Protein AF-0000000077108238 (afdb_homodimer)

Secondary structure (DSSP, 8-state):
-HHHHHHHHHHHHHHHHHHHHHHHHHH-TTS-HHHHHHHHHHHHHHHHHSTT-B-TTSSB--HHHHHGGGG-HHHHHHHHHHHHHHHHHHHTTTHHHHHHHHHHHTT-HHHHHHHHHHHHHHHHTTS-HHHHHHHHHHHHHHHHHHHT--GGGTHHHHHHHHHHHHTSSTTS-HHHHHHHHHHHHHH--PPPTTTTHHHHHHHHHHHHHHHHHHHHHHS------S-------S-EEEEEEE--TT-TTTTPBPBTBB-TTSTTEEEEEEEETTEEEPSSB-SPBP-TT-EEEEEEEHHHHHHHHHH-HHHHHHHHHHH-TT--TTS-S---EEEEEEEEPTT-TTTT-BHHHHTHHHHHSEEEEEEE-SSS---S-GGGPBP-TTPEEEEEEEHHHHHHHTT-SSEEEEEEEEEEPP-GGGHHHHHHHHHHHHHHHHHTSS-HHHHHHHHHHHHHHTTSS-HHHHHHHS-HHHHHHHHHHHHHHHHHHHHTHHHHHHHHHHHHHGGG-HHHHHHHHHHHHHHHHTTS-HHHHHHHHHHHHHHHHHHTT--SHHHHHHHHHHHT---S-TTSSHHHHHHHHHHT--HHHHHHHHHHHHHHHHHHHHHHHHHHS--S--/-HHHHHHHHHHHHHHHHHHHHHHHHHH-TTS-HHHHHHHHHHHHHHHHHSTT-B-TTSSB--HHHHHGGGG-HHHHHHHHHHHHHHHHHHHTTTTHHHHHHHHHHTT-HHHHHHHHHHHHHHHHTTS-HHHHHHHHHHHHHHHHHHHT--GGGTHHHHHHHHHHHHTSSTTS-HHHHHHHHHHHHHH--PPPTTTTHHHHHHHHHHHHHHHHHHHHHHS------S-------S-EEEEEEE--TT-TTTTPBPBTBB-TTSTTEEEEEEEETTEEEPSSB-SPBP-TT-EEEEEEEHHHHHHHHHH-HHHHHHHHHHH-TT--TTS-S---EEEEEEEEPTT-TTTT-BHHHHTHHHHHSEEEEEEE-SSS---S-GGGPBP-TTPEEEEEEEHHHHHHHTT-SSEEEEEEEEEEPP-GGGHHHHHHHHHHHHHHHHHTSS-HHHHHHHHHHHHHHTTSS-HHHHHHHS-HHHHHHHHHHHHHHHHHHHHTHHHHHHHHHHHHHGGG-HHHHHHHHHHHHHHHHTTS-HHHHHHHHHHHHHHHHHHTT--SHHHHHHHHHHHT---S-TTSSHHHHHHHHHHT--HHHHHHHHHHHHHHHHHHHHHHHHHHS--S--

Structure (mmCIF, N/CA/C/O backbone):
data_AF-0000000077108238-model_v1
#
loop_
_entity.id
_entity.type
_entity.pdbx_description
1 polymer 'TrkA-C domain protein'
#
loop_
_atom_site.group_PDB
_atom_site.id
_atom_site.type_symbol
_atom_site.label_atom_id
_atom_site.label_alt_id
_atom_site.label_comp_id
_atom_site.label_asym_id
_atom_site.label_entity_id
_atom_site.label_seq_id
_atom_site.pdbx_PDB_ins_code
_atom_site.Cartn_x
_atom_site.Cartn_y
_atom_site.Cartn_z
_atom_site.occupancy
_atom_site.B_iso_or_equiv
_atom_site.auth_seq_id
_atom_site.auth_comp_id
_atom_site.auth_asym_id
_atom_site.auth_atom_id
_atom_site.pdbx_PDB_model_num
ATOM 1 N N . MET A 1 1 ? 9.797 -45.062 4.457 1 53.28 1 MET A N 1
ATOM 2 C CA . MET A 1 1 ? 8.367 -44.969 4.164 1 53.28 1 MET A CA 1
ATOM 3 C C . MET A 1 1 ? 7.574 -44.625 5.414 1 53.28 1 MET A C 1
ATOM 5 O O . MET A 1 1 ? 6.734 -43.719 5.383 1 53.28 1 MET A O 1
ATOM 9 N N . LEU A 1 2 ? 7.832 -45.344 6.523 1 57.94 2 LEU A N 1
ATOM 10 C CA . LEU A 1 2 ? 7.141 -45.094 7.777 1 57.94 2 LEU A CA 1
ATOM 11 C C . LEU A 1 2 ? 7.5 -43.688 8.32 1 57.94 2 LEU A C 1
ATOM 13 O O . LEU A 1 2 ? 6.629 -42.969 8.797 1 57.94 2 LEU A O 1
ATOM 17 N N . LEU A 1 3 ? 8.766 -43.375 8.258 1 60.62 3 LEU A N 1
ATOM 18 C CA . LEU A 1 3 ? 9.211 -42.062 8.742 1 60.62 3 LEU A CA 1
ATOM 19 C C . LEU A 1 3 ? 8.578 -40.938 7.934 1 60.62 3 LEU A C 1
ATOM 21 O O . LEU A 1 3 ? 8.188 -39.906 8.492 1 60.62 3 LEU A O 1
ATOM 25 N N . THR A 1 4 ? 8.398 -41.188 6.676 1 67.44 4 THR A N 1
ATOM 26 C CA . THR A 1 4 ? 7.785 -40.188 5.809 1 67.44 4 THR A CA 1
ATOM 27 C C . THR A 1 4 ? 6.305 -40.031 6.137 1 67.44 4 THR A C 1
ATOM 29 O O . THR A 1 4 ? 5.766 -38.938 6.074 1 67.44 4 THR A O 1
ATOM 32 N N . GLN A 1 5 ? 5.719 -41.156 6.535 1 69.19 5 GLN A N 1
ATOM 33 C CA . GLN A 1 5 ? 4.305 -41.125 6.891 1 69.19 5 GLN A CA 1
ATOM 34 C C . GLN A 1 5 ? 4.094 -40.344 8.195 1 69.19 5 GLN A C 1
ATOM 36 O O . GLN A 1 5 ? 3.15 -39.562 8.32 1 69.19 5 GLN A O 1
ATOM 41 N N . ILE A 1 6 ? 4.961 -40.562 9.125 1 69.81 6 ILE A N 1
ATOM 42 C CA . ILE A 1 6 ? 4.871 -39.906 10.406 1 69.81 6 ILE A CA 1
ATOM 43 C C . ILE A 1 6 ? 5.125 -38.406 10.219 1 69.81 6 ILE A C 1
ATOM 45 O O . ILE A 1 6 ? 4.418 -37.562 10.781 1 69.81 6 ILE A O 1
ATOM 49 N N . THR A 1 7 ? 6.035 -38.188 9.383 1 74.62 7 THR A N 1
ATOM 50 C CA . THR A 1 7 ? 6.395 -36.781 9.156 1 74.62 7 THR A CA 1
ATOM 51 C C . THR A 1 7 ? 5.289 -36.062 8.398 1 74.62 7 THR A C 1
ATOM 53 O O . THR A 1 7 ? 4.996 -34.906 8.688 1 74.62 7 THR A O 1
ATOM 56 N N . SER A 1 8 ? 4.746 -36.812 7.535 1 80.44 8 SER A N 1
ATOM 57 C CA . SER A 1 8 ? 3.65 -36.188 6.785 1 80.44 8 SER A CA 1
ATOM 58 C C . SER A 1 8 ? 2.438 -35.938 7.676 1 80.44 8 SER A C 1
ATOM 60 O O . SER A 1 8 ? 1.767 -34.938 7.547 1 80.44 8 SER A O 1
ATOM 62 N N . ALA A 1 9 ? 2.178 -36.875 8.562 1 85.19 9 ALA A N 1
ATOM 63 C CA . ALA A 1 9 ? 1.065 -36.688 9.492 1 85.19 9 ALA A CA 1
ATOM 64 C C . ALA A 1 9 ? 1.308 -35.5 10.43 1 85.19 9 ALA A C 1
ATOM 66 O O . ALA A 1 9 ? 0.383 -34.75 10.734 1 85.19 9 ALA A O 1
ATOM 67 N N . LEU A 1 10 ? 2.5 -35.438 10.836 1 87 10 LEU A N 1
ATOM 68 C CA . LEU A 1 10 ? 2.859 -34.312 11.703 1 87 10 LEU A CA 1
ATOM 69 C C . LEU A 1 10 ? 2.672 -33 10.984 1 87 10 LEU A C 1
ATOM 71 O O . LEU A 1 10 ? 2.182 -32.031 11.578 1 87 10 LEU A O 1
ATOM 75 N N . THR A 1 11 ? 3.084 -32.969 9.773 1 89.44 11 THR A N 1
ATOM 76 C CA . THR A 1 11 ? 2.957 -31.766 8.984 1 89.44 11 THR A CA 1
ATOM 77 C C . THR A 1 11 ? 1.489 -31.406 8.781 1 89.44 11 THR A C 1
ATOM 79 O O . THR A 1 11 ? 1.136 -30.219 8.75 1 89.44 11 THR A O 1
ATOM 82 N N . MET A 1 12 ? 0.723 -32.406 8.625 1 89.56 12 MET A N 1
ATOM 83 C CA . MET A 1 12 ? -0.715 -32.188 8.484 1 89.56 12 MET A CA 1
ATOM 84 C C . MET A 1 12 ? -1.291 -31.547 9.75 1 89.56 12 MET A C 1
ATOM 86 O O . MET A 1 12 ? -2.02 -30.562 9.664 1 89.56 12 MET A O 1
ATOM 90 N N . TRP A 1 13 ? -0.966 -32 10.898 1 90.56 13 TRP A N 1
ATOM 91 C CA . TRP A 1 13 ? -1.457 -31.5 12.164 1 90.56 13 TRP A CA 1
ATOM 92 C C . TRP A 1 13 ? -0.932 -30.078 12.422 1 90.56 13 TRP A C 1
ATOM 94 O O . TRP A 1 13 ? -1.631 -29.25 12.992 1 90.56 13 TRP A O 1
ATOM 104 N N . ILE A 1 14 ? 0.226 -29.891 11.977 1 89.94 14 ILE A N 1
ATOM 105 C CA . ILE A 1 14 ? 0.819 -28.562 12.117 1 89.94 14 ILE A CA 1
ATOM 106 C C . ILE A 1 14 ? 0.038 -27.562 11.281 1 89.94 14 ILE A C 1
ATOM 108 O O . ILE A 1 14 ? -0.258 -26.453 11.742 1 89.94 14 ILE A O 1
ATOM 112 N N . SER A 1 15 ? -0.218 -27.984 10.07 1 89.31 15 SER A N 1
ATOM 113 C CA . SER A 1 15 ? -0.979 -27.094 9.195 1 89.31 15 SER A CA 1
ATOM 114 C C . SER A 1 15 ? -2.346 -26.766 9.797 1 89.31 15 SER A C 1
ATOM 116 O O . SER A 1 15 ? -2.779 -25.609 9.781 1 89.31 15 SER A O 1
ATOM 118 N N . LEU A 1 16 ? -3.002 -27.75 10.367 1 89.38 16 LEU A N 1
ATOM 119 C CA . LEU A 1 16 ? -4.289 -27.531 11.016 1 89.38 16 LEU A CA 1
ATOM 120 C C . LEU A 1 16 ? -4.137 -26.656 12.258 1 89.38 16 LEU A C 1
ATOM 122 O O . LEU A 1 16 ? -4.98 -25.797 12.523 1 89.38 16 LEU A O 1
ATOM 126 N N . GLY A 1 17 ? -3.111 -26.922 12.969 1 90.62 17 GLY A N 1
ATOM 127 C CA . GLY A 1 17 ? -2.822 -26.125 14.148 1 90.62 17 GLY A CA 1
ATOM 128 C C . GLY A 1 17 ? -2.602 -24.656 13.828 1 90.62 17 GLY A C 1
ATOM 129 O O . GLY A 1 17 ? -3.072 -23.781 14.555 1 90.62 17 GLY A O 1
ATOM 130 N N . VAL A 1 18 ? -1.906 -24.391 12.727 1 89.94 18 VAL A N 1
ATOM 131 C CA . VAL A 1 18 ? -1.637 -23.031 12.32 1 89.94 18 VAL A CA 1
ATOM 132 C C . VAL A 1 18 ? -2.949 -22.328 11.977 1 89.94 18 VAL A C 1
ATOM 134 O O . VAL A 1 18 ? -3.135 -21.141 12.305 1 89.94 18 VAL A O 1
ATOM 137 N N . VAL A 1 19 ? -3.828 -23.047 11.297 1 86.88 19 VAL A N 1
ATOM 138 C CA . VAL A 1 19 ? -5.113 -22.453 10.914 1 86.88 19 VAL A CA 1
ATOM 139 C C . VAL A 1 19 ? -5.918 -22.125 12.172 1 86.88 19 VAL A C 1
ATOM 141 O O . VAL A 1 19 ? -6.496 -21.047 12.273 1 86.88 19 VAL A O 1
ATOM 144 N N . VAL A 1 20 ? -5.945 -23.016 13.141 1 86.5 20 VAL A N 1
ATOM 145 C CA . VAL A 1 20 ? -6.664 -22.797 14.391 1 86.5 20 VAL A CA 1
ATOM 146 C C . VAL A 1 20 ? -6.059 -21.609 15.141 1 86.5 20 VAL A C 1
ATOM 148 O O . VAL A 1 20 ? -6.785 -20.766 15.664 1 86.5 20 VAL A O 1
ATOM 151 N N . LEU A 1 21 ? -4.785 -21.578 15.141 1 87.44 21 LEU A N 1
ATOM 152 C CA . LEU A 1 21 ? -4.098 -20.469 15.789 1 87.44 21 LEU A CA 1
ATOM 153 C C . LEU A 1 21 ? -4.402 -19.156 15.086 1 87.44 21 LEU A C 1
ATOM 155 O O . LEU A 1 21 ? -4.562 -18.109 15.734 1 87.44 21 LEU A O 1
ATOM 159 N N . ALA A 1 22 ? -4.375 -19.266 13.766 1 85.88 22 ALA A N 1
ATOM 160 C CA . ALA A 1 22 ? -4.699 -18.078 12.992 1 85.88 22 ALA A CA 1
ATOM 161 C C . ALA A 1 22 ? -6.086 -17.547 13.352 1 85.88 22 ALA A C 1
ATOM 163 O O . ALA A 1 22 ? -6.266 -16.344 13.547 1 85.88 22 ALA A O 1
ATOM 164 N N . ILE A 1 23 ? -7.059 -18.422 13.484 1 80 23 ILE A N 1
ATOM 165 C CA . ILE A 1 23 ? -8.414 -18.047 13.859 1 80 23 ILE A CA 1
ATOM 166 C C . ILE A 1 23 ? -8.414 -17.406 15.25 1 80 23 ILE A C 1
ATOM 168 O O . ILE A 1 23 ? -9.047 -16.375 15.461 1 80 23 ILE A O 1
ATOM 172 N N . GLY A 1 24 ? -7.699 -17.938 16.141 1 81.94 24 GLY A N 1
ATOM 173 C CA . GLY A 1 24 ? -7.582 -17.391 17.469 1 81.94 24 GLY A CA 1
ATOM 174 C C . GLY A 1 24 ? -6.988 -16 17.5 1 81.94 24 GLY A C 1
ATOM 175 O O . GLY A 1 24 ? -7.5 -15.109 18.188 1 81.94 24 GLY A O 1
ATOM 176 N N . PHE A 1 25 ? -5.961 -15.797 16.734 1 84.56 25 PHE A N 1
ATOM 177 C CA . PHE A 1 25 ? -5.289 -14.5 16.703 1 84.56 25 PHE A CA 1
ATOM 178 C C .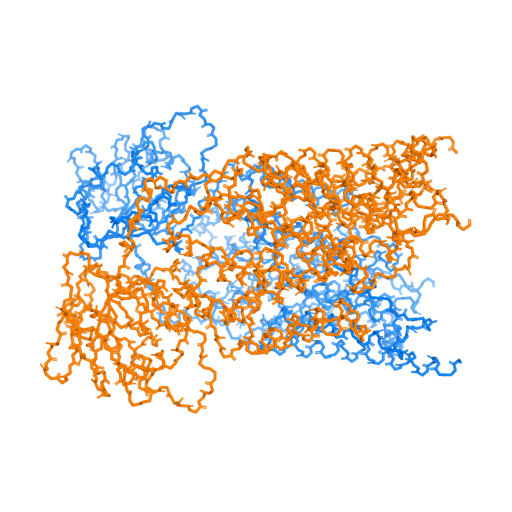 PHE A 1 25 ? -6.164 -13.445 16.031 1 84.56 25 PHE A C 1
ATOM 180 O O . PHE A 1 25 ? -6.18 -12.289 16.453 1 84.56 25 PHE A O 1
ATOM 187 N N . TYR A 1 26 ? -6.816 -13.852 14.961 1 76.25 26 TYR A N 1
ATOM 188 C CA . TYR A 1 26 ? -7.703 -12.906 14.297 1 76.25 26 TYR A CA 1
ATOM 189 C C . TYR A 1 26 ? -8.844 -12.477 15.219 1 76.25 26 TYR A C 1
ATOM 191 O O . TYR A 1 26 ? -9.32 -11.344 15.133 1 76.25 26 TYR A O 1
ATOM 199 N N . MET A 1 27 ? -9.195 -13.375 16.125 1 71.88 27 MET A N 1
ATOM 200 C CA . MET A 1 27 ? -10.266 -13.086 17.078 1 71.88 27 MET A CA 1
ATOM 201 C C . MET A 1 27 ? -9.773 -12.195 18.203 1 71.88 27 MET A C 1
ATOM 203 O O . MET A 1 27 ? -10.555 -11.461 18.812 1 71.88 27 MET A O 1
ATOM 207 N N . TYR A 1 28 ? -8.484 -12.367 18.359 1 72.44 28 TYR A N 1
ATOM 208 C CA . TYR A 1 28 ? -7.883 -11.57 19.422 1 72.44 28 TYR A CA 1
ATOM 209 C C . TYR A 1 28 ? -7.723 -10.117 18.984 1 72.44 28 TYR A C 1
ATOM 211 O O . TYR A 1 28 ? -6.953 -9.82 18.062 1 72.44 28 TYR A O 1
ATOM 219 N N . GLU A 1 29 ? -8.539 -9.188 19.297 1 63.56 29 GLU A N 1
ATOM 220 C CA . GLU A 1 29 ? -8.703 -7.809 18.828 1 63.56 29 GLU A CA 1
ATOM 221 C C . GLU A 1 29 ? -7.484 -6.957 19.172 1 63.56 29 GLU A C 1
ATOM 223 O O . GLU A 1 29 ? -7.266 -5.906 18.578 1 63.56 29 GLU A O 1
ATOM 228 N N . ARG A 1 30 ? -6.621 -7.438 19.953 1 72.06 30 ARG A N 1
ATOM 229 C CA . ARG A 1 30 ? -5.531 -6.574 20.391 1 72.06 30 ARG A CA 1
ATOM 230 C C . ARG A 1 30 ? -4.406 -6.539 19.359 1 72.06 30 ARG A C 1
ATOM 232 O O . ARG A 1 30 ? -3.584 -5.621 19.359 1 72.06 30 ARG A O 1
ATOM 239 N N . ILE A 1 31 ? -4.445 -7.516 18.484 1 82.06 31 ILE A N 1
ATOM 240 C CA . ILE A 1 31 ? -3.395 -7.566 17.469 1 82.06 31 ILE A CA 1
ATOM 241 C C . ILE A 1 31 ? -3.969 -7.184 16.109 1 82.06 31 ILE A C 1
ATOM 243 O O . ILE A 1 31 ? -5.051 -7.645 15.742 1 82.06 31 ILE A O 1
ATOM 247 N N . SER A 1 32 ? -3.258 -6.359 15.492 1 83.38 32 SER A N 1
ATOM 248 C CA . SER A 1 32 ? -3.727 -5.918 14.18 1 83.38 32 SER A CA 1
ATOM 249 C C . SER A 1 32 ? -3.797 -7.082 13.203 1 83.38 32 SER A C 1
ATOM 251 O O . SER A 1 32 ? -3.016 -8.031 13.297 1 83.38 32 SER A O 1
ATOM 253 N N . MET A 1 33 ? -4.75 -7.035 12.266 1 82.25 33 MET A N 1
ATOM 254 C CA . MET A 1 33 ? -4.945 -8.078 11.258 1 82.25 33 MET A CA 1
ATOM 255 C C . MET A 1 33 ? -3.73 -8.18 10.344 1 82.25 33 MET A C 1
ATOM 257 O O . MET A 1 33 ? -3.383 -9.266 9.883 1 82.25 33 MET A O 1
ATOM 261 N N . GLU A 1 34 ? -3.107 -7.043 10.094 1 88.31 34 GLU A N 1
ATOM 262 C CA . GLU A 1 34 ? -1.921 -7.023 9.242 1 88.31 34 GLU A CA 1
ATOM 263 C C . GLU A 1 34 ? -0.788 -7.84 9.859 1 88.31 34 GLU A C 1
ATOM 265 O O . GLU A 1 34 ? -0.173 -8.664 9.18 1 88.31 34 GLU A O 1
ATOM 270 N N . LEU A 1 35 ? -0.586 -7.629 11.125 1 90.31 35 LEU A N 1
ATOM 271 C CA . LEU A 1 35 ? 0.488 -8.336 11.812 1 90.31 35 LEU A CA 1
ATOM 272 C C . LEU A 1 35 ? 0.189 -9.828 11.906 1 90.31 35 LEU A C 1
ATOM 274 O O . LEU A 1 35 ? 1.086 -10.656 11.734 1 90.31 35 LEU A O 1
ATOM 278 N N . VAL A 1 36 ? -1.03 -10.148 12.211 1 88.81 36 VAL A N 1
ATOM 279 C CA . VAL A 1 36 ? -1.419 -11.547 12.281 1 88.81 36 VAL A CA 1
ATOM 280 C C . VAL A 1 36 ? -1.193 -12.211 10.922 1 88.81 36 VAL A C 1
ATOM 282 O O . VAL A 1 36 ? -0.626 -13.305 10.844 1 88.81 36 VAL A O 1
ATOM 285 N N . SER A 1 37 ? -1.585 -11.562 9.867 1 90.81 37 SER A N 1
ATOM 286 C CA . SER A 1 37 ? -1.474 -12.125 8.523 1 90.81 37 SER A CA 1
ATOM 287 C C . SER A 1 37 ? -0.016 -12.359 8.141 1 90.81 37 SER A C 1
ATOM 289 O O . SER A 1 37 ? 0.344 -13.445 7.676 1 90.81 37 SER A O 1
ATOM 291 N N . VAL A 1 38 ? 0.813 -11.359 8.312 1 93.81 38 VAL A N 1
ATOM 292 C CA . VAL A 1 38 ? 2.23 -11.508 7.996 1 93.81 38 VAL A CA 1
ATOM 293 C C . VAL A 1 38 ? 2.855 -12.562 8.914 1 93.81 38 VAL A C 1
ATOM 295 O O . VAL A 1 38 ? 3.719 -13.328 8.484 1 93.81 38 VAL A O 1
ATOM 298 N N . GLY A 1 39 ? 2.428 -12.57 10.148 1 93.94 39 GLY A N 1
ATOM 299 C CA . GLY A 1 39 ? 2.912 -13.57 11.086 1 93.94 39 GLY A CA 1
ATOM 300 C C . GLY A 1 39 ? 2.59 -14.992 10.664 1 93.94 39 GLY A C 1
ATOM 301 O O . GLY A 1 39 ? 3.422 -15.891 10.805 1 93.94 39 GLY A O 1
ATOM 302 N N . ILE A 1 40 ? 1.413 -15.195 10.18 1 91.38 40 ILE A N 1
ATOM 303 C CA . ILE A 1 40 ? 0.979 -16.516 9.734 1 91.38 40 ILE A CA 1
ATOM 304 C C . ILE A 1 40 ? 1.817 -16.969 8.539 1 91.38 40 ILE A C 1
ATOM 306 O O . ILE A 1 40 ? 2.309 -18.094 8.508 1 91.38 40 ILE A O 1
ATOM 310 N N . VAL A 1 41 ? 1.987 -16.094 7.547 1 94.06 41 VAL A N 1
ATOM 311 C CA . VAL A 1 41 ? 2.773 -16.438 6.363 1 94.06 41 VAL A CA 1
ATOM 312 C C . VAL A 1 41 ? 4.211 -16.75 6.773 1 94.06 41 VAL A C 1
ATOM 314 O O . VAL A 1 41 ? 4.785 -17.75 6.332 1 94.06 41 VAL A O 1
ATOM 317 N N . THR A 1 42 ? 4.754 -15.898 7.652 1 94.81 42 THR A N 1
ATOM 318 C CA . THR A 1 42 ? 6.113 -16.094 8.133 1 94.81 42 THR A CA 1
ATOM 319 C C . THR A 1 42 ? 6.227 -17.406 8.922 1 94.81 42 THR A C 1
ATOM 321 O O . THR A 1 42 ? 7.18 -18.156 8.742 1 94.81 42 THR A O 1
ATOM 324 N N . GLY A 1 43 ? 5.25 -17.641 9.766 1 93.75 43 GLY A N 1
ATOM 325 C CA . GLY A 1 43 ? 5.234 -18.875 10.531 1 93.75 43 GLY A CA 1
ATOM 326 C C . GLY A 1 43 ? 5.172 -20.125 9.664 1 93.75 43 GLY A C 1
ATOM 327 O O . GLY A 1 43 ? 5.898 -21.094 9.906 1 93.75 43 GLY A O 1
ATOM 328 N N . LEU A 1 44 ? 4.336 -20.094 8.656 1 93 44 LEU A N 1
ATOM 329 C CA . LEU A 1 44 ? 4.219 -21.219 7.742 1 93 44 LEU A CA 1
ATOM 330 C C . LEU A 1 44 ? 5.523 -21.438 6.988 1 93 44 LEU A C 1
ATOM 332 O O . LEU A 1 44 ? 5.98 -22.578 6.848 1 93 44 LEU A O 1
ATOM 336 N N . LEU A 1 45 ? 6.102 -20.344 6.473 1 93.5 45 LEU A N 1
ATOM 337 C CA . LEU A 1 45 ? 7.355 -20.438 5.734 1 93.5 45 LEU A CA 1
ATOM 338 C C . LEU A 1 45 ? 8.453 -21.047 6.602 1 93.5 45 LEU A C 1
ATOM 340 O O . LEU A 1 45 ? 9.219 -21.891 6.141 1 93.5 45 LEU A O 1
ATOM 344 N N . PHE A 1 46 ? 8.477 -20.609 7.82 1 91.31 46 PHE A N 1
ATOM 345 C CA . PHE A 1 46 ? 9.5 -21.109 8.734 1 91.31 46 PHE A CA 1
ATOM 346 C C . PHE A 1 46 ? 9.258 -22.578 9.078 1 91.31 46 PHE A C 1
ATOM 348 O O . PHE A 1 46 ? 10.195 -23.375 9.109 1 91.31 46 PHE A O 1
ATOM 355 N N . LEU A 1 47 ? 8.047 -22.922 9.344 1 90.25 47 LEU A N 1
ATOM 356 C CA . LEU A 1 47 ? 7.699 -24.297 9.719 1 90.25 47 LEU A CA 1
ATOM 357 C C . LEU A 1 47 ? 7.984 -25.266 8.578 1 90.25 47 LEU A C 1
ATOM 359 O O . LEU A 1 47 ? 8.492 -26.359 8.797 1 90.25 47 LEU A O 1
ATOM 363 N N . PHE A 1 48 ? 7.719 -24.859 7.355 1 90.38 48 PHE A N 1
ATOM 364 C CA . PHE A 1 48 ? 7.867 -25.766 6.215 1 90.38 48 PHE A CA 1
ATOM 365 C C . PHE A 1 48 ? 9.305 -25.766 5.719 1 90.38 48 PHE A C 1
ATOM 367 O O . PHE A 1 48 ? 9.672 -26.578 4.871 1 90.38 48 PHE A O 1
ATOM 374 N N . ALA A 1 49 ? 10.086 -24.828 6.242 1 87.62 49 ALA A N 1
ATOM 375 C CA . ALA A 1 49 ? 11.516 -24.828 5.922 1 87.62 49 ALA A CA 1
ATOM 376 C C . ALA A 1 49 ? 12.258 -25.859 6.773 1 87.62 49 ALA A C 1
ATOM 378 O O . ALA A 1 49 ? 13.391 -26.234 6.453 1 87.62 49 ALA A O 1
ATOM 379 N N . MET A 1 50 ? 11.633 -26.359 7.719 1 86.94 50 MET A N 1
ATOM 380 C CA . MET A 1 50 ? 12.258 -27.359 8.578 1 86.94 50 MET A CA 1
ATOM 381 C C . MET A 1 50 ? 12.336 -28.703 7.879 1 86.94 50 MET A C 1
ATOM 383 O O . MET A 1 50 ? 11.461 -29.062 7.086 1 86.94 50 MET A O 1
ATOM 387 N N . PRO A 1 51 ? 13.328 -29.438 8.109 1 80.94 51 PRO A N 1
ATOM 388 C CA . PRO A 1 51 ? 13.578 -30.688 7.402 1 80.94 51 PRO A CA 1
ATOM 389 C C . PRO A 1 51 ? 12.477 -31.719 7.621 1 80.94 51 PRO A C 1
ATOM 391 O O . PRO A 1 51 ? 12.242 -32.594 6.77 1 80.94 51 PRO A O 1
ATOM 394 N N . PHE A 1 52 ? 11.742 -31.594 8.633 1 81.31 52 PHE A N 1
ATOM 395 C CA . PHE A 1 52 ? 10.734 -32.594 8.922 1 81.31 52 PHE A CA 1
ATOM 396 C C . PHE A 1 52 ? 9.414 -32.281 8.227 1 81.31 52 PHE A C 1
ATOM 398 O O . PHE A 1 52 ? 8.531 -33.125 8.133 1 81.31 52 PHE A O 1
ATOM 405 N N . ALA A 1 53 ? 9.328 -31.078 7.73 1 85.12 53 ALA A N 1
ATOM 406 C CA . ALA A 1 53 ? 8.055 -30.641 7.168 1 85.12 53 ALA A CA 1
ATOM 407 C C . ALA A 1 53 ? 7.938 -31.047 5.703 1 85.12 53 ALA A C 1
ATOM 409 O O . ALA A 1 53 ? 8.547 -30.422 4.832 1 85.12 53 ALA A O 1
ATOM 410 N N . VAL A 1 54 ? 7.234 -32.219 5.461 1 86.25 54 VAL A N 1
ATOM 411 C CA . VAL A 1 54 ? 7.051 -32.688 4.098 1 86.25 54 VAL A CA 1
ATOM 412 C C . VAL A 1 54 ? 5.562 -32.75 3.768 1 86.25 54 VAL A C 1
ATOM 414 O O . VAL A 1 54 ? 4.723 -32.875 4.664 1 86.25 54 VAL A O 1
ATOM 417 N N . GLY A 1 55 ? 5.289 -32.562 2.512 1 88.94 55 GLY A N 1
ATOM 418 C CA . GLY A 1 55 ? 3.908 -32.625 2.061 1 88.94 55 GLY A CA 1
ATOM 419 C C . GLY A 1 55 ? 3.334 -34.031 2.066 1 88.94 55 GLY A C 1
ATOM 420 O O . GLY A 1 55 ? 3.998 -34.969 2.488 1 88.94 55 GLY A O 1
ATOM 421 N N . ALA A 1 56 ? 2.084 -34.156 1.645 1 85.56 56 ALA A N 1
ATOM 422 C CA . ALA A 1 56 ? 1.406 -35.438 1.578 1 85.56 56 ALA A CA 1
ATOM 423 C C . ALA A 1 56 ? 2.123 -36.375 0.62 1 85.56 56 ALA A C 1
ATOM 425 O O . ALA A 1 56 ? 2.09 -37.594 0.802 1 85.56 56 ALA A O 1
ATOM 426 N N . ASP A 1 57 ? 2.846 -35.812 -0.366 1 83 57 ASP A N 1
ATOM 427 C CA . ASP A 1 57 ? 3.559 -36.625 -1.366 1 83 57 ASP A CA 1
ATOM 428 C C . ASP A 1 57 ? 4.977 -36.938 -0.905 1 83 57 ASP A C 1
ATOM 430 O O . ASP A 1 57 ? 5.734 -37.594 -1.62 1 83 57 ASP A O 1
ATOM 434 N N . GLY A 1 58 ? 5.379 -36.438 0.265 1 84.25 58 GLY A N 1
ATOM 435 C CA . GLY A 1 58 ? 6.691 -36.75 0.818 1 84.25 58 GLY A CA 1
ATOM 436 C C . GLY A 1 58 ? 7.754 -35.75 0.384 1 84.25 58 GLY A C 1
ATOM 437 O O . GLY A 1 58 ? 8.914 -35.875 0.781 1 84.25 58 GLY A O 1
ATOM 438 N N . LYS A 1 59 ? 7.41 -34.844 -0.399 1 87.38 59 LYS A N 1
ATOM 439 C CA . LYS A 1 59 ? 8.359 -33.844 -0.884 1 87.38 59 LYS A CA 1
ATOM 440 C C . LYS A 1 59 ? 8.273 -32.562 -0.066 1 87.38 59 LYS A C 1
ATOM 442 O O . LYS A 1 59 ? 7.234 -32.281 0.535 1 87.38 59 LYS A O 1
ATOM 447 N N . PRO A 1 60 ? 9.453 -31.922 0.005 1 88.12 60 PRO A N 1
ATOM 448 C CA . PRO A 1 60 ? 9.422 -30.656 0.72 1 88.12 60 PRO A CA 1
ATOM 449 C C . PRO A 1 60 ? 8.492 -29.625 0.061 1 88.12 60 PRO A C 1
ATOM 451 O O . PRO A 1 60 ? 8.344 -29.625 -1.164 1 88.12 60 PRO A O 1
ATOM 454 N N . ILE A 1 61 ? 7.852 -28.859 0.835 1 89.56 61 ILE A N 1
ATOM 455 C CA . ILE A 1 61 ? 6.949 -27.812 0.349 1 89.56 61 ILE A CA 1
ATOM 456 C C . ILE A 1 61 ? 7.742 -26.562 0.028 1 89.56 61 ILE A C 1
ATOM 458 O O . ILE A 1 61 ? 8.273 -25.906 0.931 1 89.56 61 ILE A O 1
ATOM 462 N N . PRO A 1 62 ? 7.824 -26.203 -1.22 1 88.38 62 PRO A N 1
ATOM 463 C CA . PRO A 1 62 ? 8.586 -25.016 -1.603 1 88.38 62 PRO A CA 1
ATOM 464 C C . PRO A 1 62 ? 7.93 -23.719 -1.123 1 88.38 62 PRO A C 1
ATOM 466 O O . PRO A 1 62 ? 6.703 -23.641 -1.037 1 88.38 62 PRO A O 1
ATOM 469 N N . PRO A 1 63 ? 8.727 -22.703 -0.788 1 89.88 63 PRO A N 1
ATOM 470 C CA . PRO A 1 63 ? 8.18 -21.422 -0.33 1 89.88 63 PRO A CA 1
ATOM 471 C C . PRO A 1 63 ? 7.277 -20.766 -1.367 1 89.88 63 PRO A C 1
ATOM 473 O O . PRO A 1 63 ? 6.355 -20.016 -1.007 1 89.88 63 PRO A O 1
ATOM 476 N N . GLU A 1 64 ? 7.523 -21.031 -2.619 1 88.5 64 GLU A N 1
ATOM 477 C CA . GLU A 1 64 ? 6.746 -20.438 -3.697 1 88.5 64 GLU A CA 1
ATOM 478 C C . GLU A 1 64 ? 5.277 -20.828 -3.607 1 88.5 64 GLU A C 1
ATOM 480 O O . GLU A 1 64 ? 4.395 -20.047 -3.959 1 88.5 64 GLU A O 1
ATOM 485 N N . LEU A 1 65 ? 5.094 -22.047 -3.117 1 89.56 65 LEU A N 1
ATOM 486 C CA . LEU A 1 65 ? 3.723 -22.516 -2.992 1 89.56 65 LEU A CA 1
ATOM 487 C C . LEU A 1 65 ? 2.93 -21.656 -2.02 1 89.56 65 LEU A C 1
ATOM 489 O O . LEU A 1 65 ? 1.741 -21.406 -2.232 1 89.56 65 LEU A O 1
ATOM 493 N N . LEU A 1 66 ? 3.609 -21.219 -0.986 1 92.12 66 LEU A N 1
ATOM 494 C CA . LEU A 1 66 ? 2.961 -20.406 0.045 1 92.12 66 LEU A CA 1
ATOM 495 C C . LEU A 1 66 ? 2.863 -18.953 -0.385 1 92.12 66 LEU A C 1
ATOM 497 O O . LEU A 1 66 ? 1.923 -18.25 -0.005 1 92.12 66 LEU A O 1
ATOM 501 N N . LEU A 1 67 ? 3.75 -18.5 -1.22 1 93.31 67 LEU A N 1
ATOM 502 C CA . LEU A 1 67 ? 3.826 -17.094 -1.588 1 93.31 67 LEU A CA 1
ATOM 503 C C . LEU A 1 67 ? 3.033 -16.828 -2.861 1 93.31 67 LEU A C 1
ATOM 505 O O . LEU A 1 67 ? 2.709 -15.672 -3.16 1 93.31 67 LEU A O 1
ATOM 509 N N . ASN A 1 68 ? 2.666 -17.797 -3.594 1 89.69 68 ASN A N 1
ATOM 510 C CA . ASN A 1 68 ? 1.96 -17.656 -4.863 1 89.69 68 ASN A CA 1
ATOM 511 C C . ASN A 1 68 ? 0.601 -16.984 -4.676 1 89.69 68 ASN A C 1
ATOM 513 O O . ASN A 1 68 ? 0.047 -16.422 -5.625 1 89.69 68 ASN A O 1
ATOM 517 N N . GLY A 1 69 ? 0.112 -17.078 -3.475 1 87.81 69 GLY A N 1
ATOM 518 C CA . GLY A 1 69 ? -1.158 -16.438 -3.172 1 87.81 69 GLY A CA 1
ATOM 519 C C . GLY A 1 69 ? -1.143 -14.945 -3.41 1 87.81 69 GLY A C 1
ATOM 520 O O . GLY A 1 69 ? -2.172 -14.352 -3.744 1 87.81 69 GLY A O 1
ATOM 521 N N . PHE A 1 70 ? 0.016 -14.344 -3.365 1 92.5 70 PHE A N 1
ATOM 522 C CA . PHE A 1 70 ? 0.127 -12.906 -3.527 1 92.5 70 PHE A CA 1
ATOM 523 C C . PHE A 1 70 ? 0.052 -12.516 -5 1 92.5 70 PHE A C 1
ATOM 525 O O . PHE A 1 70 ? -0.161 -11.344 -5.328 1 92.5 70 PHE A O 1
ATOM 532 N N . GLY A 1 71 ? 0.207 -13.438 -5.844 1 91.31 71 GLY A N 1
ATOM 533 C CA . GLY A 1 71 ? 0.04 -13.227 -7.273 1 91.31 71 GLY A 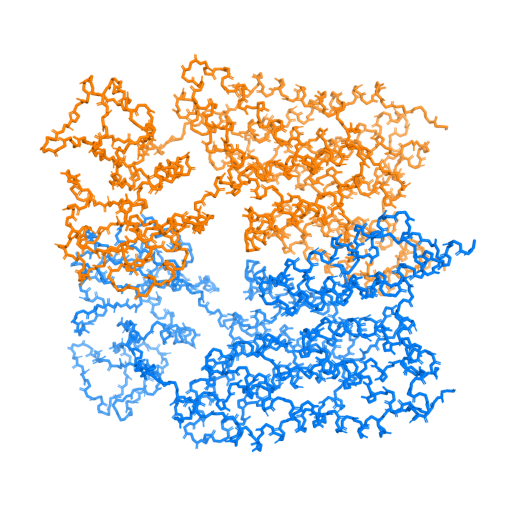CA 1
ATOM 534 C C . GLY A 1 71 ? -1.198 -13.898 -7.836 1 91.31 71 GLY A C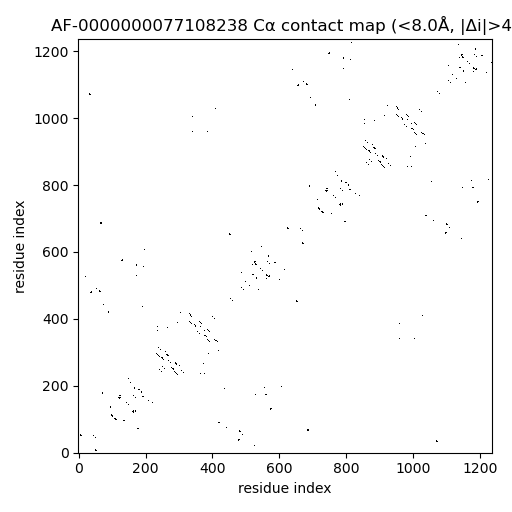 1
ATOM 535 O O . GLY A 1 71 ? -1.282 -14.141 -9.039 1 91.31 71 GLY A O 1
ATOM 536 N N . ASN A 1 72 ? -2.084 -14.195 -6.926 1 90.81 72 ASN A N 1
ATOM 537 C CA . ASN A 1 72 ? -3.318 -14.875 -7.309 1 90.81 72 ASN A CA 1
ATOM 538 C C . ASN A 1 72 ? -4.23 -13.961 -8.117 1 90.81 72 ASN A C 1
ATOM 540 O O . ASN A 1 72 ? -4.355 -12.773 -7.82 1 90.81 72 ASN A O 1
ATOM 544 N N . ALA A 1 73 ? -4.887 -14.555 -9.133 1 90.31 73 ALA A N 1
ATOM 545 C CA . ALA A 1 73 ? -5.738 -13.789 -10.039 1 90.31 73 ALA A CA 1
ATOM 546 C C . ALA A 1 73 ? -6.895 -13.141 -9.289 1 90.31 73 ALA A C 1
ATOM 548 O O . ALA A 1 73 ? -7.277 -12 -9.586 1 90.31 73 ALA A O 1
ATOM 549 N N . ALA A 1 74 ? -7.449 -13.859 -8.352 1 88.38 74 ALA A N 1
ATOM 550 C CA . ALA A 1 74 ? -8.57 -13.328 -7.582 1 88.38 74 ALA A CA 1
ATOM 551 C C . ALA A 1 74 ? -8.141 -12.117 -6.75 1 88.38 74 ALA A C 1
ATOM 553 O O . ALA A 1 74 ? -8.875 -11.125 -6.66 1 88.38 74 ALA A O 1
ATOM 554 N N . LEU A 1 75 ? -7.008 -12.25 -6.105 1 90.38 75 LEU A N 1
ATOM 555 C CA . LEU A 1 75 ? -6.504 -11.148 -5.297 1 90.38 75 LEU A CA 1
ATOM 556 C C . LEU A 1 75 ? -6.262 -9.914 -6.16 1 90.38 75 LEU A C 1
ATOM 558 O O . LEU A 1 75 ? -6.645 -8.805 -5.781 1 90.38 75 LEU A O 1
ATOM 562 N N . VAL A 1 76 ? -5.645 -10.07 -7.312 1 93.06 76 VAL A N 1
ATOM 563 C CA . VAL A 1 76 ? -5.379 -8.969 -8.227 1 93.06 76 VAL A CA 1
ATOM 564 C C . VAL A 1 76 ? -6.695 -8.352 -8.695 1 93.06 76 VAL A C 1
ATOM 566 O O . VAL A 1 76 ? -6.82 -7.129 -8.789 1 93.06 76 VAL A O 1
ATOM 569 N N . THR A 1 77 ? -7.633 -9.211 -8.977 1 90.75 77 THR A N 1
ATOM 570 C CA . THR A 1 77 ? -8.953 -8.75 -9.391 1 90.75 77 THR A CA 1
ATOM 571 C C . THR A 1 77 ? -9.594 -7.887 -8.305 1 90.75 77 THR A C 1
ATOM 573 O O . THR A 1 77 ? -10.125 -6.816 -8.594 1 90.75 77 THR A O 1
ATOM 576 N N . ILE A 1 78 ? -9.555 -8.398 -7.117 1 88.31 78 ILE A N 1
ATOM 577 C CA . ILE A 1 78 ? -10.141 -7.68 -5.992 1 88.31 78 ILE A CA 1
ATOM 578 C C . ILE A 1 78 ? -9.477 -6.316 -5.848 1 88.31 78 ILE A C 1
ATOM 580 O O . ILE A 1 78 ? -10.156 -5.301 -5.684 1 88.31 78 ILE A O 1
ATOM 584 N N . MET A 1 79 ? -8.148 -6.27 -5.938 1 91.5 79 MET A N 1
ATOM 585 C CA . MET A 1 79 ? -7.414 -5.008 -5.844 1 91.5 79 MET A CA 1
ATOM 586 C C . MET A 1 79 ? -7.836 -4.047 -6.949 1 91.5 79 MET A C 1
ATOM 588 O O . MET A 1 79 ? -8.023 -2.855 -6.707 1 91.5 79 MET A O 1
ATOM 592 N N . ALA A 1 80 ? -7.984 -4.562 -8.148 1 93.06 80 ALA A N 1
ATOM 593 C CA . ALA A 1 80 ? -8.398 -3.744 -9.281 1 93.06 80 ALA A CA 1
ATOM 594 C C . ALA A 1 80 ? -9.805 -3.191 -9.078 1 93.06 80 ALA A C 1
ATOM 596 O O . ALA A 1 80 ? -10.07 -2.029 -9.391 1 93.06 80 ALA A O 1
ATOM 597 N N . LEU A 1 81 ? -10.633 -4.02 -8.57 1 89.12 81 LEU A N 1
ATOM 598 C CA . LEU A 1 81 ? -12.016 -3.605 -8.367 1 89.12 81 LEU A CA 1
ATOM 599 C C . LEU A 1 81 ? -12.117 -2.551 -7.27 1 89.12 81 LEU A C 1
ATOM 601 O O . LEU A 1 81 ? -12.977 -1.671 -7.324 1 89.12 81 LEU A O 1
ATOM 605 N N . LEU A 1 82 ? -11.273 -2.658 -6.27 1 87.38 82 LEU A N 1
ATOM 606 C CA . LEU A 1 82 ? -11.234 -1.621 -5.242 1 87.38 82 LEU A CA 1
ATOM 607 C C . LEU A 1 82 ? -10.875 -0.269 -5.852 1 87.38 82 LEU A C 1
ATOM 609 O O . LEU A 1 82 ? -11.422 0.761 -5.449 1 87.38 82 LEU A O 1
ATOM 613 N N . VAL A 1 83 ? -9.977 -0.298 -6.801 1 91.38 83 VAL A N 1
ATOM 614 C CA . VAL A 1 83 ? -9.586 0.928 -7.484 1 91.38 83 VAL A CA 1
ATOM 615 C C . VAL A 1 83 ? -10.766 1.476 -8.289 1 91.38 83 VAL A C 1
ATOM 617 O O . VAL A 1 83 ? -11.039 2.676 -8.25 1 91.38 83 VAL A O 1
ATOM 620 N N . VAL A 1 84 ? -11.445 0.596 -8.977 1 90.94 84 VAL A N 1
ATOM 621 C CA . VAL A 1 84 ? -12.617 1 -9.758 1 90.94 84 VAL A CA 1
ATOM 622 C C . VAL A 1 84 ? -13.68 1.584 -8.828 1 90.94 84 VAL A C 1
ATOM 624 O O . VAL A 1 84 ? -14.25 2.637 -9.117 1 90.94 84 VAL A O 1
ATOM 627 N N . GLY A 1 85 ? -13.961 0.92 -7.754 1 85.62 85 GLY A N 1
ATOM 628 C CA . GLY A 1 85 ? -14.914 1.417 -6.777 1 85.62 85 GLY A CA 1
ATOM 629 C C . GLY A 1 85 ? -14.547 2.783 -6.23 1 85.62 85 GLY A C 1
ATOM 630 O O . GLY A 1 85 ? -15.414 3.643 -6.062 1 85.62 85 GLY A O 1
ATOM 631 N N . GLN A 1 86 ? -13.25 2.945 -5.965 1 84.12 86 GLN A N 1
ATOM 632 C CA . GLN A 1 86 ? -12.773 4.234 -5.473 1 84.12 86 GLN A CA 1
ATOM 633 C C . GLN A 1 86 ? -12.984 5.332 -6.508 1 84.12 86 GLN A C 1
ATOM 635 O O . GLN A 1 86 ? -13.266 6.48 -6.152 1 84.12 86 GLN A O 1
ATOM 640 N N . GLY A 1 87 ? -12.727 4.98 -7.742 1 86.69 87 GLY A N 1
ATOM 641 C CA . GLY A 1 87 ? -13 5.941 -8.805 1 86.69 87 GLY A CA 1
ATOM 642 C C . GLY A 1 87 ? -14.445 6.406 -8.828 1 86.69 87 GLY A C 1
ATOM 643 O O . GLY A 1 87 ? -14.711 7.598 -9 1 86.69 87 GLY A O 1
ATOM 644 N N . MET A 1 88 ? -15.289 5.492 -8.625 1 84.06 88 MET A N 1
ATOM 645 C CA . MET A 1 88 ? -16.703 5.824 -8.578 1 84.06 88 MET A CA 1
ATOM 646 C C . MET A 1 88 ? -17.016 6.719 -7.383 1 84.06 88 MET A C 1
ATOM 648 O O . MET A 1 88 ? -17.812 7.66 -7.496 1 84.06 88 MET A O 1
ATOM 652 N N . PHE A 1 89 ? -16.359 6.5 -6.336 1 75.81 89 PHE A N 1
ATOM 653 C CA . PHE A 1 89 ? -16.562 7.258 -5.109 1 75.81 89 PHE A CA 1
ATOM 654 C C . PHE A 1 89 ? -16 8.664 -5.246 1 75.81 89 PHE A C 1
ATOM 656 O O . PHE A 1 89 ? -16.672 9.641 -4.902 1 75.81 89 PHE A O 1
ATOM 663 N N . GLN A 1 90 ? -14.859 8.742 -5.766 1 73.69 90 GLN A N 1
ATOM 664 C CA . GLN A 1 90 ? -14.148 10.016 -5.824 1 73.69 90 GLN A CA 1
ATOM 665 C C . GLN A 1 90 ? -14.797 10.961 -6.828 1 73.69 90 GLN A C 1
ATOM 667 O O . GLN A 1 90 ? -14.773 12.18 -6.645 1 73.69 90 GLN A O 1
ATOM 672 N N . THR A 1 91 ? -15.367 10.461 -7.848 1 78.62 91 THR A N 1
ATOM 673 C CA . THR A 1 91 ? -15.945 11.289 -8.898 1 78.62 91 THR A CA 1
ATOM 674 C C . THR A 1 91 ? -17.391 11.648 -8.562 1 78.62 91 THR A C 1
ATOM 676 O O . THR A 1 91 ? -17.984 12.523 -9.195 1 78.62 91 THR A O 1
ATOM 679 N N . GLY A 1 92 ? -17.938 10.992 -7.535 1 72.81 92 GLY A N 1
ATOM 680 C CA . GLY A 1 92 ? -19.344 11.227 -7.207 1 72.81 92 GLY A CA 1
ATOM 681 C C . GLY A 1 92 ? -20.297 10.492 -8.133 1 72.81 92 GLY A C 1
ATOM 682 O O . GLY A 1 92 ? -21.484 10.828 -8.195 1 72.81 92 GLY A O 1
ATOM 683 N N . ALA A 1 93 ? -19.797 9.672 -8.852 1 75.06 93 ALA A N 1
ATOM 684 C CA . ALA A 1 93 ? -20.609 8.914 -9.789 1 75.06 93 ALA A CA 1
ATOM 685 C C . ALA A 1 93 ? -21.75 8.195 -9.07 1 75.06 93 ALA A C 1
ATOM 687 O O . ALA A 1 93 ? -22.781 7.895 -9.672 1 75.06 93 ALA A O 1
ATOM 688 N N . LEU A 1 94 ? -21.625 8.016 -7.809 1 68.38 94 LEU A N 1
ATOM 689 C CA . LEU A 1 94 ? -22.641 7.305 -7.043 1 68.38 94 LEU A CA 1
ATOM 690 C C . LEU A 1 94 ? -23.609 8.281 -6.379 1 68.38 94 LEU A C 1
ATOM 692 O O . LEU A 1 94 ? -24.609 7.867 -5.793 1 68.38 94 LEU A O 1
ATOM 696 N N . ASP A 1 95 ? -23.312 9.594 -6.414 1 61.75 95 ASP A N 1
ATOM 697 C CA . ASP A 1 95 ? -24.078 10.609 -5.699 1 61.75 95 ASP A CA 1
ATOM 698 C C . ASP A 1 95 ? -25.391 10.922 -6.426 1 61.75 95 ASP A C 1
ATOM 700 O O . ASP A 1 95 ? -26.359 11.344 -5.801 1 61.75 95 ASP A O 1
ATOM 704 N N . GLY A 1 96 ? -25.406 10.836 -7.719 1 57.22 96 GLY A N 1
ATOM 705 C CA . GLY A 1 96 ? -26.625 11.195 -8.445 1 57.22 96 GLY A CA 1
ATOM 706 C C . GLY A 1 96 ? -27.875 10.602 -7.844 1 57.22 96 GLY A C 1
ATOM 707 O O . GLY A 1 96 ? -28.781 11.328 -7.445 1 57.22 96 GLY A O 1
ATOM 708 N N . PRO A 1 97 ? -27.859 9.359 -7.598 1 57.41 97 PRO A N 1
ATOM 709 C CA . PRO A 1 97 ? -29.047 8.734 -7.023 1 57.41 97 PRO A CA 1
ATOM 710 C C . PRO A 1 97 ? -29.328 9.219 -5.602 1 57.41 97 PRO A C 1
ATOM 712 O O . PRO A 1 97 ? -30.5 9.281 -5.191 1 57.41 97 PRO A O 1
ATOM 715 N N . SER A 1 98 ? -28.297 9.711 -4.938 1 56.62 98 SER A N 1
ATOM 716 C CA . SER A 1 98 ? -28.453 10.062 -3.531 1 56.62 98 SER A CA 1
ATOM 717 C C . SER A 1 98 ? -29.25 11.359 -3.375 1 56.62 98 SER A C 1
ATOM 719 O O . SER A 1 98 ? -30.125 11.461 -2.514 1 56.62 98 SER A O 1
ATOM 721 N N . GLN A 1 99 ? -29.062 12.273 -4.242 1 50.69 99 GLN A N 1
ATOM 722 C CA . GLN A 1 99 ? -29.75 13.555 -4.148 1 50.69 99 GLN A CA 1
ATOM 723 C C . GLN A 1 99 ? -31.219 13.414 -4.516 1 50.69 99 GLN A C 1
ATOM 725 O O . GLN A 1 99 ? -32.094 14.023 -3.883 1 50.69 99 GLN A O 1
ATOM 730 N N . ARG A 1 100 ? -31.453 12.594 -5.461 1 59.38 100 ARG A N 1
ATOM 731 C CA . ARG A 1 100 ? -32.844 12.375 -5.875 1 59.38 100 ARG A CA 1
ATOM 732 C C . ARG A 1 100 ? -33.625 11.68 -4.773 1 59.38 100 ARG A C 1
ATOM 734 O O . ARG A 1 100 ? -34.812 11.961 -4.59 1 59.38 100 ARG A O 1
ATOM 741 N N . LEU A 1 101 ? -32.875 10.961 -4.016 1 64.44 101 LEU A N 1
ATOM 742 C CA . LEU A 1 101 ? -33.531 10.219 -2.936 1 64.44 101 LEU A CA 1
ATOM 743 C C . LEU A 1 101 ? -33.906 11.148 -1.794 1 64.44 101 LEU A C 1
ATOM 745 O O . LEU A 1 101 ? -35 11.023 -1.236 1 64.44 101 LEU A O 1
ATOM 749 N N . LEU A 1 102 ? -33.125 12.117 -1.539 1 56.44 102 LEU A N 1
ATOM 750 C CA . LEU A 1 102 ? -33.406 13.039 -0.438 1 56.44 102 LEU A CA 1
ATOM 751 C C . LEU A 1 102 ? -34.531 13.977 -0.788 1 56.44 102 LEU A C 1
ATOM 753 O O . LEU A 1 102 ? -35.344 14.32 0.074 1 56.44 102 LEU A O 1
ATOM 757 N N . LYS A 1 103 ? -34.594 14.266 -2.045 1 55.16 103 LYS A N 1
ATOM 758 C CA . LYS A 1 103 ? -35.656 15.164 -2.49 1 55.16 103 LYS A CA 1
ATOM 759 C C . LYS A 1 103 ? -37.031 14.469 -2.43 1 55.16 103 LYS A C 1
ATOM 761 O O . LYS A 1 103 ? -38.031 15.094 -2.111 1 55.16 103 LYS A O 1
ATOM 766 N N . SER A 1 104 ? -37.031 13.234 -2.641 1 59.88 104 SER A N 1
ATOM 767 C CA . SER A 1 104 ? -38.281 12.484 -2.688 1 59.88 104 SER A CA 1
ATOM 768 C C . SER A 1 104 ? -38.781 12.148 -1.285 1 59.88 104 SER A C 1
ATOM 770 O O . SER A 1 104 ? -39.938 11.781 -1.104 1 59.88 104 SER A O 1
ATOM 772 N N . TYR A 1 105 ? -37.938 12.422 -0.292 1 61.59 105 TYR A N 1
ATOM 773 C CA . TYR A 1 105 ? -38.281 12.023 1.07 1 61.59 105 TYR A CA 1
ATOM 774 C C . TYR A 1 105 ? -39.406 12.891 1.622 1 61.59 105 TYR A C 1
ATOM 776 O O . TYR A 1 105 ? -40.25 12.406 2.381 1 61.59 105 TYR A O 1
ATOM 784 N N . ALA A 1 106 ? -39.438 14.141 1.305 1 57.69 106 ALA A N 1
ATOM 785 C CA . ALA A 1 106 ? -40.469 15.031 1.791 1 57.69 106 ALA A CA 1
ATOM 786 C C . ALA A 1 106 ? -41.844 14.555 1.327 1 57.69 106 ALA A C 1
ATOM 788 O O . ALA A 1 106 ? -42.844 14.75 2.027 1 57.69 106 ALA A O 1
ATOM 789 N N . VAL A 1 107 ? -41.906 13.883 0.294 1 60.09 107 VAL A N 1
ATOM 790 C CA . VAL A 1 107 ? -43.188 13.531 -0.305 1 60.09 107 VAL A CA 1
ATOM 791 C C . VAL A 1 107 ? -43.625 12.164 0.191 1 60.09 107 VAL A C 1
ATOM 793 O O . VAL A 1 107 ? -44.781 11.977 0.56 1 60.09 107 VAL A O 1
ATOM 796 N N . ALA A 1 108 ? -42.781 11.227 0.221 1 74.75 108 ALA A N 1
ATOM 797 C CA . ALA A 1 108 ? -43.125 9.867 0.626 1 74.75 108 ALA A CA 1
ATOM 798 C C . ALA A 1 108 ? -41.969 9.203 1.38 1 74.75 108 ALA A C 1
ATOM 800 O O . ALA A 1 108 ? -41.188 8.469 0.787 1 74.75 108 ALA A O 1
ATOM 801 N N . PRO A 1 109 ? -41.938 9.414 2.711 1 73.81 109 PRO A N 1
ATOM 802 C CA . PRO A 1 109 ? -40.812 8.93 3.508 1 73.81 109 PRO A CA 1
ATOM 803 C C . PRO A 1 109 ? -40.625 7.422 3.393 1 73.81 109 PRO A C 1
ATOM 805 O O . PRO A 1 109 ? -39.469 6.957 3.256 1 73.81 109 PRO A O 1
ATOM 808 N N . ARG A 1 110 ? -41.688 6.68 3.404 1 78.88 110 ARG A N 1
ATOM 809 C CA . ARG A 1 110 ? -41.562 5.227 3.326 1 78.88 110 ARG A CA 1
ATOM 810 C C . ARG A 1 110 ? -41.031 4.793 1.966 1 78.88 110 ARG A C 1
ATOM 812 O O . ARG A 1 110 ? -40.156 3.916 1.884 1 78.88 110 ARG A O 1
ATOM 819 N N . LEU A 1 111 ? -41.469 5.426 0.997 1 81.5 111 LEU A N 1
ATOM 820 C CA . LEU A 1 111 ? -41.031 5.086 -0.353 1 81.5 111 LEU A CA 1
ATOM 821 C C . LEU A 1 111 ? -39.562 5.48 -0.564 1 81.5 111 LEU A C 1
ATOM 823 O O . LEU A 1 111 ? -38.844 4.789 -1.268 1 81.5 111 LEU A O 1
ATOM 827 N N . THR A 1 112 ? -39.25 6.555 0.042 1 78.62 112 THR A N 1
ATOM 828 C CA . THR A 1 112 ? -37.844 7.004 -0.067 1 78.62 112 THR A CA 1
ATOM 829 C C . THR A 1 112 ? -36.906 6.027 0.631 1 78.62 112 THR A C 1
ATOM 831 O O . THR A 1 112 ? -35.812 5.758 0.138 1 78.62 112 THR A O 1
ATOM 834 N N . LEU A 1 113 ? -37.344 5.59 1.697 1 81.62 113 LEU A N 1
ATOM 835 C CA . LEU A 1 113 ? -36.531 4.625 2.434 1 81.62 113 LEU A CA 1
ATOM 836 C C . LEU A 1 113 ? -36.375 3.336 1.636 1 81.62 113 LEU A C 1
ATOM 838 O O . LEU A 1 113 ? -35.281 2.785 1.561 1 81.62 113 LEU A O 1
ATOM 842 N N . VAL A 1 114 ? -37.406 2.875 1.042 1 86.56 114 VAL A N 1
ATOM 843 C CA . VAL A 1 114 ? -37.344 1.67 0.221 1 86.56 114 VAL A CA 1
ATOM 844 C C . VAL A 1 114 ? -36.469 1.901 -0.993 1 86.56 114 VAL A C 1
ATOM 846 O O . VAL A 1 114 ? -35.656 1.028 -1.367 1 86.56 114 VAL A O 1
ATOM 849 N N . ALA A 1 115 ? -36.594 3.012 -1.521 1 85.31 115 ALA A N 1
ATOM 850 C CA . ALA A 1 115 ? -35.781 3.354 -2.684 1 85.31 115 ALA A CA 1
ATOM 851 C C . ALA A 1 115 ? -34.312 3.414 -2.314 1 85.31 115 ALA A C 1
ATOM 853 O O . ALA A 1 115 ? -33.438 3.004 -3.098 1 85.31 115 ALA A O 1
ATOM 854 N N . ALA A 1 116 ? -34.031 3.939 -1.146 1 83.81 116 ALA A N 1
ATOM 855 C CA . ALA A 1 116 ? -32.656 4.027 -0.682 1 83.81 116 ALA A CA 1
ATOM 856 C C . ALA A 1 116 ? -32.062 2.639 -0.483 1 83.81 116 ALA A C 1
ATOM 858 O O . ALA A 1 116 ? -30.938 2.367 -0.938 1 83.81 116 ALA A O 1
ATOM 859 N N . PHE A 1 117 ? -32.781 1.775 0.128 1 91.12 117 PHE A N 1
ATOM 860 C CA . PHE A 1 117 ? -32.281 0.425 0.367 1 91.12 117 PHE A CA 1
ATOM 861 C C . PHE A 1 117 ? -32.156 -0.349 -0.94 1 91.12 117 PHE A C 1
ATOM 863 O O . PHE A 1 117 ? -31.266 -1.183 -1.098 1 91.12 117 PHE A O 1
ATOM 870 N N . MET A 1 118 ? -33.031 -0.095 -1.875 1 90.69 118 MET A N 1
ATOM 871 C CA . MET A 1 118 ? -32.938 -0.717 -3.193 1 90.69 118 MET A CA 1
ATOM 872 C C . MET A 1 118 ? -31.688 -0.245 -3.928 1 90.69 118 MET A C 1
ATOM 874 O O . MET A 1 118 ? -31.031 -1.03 -4.617 1 90.69 118 MET A O 1
ATOM 878 N N . ALA A 1 119 ? -31.422 1.014 -3.754 1 87.31 119 ALA A N 1
ATOM 879 C CA . ALA A 1 119 ? -30.203 1.554 -4.355 1 87.31 119 ALA A CA 1
ATOM 880 C C . ALA A 1 119 ? -28.969 0.905 -3.754 1 87.31 119 ALA A C 1
ATOM 882 O O . ALA A 1 119 ? -28.016 0.589 -4.473 1 87.31 119 ALA A O 1
ATOM 883 N N . VAL A 1 120 ? -29 0.768 -2.451 1 90.19 120 VAL A N 1
ATOM 884 C CA . VAL A 1 120 ? -27.906 0.091 -1.766 1 90.19 120 VAL A CA 1
ATOM 885 C C . VAL A 1 120 ? -27.766 -1.334 -2.295 1 90.19 120 VAL A C 1
ATOM 887 O O . VAL A 1 120 ? -26.656 -1.785 -2.598 1 90.19 120 VAL A O 1
ATOM 890 N N . PHE A 1 121 ? -28.844 -1.981 -2.467 1 94.25 121 PHE A N 1
ATOM 891 C CA . PHE A 1 121 ? -28.859 -3.369 -2.916 1 94.25 121 PHE A CA 1
ATOM 892 C C . PHE A 1 121 ? -28.281 -3.484 -4.324 1 94.25 121 PHE A C 1
ATOM 894 O O . PHE A 1 121 ? -27.375 -4.281 -4.566 1 94.25 121 PHE A O 1
ATOM 901 N N . VAL A 1 122 ? -28.719 -2.725 -5.215 1 91.06 122 VAL A N 1
ATOM 902 C CA . VAL A 1 122 ? -28.312 -2.795 -6.613 1 91.06 122 VAL A CA 1
ATOM 903 C C . VAL A 1 122 ? -26.844 -2.412 -6.746 1 91.06 122 VAL A C 1
ATOM 905 O O . VAL A 1 122 ? -26.078 -3.066 -7.469 1 91.06 122 VAL A O 1
ATOM 908 N N . THR A 1 123 ? -26.453 -1.395 -6.039 1 87.5 123 THR A N 1
ATOM 909 C CA . THR A 1 123 ? -25.062 -0.941 -6.125 1 87.5 123 THR A CA 1
ATOM 910 C C . THR A 1 123 ? -24.125 -1.972 -5.516 1 87.5 123 THR A C 1
ATOM 912 O O . THR A 1 123 ? -23.078 -2.277 -6.086 1 87.5 123 THR A O 1
ATOM 915 N N . SER A 1 124 ? -24.5 -2.572 -4.402 1 92.38 124 SER A N 1
ATOM 916 C CA . SER A 1 124 ? -23.641 -3.494 -3.684 1 92.38 124 SER A CA 1
ATOM 917 C C . SER A 1 124 ? -23.578 -4.855 -4.375 1 92.38 124 SER A C 1
ATOM 919 O O . SER A 1 124 ? -22.719 -5.684 -4.055 1 92.38 124 SER A O 1
ATOM 921 N N . ALA A 1 125 ? -24.5 -5.047 -5.273 1 93 125 ALA A N 1
ATOM 922 C CA . ALA A 1 125 ? -24.453 -6.273 -6.066 1 93 125 ALA A CA 1
ATOM 923 C C . ALA A 1 125 ? -23.281 -6.258 -7.031 1 93 125 ALA A C 1
ATOM 925 O O . ALA A 1 125 ? -22.781 -7.312 -7.438 1 93 125 ALA A O 1
ATOM 926 N N . PHE A 1 126 ? -22.766 -5.027 -7.27 1 88.81 126 PHE A N 1
ATOM 927 C CA . PHE A 1 126 ? -21.75 -4.941 -8.312 1 88.81 126 PHE A CA 1
ATOM 928 C C . PHE A 1 126 ? -20.516 -4.223 -7.789 1 88.81 126 PHE A C 1
ATOM 930 O O . PHE A 1 126 ? -19.484 -4.188 -8.469 1 88.81 126 PHE A O 1
ATOM 937 N N . VAL A 1 127 ? -20.656 -3.611 -6.715 1 82.69 127 VAL A N 1
ATOM 938 C CA . VAL A 1 127 ? -19.547 -2.912 -6.062 1 82.69 127 VAL A CA 1
ATOM 939 C C . VAL A 1 127 ? -19.312 -3.508 -4.68 1 82.69 127 VAL A C 1
ATOM 941 O O . VAL A 1 127 ? -20.234 -4.043 -4.055 1 82.69 127 VAL A O 1
ATOM 944 N N . ASN A 1 128 ? -18.109 -3.445 -4.316 1 83.81 128 ASN A N 1
ATOM 945 C CA . ASN A 1 128 ? -17.797 -3.965 -2.992 1 83.81 128 ASN A CA 1
ATOM 946 C C . ASN A 1 128 ? -18.656 -3.326 -1.915 1 83.81 128 ASN A C 1
ATOM 948 O O . ASN A 1 128 ? -19.016 -2.152 -2.02 1 83.81 128 ASN A O 1
ATOM 952 N N . ASN A 1 129 ? -18.891 -4.031 -0.834 1 87.38 129 ASN A N 1
ATOM 953 C CA . ASN A 1 129 ? -19.844 -3.629 0.199 1 87.38 129 ASN A CA 1
ATOM 954 C C . ASN A 1 129 ? -19.344 -2.406 0.968 1 87.38 129 ASN A C 1
ATOM 956 O O . ASN A 1 129 ? -20.125 -1.489 1.246 1 87.38 129 ASN A O 1
ATOM 960 N N . THR A 1 130 ? -18.156 -2.312 1.201 1 79.31 130 THR A N 1
ATOM 961 C CA . THR A 1 130 ? -17.609 -1.31 2.111 1 79.31 130 THR A CA 1
ATOM 962 C C . THR A 1 130 ? -17.766 0.091 1.522 1 79.31 130 THR A C 1
ATOM 964 O O . THR A 1 130 ? -18.312 0.983 2.166 1 79.31 130 THR A O 1
ATOM 967 N N . PRO A 1 131 ? -17.344 0.313 0.31 1 75.25 131 PRO A N 1
ATOM 968 C CA . PRO A 1 131 ? -17.531 1.653 -0.248 1 75.25 131 PRO A CA 1
ATOM 969 C C . PRO A 1 131 ? -19.016 2.045 -0.345 1 75.25 131 PRO A C 1
ATOM 971 O O . PRO A 1 131 ? -19.344 3.221 -0.183 1 75.25 131 PRO A O 1
ATOM 974 N N . VAL A 1 132 ? -19.859 1.122 -0.568 1 83.94 132 VAL A N 1
ATOM 975 C CA . VAL A 1 132 ? -21.297 1.403 -0.695 1 83.94 132 VAL A CA 1
ATOM 976 C C . VAL A 1 132 ? -21.844 1.854 0.652 1 83.94 132 VAL A C 1
ATOM 978 O O . VAL A 1 132 ? -22.578 2.85 0.728 1 83.94 132 VAL A O 1
ATOM 981 N N . VAL A 1 133 ? -21.469 1.186 1.702 1 86.38 133 VAL A N 1
ATOM 982 C CA . VAL A 1 133 ? -21.953 1.53 3.031 1 86.38 133 VAL A CA 1
ATOM 983 C C . VAL A 1 133 ? -21.406 2.891 3.451 1 86.38 133 VAL A C 1
ATOM 985 O O . VAL A 1 133 ? -22.125 3.707 4.031 1 86.38 133 VAL A O 1
ATOM 988 N N . VAL A 1 134 ? -20.203 3.184 3.162 1 74.38 134 VAL A N 1
ATOM 989 C CA . VAL A 1 134 ? -19.594 4.469 3.502 1 74.38 134 VAL A CA 1
ATOM 990 C C . VAL A 1 134 ? -20.328 5.594 2.779 1 74.38 134 VAL A C 1
ATOM 992 O O . VAL A 1 134 ? -20.547 6.664 3.35 1 74.38 134 VAL A O 1
ATOM 995 N N . MET A 1 135 ? -20.75 5.262 1.639 1 71.94 135 MET A N 1
ATOM 996 C CA . MET A 1 135 ? -21.438 6.254 0.814 1 71.94 135 MET A CA 1
ATOM 997 C C . MET A 1 135 ? -22.844 6.527 1.344 1 71.94 135 MET A C 1
ATOM 999 O O . MET A 1 135 ? -23.297 7.672 1.354 1 71.94 135 MET A O 1
ATOM 1003 N N . PHE A 1 136 ? -23.484 5.559 1.801 1 80.94 136 PHE A N 1
ATOM 1004 C CA . PHE A 1 136 ? -24.891 5.703 2.15 1 80.94 136 PHE A CA 1
ATOM 1005 C C . PHE A 1 136 ? -25.047 5.984 3.639 1 80.94 136 PHE A C 1
ATOM 1007 O O . PHE A 1 136 ? -26.141 6.359 4.09 1 80.94 136 PHE A O 1
ATOM 1014 N N . LEU A 1 137 ? -24 5.816 4.363 1 79.19 137 LEU A N 1
ATOM 1015 C CA . LEU A 1 137 ? -24.031 6.027 5.809 1 79.19 137 LEU A CA 1
ATOM 1016 C C . LEU A 1 137 ? -24.484 7.449 6.133 1 79.19 137 LEU A C 1
ATOM 1018 O O . LEU A 1 137 ? -25.438 7.641 6.895 1 79.19 137 LEU A O 1
ATOM 1022 N N . PRO A 1 138 ? -23.906 8.477 5.543 1 65.31 138 PRO A N 1
ATOM 1023 C CA . PRO A 1 138 ? -24.375 9.836 5.828 1 65.31 138 PRO A CA 1
ATOM 1024 C C . PRO A 1 138 ? -25.797 10.094 5.34 1 65.31 138 PRO A C 1
ATOM 1026 O O . PRO A 1 138 ? -26.531 10.852 5.961 1 65.31 138 PRO A O 1
ATOM 1029 N N . ILE A 1 139 ? -26.125 9.469 4.246 1 70.62 139 ILE A N 1
ATOM 1030 C CA . ILE A 1 139 ? -27.469 9.633 3.672 1 70.62 139 ILE A CA 1
ATOM 1031 C C . ILE A 1 139 ? -28.5 9.031 4.617 1 70.62 139 ILE A C 1
ATOM 1033 O O . ILE A 1 139 ? -29.516 9.672 4.922 1 70.62 139 ILE A O 1
ATOM 1037 N N . MET A 1 140 ? -28.234 7.855 5.09 1 81.12 140 MET A N 1
ATOM 1038 C CA . MET A 1 140 ? -29.156 7.191 6.016 1 81.12 140 MET A CA 1
ATOM 1039 C C . MET A 1 140 ? -29.25 7.953 7.332 1 81.12 140 MET A C 1
ATOM 1041 O O . MET A 1 140 ? -30.312 8.031 7.938 1 81.12 140 MET A O 1
ATOM 1045 N N . SER A 1 141 ? -28.172 8.508 7.766 1 73.5 141 SER A N 1
ATOM 1046 C CA . SER A 1 141 ? -28.156 9.312 8.984 1 73.5 141 SER A CA 1
ATOM 1047 C C . SER A 1 141 ? -28.969 10.586 8.812 1 73.5 141 SER A C 1
ATOM 1049 O O . SER A 1 141 ? -29.672 11.008 9.734 1 73.5 141 SER A O 1
ATOM 1051 N N . ALA A 1 142 ? -28.844 11.117 7.645 1 65.06 142 ALA A N 1
ATOM 1052 C CA . ALA A 1 142 ? -29.625 12.312 7.348 1 65.06 142 ALA A CA 1
ATOM 1053 C C . ALA A 1 142 ? -31.109 12 7.309 1 65.06 142 ALA A C 1
ATOM 1055 O O . ALA A 1 142 ? -31.922 12.789 7.797 1 65.06 142 ALA A O 1
ATOM 1056 N N . ILE A 1 143 ? -31.422 10.977 6.715 1 72.38 143 ILE A N 1
ATOM 1057 C CA . ILE A 1 143 ? -32.812 10.555 6.652 1 72.38 143 ILE A CA 1
ATOM 1058 C C . ILE A 1 143 ? -33.344 10.312 8.062 1 72.38 143 ILE A C 1
ATOM 1060 O O . ILE A 1 143 ? -34.469 10.711 8.391 1 72.38 143 ILE A O 1
ATOM 1064 N N . ALA A 1 144 ? -32.562 9.711 8.883 1 76.31 144 ALA A N 1
ATOM 1065 C CA . ALA A 1 144 ? -32.969 9.469 10.266 1 76.31 144 ALA A CA 1
ATOM 1066 C C . ALA A 1 144 ? -33.219 10.789 11 1 76.31 144 ALA A C 1
ATOM 1068 O O . ALA A 1 144 ? -34.156 10.906 11.766 1 76.31 144 ALA A O 1
ATOM 1069 N N . GLY A 1 145 ? -32.375 11.68 10.797 1 66.19 145 GLY A N 1
ATOM 1070 C CA . GLY A 1 145 ? -32.531 12.992 11.422 1 66.19 145 GLY A CA 1
ATOM 1071 C C . GLY A 1 145 ? -33.781 13.719 10.977 1 66.19 145 GLY A C 1
ATOM 1072 O O . GLY A 1 145 ? -34.469 14.312 11.797 1 66.19 145 GLY A O 1
ATOM 1073 N N . ARG A 1 146 ? -34.031 13.57 9.781 1 60.12 146 ARG A N 1
ATOM 1074 C CA . ARG A 1 146 ? -35.188 14.281 9.219 1 60.12 146 ARG A CA 1
ATOM 1075 C C . ARG A 1 146 ? -36.5 13.617 9.633 1 60.12 146 ARG A C 1
ATOM 1077 O O . ARG A 1 146 ? -37.5 14.297 9.82 1 60.12 146 ARG A O 1
ATOM 1084 N N . THR A 1 147 ? -36.438 12.367 9.75 1 67.06 147 THR A N 1
ATOM 1085 C CA . THR A 1 147 ? -37.656 11.625 10.07 1 67.06 147 THR A CA 1
ATOM 1086 C C . THR A 1 147 ? -37.812 11.477 11.578 1 67.06 147 THR A C 1
ATOM 1088 O O . THR A 1 147 ? -38.844 11.016 12.047 1 67.06 147 THR A O 1
ATOM 1091 N N . GLY A 1 148 ? -36.781 11.93 12.219 1 67.25 148 GLY A N 1
ATOM 1092 C CA . GLY A 1 148 ? -36.812 11.75 13.664 1 67.25 148 GLY A CA 1
ATOM 1093 C C . GLY A 1 148 ? -36.625 10.305 14.086 1 67.25 148 GLY A C 1
ATOM 1094 O O . GLY A 1 148 ? -36.938 9.945 15.219 1 67.25 148 GLY A O 1
ATOM 1095 N N . ALA A 1 149 ? -36.344 9.555 13.141 1 76.56 149 ALA A N 1
ATOM 1096 C CA . ALA A 1 149 ? -36.062 8.156 13.461 1 76.56 149 ALA A CA 1
ATOM 1097 C C . ALA A 1 149 ? -34.656 7.988 14.055 1 76.56 149 ALA A C 1
ATOM 1099 O O . ALA A 1 149 ? -33.781 8.812 13.812 1 76.56 149 ALA A O 1
ATOM 1100 N N . ALA A 1 150 ? -34.5 7.074 14.906 1 83.25 150 ALA A N 1
ATOM 1101 C CA . ALA A 1 150 ? -33.188 6.77 15.461 1 83.25 150 ALA A CA 1
ATOM 1102 C C . ALA A 1 150 ? -32.281 6.16 14.398 1 83.25 150 ALA A C 1
ATOM 1104 O O . ALA A 1 150 ? -32.688 5.258 13.664 1 83.25 150 ALA A O 1
ATOM 1105 N N . PRO A 1 151 ? -31.109 6.621 14.273 1 83.44 151 PRO A N 1
ATOM 1106 C CA . PRO A 1 151 ? -30.156 6.043 13.32 1 83.44 151 PRO A CA 1
ATOM 1107 C C . PRO A 1 151 ? -29.938 4.551 13.539 1 83.44 151 PRO A C 1
ATOM 1109 O O . PRO A 1 151 ? -29.641 3.818 12.594 1 83.44 151 PRO A O 1
ATOM 1112 N N . SER A 1 152 ? -30.109 4.156 14.75 1 88.31 152 SER A N 1
ATOM 1113 C CA . SER A 1 152 ? -29.891 2.756 15.102 1 88.31 152 SER A CA 1
ATOM 1114 C C . SER A 1 152 ? -30.891 1.844 14.398 1 88.31 152 SER A C 1
ATOM 1116 O O . SER A 1 152 ? -30.656 0.639 14.281 1 88.31 152 SER A O 1
ATOM 1118 N N . LYS A 1 153 ? -31.891 2.389 13.906 1 89.94 153 LYS A N 1
ATOM 1119 C CA . LYS A 1 153 ? -32.906 1.572 13.25 1 89.94 153 LYS A CA 1
ATOM 1120 C C . LYS A 1 153 ? -32.594 1.398 11.766 1 89.94 153 LYS A C 1
ATOM 1122 O O . LYS A 1 153 ? -33.125 0.495 11.117 1 89.94 153 LYS A O 1
ATOM 1127 N N . LEU A 1 154 ? -31.625 2.143 11.266 1 89.56 154 LEU A N 1
ATOM 1128 C CA . LEU A 1 154 ? -31.406 2.152 9.82 1 89.56 154 LEU A CA 1
ATOM 1129 C C . LEU A 1 154 ? -30 1.662 9.477 1 89.56 154 LEU A C 1
ATOM 1131 O O . LEU A 1 154 ? -29.766 1.162 8.367 1 89.56 154 LEU A O 1
ATOM 1135 N N . LEU A 1 155 ? -29.109 1.703 10.375 1 91.25 155 LEU A N 1
ATOM 1136 C CA . LEU A 1 155 ? -27.719 1.552 9.992 1 91.25 155 LEU A CA 1
ATOM 1137 C C . LEU A 1 155 ? -27.312 0.081 9.961 1 91.25 155 LEU A C 1
ATOM 1139 O O . LEU A 1 155 ? -26.562 -0.344 9.086 1 91.25 155 LEU A O 1
ATOM 1143 N N . ILE A 1 156 ? -27.766 -0.738 10.875 1 93.88 156 ILE A N 1
ATOM 1144 C CA . ILE A 1 156 ? -27.531 -2.176 10.766 1 93.88 156 ILE A CA 1
ATOM 1145 C C . ILE A 1 156 ? -28.203 -2.709 9.5 1 93.88 156 ILE A C 1
ATOM 1147 O O . ILE A 1 156 ? -27.594 -3.453 8.734 1 93.88 156 ILE A O 1
ATOM 1151 N N . PRO A 1 157 ? -29.406 -2.332 9.219 1 94.88 157 PRO A N 1
ATOM 1152 C CA . PRO A 1 157 ? -30.047 -2.736 7.961 1 94.88 157 PRO A CA 1
ATOM 1153 C C . PRO A 1 157 ? -29.234 -2.316 6.734 1 94.88 157 PRO A C 1
ATOM 1155 O O . PRO A 1 157 ? -29.172 -3.061 5.754 1 94.88 157 PRO A O 1
ATOM 1158 N N . LEU A 1 158 ? -28.672 -1.158 6.832 1 93.19 158 LEU A N 1
ATOM 1159 C CA . LEU A 1 158 ? -27.828 -0.694 5.738 1 93.19 158 LEU A CA 1
ATOM 1160 C C . LEU A 1 158 ? -26.688 -1.674 5.48 1 93.19 158 LEU A C 1
ATOM 1162 O O . LEU A 1 158 ? -26.453 -2.076 4.34 1 93.19 158 LEU A O 1
ATOM 1166 N N . SER A 1 159 ? -26.016 -2.07 6.469 1 94.44 159 SER A N 1
ATOM 1167 C CA . SER A 1 159 ? -24.922 -3.023 6.355 1 94.44 159 SER A CA 1
ATOM 1168 C C . SER A 1 159 ? -25.406 -4.379 5.863 1 94.44 159 SER A C 1
ATOM 1170 O O . SER A 1 159 ? -24.828 -4.961 4.941 1 94.44 159 SER A O 1
ATOM 1172 N N . PHE A 1 160 ? -26.5 -4.84 6.457 1 97.12 160 PHE A N 1
ATOM 1173 C CA . PHE A 1 160 ? -27.016 -6.176 6.16 1 97.12 160 PHE A CA 1
ATOM 1174 C C . PHE A 1 160 ? -27.531 -6.258 4.727 1 97.12 160 PHE A C 1
ATOM 1176 O O . PHE A 1 160 ? -27.297 -7.25 4.035 1 97.12 160 PHE A O 1
ATOM 1183 N N . VAL A 1 161 ? -28.172 -5.219 4.262 1 96.19 161 VAL A N 1
ATOM 1184 C CA . VAL A 1 161 ? -28.672 -5.184 2.895 1 96.19 161 VAL A CA 1
ATOM 1185 C C . VAL A 1 161 ? -27.516 -5.207 1.911 1 96.19 161 VAL A C 1
ATOM 1187 O O . VAL A 1 161 ? -27.562 -5.891 0.886 1 96.19 161 VAL A O 1
ATOM 1190 N N . SER A 1 162 ? -26.516 -4.492 2.213 1 94.69 162 SER A N 1
ATOM 1191 C CA . SER A 1 162 ? -25.328 -4.473 1.361 1 94.69 162 SER A CA 1
ATOM 1192 C C . SER A 1 162 ? -24.688 -5.855 1.273 1 94.69 162 SER A C 1
ATOM 1194 O O . SER A 1 162 ? -24.281 -6.285 0.196 1 94.69 162 SER A O 1
ATOM 1196 N N . VAL A 1 163 ? -24.609 -6.562 2.34 1 95.44 163 VAL A N 1
ATOM 1197 C CA . VAL A 1 163 ? -23.984 -7.883 2.389 1 95.44 163 VAL A CA 1
ATOM 1198 C C . VAL A 1 163 ? -24.844 -8.891 1.633 1 95.44 163 VAL A C 1
ATOM 1200 O O . VAL A 1 163 ? -24.328 -9.719 0.884 1 95.44 163 VAL A O 1
ATOM 1203 N N . LEU A 1 164 ? -26.141 -8.797 1.869 1 96.69 164 LEU A N 1
ATOM 1204 C CA . LEU A 1 164 ? -27.062 -9.672 1.161 1 96.69 164 LEU A CA 1
ATOM 1205 C C . LEU A 1 164 ? -26.969 -9.461 -0.346 1 96.69 164 LEU A C 1
ATOM 1207 O O . LEU A 1 164 ? -26.984 -10.422 -1.114 1 96.69 164 LEU A O 1
ATOM 1211 N N . ALA A 1 165 ? -26.875 -8.219 -0.745 1 95.44 165 ALA A N 1
ATOM 1212 C CA . ALA A 1 165 ? -26.719 -7.895 -2.16 1 95.44 165 ALA A CA 1
ATOM 1213 C C . ALA A 1 165 ? -25.406 -8.445 -2.713 1 95.44 165 ALA A C 1
ATOM 1215 O O . ALA A 1 165 ? -25.344 -8.898 -3.859 1 95.44 165 ALA A O 1
ATOM 1216 N N . GLY A 1 166 ? -24.406 -8.438 -1.947 1 93.44 166 GLY A N 1
ATOM 1217 C CA . GLY A 1 166 ? -23.062 -8.836 -2.354 1 93.44 166 GLY A CA 1
ATOM 1218 C C . GLY A 1 166 ? -22.953 -10.305 -2.701 1 93.44 166 GLY A C 1
ATOM 1219 O O . GLY A 1 166 ? -22.047 -10.711 -3.436 1 93.44 166 GLY A O 1
ATOM 1220 N N . MET A 1 167 ? -23.812 -11.102 -2.211 1 93.62 167 MET A N 1
ATOM 1221 C CA . MET A 1 167 ? -23.688 -12.531 -2.475 1 93.62 167 MET A CA 1
ATOM 1222 C C . MET A 1 167 ? -24.5 -12.922 -3.707 1 93.62 167 MET A C 1
ATOM 1224 O O . MET A 1 167 ? -24.672 -14.109 -3.988 1 93.62 167 MET A O 1
ATOM 1228 N N . THR A 1 168 ? -24.969 -11.922 -4.508 1 95.56 168 THR A N 1
ATOM 1229 C CA . THR A 1 168 ? -25.859 -12.219 -5.621 1 95.56 168 THR A CA 1
ATOM 1230 C C . THR A 1 168 ? -25.094 -12.258 -6.938 1 95.56 168 THR A C 1
ATOM 1232 O O . THR A 1 168 ? -25.578 -12.797 -7.934 1 95.56 168 THR A O 1
ATOM 1235 N N . THR A 1 169 ? -23.953 -11.641 -6.992 1 94.25 169 THR A N 1
ATOM 1236 C CA . THR A 1 169 ? -23.109 -11.711 -8.18 1 94.25 169 THR A CA 1
ATOM 1237 C C . THR A 1 169 ? -21.672 -12.086 -7.797 1 94.25 169 THR A C 1
ATOM 1239 O O . THR A 1 169 ? -21.312 -12.023 -6.621 1 94.25 169 THR A O 1
ATOM 1242 N N . LEU A 1 170 ? -20.938 -12.453 -8.781 1 92.56 170 LEU A N 1
ATOM 1243 C CA . LEU A 1 170 ? -19.562 -12.906 -8.547 1 92.56 170 LEU A CA 1
ATOM 1244 C C . LEU A 1 170 ? -18.703 -11.766 -8.023 1 92.56 170 LEU A C 1
ATOM 1246 O O . LEU A 1 170 ? -17.828 -11.977 -7.18 1 92.56 170 LEU A O 1
ATOM 1250 N N . ILE A 1 171 ? -18.938 -10.5 -8.406 1 90.5 171 ILE A N 1
ATOM 1251 C CA . ILE A 1 171 ? -18.047 -9.383 -8.102 1 90.5 171 ILE A CA 1
ATOM 1252 C C . ILE A 1 171 ? -18.562 -8.625 -6.887 1 90.5 171 ILE A C 1
ATOM 1254 O O . ILE A 1 171 ? -17.906 -7.703 -6.398 1 90.5 171 ILE A O 1
ATOM 1258 N N . GLY A 1 172 ? -19.703 -9.023 -6.406 1 89.94 172 GLY A N 1
ATOM 1259 C CA . GLY A 1 172 ? -20.328 -8.281 -5.32 1 89.94 172 GLY A CA 1
ATOM 1260 C C . GLY A 1 172 ? -19.516 -8.305 -4.039 1 89.94 172 GLY A C 1
ATOM 1261 O O . GLY A 1 172 ? -19.609 -7.379 -3.23 1 89.94 172 GLY A O 1
ATOM 1262 N N . SER A 1 173 ? -18.844 -9.391 -3.842 1 90.19 173 SER A N 1
ATOM 1263 C CA . SER A 1 173 ? -17.984 -9.539 -2.674 1 90.19 173 SER A CA 1
ATOM 1264 C C . SER A 1 173 ? -16.672 -10.219 -3.039 1 90.19 173 SER A C 1
ATOM 1266 O O . SER A 1 173 ? -16.625 -11.047 -3.945 1 90.19 173 SER A O 1
ATOM 1268 N N . SER A 1 174 ? -15.672 -9.766 -2.355 1 88.19 174 SER A N 1
ATOM 1269 C CA . SER A 1 174 ? -14.367 -10.391 -2.553 1 88.19 174 SER A CA 1
ATOM 1270 C C . SER A 1 174 ? -14.398 -11.875 -2.201 1 88.19 174 SER A C 1
ATOM 1272 O O . SER A 1 174 ? -13.703 -12.68 -2.82 1 88.19 174 SER A O 1
ATOM 1274 N N . THR A 1 175 ? -15.25 -12.219 -1.329 1 91 175 THR A N 1
ATOM 1275 C CA . THR A 1 175 ? -15.414 -13.594 -0.866 1 91 175 THR A CA 1
ATOM 1276 C C . THR A 1 175 ? -15.828 -14.508 -2.018 1 91 175 THR A C 1
ATOM 1278 O O . THR A 1 175 ? -15.32 -15.625 -2.145 1 91 175 THR A O 1
ATOM 1281 N N . ASN A 1 176 ? -16.703 -14.023 -2.855 1 95.12 176 ASN A N 1
ATOM 1282 C CA . ASN A 1 176 ? -17.203 -14.797 -3.99 1 95.12 176 ASN A CA 1
ATOM 1283 C C . ASN A 1 176 ? -16.078 -15.109 -4.984 1 95.12 176 ASN A C 1
ATOM 1285 O O . ASN A 1 176 ? -15.953 -16.25 -5.445 1 95.12 176 ASN A O 1
ATOM 1289 N N . LEU A 1 177 ? -15.297 -14.156 -5.207 1 91.12 177 LEU A N 1
ATOM 1290 C CA . LEU A 1 177 ? -14.211 -14.289 -6.168 1 91.12 177 LEU A CA 1
ATOM 1291 C C . LEU A 1 177 ? -13.156 -15.273 -5.672 1 91.12 177 LEU A C 1
ATOM 1293 O O . LEU A 1 177 ? -12.609 -16.047 -6.457 1 91.12 177 LEU A O 1
ATOM 1297 N N . LEU A 1 178 ? -12.945 -15.289 -4.449 1 91.06 178 LEU A N 1
ATOM 1298 C CA . LEU A 1 178 ? -11.93 -16.156 -3.865 1 91.06 178 LEU A CA 1
ATOM 1299 C C . LEU A 1 178 ? -12.359 -17.625 -3.932 1 91.06 178 LEU A C 1
ATOM 1301 O O . LEU A 1 178 ? -11.562 -18.5 -4.285 1 91.06 178 LEU A O 1
ATOM 1305 N N . ALA A 1 179 ? -13.578 -17.844 -3.568 1 93.44 179 ALA A N 1
ATOM 1306 C CA . ALA A 1 179 ? -14.102 -19.203 -3.666 1 93.44 179 ALA A CA 1
ATOM 1307 C C . ALA A 1 179 ? -14.125 -19.672 -5.117 1 93.44 179 ALA A C 1
ATOM 1309 O O . ALA A 1 179 ? -13.773 -20.828 -5.406 1 93.44 179 ALA A O 1
ATOM 1310 N N . ALA A 1 180 ? -14.523 -18.75 -5.98 1 93 180 ALA A N 1
ATOM 1311 C CA . ALA A 1 180 ? -14.562 -19.078 -7.406 1 93 180 ALA A CA 1
ATOM 1312 C C . ALA A 1 180 ? -13.172 -19.406 -7.938 1 93 180 ALA A C 1
ATOM 1314 O O . ALA A 1 180 ? -13.008 -20.328 -8.734 1 93 180 ALA A O 1
ATOM 1315 N N . GLU A 1 181 ? -12.266 -18.641 -7.535 1 89.06 181 GLU A N 1
ATOM 1316 C CA . GLU A 1 181 ? -10.891 -18.859 -7.973 1 89.06 181 GLU A CA 1
ATOM 1317 C C . GLU A 1 181 ? -10.367 -20.203 -7.469 1 89.06 181 GLU A C 1
ATOM 1319 O O . GLU A 1 181 ? -9.617 -20.891 -8.172 1 89.06 181 GLU A O 1
ATOM 1324 N N . SER A 1 182 ? -10.672 -20.594 -6.293 1 89.25 182 SER A N 1
ATOM 1325 C CA . SER A 1 182 ? -10.273 -21.891 -5.746 1 89.25 182 SER A CA 1
ATOM 1326 C C . SER A 1 182 ? -10.883 -23.047 -6.547 1 89.25 182 SER A C 1
ATOM 1328 O O . SER A 1 182 ? -10.219 -24.047 -6.781 1 89.25 182 SER A O 1
ATOM 1330 N N . LEU A 1 183 ? -12.117 -22.844 -6.941 1 92.56 183 LEU A N 1
ATOM 1331 C CA . LEU A 1 183 ? -12.773 -23.844 -7.77 1 92.56 183 LEU A CA 1
ATOM 1332 C C . LEU A 1 183 ? -12.055 -24 -9.109 1 92.56 183 LEU A C 1
ATOM 1334 O O . LEU A 1 183 ? -11.852 -25.125 -9.578 1 92.56 183 LEU A O 1
ATOM 1338 N N . LEU A 1 184 ? -11.703 -22.953 -9.648 1 89.44 184 LEU A N 1
ATOM 1339 C CA . LEU A 1 184 ? -10.992 -22.953 -10.922 1 89.44 184 LEU A CA 1
ATOM 1340 C C . LEU A 1 184 ? -9.625 -23.625 -10.781 1 89.44 184 LEU A C 1
ATOM 1342 O O . LEU A 1 184 ? -9.242 -24.453 -11.594 1 89.44 184 LEU A O 1
ATOM 1346 N N . ARG A 1 185 ? -8.945 -23.312 -9.812 1 85.12 185 ARG A N 1
ATOM 1347 C CA . ARG A 1 185 ? -7.586 -23.781 -9.586 1 85.12 185 ARG A CA 1
ATOM 1348 C C . ARG A 1 185 ? -7.578 -25.281 -9.281 1 85.12 185 ARG A C 1
ATOM 1350 O O . ARG A 1 185 ? -6.734 -26.016 -9.789 1 85.12 185 ARG A O 1
ATOM 1357 N N . LEU A 1 186 ? -8.516 -25.75 -8.523 1 86.31 186 LEU A N 1
ATOM 1358 C CA . LEU A 1 186 ? -8.492 -27.109 -8.016 1 86.31 186 LEU A CA 1
ATOM 1359 C C . LEU A 1 186 ? -9.234 -28.062 -8.953 1 86.31 186 LEU A C 1
ATOM 1361 O O . LEU A 1 186 ? -8.859 -29.219 -9.102 1 86.31 186 LEU A O 1
ATOM 1365 N N . GLU A 1 187 ? -10.266 -27.484 -9.594 1 91.56 187 GLU A N 1
ATOM 1366 C CA . GLU A 1 187 ? -11.117 -28.375 -10.391 1 91.56 187 GLU A CA 1
ATOM 1367 C C . GLU A 1 187 ? -11.117 -27.953 -11.859 1 91.56 187 GLU A C 1
ATOM 1369 O O . GLU A 1 187 ? -11.664 -28.672 -12.711 1 91.56 187 GLU A O 1
ATOM 1374 N N . GLY A 1 188 ? -10.531 -26.828 -12.156 1 88.56 188 GLY A N 1
ATOM 1375 C CA . GLY A 1 188 ? -10.508 -26.344 -13.531 1 88.56 188 GLY A CA 1
ATOM 1376 C C . GLY A 1 188 ? -11.859 -25.875 -14.023 1 88.56 188 GLY A C 1
ATOM 1377 O O . GLY A 1 188 ? -12.125 -25.859 -15.227 1 88.56 188 GLY A O 1
ATOM 1378 N N . ARG A 1 189 ? -12.766 -25.594 -13.055 1 91 189 ARG A N 1
ATOM 1379 C CA . ARG A 1 189 ? -14.109 -25.156 -13.406 1 91 189 ARG A CA 1
ATOM 1380 C C . ARG A 1 189 ? -14.312 -23.688 -13.078 1 91 189 ARG A C 1
ATOM 1382 O O . ARG A 1 189 ? -14.008 -23.234 -11.969 1 91 189 ARG A O 1
ATOM 1389 N N . GLU A 1 190 ? -14.828 -22.984 -14.031 1 89.56 190 GLU A N 1
ATOM 1390 C CA . GLU A 1 190 ? -15.086 -21.562 -13.836 1 89.56 190 GLU A CA 1
ATOM 1391 C C . GLU A 1 190 ? -16.531 -21.312 -13.43 1 89.56 190 GLU A C 1
ATOM 1393 O O . GLU A 1 190 ? -17.453 -21.922 -13.977 1 89.56 190 GLU A O 1
ATOM 1398 N N . LEU A 1 191 ? -16.703 -20.531 -12.43 1 91.5 191 LEU A N 1
ATOM 1399 C CA . LEU A 1 191 ? -18.047 -20.125 -12.016 1 91.5 191 LEU A CA 1
ATOM 1400 C C . LEU A 1 191 ? -18.547 -18.953 -12.859 1 91.5 191 LEU A C 1
ATOM 1402 O O . LEU A 1 191 ? -17.844 -17.938 -12.992 1 91.5 191 LEU A O 1
ATOM 1406 N N . GLY A 1 192 ? -19.688 -19.125 -13.414 1 90.06 192 GLY A N 1
ATOM 1407 C CA . GLY A 1 192 ? -20.266 -18.047 -14.18 1 90.06 192 GLY A CA 1
ATOM 1408 C C . GLY A 1 192 ? -20.562 -16.812 -13.352 1 90.06 192 GLY A C 1
ATOM 1409 O O . GLY A 1 192 ? -20.766 -16.906 -12.141 1 90.06 192 GLY A O 1
ATOM 1410 N N . PHE A 1 193 ? -20.625 -15.711 -14.023 1 90.69 193 PHE A N 1
ATOM 1411 C CA . PHE A 1 193 ? -20.828 -14.422 -13.367 1 90.69 193 PHE A CA 1
ATOM 1412 C C . PHE A 1 193 ? -22.125 -14.414 -12.57 1 90.69 193 PHE A C 1
ATOM 1414 O O . PHE A 1 193 ? -22.172 -13.891 -11.453 1 90.69 193 PHE A O 1
ATOM 1421 N N . PHE A 1 194 ? -23.25 -15.047 -13.117 1 93.12 194 PHE A N 1
ATOM 1422 C CA . PHE A 1 194 ? -24.578 -15.008 -12.5 1 93.12 194 PHE A CA 1
ATOM 1423 C C . PHE A 1 194 ? -24.953 -16.375 -11.961 1 93.12 194 PHE A C 1
ATOM 1425 O O . PHE A 1 194 ? -26.141 -16.641 -11.695 1 93.12 194 PHE A O 1
ATOM 1432 N N . GLU A 1 195 ? -24.016 -17.219 -11.844 1 92.25 195 GLU A N 1
ATOM 1433 C CA . GLU A 1 195 ? -24.297 -18.578 -11.375 1 92.25 195 GLU A CA 1
ATOM 1434 C C . GLU A 1 195 ? -24.828 -18.562 -9.945 1 92.25 195 GLU A C 1
ATOM 1436 O O . GLU A 1 195 ? -25.641 -19.406 -9.57 1 92.25 195 GLU A O 1
ATOM 1441 N N . LEU A 1 196 ? -24.438 -17.641 -9.18 1 94.12 196 LEU A N 1
ATOM 1442 C CA . LEU A 1 196 ? -24.859 -17.578 -7.789 1 94.12 196 LEU A CA 1
ATOM 1443 C C . LEU A 1 196 ? -26.109 -16.719 -7.637 1 94.12 196 LEU A C 1
ATOM 1445 O O . LEU A 1 196 ? -26.719 -16.672 -6.562 1 94.12 196 LEU A O 1
ATOM 1449 N N . THR A 1 197 ? -26.578 -16.109 -8.703 1 95.25 197 THR A N 1
ATOM 1450 C CA . THR A 1 197 ? -27.609 -15.078 -8.633 1 95.25 197 THR A CA 1
ATOM 1451 C C . THR A 1 197 ? -28.953 -15.68 -8.227 1 95.25 197 THR A C 1
ATOM 1453 O O . THR A 1 197 ? -29.625 -15.156 -7.332 1 95.25 197 THR A O 1
ATOM 1456 N N . PRO A 1 198 ? -29.375 -16.797 -8.82 1 94.94 198 PRO A N 1
ATOM 1457 C CA . PRO A 1 198 ? -30.719 -17.281 -8.492 1 94.94 198 PRO A CA 1
ATOM 1458 C C . PRO A 1 198 ? -30.891 -17.609 -7.016 1 94.94 198 PRO A C 1
ATOM 1460 O O . PRO A 1 198 ? -31.797 -17.094 -6.359 1 94.94 198 PRO A O 1
ATOM 1463 N N . VAL A 1 199 ? -30.016 -18.438 -6.465 1 95.75 199 VAL A N 1
ATOM 1464 C CA . VAL A 1 199 ? -30.094 -18.797 -5.055 1 95.75 199 VAL A CA 1
ATOM 1465 C C . VAL A 1 199 ? -29.781 -17.578 -4.191 1 95.75 199 VAL A C 1
ATOM 1467 O O . VAL A 1 199 ? -30.406 -17.359 -3.15 1 95.75 199 VAL A O 1
ATOM 1470 N N . GLY A 1 200 ? -28.797 -16.766 -4.629 1 96.31 200 GLY A N 1
ATOM 1471 C CA . GLY A 1 200 ? -28.453 -15.555 -3.91 1 96.31 200 GLY A CA 1
ATOM 1472 C C . GLY A 1 200 ? -29.609 -14.594 -3.75 1 96.31 200 GLY A C 1
ATOM 1473 O O . GLY A 1 200 ? -29.812 -14.031 -2.672 1 96.31 200 GLY A O 1
ATOM 1474 N N . LEU A 1 201 ? -30.375 -14.43 -4.812 1 96.56 201 LEU A N 1
ATOM 1475 C CA . LEU A 1 201 ? -31.531 -13.531 -4.777 1 96.56 201 LEU A CA 1
ATOM 1476 C C . LEU A 1 201 ? -32.625 -14.078 -3.857 1 96.56 201 LEU A C 1
ATOM 1478 O O . LEU A 1 201 ? -33.312 -13.305 -3.191 1 96.56 201 LEU A O 1
ATOM 1482 N N . MET A 1 202 ? -32.812 -15.375 -3.871 1 96.81 202 MET A N 1
ATOM 1483 C CA . MET A 1 202 ? -33.812 -15.977 -2.984 1 96.81 202 MET A CA 1
ATOM 1484 C C . MET A 1 202 ? -33.438 -15.758 -1.522 1 96.81 202 MET A C 1
ATOM 1486 O O . MET A 1 202 ? -34.281 -15.391 -0.708 1 96.81 202 MET A O 1
ATOM 1490 N N . LEU A 1 203 ? -32.188 -16 -1.224 1 97.12 203 LEU A N 1
ATOM 1491 C CA . LEU A 1 203 ? -31.734 -15.797 0.142 1 97.12 203 LEU A CA 1
ATOM 1492 C C . LEU A 1 203 ? -31.797 -14.32 0.531 1 97.12 203 LEU A C 1
ATOM 1494 O O . LEU A 1 203 ? -32.156 -13.992 1.661 1 97.12 203 LEU A O 1
ATOM 1498 N N . ALA A 1 204 ? -31.375 -13.508 -0.435 1 97.12 204 ALA A N 1
ATOM 1499 C CA . ALA A 1 204 ? -31.438 -12.07 -0.179 1 97.12 204 ALA A CA 1
ATOM 1500 C C . ALA A 1 204 ? -32.875 -11.617 0.072 1 97.12 204 ALA A C 1
ATOM 1502 O O . ALA A 1 204 ? -33.125 -10.766 0.924 1 97.12 204 ALA A O 1
ATOM 1503 N N . ALA A 1 205 ? -33.812 -12.18 -0.688 1 96.38 205 ALA A N 1
ATOM 1504 C CA . ALA A 1 205 ? -35.219 -11.844 -0.503 1 96.38 205 ALA A CA 1
ATOM 1505 C C . ALA A 1 205 ? -35.688 -12.203 0.903 1 96.38 205 ALA A C 1
ATOM 1507 O O . ALA A 1 205 ? -36.406 -11.43 1.539 1 96.38 205 ALA A O 1
ATOM 1508 N N . VAL A 1 206 ? -35.281 -13.32 1.338 1 96.62 206 VAL A N 1
ATOM 1509 C CA . VAL A 1 206 ? -35.625 -13.758 2.688 1 96.62 206 VAL A CA 1
ATOM 1510 C C . VAL A 1 206 ? -35 -12.82 3.713 1 96.62 206 VAL A C 1
ATOM 1512 O O . VAL A 1 206 ? -35.656 -12.422 4.684 1 96.62 206 VAL A O 1
ATOM 1515 N N . GLY A 1 207 ? -33.75 -12.531 3.547 1 96.19 207 GLY A N 1
ATOM 1516 C CA . GLY A 1 207 ? -33.062 -11.617 4.445 1 96.19 207 GLY A CA 1
ATOM 1517 C C . GLY A 1 207 ? -33.688 -10.234 4.484 1 96.19 207 GLY A C 1
ATOM 1518 O O . GLY A 1 207 ? -33.844 -9.648 5.559 1 96.19 207 GLY A O 1
ATOM 1519 N N . LEU A 1 208 ? -34 -9.758 3.285 1 95.69 208 LEU A N 1
ATOM 1520 C CA . LEU A 1 208 ? -34.625 -8.445 3.197 1 95.69 208 LEU A CA 1
ATOM 1521 C C . LEU A 1 208 ? -36 -8.445 3.904 1 95.69 208 LEU A C 1
ATOM 1523 O O . LEU A 1 208 ? -36.344 -7.473 4.578 1 95.69 208 LEU A O 1
ATOM 1527 N N . THR A 1 209 ? -36.781 -9.5 3.73 1 95.5 209 THR A N 1
ATOM 1528 C CA . THR A 1 209 ? -38.062 -9.617 4.402 1 95.5 209 THR A CA 1
ATOM 1529 C C . THR A 1 209 ? -37.906 -9.633 5.918 1 95.5 209 THR A C 1
ATOM 1531 O O . THR A 1 209 ? -38.656 -8.977 6.641 1 95.5 209 THR A O 1
ATOM 1534 N N . TYR A 1 210 ? -36.938 -10.352 6.383 1 95.94 210 TYR A N 1
ATOM 1535 C CA . TYR A 1 210 ? -36.625 -10.383 7.805 1 95.94 210 TYR A CA 1
ATOM 1536 C C . TYR A 1 210 ? -36.281 -8.992 8.32 1 95.94 210 TYR A C 1
ATOM 1538 O O . TYR A 1 210 ? -36.75 -8.586 9.383 1 95.94 210 TYR A O 1
ATOM 1546 N N . ILE A 1 211 ? -35.438 -8.258 7.555 1 94.81 211 ILE A N 1
ATOM 1547 C CA . ILE A 1 211 ? -34.969 -6.93 7.965 1 94.81 211 ILE A CA 1
ATOM 1548 C C . ILE A 1 211 ? -36.188 -5.98 8.023 1 94.81 211 ILE A C 1
ATOM 1550 O O . ILE A 1 211 ? -36.344 -5.223 8.977 1 94.81 211 ILE A O 1
ATOM 1554 N N . ILE A 1 212 ? -37.125 -6.07 7.055 1 92.12 212 ILE A N 1
ATOM 1555 C CA . ILE A 1 212 ? -38.281 -5.188 6.969 1 92.12 212 ILE A CA 1
ATOM 1556 C C . ILE A 1 212 ? -39.219 -5.441 8.156 1 92.12 212 ILE A C 1
ATOM 1558 O O . ILE A 1 212 ? -39.719 -4.496 8.766 1 92.12 212 ILE A O 1
ATOM 1562 N N . ILE A 1 213 ? -39.375 -6.648 8.57 1 92.69 213 ILE A N 1
ATOM 1563 C CA . ILE A 1 213 ? -40.344 -7.023 9.586 1 92.69 213 ILE A CA 1
ATOM 1564 C C . ILE A 1 213 ? -39.719 -6.832 10.977 1 92.69 213 ILE A C 1
ATOM 1566 O O . ILE A 1 213 ? -40.375 -6.289 11.875 1 92.69 213 ILE A O 1
ATOM 1570 N N . PHE A 1 214 ? -38.469 -7.152 11.148 1 94 214 PHE A N 1
ATOM 1571 C CA . PHE A 1 214 ? -37.969 -7.293 12.5 1 94 214 PHE A CA 1
ATOM 1572 C C . PHE A 1 214 ? -37.062 -6.125 12.859 1 94 214 PHE A C 1
ATOM 1574 O O . PHE A 1 214 ? -36.75 -5.906 14.031 1 94 214 PHE A O 1
ATOM 1581 N N . ALA A 1 215 ? -36.562 -5.375 11.922 1 91.75 215 ALA A N 1
ATOM 1582 C CA . ALA A 1 215 ? -35.656 -4.262 12.234 1 91.75 215 ALA A CA 1
ATOM 1583 C C . ALA A 1 215 ? -36.344 -3.258 13.164 1 91.75 215 ALA A C 1
ATOM 1585 O O . ALA A 1 215 ? -35.781 -2.871 14.188 1 91.75 215 ALA A O 1
ATOM 1586 N N . PRO A 1 216 ? -37.656 -2.875 12.883 1 86.88 216 PRO A N 1
ATOM 1587 C CA . PRO A 1 216 ? -38.312 -1.906 13.758 1 86.88 216 PRO A CA 1
ATOM 1588 C C . PRO A 1 216 ? -38.625 -2.482 15.133 1 86.88 216 PRO A C 1
ATOM 1590 O O . PRO A 1 216 ? -38.812 -1.731 16.094 1 86.88 216 PRO A O 1
ATOM 1593 N N . ILE A 1 217 ? -38.594 -3.758 15.219 1 90.06 217 ILE A N 1
ATOM 1594 C CA . ILE A 1 217 ? -39.031 -4.398 16.453 1 90.06 217 ILE A CA 1
ATOM 1595 C C . ILE A 1 217 ? -37.844 -4.746 17.312 1 90.06 217 ILE A C 1
ATOM 1597 O O . ILE A 1 217 ? -37.844 -4.492 18.516 1 90.06 217 ILE A O 1
ATOM 1601 N N . LEU A 1 218 ? -36.812 -5.266 16.781 1 91.06 218 LEU A N 1
ATOM 1602 C CA . LEU A 1 218 ? -35.719 -5.852 17.547 1 91.06 218 LEU A CA 1
ATOM 1603 C C . LEU A 1 218 ? -34.594 -4.855 17.719 1 91.06 218 LEU A C 1
ATOM 1605 O O . LEU A 1 218 ? -33.781 -4.973 18.656 1 91.06 218 LEU A O 1
ATOM 1609 N N . LEU A 1 219 ? -34.438 -3.896 16.828 1 91.44 219 LEU A N 1
ATOM 1610 C CA . LEU A 1 219 ? -33.312 -2.959 16.922 1 91.44 219 LEU A CA 1
ATOM 1611 C C . LEU A 1 219 ? -33.625 -1.862 17.938 1 91.44 219 LEU A C 1
ATOM 1613 O O . LEU A 1 219 ? -34.75 -1.423 18.078 1 91.44 219 LEU A O 1
ATOM 1617 N N . PRO A 1 220 ? -32.656 -1.506 18.703 1 85.88 220 PRO A N 1
ATOM 1618 C CA . PRO A 1 220 ? -32.875 -0.498 19.734 1 85.88 220 PRO A CA 1
ATOM 1619 C C . PRO A 1 220 ? -33.094 0.901 19.172 1 85.88 220 PRO A C 1
ATOM 1621 O O . PRO A 1 220 ? -32.75 1.173 18.016 1 85.88 220 PRO A O 1
ATOM 1624 N N . SER A 1 221 ? -33.844 1.604 19.938 1 81.69 221 SER A N 1
ATOM 1625 C CA . SER A 1 221 ? -34 3.018 19.609 1 81.69 221 SER A CA 1
ATOM 1626 C C . SER A 1 221 ? -33.062 3.885 20.469 1 81.69 221 SER A C 1
ATOM 1628 O O . SER A 1 221 ? -33.406 4.23 21.594 1 81.69 221 SER A O 1
ATOM 1630 N N . ARG A 1 222 ? -31.969 3.924 20.188 1 72.62 222 ARG A N 1
ATOM 1631 C CA . ARG A 1 222 ? -31.016 4.746 20.922 1 72.62 222 ARG A CA 1
ATOM 1632 C C . ARG A 1 222 ? -30.859 6.109 20.266 1 72.62 222 ARG A C 1
ATOM 1634 O O . ARG A 1 222 ? -30.656 6.203 19.047 1 72.62 222 ARG A O 1
ATOM 1641 N N . GLU A 1 223 ? -31.656 6.902 20.953 1 56.81 223 GLU A N 1
ATOM 1642 C CA . GLU A 1 223 ? -31.531 8.273 20.484 1 56.81 223 GLU A CA 1
ATOM 1643 C C . GLU A 1 223 ? -30.078 8.75 20.562 1 56.81 223 GLU A C 1
ATOM 1645 O O . GLU A 1 223 ? -29.297 8.242 21.375 1 56.81 223 GLU A O 1
ATOM 1650 N N . ALA A 1 224 ? -29.531 9.219 19.641 1 47.09 224 ALA A N 1
ATOM 1651 C CA . ALA A 1 224 ? -28.234 9.883 19.828 1 47.09 224 ALA A CA 1
ATOM 1652 C C . ALA A 1 224 ? -28.156 10.523 21.203 1 47.09 224 ALA A C 1
ATOM 1654 O O . ALA A 1 224 ? -28.984 11.359 21.562 1 47.09 224 ALA A O 1
ATOM 1655 N N . GLU A 1 225 ? -28.25 9.852 22.453 1 41.22 225 GLU A N 1
ATOM 1656 C CA . GLU A 1 225 ? -28.203 10.719 23.625 1 41.22 225 GLU A CA 1
ATOM 1657 C C . GLU A 1 225 ? -27.953 12.172 23.219 1 41.22 225 GLU A C 1
ATOM 1659 O O . GLU A 1 225 ? -27.719 12.469 22.047 1 41.22 225 GLU A O 1
ATOM 1664 N N . GLY A 1 226 ? -27.062 12.898 24.328 1 33.84 226 GLY A N 1
ATOM 1665 C CA . GLY A 1 226 ? -26.641 14.289 24.312 1 33.84 226 GLY A CA 1
ATOM 1666 C C . GLY A 1 226 ? -26.156 14.758 22.953 1 33.84 226 GLY A C 1
ATOM 1667 O O . GLY A 1 226 ? -25.516 15.805 22.844 1 33.84 226 GLY A O 1
ATOM 1668 N N . GLU A 1 227 ? -25.719 13.836 22.25 1 33.25 227 GLU A N 1
ATOM 1669 C CA . GLU A 1 227 ? -25.328 14.719 21.141 1 33.25 227 GLU A CA 1
ATOM 1670 C C . GLU A 1 227 ? -26.531 15.484 20.609 1 33.25 227 GLU A C 1
ATOM 1672 O O . GLU A 1 227 ? -27.406 14.914 19.953 1 33.25 227 GLU A O 1
ATOM 1677 N N . SER A 1 228 ? -27.406 16.078 21.594 1 30.19 228 SER A N 1
ATOM 1678 C CA . SER A 1 228 ? -28.094 17.266 21.078 1 30.19 228 SER A CA 1
ATOM 1679 C C . SER A 1 228 ? -27.766 17.5 19.609 1 30.19 228 SER A C 1
ATOM 1681 O O . SER A 1 228 ? -26.688 17.125 19.141 1 30.19 228 SER A O 1
ATOM 1683 N N . SER A 1 229 ? -28.812 17.406 18.797 1 31.42 229 SER A N 1
ATOM 1684 C CA . SER A 1 229 ? -28.656 18.172 17.562 1 31.42 229 SER A CA 1
ATOM 1685 C C . SER A 1 229 ? -27.5 19.156 17.656 1 31.42 229 SER A C 1
ATOM 1687 O O . SER A 1 229 ? -27.672 20.281 18.156 1 31.42 229 SER A O 1
ATOM 1689 N N . ASN A 1 230 ? -26.672 18.828 18.594 1 32.25 230 ASN A N 1
ATOM 1690 C CA . ASN A 1 230 ? -25.609 19.797 18.328 1 32.25 230 ASN A CA 1
ATOM 1691 C C . ASN A 1 230 ? -25.688 20.344 16.906 1 32.25 230 ASN A C 1
ATOM 1693 O O . ASN A 1 230 ? -25.359 19.641 15.945 1 32.25 230 ASN A O 1
ATOM 1697 N N . LYS A 1 231 ? -26.859 20.797 16.641 1 35.72 231 LYS A N 1
ATOM 1698 C CA . LYS A 1 231 ? -26.953 21.891 15.672 1 35.72 231 LYS A CA 1
ATOM 1699 C C . LYS A 1 231 ? -25.578 22.297 15.156 1 35.72 231 LYS A C 1
ATOM 1701 O O . LYS A 1 231 ? -24.641 22.422 15.93 1 35.72 231 LYS A O 1
ATOM 1706 N N . GLY A 1 232 ? -25.297 21.625 14.172 1 33.72 232 GLY A N 1
ATOM 1707 C CA . GLY A 1 232 ? -24.219 22.078 13.312 1 33.72 232 GLY A CA 1
ATOM 1708 C C . GLY A 1 232 ? -23.703 23.453 13.68 1 33.72 232 GLY A C 1
ATOM 1709 O O . GLY A 1 232 ? -24.094 24.453 13.062 1 33.72 232 GLY A O 1
ATOM 1710 N N . THR A 1 233 ? -23.875 23.766 14.867 1 36.47 233 THR A N 1
ATOM 1711 C CA . THR A 1 233 ? -23.062 24.938 15.125 1 36.47 233 THR A CA 1
ATOM 1712 C C . THR A 1 233 ? -21.672 24.781 14.492 1 36.47 233 THR A C 1
ATOM 1714 O O . THR A 1 233 ? -20.703 24.453 15.188 1 36.47 233 THR A O 1
ATOM 1717 N N . GLY A 1 234 ? -21.578 23.703 13.828 1 41.47 234 GLY A N 1
ATOM 1718 C CA . GLY A 1 234 ? -20.359 23.75 13.055 1 41.47 234 GLY A CA 1
ATOM 1719 C C . GLY A 1 234 ? -20 25.141 12.586 1 41.47 234 GLY A C 1
ATOM 1720 O O . GLY A 1 234 ? -20.828 26.047 12.617 1 41.47 234 GLY A O 1
ATOM 1721 N N . LYS A 1 235 ? -18.766 25.359 12.586 1 53.97 235 LYS A N 1
ATOM 1722 C CA . LYS A 1 235 ? -18.219 26.578 12 1 53.97 235 LYS A CA 1
ATOM 1723 C C . LYS A 1 235 ? -18.969 26.953 10.727 1 53.97 235 LYS A C 1
ATOM 1725 O O . LYS A 1 235 ? -19.016 26.188 9.766 1 53.97 235 LYS A O 1
ATOM 1730 N N . GLN A 1 236 ? -20.031 27.766 10.875 1 60.56 236 GLN A N 1
ATOM 1731 C CA . GLN A 1 236 ? -20.703 28.281 9.688 1 60.56 236 GLN A CA 1
ATOM 1732 C C . GLN A 1 236 ? -19.859 29.344 8.992 1 60.56 236 GLN A C 1
ATOM 1734 O O . GLN A 1 236 ? -19.297 30.219 9.648 1 60.56 236 GLN A O 1
ATOM 1739 N N . PHE A 1 237 ? -19.641 29.078 7.852 1 70.62 237 PHE A N 1
ATOM 1740 C CA . PHE A 1 237 ? -18.953 30.062 7.012 1 70.62 237 PHE A CA 1
ATOM 1741 C C . PHE A 1 237 ? -19.969 30.953 6.305 1 70.62 237 PHE A C 1
ATOM 1743 O O . PHE A 1 237 ? -21.016 30.484 5.871 1 70.62 237 PHE A O 1
ATOM 1750 N N . ILE A 1 238 ? -19.688 32.156 6.371 1 71.06 238 ILE A N 1
ATOM 1751 C CA . ILE A 1 238 ? -20.453 33.094 5.535 1 71.06 238 ILE A CA 1
ATOM 1752 C C . ILE A 1 238 ? -19.922 33.062 4.105 1 71.06 238 ILE A C 1
ATOM 1754 O O . ILE A 1 238 ? -18.719 33.188 3.885 1 71.06 238 ILE A O 1
ATOM 1758 N N . ALA A 1 239 ? -20.734 32.656 3.229 1 75.12 239 ALA A N 1
ATOM 1759 C CA . ALA A 1 239 ? -20.375 32.594 1.814 1 75.12 239 ALA A CA 1
ATOM 1760 C C . ALA A 1 239 ? -21.297 33.469 0.967 1 75.12 239 ALA A C 1
ATOM 1762 O O . ALA A 1 239 ? -22.359 33.875 1.43 1 75.12 239 ALA A O 1
ATOM 1763 N N . GLN A 1 240 ? -20.781 33.938 -0.133 1 72.69 240 GLN A N 1
ATOM 1764 C CA . GLN A 1 240 ? -21.547 34.781 -1.049 1 72.69 240 GLN A CA 1
ATOM 1765 C C . GLN A 1 240 ? -21.781 34.062 -2.381 1 72.69 240 GLN A C 1
ATOM 1767 O O . GLN A 1 240 ? -20.875 33.406 -2.914 1 72.69 240 GLN A O 1
ATOM 1772 N N . ILE A 1 241 ? -23.016 34 -2.785 1 73.62 241 ILE A N 1
ATOM 1773 C CA . ILE A 1 241 ? -23.375 33.469 -4.082 1 73.62 241 ILE A CA 1
ATOM 1774 C C . ILE A 1 241 ? -23.938 34.562 -4.98 1 73.62 241 ILE A C 1
ATOM 1776 O O . ILE A 1 241 ? -24.906 35.219 -4.629 1 73.62 241 ILE A O 1
ATOM 1780 N N . GLU A 1 242 ? -23.234 34.781 -6.023 1 72.62 242 GLU A N 1
ATOM 1781 C CA . GLU A 1 242 ? -23.719 35.781 -6.977 1 72.62 242 GLU A CA 1
ATOM 1782 C C . GLU A 1 242 ? -24.625 35.125 -8.031 1 72.62 242 GLU A C 1
ATOM 1784 O O . GLU A 1 242 ? -24.219 34.188 -8.695 1 72.62 242 GLU A O 1
ATOM 1789 N N . VAL A 1 243 ? -25.75 35.656 -8.094 1 77 243 VAL A N 1
ATOM 1790 C CA . VAL A 1 243 ? -26.688 35.156 -9.102 1 77 243 VAL A CA 1
ATOM 1791 C C . VAL A 1 243 ? -26.391 35.812 -10.445 1 77 243 VAL A C 1
ATOM 1793 O O . VAL A 1 243 ? -26.672 37 -10.625 1 77 243 VAL A O 1
ATOM 1796 N N . THR A 1 244 ? -25.703 35.156 -11.312 1 71 244 THR A N 1
ATOM 1797 C CA . THR A 1 244 ? -25.422 35.688 -12.648 1 71 244 THR A CA 1
ATOM 1798 C C . THR A 1 244 ? -26.469 35.219 -13.648 1 71 244 THR A C 1
ATOM 1800 O O . THR A 1 244 ? -27.391 34.469 -13.289 1 71 244 THR A O 1
ATOM 1803 N N . HIS A 1 245 ? -26.219 35.812 -14.906 1 71.19 245 HIS A N 1
ATOM 1804 C CA . HIS A 1 245 ? -27.109 35.375 -15.977 1 71.19 245 HIS A CA 1
ATOM 1805 C C . HIS A 1 245 ? -26.906 33.906 -16.297 1 71.19 245 HIS A C 1
ATOM 1807 O O . HIS A 1 245 ? -25.781 33.406 -16.391 1 71.19 245 HIS A O 1
ATOM 1813 N N . ASP A 1 246 ? -27.922 33.031 -16.203 1 63.97 246 ASP A N 1
ATOM 1814 C CA . ASP A 1 246 ? -27.922 31.609 -16.484 1 63.97 246 ASP A CA 1
ATOM 1815 C C . ASP A 1 246 ? -27.531 30.797 -15.242 1 63.97 246 ASP A C 1
ATOM 1817 O O . ASP A 1 246 ? -27.125 29.641 -15.352 1 63.97 246 ASP A O 1
ATOM 1821 N N . HIS A 1 247 ? -27.594 31.5 -14.141 1 65.94 247 HIS A N 1
ATOM 1822 C CA . HIS A 1 247 ? -27.328 30.828 -12.875 1 65.94 247 HIS A CA 1
ATOM 1823 C C . HIS A 1 247 ? -28.531 29.984 -12.453 1 65.94 247 HIS A C 1
ATOM 1825 O O . HIS A 1 247 ? -29.672 30.359 -12.711 1 65.94 247 HIS A O 1
ATOM 1831 N N . PRO A 1 248 ? -28.297 28.922 -11.891 1 67.06 248 PRO A N 1
ATOM 1832 C CA . PRO A 1 248 ? -29.406 28.062 -11.477 1 67.06 248 PRO A CA 1
ATOM 1833 C C . PRO A 1 248 ? -30.344 28.75 -10.477 1 67.06 248 PRO A C 1
ATOM 1835 O O . PRO A 1 248 ? -31.516 28.391 -10.383 1 67.06 248 PRO A O 1
ATOM 1838 N N . MET A 1 249 ? -29.875 29.734 -9.875 1 73.25 249 MET A N 1
ATOM 1839 C CA . MET A 1 249 ? -30.703 30.391 -8.867 1 73.25 249 MET A CA 1
ATOM 1840 C C . MET A 1 249 ? -31.5 31.547 -9.484 1 73.25 249 MET A C 1
ATOM 1842 O O . MET A 1 249 ? -32.344 32.156 -8.82 1 73.25 249 MET A O 1
ATOM 1846 N N . GLU A 1 250 ? -31.234 31.719 -10.742 1 77.94 250 GLU A N 1
ATOM 1847 C CA . GLU A 1 250 ? -31.969 32.781 -11.398 1 77.94 250 GLU A CA 1
ATOM 1848 C C . GLU A 1 250 ? -33.469 32.469 -11.484 1 77.94 250 GLU A C 1
ATOM 1850 O O . GLU A 1 250 ? -33.844 31.391 -11.945 1 77.94 250 GLU A O 1
ATOM 1855 N N . GLY A 1 251 ? -34.281 33.281 -11.031 1 77 251 GLY A N 1
ATOM 1856 C CA . GLY A 1 251 ? -35.719 33.125 -11.133 1 77 251 GLY A CA 1
ATOM 1857 C C . GLY A 1 251 ? -36.344 32.312 -10 1 77 251 GLY A C 1
ATOM 1858 O O . GLY A 1 251 ? -37.562 32.156 -9.93 1 77 251 GLY A O 1
ATOM 1859 N N . LYS A 1 252 ? -35.469 31.922 -9.086 1 79.25 252 LYS A N 1
ATOM 1860 C CA . LYS A 1 252 ? -36 31.125 -7.992 1 79.25 252 LYS A CA 1
ATOM 1861 C C . LYS A 1 252 ? -36.625 32 -6.922 1 79.25 252 LYS A C 1
ATOM 1863 O O . LYS A 1 252 ? -36.125 33.094 -6.609 1 79.25 252 LYS A O 1
ATOM 1868 N N . GLN A 1 253 ? -37.812 31.609 -6.527 1 79.19 253 GLN A N 1
ATOM 1869 C CA . GLN A 1 253 ? -38.594 32.375 -5.547 1 79.19 253 GLN A CA 1
ATOM 1870 C C . GLN A 1 253 ? -38.469 31.766 -4.152 1 79.19 253 GLN A C 1
ATOM 1872 O O . GLN A 1 253 ? -38.312 30.562 -4.016 1 79.19 253 GLN A O 1
ATOM 1877 N N . SER A 1 254 ? -38.344 32.688 -3.139 1 75.31 254 SER A N 1
ATOM 1878 C CA . SER A 1 254 ? -38.281 32.25 -1.751 1 75.31 254 SER A CA 1
ATOM 1879 C C . SER A 1 254 ? -39.625 31.594 -1.345 1 75.31 254 SER A C 1
ATOM 1881 O O . SER A 1 254 ? -40.688 32.031 -1.758 1 75.31 254 SER A O 1
ATOM 1883 N N . VAL A 1 255 ? -39.469 30.422 -0.775 1 67.12 255 VAL A N 1
ATOM 1884 C CA . VAL A 1 255 ? -40.625 29.734 -0.24 1 67.12 255 VAL A CA 1
ATOM 1885 C C . VAL A 1 255 ? -40.562 29.703 1.284 1 67.12 255 VAL A C 1
ATOM 1887 O O . VAL A 1 255 ? -39.625 29.156 1.855 1 67.12 255 VAL A O 1
ATOM 1890 N N . ALA A 1 256 ? -41.594 30.219 1.962 1 56.34 256 ALA A N 1
ATOM 1891 C CA . ALA A 1 256 ? -41.656 30.281 3.42 1 56.34 256 ALA A CA 1
ATOM 1892 C C . ALA A 1 256 ? -40.406 30.906 4.016 1 56.34 256 ALA A C 1
ATOM 1894 O O . ALA A 1 256 ? -39.906 30.453 5.043 1 56.34 256 ALA A O 1
ATOM 1895 N N . GLY A 1 257 ? -39.812 31.859 3.252 1 57.84 257 GLY A N 1
ATOM 1896 C CA . GLY A 1 257 ? -38.688 32.625 3.748 1 57.84 257 GLY A CA 1
ATOM 1897 C C . GLY A 1 257 ? -37.344 31.953 3.486 1 57.84 257 GLY A C 1
ATOM 1898 O O . GLY A 1 257 ? -36.312 32.5 3.84 1 57.84 257 GLY A O 1
ATOM 1899 N N . MET A 1 258 ? -37.406 30.797 2.883 1 65 258 MET A N 1
ATOM 1900 C CA . MET A 1 258 ? -36.188 30.047 2.631 1 65 258 MET A CA 1
ATOM 1901 C C . MET A 1 258 ? -36.031 29.719 1.148 1 65 258 MET A C 1
ATOM 1903 O O . MET A 1 258 ? -37 29.844 0.387 1 65 258 MET A O 1
ATOM 1907 N N . PHE A 1 259 ? -34.875 29.578 0.688 1 71.62 259 PHE A N 1
ATOM 1908 C CA . PHE A 1 259 ? -34.625 29.125 -0.673 1 71.62 259 PHE A CA 1
ATOM 1909 C C . PHE A 1 259 ? -34.375 27.625 -0.704 1 71.62 259 PHE A C 1
ATOM 1911 O O . PHE A 1 259 ? -33.344 27.141 -0.266 1 71.62 259 PHE A O 1
ATOM 1918 N N . PRO A 1 260 ? -35.344 26.906 -1.117 1 64.31 260 PRO A N 1
ATOM 1919 C CA . PRO A 1 260 ? -35.25 25.438 -1.109 1 64.31 260 PRO A CA 1
ATOM 1920 C C . PRO A 1 260 ? -34.031 24.922 -1.883 1 64.31 260 PRO A C 1
ATOM 1922 O O . PRO A 1 260 ? -33.562 23.812 -1.61 1 64.31 260 PRO A O 1
ATOM 1925 N N . ASP A 1 261 ? -33.531 25.688 -2.844 1 64.06 261 ASP A N 1
ATOM 1926 C CA . ASP A 1 261 ? -32.406 25.25 -3.676 1 64.06 261 ASP A CA 1
ATOM 1927 C C . ASP A 1 261 ? -31.094 25.359 -2.922 1 64.06 261 ASP A C 1
ATOM 1929 O O . ASP A 1 261 ? -30.047 24.938 -3.424 1 64.06 261 ASP A O 1
ATOM 1933 N N . LEU A 1 262 ? -31.172 25.984 -1.903 1 66.25 262 LEU A N 1
ATOM 1934 C CA . LEU A 1 262 ? -30 26.078 -1.044 1 66.25 262 LEU A CA 1
ATOM 1935 C C . LEU A 1 262 ? -30.219 25.328 0.266 1 66.25 262 LEU A C 1
ATOM 1937 O O . LEU A 1 262 ? -30.344 25.953 1.326 1 66.25 262 LEU A O 1
ATOM 1941 N N . PRO A 1 263 ? -30.172 24.031 0.119 1 60.91 263 PRO A N 1
ATOM 1942 C CA . PRO A 1 263 ? -30.438 23.266 1.343 1 60.91 263 PRO A CA 1
ATOM 1943 C C . PRO A 1 263 ? -29.297 23.359 2.355 1 60.91 263 PRO A C 1
ATOM 1945 O O . PRO A 1 263 ? -28.125 23.438 1.97 1 60.91 263 PRO A O 1
ATOM 1948 N N . ASN A 1 264 ? -29.594 23.406 3.68 1 60.81 264 ASN A N 1
ATOM 1949 C CA . ASN A 1 264 ? -28.672 23.422 4.812 1 60.81 264 ASN A CA 1
ATOM 1950 C C . ASN A 1 264 ? -27.844 24.703 4.852 1 60.81 264 ASN A C 1
ATOM 1952 O O . ASN A 1 264 ? -26.703 24.703 5.32 1 60.81 264 ASN A O 1
ATOM 1956 N N . MET A 1 265 ? -28.312 25.609 4 1 70.12 265 MET A N 1
ATOM 1957 C CA . MET A 1 265 ? -27.719 26.938 4.074 1 70.12 265 MET A CA 1
ATOM 1958 C C . MET A 1 265 ? -28.719 27.969 4.555 1 70.12 265 MET A C 1
ATOM 1960 O O . MET A 1 265 ? -29.906 27.891 4.223 1 70.12 265 MET A O 1
ATOM 1964 N N . THR A 1 266 ? -28.312 28.75 5.445 1 71.5 266 THR A N 1
ATOM 1965 C CA . THR A 1 266 ? -29.156 29.844 5.922 1 71.5 266 THR A CA 1
ATOM 1966 C C . THR A 1 266 ? -28.844 31.125 5.172 1 71.5 266 THR A C 1
ATOM 1968 O O . THR A 1 266 ? -27.734 31.656 5.258 1 71.5 266 THR A O 1
ATOM 1971 N N . VAL A 1 267 ? -29.875 31.531 4.375 1 77.88 267 VAL A N 1
ATOM 1972 C CA . VAL A 1 267 ? -29.703 32.812 3.695 1 77.88 267 VAL A CA 1
ATOM 1973 C C . VAL A 1 267 ? -29.828 33.938 4.699 1 77.88 267 VAL A C 1
ATOM 1975 O O . VAL A 1 267 ? -30.859 34.125 5.34 1 77.88 267 VAL A O 1
ATOM 1978 N N . ARG A 1 268 ? -28.781 34.594 4.848 1 74.75 268 ARG A N 1
ATOM 1979 C CA . ARG A 1 268 ? -28.75 35.656 5.844 1 74.75 268 ARG A CA 1
ATOM 1980 C C . ARG A 1 268 ? -29.25 36.969 5.25 1 74.75 268 ARG A C 1
ATOM 1982 O O . ARG A 1 268 ? -29.875 37.781 5.949 1 74.75 268 ARG A O 1
ATOM 1989 N N . MET A 1 269 ? -28.938 37.25 4.043 1 79.38 269 MET A N 1
ATOM 1990 C CA . MET A 1 269 ? -29.375 38.469 3.389 1 79.38 269 MET A CA 1
ATOM 1991 C C . MET A 1 269 ? -29.234 38.375 1.876 1 79.38 269 MET A C 1
ATOM 1993 O O . MET A 1 269 ? -28.438 37.562 1.381 1 79.38 269 MET A O 1
ATOM 1997 N N . VAL A 1 270 ? -29.984 39.062 1.178 1 82.62 270 VAL A N 1
ATOM 1998 C CA . VAL A 1 270 ? -29.891 39.188 -0.27 1 82.62 270 VAL A CA 1
ATOM 1999 C C . VAL A 1 270 ? -29.656 40.656 -0.623 1 82.62 270 VAL A C 1
ATOM 2001 O O . VAL A 1 270 ? -30.391 41.562 -0.162 1 82.62 270 VAL A O 1
ATOM 2004 N N . GLN A 1 271 ? -28.578 40.812 -1.295 1 80.81 271 GLN A N 1
ATOM 2005 C CA . GLN A 1 271 ? -28.25 42.188 -1.7 1 80.81 271 GLN A CA 1
ATOM 2006 C C . GLN A 1 271 ? -28.625 42.438 -3.162 1 80.81 271 GLN A C 1
ATOM 2008 O O . GLN A 1 271 ? -28.109 41.75 -4.055 1 80.81 271 GLN A O 1
ATOM 2013 N N . ARG A 1 272 ? -29.562 43.281 -3.416 1 82.31 272 ARG A N 1
ATOM 2014 C CA . ARG A 1 272 ? -29.953 43.688 -4.758 1 82.31 272 ARG A CA 1
ATOM 2015 C C . ARG A 1 272 ? -29.547 45.156 -5.016 1 82.31 272 ARG A C 1
ATOM 2017 O O . ARG A 1 272 ? -30.203 46.062 -4.551 1 82.31 272 ARG A O 1
ATOM 2024 N N . GLY A 1 273 ? -28.469 45.312 -5.75 1 72.75 273 GLY A N 1
ATOM 2025 C CA . GLY A 1 273 ? -27.953 46.688 -5.914 1 72.75 273 GLY A CA 1
ATOM 2026 C C . GLY A 1 273 ? -27.531 47.312 -4.609 1 72.75 273 GLY A C 1
ATOM 2027 O O . GLY A 1 273 ? -26.625 46.812 -3.938 1 72.75 273 GLY A O 1
ATOM 2028 N N . GLN A 1 274 ? -28.172 48.312 -4.23 1 69.75 274 GLN A N 1
ATOM 2029 C CA . GLN A 1 274 ? -27.844 49 -2.99 1 69.75 274 GLN A CA 1
ATOM 2030 C C . GLN A 1 274 ? -28.797 48.625 -1.868 1 69.75 274 GLN A C 1
ATOM 2032 O O . GLN A 1 274 ? -28.562 48.938 -0.704 1 69.75 274 GLN A O 1
ATOM 2037 N N . ASP A 1 275 ? -29.734 47.781 -2.164 1 79.12 275 ASP A N 1
ATOM 2038 C CA . ASP A 1 275 ? -30.734 47.406 -1.175 1 79.12 275 ASP A CA 1
ATOM 2039 C C . ASP A 1 275 ? -30.375 46.062 -0.525 1 79.12 275 ASP A C 1
ATOM 2041 O O . ASP A 1 275 ? -29.906 45.156 -1.199 1 79.12 275 ASP A O 1
ATOM 2045 N N . THR A 1 276 ? -30.438 46.031 0.802 1 80.25 276 THR A N 1
ATOM 2046 C CA . THR A 1 276 ? -30.219 44.812 1.563 1 80.25 276 THR A CA 1
ATOM 2047 C C . THR A 1 276 ? -31.547 44.219 2.018 1 80.25 276 THR A C 1
ATOM 2049 O O . THR A 1 276 ? -32.344 44.875 2.709 1 80.25 276 THR A O 1
ATOM 2052 N N . ILE A 1 277 ? -31.828 43.094 1.557 1 81.94 277 ILE A N 1
ATOM 2053 C CA . ILE A 1 277 ? -33.062 42.375 1.938 1 81.94 277 ILE A CA 1
ATOM 2054 C C . ILE A 1 277 ? -32.75 41.344 3.033 1 81.94 277 ILE A C 1
ATOM 2056 O O . ILE A 1 277 ? -31.922 40.469 2.84 1 81.94 277 ILE A O 1
ATOM 2060 N N . LEU A 1 278 ? -33.188 41.562 4.148 1 75.81 278 LEU A N 1
ATOM 2061 C CA . LEU A 1 278 ? -32.969 40.688 5.301 1 75.81 278 LEU A CA 1
ATOM 2062 C C . LEU A 1 278 ? -34.125 39.688 5.461 1 75.81 278 LEU A C 1
ATOM 2064 O O . LEU A 1 278 ? -35.219 39.938 4.98 1 75.81 278 LEU A O 1
ATOM 2068 N N . PRO A 1 279 ? -33.875 38.625 6.199 1 73.62 279 PRO A N 1
ATOM 2069 C CA . PRO A 1 279 ? -34.938 37.656 6.461 1 73.62 279 PRO A CA 1
ATOM 2070 C C . PRO A 1 279 ? -36 38.219 7.414 1 73.62 279 PRO A C 1
ATOM 2072 O O . PRO A 1 279 ? -35.719 39.094 8.227 1 73.62 279 PRO A O 1
ATOM 2075 N N . PRO A 1 280 ? -37.219 37.594 7.117 1 70.88 280 PRO A N 1
ATOM 2076 C CA . PRO A 1 280 ? -37.719 36.531 6.238 1 70.88 280 PRO A CA 1
ATOM 2077 C C . PRO A 1 280 ? -37.969 37 4.809 1 70.88 280 PRO A C 1
ATOM 2079 O O . PRO A 1 280 ? -38.438 38.125 4.609 1 70.88 280 PRO A O 1
ATOM 2082 N N . PHE A 1 281 ? -37.438 36.312 3.891 1 75.31 281 PHE A N 1
ATOM 2083 C CA . PHE A 1 281 ? -37.594 36.656 2.482 1 75.31 281 PHE A CA 1
ATOM 2084 C C . PHE A 1 281 ? -39.031 36.344 2.01 1 75.31 281 PHE A C 1
ATOM 2086 O O . PHE A 1 281 ? -39.375 35.188 1.819 1 75.31 281 PHE A O 1
ATOM 2093 N N . GLU A 1 282 ? -39.906 37.25 2.088 1 70.75 282 GLU A N 1
ATOM 2094 C CA . GLU A 1 282 ? -41.281 37.094 1.614 1 70.75 282 GLU A CA 1
ATOM 2095 C C . GLU A 1 282 ? -41.406 37.438 0.128 1 70.75 282 GLU A C 1
ATOM 2097 O O . GLU A 1 282 ? -41.125 38.562 -0.289 1 70.75 282 GLU A O 1
ATOM 2102 N N . ASP A 1 283 ? -41.812 36.438 -0.732 1 72.44 283 ASP A N 1
ATOM 2103 C CA . ASP A 1 283 ? -42.125 36.594 -2.152 1 72.44 283 ASP A CA 1
ATOM 2104 C C . ASP A 1 283 ? -40.969 37.219 -2.914 1 72.44 283 ASP A C 1
ATOM 2106 O O . ASP A 1 283 ? -41.156 38.094 -3.738 1 72.44 283 ASP A O 1
ATOM 2110 N N . LEU A 1 284 ? -39.688 36.812 -2.514 1 81.38 284 LEU A N 1
ATOM 2111 C CA . LEU A 1 284 ? -38.531 37.344 -3.186 1 81.38 284 LEU A CA 1
ATOM 2112 C C . LEU A 1 284 ? -38.094 36.438 -4.332 1 81.38 284 LEU A C 1
ATOM 2114 O O . LEU A 1 284 ? -37.969 35.219 -4.152 1 81.38 284 LEU A O 1
ATOM 2118 N N . THR A 1 285 ? -38.125 36.938 -5.551 1 84.62 285 THR A N 1
ATOM 2119 C CA . THR A 1 285 ? -37.562 36.25 -6.715 1 84.62 285 THR A CA 1
ATOM 2120 C C . THR A 1 285 ? -36.156 36.719 -7.016 1 84.62 285 THR A C 1
ATOM 2122 O O . THR A 1 285 ? -35.906 37.906 -7.129 1 84.62 285 THR A O 1
ATOM 2125 N N . LEU A 1 286 ? -35.281 35.844 -7.156 1 84.56 286 LEU A N 1
ATOM 2126 C CA . LEU A 1 286 ? -33.875 36.188 -7.383 1 84.56 286 LEU A CA 1
ATOM 2127 C C . LEU A 1 286 ? -33.656 36.625 -8.82 1 84.56 286 LEU A C 1
ATOM 2129 O O . LEU A 1 286 ? -34.25 36.062 -9.75 1 84.56 286 LEU A O 1
ATOM 2133 N N . LYS A 1 287 ? -33.031 37.75 -9.023 1 83.19 287 LYS A N 1
ATOM 2134 C CA . LYS A 1 287 ? -32.688 38.312 -10.32 1 83.19 287 LYS A CA 1
ATOM 2135 C C . LYS A 1 287 ? -31.188 38.344 -10.531 1 83.19 287 LYS A C 1
ATOM 2137 O O . LYS A 1 287 ? -30.422 38.281 -9.57 1 83.19 287 LYS A O 1
ATOM 2142 N N . PRO A 1 288 ? -30.844 38.281 -11.844 1 82.38 288 PRO A N 1
ATOM 2143 C CA . PRO A 1 288 ? -29.406 38.438 -12.109 1 82.38 288 PRO A CA 1
ATOM 2144 C C . PRO A 1 288 ? -28.812 39.688 -11.477 1 82.38 288 PRO A C 1
ATOM 2146 O O . PRO A 1 288 ? -29.422 40.781 -11.562 1 82.38 288 PRO A O 1
ATOM 2149 N N . GLY A 1 289 ? -27.703 39.531 -10.789 1 76.75 289 GLY A N 1
ATOM 2150 C CA . GLY A 1 289 ? -27.062 40.625 -10.07 1 76.75 289 GLY A CA 1
ATOM 2151 C C . GLY A 1 289 ? -27.219 40.531 -8.562 1 76.75 289 GLY A C 1
ATOM 2152 O O . GLY A 1 289 ? -26.531 41.219 -7.812 1 76.75 289 GLY A O 1
ATOM 2153 N N . ASP A 1 290 ? -28.156 39.719 -8.125 1 81.06 290 ASP A N 1
ATOM 2154 C CA . ASP A 1 290 ? -28.359 39.531 -6.695 1 81.06 290 ASP A CA 1
ATOM 2155 C C . ASP A 1 290 ? -27.188 38.781 -6.062 1 81.06 290 ASP A C 1
ATOM 2157 O O . ASP A 1 290 ? -26.625 37.875 -6.668 1 81.06 290 ASP A O 1
ATOM 2161 N N . LEU A 1 291 ? -26.828 39.312 -4.906 1 79.75 291 LEU A N 1
ATOM 2162 C CA . LEU A 1 291 ? -25.828 38.625 -4.094 1 79.75 291 LEU A CA 1
ATOM 2163 C C . LEU A 1 291 ? -26.469 37.969 -2.879 1 79.75 291 LEU A C 1
ATOM 2165 O O . LEU A 1 291 ? -27.062 38.656 -2.041 1 79.75 291 LEU A O 1
ATOM 2169 N N . ILE A 1 292 ? -26.359 36.688 -2.887 1 79.88 292 ILE A N 1
ATOM 2170 C CA . ILE A 1 292 ? -26.938 35.938 -1.776 1 79.88 292 ILE A CA 1
ATOM 2171 C C . ILE A 1 292 ? -25.844 35.625 -0.751 1 79.88 292 ILE A C 1
ATOM 2173 O O . ILE A 1 292 ? -24.844 35 -1.079 1 79.88 292 ILE A O 1
ATOM 2177 N N . ILE A 1 293 ? -26 36.094 0.373 1 77.81 293 ILE A N 1
ATOM 2178 C CA . ILE A 1 293 ? -25.094 35.781 1.466 1 77.81 293 ILE A CA 1
ATOM 2179 C C . ILE A 1 293 ? -25.656 34.656 2.312 1 77.81 293 ILE A C 1
ATOM 2181 O O . ILE A 1 293 ? -26.766 34.781 2.842 1 77.81 293 ILE A O 1
ATOM 2185 N N . VAL A 1 294 ? -24.922 33.688 2.35 1 77.31 294 VAL A N 1
ATOM 2186 C CA . VAL A 1 294 ? -25.422 32.5 3.033 1 77.31 294 VAL A CA 1
ATOM 2187 C C . VAL A 1 294 ? -24.469 32.094 4.156 1 77.31 294 VAL A C 1
ATOM 2189 O O . VAL A 1 294 ? -23.281 32.375 4.086 1 77.31 294 VAL A O 1
ATOM 2192 N N . ALA A 1 295 ? -25 31.578 5.234 1 74.06 295 ALA A N 1
ATOM 2193 C CA . ALA A 1 295 ? -24.25 30.875 6.273 1 74.06 295 ALA A CA 1
ATOM 2194 C C . ALA A 1 295 ? -24.359 29.375 6.105 1 74.06 295 ALA A C 1
ATOM 2196 O O . ALA A 1 295 ? -25.469 28.828 6.07 1 74.06 295 ALA A O 1
ATOM 2197 N N . ALA A 1 296 ? -23.266 28.812 5.797 1 71.19 296 ALA A N 1
ATOM 2198 C CA . ALA A 1 296 ? -23.281 27.375 5.527 1 71.19 296 ALA A CA 1
ATOM 2199 C C . ALA A 1 296 ? -22.062 26.688 6.16 1 71.19 296 ALA A C 1
ATOM 2201 O O . ALA A 1 296 ? -21.047 27.328 6.426 1 71.19 296 ALA A O 1
ATOM 2202 N N . THR A 1 297 ? -22.281 25.531 6.539 1 68.19 297 THR A N 1
ATOM 2203 C CA . THR A 1 297 ? -21.172 24.734 7.027 1 68.19 297 THR A CA 1
ATOM 2204 C C . THR A 1 297 ? -20.25 24.328 5.879 1 68.19 297 THR A C 1
ATOM 2206 O O . THR A 1 297 ? -20.609 24.453 4.711 1 68.19 297 THR A O 1
ATOM 2209 N N . ARG A 1 298 ? -19.031 24 6.242 1 69.38 298 ARG A N 1
ATOM 2210 C CA . ARG A 1 298 ? -18.062 23.531 5.254 1 69.38 298 ARG A CA 1
ATOM 2211 C C . ARG A 1 298 ? -18.656 22.406 4.402 1 69.38 298 ARG A C 1
ATOM 2213 O O . ARG A 1 298 ? -18.484 22.391 3.184 1 69.38 298 ARG A O 1
ATOM 2220 N N . LYS A 1 299 ? -19.266 21.609 5.043 1 65.19 299 LYS A N 1
ATOM 2221 C CA . LYS A 1 299 ? -19.859 20.469 4.359 1 65.19 299 LYS A CA 1
ATOM 2222 C C . LYS A 1 299 ? -20.906 20.906 3.355 1 65.19 299 LYS A C 1
ATOM 2224 O O . LYS A 1 299 ? -20.922 20.453 2.209 1 65.19 299 LYS A O 1
ATOM 2229 N N . SER A 1 300 ? -21.781 21.828 3.773 1 64.38 300 SER A N 1
ATOM 2230 C CA . SER A 1 300 ? -22.844 22.312 2.906 1 64.38 300 SER A CA 1
ATOM 2231 C C . SER A 1 300 ? -22.281 23.047 1.698 1 64.38 300 SER A C 1
ATOM 2233 O O . SER A 1 300 ? -22.781 22.922 0.585 1 64.38 300 SER A O 1
ATOM 2235 N N . LEU A 1 301 ? -21.266 23.734 1.976 1 68.25 301 LEU A N 1
ATOM 2236 C CA . LEU A 1 301 ? -20.641 24.484 0.89 1 68.25 301 LEU A CA 1
ATOM 2237 C C . LEU A 1 301 ? -19.984 23.547 -0.106 1 68.25 301 LEU A C 1
ATOM 2239 O O . LEU A 1 301 ? -20.078 23.734 -1.318 1 68.25 301 LEU A O 1
ATOM 2243 N N . THR A 1 302 ? -19.281 22.594 0.444 1 64.88 302 THR A N 1
ATOM 2244 C CA . THR A 1 302 ? -18.641 21.594 -0.408 1 64.88 302 THR A CA 1
ATOM 2245 C C . THR A 1 302 ? -19.656 20.875 -1.273 1 64.88 302 THR A C 1
ATOM 2247 O O . THR A 1 302 ? -19.422 20.625 -2.455 1 64.88 302 THR A O 1
ATOM 2250 N N . GLU A 1 303 ? -20.75 20.625 -0.707 1 60.62 303 GLU A N 1
ATOM 2251 C CA . GLU A 1 303 ? -21.812 19.922 -1.406 1 60.62 303 GLU A CA 1
ATOM 2252 C C . GLU A 1 303 ? -22.375 20.766 -2.549 1 60.62 303 GLU A C 1
ATOM 2254 O O . GLU A 1 303 ? -22.625 20.25 -3.641 1 60.62 303 GLU A O 1
ATOM 2259 N N . VAL A 1 304 ? -22.625 22.016 -2.211 1 61 304 VAL A N 1
ATOM 2260 C CA . VAL A 1 304 ? -23.188 22.906 -3.219 1 61 304 VAL A CA 1
ATOM 2261 C C . VAL A 1 304 ? -22.172 23.125 -4.344 1 61 304 VAL A C 1
ATOM 2263 O O . VAL A 1 304 ? -22.547 23.156 -5.52 1 61 304 VAL A O 1
ATOM 2266 N N . LEU A 1 305 ? -20.938 23.172 -3.924 1 61.25 305 LEU A N 1
ATOM 2267 C CA . LEU A 1 305 ? -19.891 23.406 -4.902 1 61.25 305 LEU A CA 1
ATOM 2268 C C . LEU A 1 305 ? -19.688 22.188 -5.789 1 61.25 305 LEU A C 1
ATOM 2270 O O . LEU A 1 305 ? -19.375 22.312 -6.98 1 61.25 305 LEU A O 1
ATOM 2274 N N . SER A 1 306 ? -19.812 21.094 -5.176 1 58.09 306 SER A N 1
ATOM 2275 C CA . SER A 1 306 ? -19.656 19.859 -5.926 1 58.09 306 SER A CA 1
ATOM 2276 C C . SER A 1 306 ? -20.844 19.594 -6.836 1 58.09 306 SER A C 1
ATOM 2278 O O . SER A 1 306 ? -20.703 19.016 -7.914 1 58.09 306 SER A O 1
ATOM 2280 N N . ARG A 1 307 ? -22.031 20.094 -6.402 1 53.06 307 ARG A N 1
ATOM 2281 C CA . ARG A 1 307 ? -23.281 19.812 -7.109 1 53.06 307 ARG A CA 1
ATOM 2282 C C . ARG A 1 307 ? -23.469 20.766 -8.289 1 53.06 307 ARG A C 1
ATOM 2284 O O . ARG A 1 307 ? -24.109 20.422 -9.281 1 53.06 307 ARG A O 1
ATOM 2291 N N . ARG A 1 308 ? -22.969 21.906 -8.117 1 49.66 308 ARG A N 1
ATOM 2292 C CA . ARG A 1 308 ? -23.219 22.906 -9.156 1 49.66 308 ARG A CA 1
ATOM 2293 C C . ARG A 1 308 ? -21.906 23.562 -9.609 1 49.66 308 ARG A C 1
ATOM 2295 O O . ARG A 1 308 ? -21.562 24.641 -9.141 1 49.66 308 ARG A O 1
ATOM 2302 N N . PRO A 1 309 ? -21.312 22.781 -10.516 1 51.66 309 PRO A N 1
ATOM 2303 C CA . PRO A 1 309 ? -20.031 23.328 -10.961 1 51.66 309 PRO A CA 1
ATOM 2304 C C . PRO A 1 309 ? -20.141 24.766 -11.484 1 51.66 309 PRO A C 1
ATOM 2306 O O . PRO A 1 309 ? -19.172 25.531 -11.414 1 51.66 309 PRO A O 1
ATOM 2309 N N . LYS A 1 310 ? -21.281 25.062 -11.977 1 54.31 310 LYS A N 1
ATOM 2310 C CA . LYS A 1 310 ? -21.469 26.422 -12.5 1 54.31 310 LYS A CA 1
ATOM 2311 C C . LYS A 1 310 ? -21.391 27.453 -11.383 1 54.31 310 LYS A C 1
ATOM 2313 O O . LYS A 1 310 ? -20.969 28.594 -11.609 1 54.31 310 LYS A O 1
ATOM 2318 N N . LEU A 1 311 ? -21.859 27.031 -10.32 1 55.22 311 LEU A N 1
ATOM 2319 C CA . LEU A 1 311 ? -21.75 27.906 -9.164 1 55.22 311 LEU A CA 1
ATOM 2320 C C . LEU A 1 311 ? -20.297 28.156 -8.805 1 55.22 311 LEU A C 1
ATOM 2322 O O . LEU A 1 311 ? -19.922 29.266 -8.43 1 55.22 311 LEU A O 1
ATOM 2326 N N . LEU A 1 312 ? -19.547 27.125 -8.906 1 52.78 312 LEU A N 1
ATOM 2327 C CA . LEU A 1 312 ? -18.109 27.219 -8.656 1 52.78 312 LEU A CA 1
ATOM 2328 C C . LEU A 1 312 ? -17.438 28.109 -9.695 1 52.78 312 LEU A C 1
ATOM 2330 O O . LEU A 1 312 ? -16.531 28.875 -9.359 1 52.78 312 LEU A O 1
ATOM 2334 N N . ARG A 1 313 ? -17.875 27.891 -10.844 1 51.56 313 ARG A N 1
ATOM 2335 C CA . ARG A 1 313 ? -17.312 28.719 -11.914 1 51.56 313 ARG A CA 1
ATOM 2336 C C . ARG A 1 313 ? -17.609 30.188 -11.672 1 51.56 313 ARG A C 1
ATOM 2338 O O . ARG A 1 313 ? -16.766 31.047 -11.953 1 51.56 313 ARG A O 1
ATOM 2345 N N . SER A 1 314 ? -18.766 30.391 -11.203 1 50.84 314 SER A N 1
ATOM 2346 C CA . SER A 1 314 ? -19.109 31.781 -10.938 1 50.84 314 SER A CA 1
ATOM 2347 C C . SER A 1 314 ? -18.281 32.344 -9.781 1 50.84 314 SER A C 1
ATOM 2349 O O . SER A 1 314 ? -17.859 33.5 -9.82 1 50.84 314 SER A O 1
ATOM 2351 N N . ILE A 1 315 ? -18.172 31.5 -8.875 1 51.44 315 ILE A N 1
ATOM 2352 C CA . ILE A 1 315 ? -17.359 31.922 -7.738 1 51.44 315 ILE A CA 1
ATOM 2353 C C . ILE A 1 315 ? -15.898 32.094 -8.188 1 51.44 315 ILE A C 1
ATOM 2355 O O . ILE A 1 315 ? -15.227 33.031 -7.762 1 51.44 315 ILE A O 1
ATOM 2359 N N . TRP A 1 316 ? -15.531 31.156 -9.016 1 49.72 316 TRP A N 1
ATOM 2360 C CA . TRP A 1 316 ? -14.188 31.188 -9.57 1 49.72 316 TRP A CA 1
ATOM 2361 C C . TRP A 1 316 ? -14.016 32.375 -10.523 1 49.72 316 TRP A C 1
ATOM 2363 O O . TRP A 1 316 ? -12.977 33.031 -10.516 1 49.72 316 TRP A O 1
ATOM 2373 N N . ARG A 1 317 ? -14.898 32.562 -11.383 1 49.09 317 ARG A N 1
ATOM 2374 C CA . ARG A 1 317 ? -14.859 33.688 -12.312 1 49.09 317 ARG A CA 1
ATOM 2375 C C . ARG A 1 317 ? -14.789 35.031 -11.562 1 49.09 317 ARG A C 1
ATOM 2377 O O . ARG A 1 317 ? -14.133 35.969 -12.016 1 49.09 317 ARG A O 1
ATOM 2384 N N . SER A 1 318 ? -15.57 35.062 -10.641 1 46.44 318 SER A N 1
ATOM 2385 C CA . SER A 1 318 ? -15.531 36.344 -9.922 1 46.44 318 SER A CA 1
ATOM 2386 C C . SER A 1 318 ? -14.18 36.562 -9.25 1 46.44 318 SER A C 1
ATOM 2388 O O . SER A 1 318 ? -13.727 37.688 -9.117 1 46.44 318 SER A O 1
ATOM 2390 N N . GLY A 1 319 ? -13.586 35.531 -8.867 1 45.34 319 GLY A N 1
ATOM 2391 C CA . GLY A 1 319 ? -12.297 35.688 -8.195 1 45.34 319 GLY A CA 1
ATOM 2392 C C . GLY A 1 319 ? -11.117 35.5 -9.133 1 45.34 319 GLY A C 1
ATOM 2393 O O . GLY A 1 319 ? -10.023 36 -8.852 1 45.34 319 GLY A O 1
ATOM 2394 N N . PHE A 1 320 ? -11.156 34.594 -10.203 1 43.22 320 PHE A N 1
ATOM 2395 C CA . PHE A 1 320 ? -10.062 34.312 -11.117 1 43.22 320 PHE A CA 1
ATOM 2396 C C . PHE A 1 320 ? -10.281 35 -12.461 1 43.22 320 PHE A C 1
ATOM 2398 O O . PHE A 1 320 ? -11.141 34.594 -13.242 1 43.22 320 PHE A O 1
ATOM 2405 N N . GLU A 1 321 ? -10.094 36.219 -12.57 1 44.25 321 GLU A N 1
ATOM 2406 C CA . GLU A 1 321 ? -10.211 36.906 -13.859 1 44.25 321 GLU A CA 1
ATOM 2407 C C . GLU A 1 321 ? -9.602 36.062 -14.977 1 44.25 321 GLU A C 1
ATOM 2409 O O . GLU A 1 321 ? -10.055 36.125 -16.109 1 44.25 321 GLU A O 1
ATOM 2414 N N . LYS A 1 322 ? -8.344 35.625 -14.836 1 42.97 322 LYS A N 1
ATOM 2415 C CA . LYS A 1 322 ? -7.504 35.188 -15.945 1 42.97 322 LYS A CA 1
ATOM 2416 C C . LYS A 1 322 ? -7.762 33.719 -16.312 1 42.97 322 LYS A C 1
ATOM 2418 O O . LYS A 1 322 ? -6.934 33.094 -16.953 1 42.97 322 LYS A O 1
ATOM 2423 N N . TYR A 1 323 ? -8.68 33.094 -15.758 1 40.03 323 TYR A N 1
ATOM 2424 C CA . TYR A 1 323 ? -8.766 31.75 -16.297 1 40.03 323 TYR A CA 1
ATOM 2425 C C . TYR A 1 323 ? -9.344 31.766 -17.703 1 40.03 323 TYR A C 1
ATOM 2427 O O . TYR A 1 323 ? -10.469 32.219 -17.922 1 40.03 323 TYR A O 1
ATOM 2435 N N . ASP A 1 324 ? -8.469 31.828 -18.688 1 39.91 324 ASP A N 1
ATOM 2436 C CA . ASP A 1 324 ? -8.844 31.656 -20.078 1 39.91 324 ASP A CA 1
ATOM 2437 C C . ASP A 1 324 ? -9.812 30.484 -20.25 1 39.91 324 ASP A C 1
ATOM 2439 O O . ASP A 1 324 ? -9.578 29.391 -19.719 1 39.91 324 ASP A O 1
ATOM 2443 N N . GLU A 1 325 ? -11.094 30.703 -20.531 1 43 325 GLU A N 1
ATOM 2444 C CA . GLU A 1 325 ? -12.125 29.766 -20.938 1 43 325 GLU A CA 1
ATOM 2445 C C . GLU A 1 325 ? -11.523 28.562 -21.672 1 43 325 GLU A C 1
ATOM 2447 O O . GLU A 1 325 ? -12.219 27.594 -21.953 1 43 325 GLU A O 1
ATOM 2452 N N . ALA A 1 326 ? -10.625 28.906 -22.562 1 37 326 ALA A N 1
ATOM 2453 C CA . ALA A 1 326 ? -10.195 27.938 -23.578 1 37 326 ALA A CA 1
ATOM 2454 C C . ALA A 1 326 ? -9.656 26.672 -22.922 1 37 326 ALA A C 1
ATOM 2456 O O . ALA A 1 326 ? -9.367 25.688 -23.609 1 37 326 ALA A O 1
ATOM 2457 N N . SER A 1 327 ? -8.852 26.734 -21.844 1 40.19 327 SER A N 1
ATOM 2458 C CA . SER A 1 327 ? -8.242 25.484 -21.438 1 40.19 327 SER A CA 1
ATOM 2459 C C . SER A 1 327 ? -9.227 24.625 -20.625 1 40.19 327 SER A C 1
ATOM 2461 O O . SER A 1 327 ? -9.914 25.141 -19.734 1 40.19 327 SER A O 1
ATOM 2463 N N . GLY A 1 328 ? -9.891 23.594 -21.094 1 40.72 328 GLY A N 1
ATOM 2464 C CA . GLY A 1 328 ? -10.867 22.562 -20.766 1 40.72 328 GLY A CA 1
ATOM 2465 C C . GLY A 1 328 ? -11.047 22.375 -19.266 1 40.72 328 GLY A C 1
ATOM 2466 O O . GLY A 1 328 ? -11.781 23.125 -18.625 1 40.72 328 GLY A O 1
ATOM 2467 N N . ASN A 1 329 ? -10.484 21.156 -18.75 1 43.75 329 ASN A N 1
ATOM 2468 C CA . ASN A 1 329 ? -10.828 20.516 -17.484 1 43.75 329 ASN A CA 1
ATOM 2469 C C . ASN A 1 329 ? -10.305 21.328 -16.297 1 43.75 329 ASN A C 1
ATOM 2471 O O . ASN A 1 329 ? -9.117 21.656 -16.234 1 43.75 329 ASN A O 1
ATOM 2475 N N . PRO A 1 330 ? -11.062 22.125 -15.625 1 47.31 330 PRO A N 1
ATOM 2476 C CA . PRO A 1 330 ? -10.594 22.828 -14.43 1 47.31 330 PRO A CA 1
ATOM 2477 C C . PRO A 1 330 ? -9.664 21.969 -13.57 1 47.31 330 PRO A C 1
ATOM 2479 O O . PRO A 1 330 ? -9.797 20.734 -13.547 1 47.31 330 PRO A O 1
ATOM 2482 N N . PRO A 1 331 ? -8.516 22.391 -13.211 1 54.03 331 PRO A N 1
ATOM 2483 C CA . PRO A 1 331 ? -7.625 21.625 -12.336 1 54.03 331 PRO A CA 1
ATOM 2484 C C . PRO A 1 331 ? -8.32 21.156 -11.055 1 54.03 331 PRO A C 1
ATOM 2486 O O . PRO A 1 331 ? -9.336 21.719 -10.656 1 54.03 331 PRO A O 1
ATOM 2489 N N . PRO A 1 332 ? -8.062 20.062 -10.539 1 59.53 332 PRO A N 1
ATOM 2490 C CA . PRO A 1 332 ? -8.641 19.578 -9.281 1 59.53 332 PRO A CA 1
ATOM 2491 C C . PRO A 1 332 ? -8.586 20.625 -8.172 1 59.53 332 PRO A C 1
ATOM 2493 O O . PRO A 1 332 ? -7.527 21.203 -7.91 1 59.53 332 PRO A O 1
ATOM 2496 N N . LEU A 1 333 ? -9.75 21.125 -7.805 1 63.66 333 LEU A N 1
ATOM 2497 C CA . LEU A 1 333 ? -9.859 22.125 -6.746 1 63.66 333 LEU A CA 1
ATOM 2498 C C . LEU A 1 333 ? -9.977 21.469 -5.379 1 63.66 333 LEU A C 1
ATOM 2500 O O . LEU A 1 333 ? -10.492 20.359 -5.27 1 63.66 333 LEU A O 1
ATOM 2504 N N . SER A 1 334 ? -9.32 21.969 -4.461 1 70.69 334 SER A N 1
ATOM 2505 C CA . SER A 1 334 ? -9.391 21.531 -3.07 1 70.69 334 SER A CA 1
ATOM 2506 C C . SER A 1 334 ? -9.891 22.672 -2.17 1 70.69 334 SER A C 1
ATOM 2508 O O . SER A 1 334 ? -9.742 23.844 -2.502 1 70.69 334 SER A O 1
ATOM 2510 N N . LEU A 1 335 ? -10.617 22.328 -1.165 1 73.25 335 LEU A N 1
ATOM 2511 C CA . LEU A 1 335 ? -11.055 23.266 -0.134 1 73.25 335 LEU A CA 1
ATOM 2512 C C . LEU A 1 335 ? -10.211 23.125 1.125 1 73.25 335 LEU A C 1
ATOM 2514 O O . LEU A 1 335 ? -9.852 22 1.516 1 73.25 335 LEU A O 1
ATOM 2518 N N . SER A 1 336 ? -9.734 24.141 1.57 1 74.56 336 SER A N 1
ATOM 2519 C CA . SER A 1 336 ? -8.977 24.125 2.818 1 74.56 336 SER A CA 1
ATOM 2520 C C . SER A 1 336 ? -9.328 25.328 3.689 1 74.56 336 SER A C 1
ATOM 2522 O O . SER A 1 336 ? -9.68 26.391 3.174 1 74.56 336 SER A O 1
ATOM 2524 N N . GLU A 1 337 ? -9.359 25.094 4.98 1 74.25 337 GLU A N 1
ATOM 2525 C CA . GLU A 1 337 ? -9.555 26.188 5.922 1 74.25 337 GLU A CA 1
ATOM 2526 C C . GLU A 1 337 ? -8.227 26.844 6.277 1 74.25 337 GLU A C 1
ATOM 2528 O O . GLU A 1 337 ? -7.191 26.188 6.348 1 74.25 337 GLU A O 1
ATOM 2533 N N . ALA A 1 338 ? -8.219 28.109 6.289 1 76.62 338 ALA A N 1
ATOM 2534 C CA . ALA A 1 338 ? -7.062 28.891 6.723 1 76.62 338 ALA A CA 1
ATOM 2535 C C . ALA A 1 338 ? -7.461 29.922 7.773 1 76.62 338 ALA A C 1
ATOM 2537 O O . ALA A 1 338 ? -8.531 30.531 7.68 1 76.62 338 ALA A O 1
ATOM 2538 N N . VAL A 1 339 ? -6.641 30.078 8.758 1 75.5 339 VAL A N 1
ATOM 2539 C CA . VAL A 1 339 ? -6.906 31.031 9.828 1 75.5 339 VAL A CA 1
ATOM 2540 C C . VAL A 1 339 ? -6.016 32.25 9.648 1 75.5 339 VAL A C 1
ATOM 2542 O O . VAL A 1 339 ? -4.832 32.125 9.328 1 75.5 339 VAL A O 1
ATOM 2545 N N . VAL A 1 340 ? -6.617 33.438 9.734 1 77.06 340 VAL A N 1
ATOM 2546 C CA . VAL A 1 340 ? -5.859 34.688 9.68 1 77.06 340 VAL A CA 1
ATOM 2547 C C . VAL A 1 340 ? -4.984 34.812 10.922 1 77.06 340 VAL A C 1
ATOM 2549 O O . VAL A 1 340 ? -5.496 34.875 12.047 1 77.06 340 VAL A O 1
ATOM 2552 N N . SER A 1 341 ? -3.709 34.812 10.641 1 68.19 341 SER A N 1
ATOM 2553 C CA . SER A 1 341 ? -2.752 34.875 11.742 1 68.19 341 SER A CA 1
ATOM 2554 C C . SER A 1 341 ? -2.826 36.219 12.469 1 68.19 341 SER A C 1
ATOM 2556 O O . SER A 1 341 ? -3.236 37.219 11.891 1 68.19 341 SER A O 1
ATOM 2558 N N . PRO A 1 342 ? -2.439 36.062 13.781 1 62.38 342 PRO A N 1
ATOM 2559 C CA . PRO A 1 342 ? -2.316 37.344 14.477 1 62.38 342 PRO A CA 1
ATOM 2560 C C . PRO A 1 342 ? -1.187 38.219 13.922 1 62.38 342 PRO A C 1
ATOM 2562 O O . PRO A 1 342 ? -0.102 37.719 13.625 1 62.38 342 PRO A O 1
ATOM 2565 N N . GLY A 1 343 ? -1.45 39.469 13.578 1 61.28 343 GLY A N 1
ATOM 2566 C CA . GLY A 1 343 ? -0.462 40.344 13.008 1 61.28 343 GLY A CA 1
ATOM 2567 C C . GLY A 1 343 ? -0.401 40.281 11.492 1 61.28 343 GLY A C 1
ATOM 2568 O O . GLY A 1 343 ? 0.548 40.781 10.883 1 61.28 343 GLY A O 1
ATOM 2569 N N . SER A 1 344 ? -1.266 39.531 10.938 1 73.44 344 SER A N 1
ATOM 2570 C CA . SER A 1 344 ? -1.322 39.375 9.492 1 73.44 344 SER A CA 1
ATOM 2571 C C . SER A 1 344 ? -1.534 40.719 8.812 1 73.44 344 SER A C 1
ATOM 2573 O O . SER A 1 344 ? -2.189 41.625 9.367 1 73.44 344 SER A O 1
ATOM 2575 N N . ARG A 1 345 ? -0.822 40.844 7.707 1 75.25 345 ARG A N 1
ATOM 2576 C CA . ARG A 1 345 ? -1.022 42.062 6.91 1 75.25 345 ARG A CA 1
ATOM 2577 C C . ARG A 1 345 ? -2.439 42.125 6.352 1 75.25 345 ARG A C 1
ATOM 2579 O O . ARG A 1 345 ? -2.857 43.156 5.809 1 75.25 345 ARG A O 1
ATOM 2586 N N . LEU A 1 346 ? -3.117 41.031 6.645 1 76.06 346 LEU A N 1
ATOM 2587 C CA . LEU A 1 346 ? -4.461 40.969 6.082 1 76.06 346 LEU A CA 1
ATOM 2588 C C . LEU A 1 346 ? -5.488 41.531 7.059 1 76.06 346 LEU A C 1
ATOM 2590 O O . LEU A 1 346 ? -6.637 41.781 6.684 1 76.06 346 LEU A O 1
ATOM 2594 N N . ILE A 1 347 ? -4.988 41.812 8.18 1 77.5 347 ILE A N 1
ATOM 2595 C CA . ILE A 1 347 ? -5.918 42.312 9.188 1 77.5 347 ILE A CA 1
ATOM 2596 C C . ILE A 1 347 ? -6.418 43.719 8.789 1 77.5 347 ILE A C 1
ATOM 2598 O O . ILE A 1 347 ? -5.629 44.562 8.383 1 77.5 347 ILE A O 1
ATOM 2602 N N . SER A 1 348 ? -7.688 43.906 8.875 1 77.5 348 SER A N 1
ATOM 2603 C CA . SER A 1 348 ? -8.406 45.156 8.594 1 77.5 348 SER A CA 1
ATOM 2604 C C . SER A 1 348 ? -8.523 45.406 7.094 1 77.5 348 SER A C 1
ATOM 2606 O O . SER A 1 348 ? -8.992 46.438 6.668 1 77.5 348 SER A O 1
ATOM 2608 N N . ARG A 1 349 ? -8.117 44.438 6.359 1 77.69 349 ARG A N 1
ATOM 2609 C CA . ARG A 1 349 ? -8.359 44.5 4.922 1 77.69 349 ARG A CA 1
ATOM 2610 C C . ARG A 1 349 ? -9.586 43.656 4.539 1 77.69 349 ARG A C 1
ATOM 2612 O O . ARG A 1 349 ? -9.93 42.688 5.211 1 77.69 349 ARG A O 1
ATOM 2619 N N . THR A 1 350 ? -10.18 44.281 3.566 1 79.44 350 THR A N 1
ATOM 2620 C CA . THR A 1 350 ? -11.328 43.531 3.07 1 79.44 350 THR A CA 1
ATOM 2621 C C . THR A 1 350 ? -10.883 42.375 2.176 1 79.44 350 THR A C 1
ATOM 2623 O O . THR A 1 350 ? -9.766 42.375 1.659 1 79.44 350 THR A O 1
ATOM 2626 N N . ILE A 1 351 ? -11.688 41.344 2.096 1 76.5 351 ILE A N 1
ATOM 2627 C CA . ILE A 1 351 ? -11.398 40.188 1.279 1 76.5 351 ILE A CA 1
ATOM 2628 C C . ILE A 1 351 ? -11.109 40.625 -0.158 1 76.5 351 ILE A C 1
ATOM 2630 O O . ILE A 1 351 ? -10.234 40.062 -0.818 1 76.5 351 ILE A O 1
ATOM 2634 N N . ASP A 1 352 ? -11.828 41.656 -0.579 1 67.12 352 ASP A N 1
ATOM 2635 C CA . ASP A 1 352 ? -11.617 42.156 -1.93 1 67.12 352 ASP A CA 1
ATOM 2636 C C . ASP A 1 352 ? -10.234 42.781 -2.062 1 67.12 352 ASP A C 1
ATOM 2638 O O . ASP A 1 352 ? -9.594 42.688 -3.109 1 67.12 352 ASP A O 1
ATOM 2642 N N . GLN A 1 353 ? -9.844 43.375 -1.043 1 65.94 353 GLN A N 1
ATOM 2643 C CA . GLN A 1 353 ? -8.547 44.062 -1.044 1 65.94 353 GLN A CA 1
ATOM 2644 C C . GLN A 1 353 ? -7.402 43.062 -0.962 1 65.94 353 GLN A C 1
ATOM 2646 O O . GLN A 1 353 ? -6.281 43.344 -1.371 1 65.94 353 GLN A O 1
ATOM 2651 N N . MET A 1 354 ? -7.684 41.938 -0.384 1 65.19 354 MET A N 1
ATOM 2652 C CA . MET A 1 354 ? -6.656 40.906 -0.232 1 65.19 354 MET A CA 1
ATOM 2653 C C . MET A 1 354 ? -6.18 40.406 -1.592 1 65.19 354 MET A C 1
ATOM 2655 O O . MET A 1 354 ? -5.016 40.031 -1.744 1 65.19 354 MET A O 1
ATOM 2659 N N . GLY A 1 355 ? -6.891 40.594 -2.572 1 56.38 355 GLY A N 1
ATOM 2660 C CA . GLY A 1 355 ? -6.559 40.156 -3.918 1 56.38 355 GLY A CA 1
ATOM 2661 C C . GLY A 1 355 ? -6.074 38.719 -3.977 1 56.38 355 GLY A C 1
ATOM 2662 O O . GLY A 1 355 ? -5.172 38.406 -4.754 1 56.38 355 GLY A O 1
ATOM 2663 N N . TYR A 1 356 ? -6.449 37.844 -3.051 1 54.41 356 TYR A N 1
ATOM 2664 C CA . TYR A 1 356 ? -5.898 36.5 -2.955 1 54.41 356 TYR A CA 1
ATOM 2665 C C . TYR A 1 356 ? -6.172 35.719 -4.227 1 54.41 356 TYR A C 1
ATOM 2667 O O . TYR A 1 356 ? -5.375 34.875 -4.617 1 54.41 356 TYR A O 1
ATOM 2675 N N . ALA A 1 357 ? -7.281 36 -4.871 1 55.81 357 ALA A N 1
ATOM 2676 C CA . ALA A 1 357 ? -7.547 35.281 -6.125 1 55.81 357 ALA A CA 1
ATOM 2677 C C . ALA A 1 357 ? -6.43 35.531 -7.137 1 55.81 357 ALA A C 1
ATOM 2679 O O . ALA A 1 357 ? -6.039 34.625 -7.871 1 55.81 357 ALA A O 1
ATOM 2680 N N . ASN A 1 358 ? -5.891 36.688 -7.176 1 51.88 358 ASN A N 1
ATOM 2681 C CA . ASN A 1 358 ? -4.891 37.031 -8.18 1 51.88 358 ASN A CA 1
ATOM 2682 C C . ASN A 1 358 ? -3.506 36.5 -7.797 1 51.88 358 ASN A C 1
ATOM 2684 O O . ASN A 1 358 ? -2.709 36.156 -8.664 1 51.88 358 ASN A O 1
ATOM 2688 N N . ARG A 1 359 ? -3.301 36.312 -6.512 1 53.81 359 ARG A N 1
ATOM 2689 C CA . ARG A 1 359 ? -1.931 36.031 -6.109 1 53.81 359 ARG A CA 1
ATOM 2690 C C . ARG A 1 359 ? -1.733 34.531 -5.891 1 53.81 359 ARG A C 1
ATOM 2692 O O . ARG A 1 359 ? -0.668 33.969 -6.191 1 53.81 359 ARG A O 1
ATOM 2699 N N . SER A 1 360 ? -2.654 33.844 -5.355 1 58.5 360 SER A N 1
ATOM 2700 C CA . SER A 1 360 ? -2.355 32.469 -4.91 1 58.5 360 SER A CA 1
ATOM 2701 C C . SER A 1 360 ? -3.299 31.469 -5.551 1 58.5 360 SER A C 1
ATOM 2703 O O . SER A 1 360 ? -3.205 30.266 -5.285 1 58.5 360 SER A O 1
ATOM 2705 N N . ASP A 1 361 ? -3.924 31.828 -6.648 1 63.78 361 ASP A N 1
ATOM 2706 C CA . ASP A 1 361 ? -4.875 30.953 -7.32 1 63.78 361 ASP A CA 1
ATOM 2707 C C . ASP A 1 361 ? -5.84 30.312 -6.324 1 63.78 361 ASP A C 1
ATOM 2709 O O . ASP A 1 361 ? -6.137 29.125 -6.41 1 63.78 361 ASP A O 1
ATOM 2713 N N . ALA A 1 362 ? -6.047 30.891 -5.211 1 73.31 362 ALA A N 1
ATOM 2714 C CA . ALA A 1 362 ? -7.051 30.453 -4.242 1 73.31 362 ALA A CA 1
ATOM 2715 C C . ALA A 1 362 ? -8.07 31.547 -3.977 1 73.31 362 ALA A C 1
ATOM 2717 O O . ALA A 1 362 ? -7.738 32.75 -4.004 1 73.31 362 ALA A O 1
ATOM 2718 N N . VAL A 1 363 ? -9.312 31.172 -3.875 1 74.25 363 VAL A N 1
ATOM 2719 C CA . VAL A 1 363 ? -10.398 32.125 -3.633 1 74.25 363 VAL A CA 1
ATOM 2720 C C . VAL A 1 363 ? -11.023 31.859 -2.264 1 74.25 363 VAL A C 1
ATOM 2722 O O . VAL A 1 363 ? -11.117 30.719 -1.83 1 74.25 363 VAL A O 1
ATOM 2725 N N . VAL A 1 364 ? -11.344 32.906 -1.601 1 77.81 364 VAL A N 1
ATOM 2726 C CA . VAL A 1 364 ? -12.023 32.812 -0.318 1 77.81 364 VAL A CA 1
ATOM 2727 C C . VAL A 1 364 ? -13.508 32.5 -0.547 1 77.81 364 VAL A C 1
ATOM 2729 O O . VAL A 1 364 ? -14.211 33.281 -1.19 1 77.81 364 VAL A O 1
ATOM 2732 N N . MET A 1 365 ? -13.914 31.406 -0.018 1 73.69 365 MET A N 1
ATOM 2733 C CA . MET A 1 365 ? -15.305 31 -0.2 1 73.69 365 MET A CA 1
ATOM 2734 C C . MET A 1 365 ? -16.156 31.438 0.983 1 73.69 365 MET A C 1
ATOM 2736 O O . MET A 1 365 ? -17.375 31.578 0.852 1 73.69 365 MET A O 1
ATOM 2740 N N . GLY A 1 366 ? -15.578 31.484 2.033 1 76.94 366 GLY A N 1
ATOM 2741 C CA . GLY A 1 366 ? -16.344 31.844 3.219 1 76.94 366 GLY A CA 1
ATOM 2742 C C . GLY A 1 366 ? -15.477 32.281 4.383 1 76.94 366 GLY A C 1
ATOM 2743 O O . GLY A 1 366 ? -14.266 32.031 4.391 1 76.94 366 GLY A O 1
ATOM 2744 N N . VAL A 1 367 ? -16.109 33.062 5.285 1 79.56 367 VAL A N 1
ATOM 2745 C CA . VAL A 1 367 ? -15.422 33.562 6.473 1 79.56 367 VAL A CA 1
ATOM 2746 C C . VAL A 1 367 ? -16.219 33.188 7.723 1 79.56 367 VAL A C 1
ATOM 2748 O O . VAL A 1 367 ? -17.438 33.25 7.734 1 79.56 367 VAL A O 1
ATOM 2751 N N . GLN A 1 368 ? -15.516 32.625 8.609 1 78.62 368 GLN A N 1
ATOM 2752 C CA . GLN A 1 368 ? -16.125 32.312 9.898 1 78.62 368 GLN A CA 1
ATOM 2753 C C . GLN A 1 368 ? -15.508 33.125 11.016 1 78.62 368 GLN A C 1
ATOM 2755 O O . GLN A 1 368 ? -14.289 33.156 11.18 1 78.62 368 GLN A O 1
ATOM 2760 N N . ARG A 1 369 ? -16.359 34 11.586 1 69.38 369 ARG A N 1
ATOM 2761 C CA . ARG A 1 369 ? -15.953 34.781 12.766 1 69.38 369 ARG A CA 1
ATOM 2762 C C . ARG A 1 369 ? -16.75 34.344 13.992 1 69.38 369 ARG A C 1
ATOM 2764 O O . ARG A 1 369 ? -17.969 34.156 13.906 1 69.38 369 ARG A O 1
ATOM 2771 N N . ARG A 1 370 ? -16.188 33.969 15.039 1 56.5 370 ARG A N 1
ATOM 2772 C CA . ARG A 1 370 ? -16.828 33.406 16.219 1 56.5 370 ARG A CA 1
ATOM 2773 C C . ARG A 1 370 ? -17.703 34.469 16.922 1 56.5 370 ARG A C 1
ATOM 2775 O O . ARG A 1 370 ? -18.734 34.125 17.5 1 56.5 370 ARG A O 1
ATOM 2782 N N . SER A 1 371 ? -17.266 35.656 17.094 1 52.69 371 SER A N 1
ATOM 2783 C CA . SER A 1 371 ? -17.891 36.562 18.062 1 52.69 371 SER A CA 1
ATOM 2784 C C . SER A 1 371 ? -19.109 37.25 17.453 1 52.69 371 SER A C 1
ATOM 2786 O O . SER A 1 371 ? -20.062 37.594 18.172 1 52.69 371 SER A O 1
ATOM 2788 N N . ARG A 1 372 ? -19.062 37.75 16.188 1 55.66 372 ARG A N 1
ATOM 2789 C CA . ARG A 1 372 ? -20.141 38.594 15.711 1 55.66 372 ARG A CA 1
ATOM 2790 C C . ARG A 1 372 ? -20.703 38.094 14.383 1 55.66 372 ARG A C 1
ATOM 2792 O O . ARG A 1 372 ? -19.969 37.5 13.586 1 55.66 372 ARG A O 1
ATOM 2799 N N . MET A 1 373 ? -22.031 38.031 14.445 1 55.94 373 MET A N 1
ATOM 2800 C CA . MET A 1 373 ? -22.719 37.75 13.18 1 55.94 373 MET A CA 1
ATOM 2801 C C . MET A 1 373 ? -22.328 38.781 12.125 1 55.94 373 MET A C 1
ATOM 2803 O O . MET A 1 373 ? -22.453 40 12.344 1 55.94 373 MET A O 1
ATOM 2807 N N . ILE A 1 374 ? -21.609 38.344 11.156 1 61.47 374 ILE A N 1
ATOM 2808 C CA . ILE A 1 374 ? -21.172 39.25 10.086 1 61.47 374 ILE A CA 1
ATOM 2809 C C . ILE A 1 374 ? -22.312 39.469 9.094 1 61.47 374 ILE A C 1
ATOM 2811 O O . ILE A 1 374 ? -22.859 38.5 8.547 1 61.47 374 ILE A O 1
ATOM 2815 N N . ARG A 1 375 ? -22.859 40.625 9.156 1 58.69 375 ARG A N 1
ATOM 2816 C CA . ARG A 1 375 ? -23.859 41 8.18 1 58.69 375 ARG A CA 1
ATOM 2817 C C . ARG A 1 375 ? -23.25 41.875 7.086 1 58.69 375 ARG A C 1
ATOM 2819 O O . ARG A 1 375 ? -23.516 43.094 7.043 1 58.69 375 ARG A O 1
ATOM 2826 N N . ALA A 1 376 ? -22.25 41.469 6.473 1 63.78 376 ALA A N 1
ATOM 2827 C CA . ALA A 1 376 ? -21.609 42.188 5.383 1 63.78 376 ALA A CA 1
ATOM 2828 C C . ALA A 1 376 ? -21.328 41.281 4.191 1 63.78 376 ALA A C 1
ATOM 2830 O O . ALA A 1 376 ? -21.391 40.062 4.316 1 63.78 376 ALA A O 1
ATOM 2831 N N . ARG A 1 377 ? -21.25 41.969 3.07 1 67.31 377 ARG A N 1
ATOM 2832 C CA . ARG A 1 377 ? -20.75 41.25 1.892 1 67.31 377 ARG A CA 1
ATOM 2833 C C . ARG A 1 377 ? -19.391 40.625 2.156 1 67.31 377 ARG A C 1
ATOM 2835 O O . ARG A 1 377 ? -18.562 41.219 2.855 1 67.31 377 ARG A O 1
ATOM 2842 N N . LEU A 1 378 ? -19.281 39.375 1.626 1 73.81 378 LEU A N 1
ATOM 2843 C CA . LEU A 1 378 ? -18.031 38.656 1.835 1 73.81 378 LEU A CA 1
ATOM 2844 C C . LEU A 1 378 ? -16.844 39.531 1.44 1 73.81 378 LEU A C 1
ATOM 2846 O O . LEU A 1 378 ? -15.836 39.594 2.158 1 73.81 378 LEU A O 1
ATOM 2850 N N . GLY A 1 379 ? -16.984 40.188 0.318 1 72.19 379 GLY A N 1
ATOM 2851 C CA . GLY A 1 379 ? -15.875 41 -0.182 1 72.19 379 GLY A CA 1
ATOM 2852 C C . GLY A 1 379 ? -15.562 42.188 0.708 1 72.19 379 GLY A C 1
ATOM 2853 O O . GLY A 1 379 ? -14.43 42.688 0.714 1 72.19 379 GLY A O 1
ATOM 2854 N N . GLU A 1 380 ? -16.547 42.656 1.509 1 74.5 380 GLU A N 1
ATOM 2855 C CA . GLU A 1 380 ? -16.375 43.875 2.309 1 74.5 380 GLU A CA 1
ATOM 2856 C C . GLU A 1 380 ? -16.047 43.531 3.76 1 74.5 380 GLU A C 1
ATOM 2858 O O . GLU A 1 380 ? -15.844 44.438 4.578 1 74.5 380 GLU A O 1
ATOM 2863 N N . ILE A 1 381 ? -16 42.344 3.977 1 78.5 381 ILE A N 1
ATOM 2864 C CA . ILE A 1 381 ? -15.688 41.938 5.348 1 78.5 381 ILE A CA 1
ATOM 2865 C C . ILE A 1 381 ? -14.227 42.25 5.648 1 78.5 381 ILE A C 1
ATOM 2867 O O . ILE A 1 381 ? -13.336 41.812 4.91 1 78.5 381 ILE A O 1
ATOM 2871 N N . ARG A 1 382 ? -14.055 43.062 6.613 1 80.81 382 ARG A N 1
ATOM 2872 C CA . ARG A 1 382 ? -12.703 43.312 7.105 1 80.81 382 ARG A CA 1
ATOM 2873 C C . ARG A 1 382 ? -12.219 42.188 7.992 1 80.81 382 ARG A C 1
ATOM 2875 O O . ARG A 1 382 ? -12.875 41.812 8.969 1 80.81 382 ARG A O 1
ATOM 2882 N N . LEU A 1 383 ? -11.141 41.688 7.582 1 82.94 383 LEU A N 1
ATOM 2883 C CA . LEU A 1 383 ? -10.617 40.531 8.258 1 82.94 383 LEU A CA 1
ATOM 2884 C C . LEU A 1 383 ? -10.055 40.875 9.625 1 82.94 383 LEU A C 1
ATOM 2886 O O . LEU A 1 383 ? -9.508 41.969 9.812 1 82.94 383 LEU A O 1
ATOM 2890 N N . GLU A 1 384 ? -10.344 40.094 10.531 1 79.56 384 GLU A N 1
ATOM 2891 C CA . GLU A 1 384 ? -9.805 40.219 11.883 1 79.56 384 GLU A CA 1
ATOM 2892 C C . GLU A 1 384 ? -8.945 39 12.227 1 79.56 384 GLU A C 1
ATOM 2894 O O . GLU A 1 384 ? -9.047 37.938 11.578 1 79.56 384 GLU A O 1
ATOM 2899 N N . SER A 1 385 ? -8.164 39.312 13.188 1 73.81 385 SER A N 1
ATOM 2900 C CA . SER A 1 385 ? -7.352 38.219 13.672 1 73.81 385 SER A CA 1
ATOM 2901 C C . SER A 1 385 ? -8.227 37.062 14.172 1 73.81 385 SER A C 1
ATOM 2903 O O . SER A 1 385 ? -9.195 37.281 14.906 1 73.81 385 SER A O 1
ATOM 2905 N N . GLY A 1 386 ? -7.938 35.844 13.641 1 67.06 386 GLY A N 1
ATOM 2906 C CA . GLY A 1 386 ? -8.672 34.656 14.109 1 67.06 386 GLY A CA 1
ATOM 2907 C C . GLY A 1 386 ? -9.789 34.25 13.172 1 67.06 386 GLY A C 1
ATOM 2908 O O . GLY A 1 386 ? -10.406 33.188 13.359 1 67.06 386 GLY A O 1
ATOM 2909 N N . ASP A 1 387 ? -10.055 35.062 12.234 1 75.69 387 ASP A N 1
ATOM 2910 C CA . ASP A 1 387 ? -11.055 34.688 11.242 1 75.69 387 ASP A CA 1
ATOM 2911 C C . ASP A 1 387 ? -10.617 33.438 10.492 1 75.69 387 ASP A C 1
ATOM 2913 O O . ASP A 1 387 ? -9.438 33.25 10.18 1 75.69 387 ASP A O 1
ATOM 2917 N N . THR A 1 388 ? -11.523 32.469 10.383 1 79.12 388 THR A N 1
ATOM 2918 C CA . THR A 1 388 ? -11.258 31.281 9.57 1 79.12 388 THR A CA 1
ATOM 2919 C C . THR A 1 388 ? -11.82 31.469 8.164 1 79.12 388 THR A C 1
ATOM 2921 O O . THR A 1 388 ? -12.992 31.797 7.992 1 79.12 388 THR A O 1
ATOM 2924 N N . LEU A 1 389 ? -10.891 31.328 7.277 1 80.31 389 LEU A N 1
ATOM 2925 C CA . LEU A 1 389 ? -11.289 31.453 5.879 1 80.31 389 LEU A CA 1
ATOM 2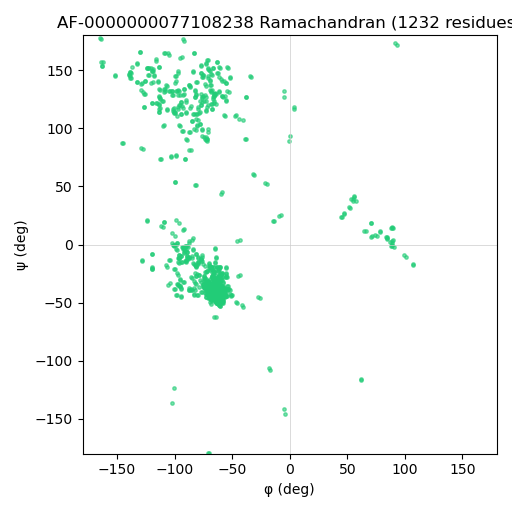926 C C . LEU A 1 389 ? -11.414 30.078 5.23 1 80.31 389 LEU A C 1
ATOM 2928 O O . LEU A 1 389 ? -10.617 29.172 5.508 1 80.31 389 LEU A O 1
ATOM 2932 N N . LEU A 1 390 ? -12.477 29.938 4.594 1 80.75 390 LEU A N 1
ATOM 2933 C CA . LEU A 1 390 ? -12.602 28.766 3.723 1 80.75 390 LEU A CA 1
ATOM 2934 C C . LEU A 1 390 ? -12.102 29.078 2.316 1 80.75 390 LEU A C 1
ATOM 2936 O O . LEU A 1 390 ? -12.68 29.922 1.624 1 80.75 390 LEU A O 1
ATOM 2940 N N . LEU A 1 391 ? -11.016 28.406 1.998 1 78.44 391 LEU A N 1
ATOM 2941 C CA . LEU A 1 391 ? -10.367 28.688 0.723 1 78.44 391 LEU A CA 1
ATOM 2942 C C . LEU A 1 391 ? -10.609 27.562 -0.277 1 78.44 391 LEU A C 1
ATOM 2944 O O . LEU A 1 391 ? -10.695 26.406 0.107 1 78.44 391 LEU A O 1
ATOM 2948 N N . CYS A 1 392 ? -10.891 27.938 -1.437 1 75.12 392 CYS A N 1
ATOM 2949 C CA . CYS A 1 392 ? -10.969 27.016 -2.561 1 75.12 392 CYS A CA 1
ATOM 2950 C C . CYS A 1 392 ? -9.867 27.297 -3.572 1 75.12 392 CYS A C 1
ATOM 2952 O O . CYS A 1 392 ? -9.688 28.422 -4.008 1 75.12 392 CYS A O 1
ATOM 2954 N N . GLY A 1 393 ? -8.992 26.344 -3.855 1 70.38 393 GLY A N 1
ATOM 2955 C CA . GLY A 1 393 ? -7.895 26.516 -4.789 1 70.38 393 GLY A CA 1
ATOM 2956 C C . GLY A 1 393 ? -7.266 25.203 -5.23 1 70.38 393 GLY A C 1
ATOM 2957 O O . GLY A 1 393 ? -7.789 24.141 -4.938 1 70.38 393 GLY A O 1
ATOM 2958 N N . THR A 1 394 ? -6.332 25.438 -6.117 1 66.94 394 THR A N 1
ATOM 2959 C CA . THR A 1 394 ? -5.594 24.281 -6.602 1 66.94 394 THR A CA 1
ATOM 2960 C C . THR A 1 394 ? -4.641 23.766 -5.531 1 66.94 394 THR A C 1
ATOM 2962 O O . THR A 1 394 ? -4.324 24.469 -4.574 1 66.94 394 THR A O 1
ATOM 2965 N N . ARG A 1 395 ? -4.359 22.516 -5.695 1 67 395 ARG A N 1
ATOM 2966 C CA . ARG A 1 395 ? -3.414 21.922 -4.754 1 67 395 ARG A CA 1
ATOM 2967 C C . ARG A 1 395 ? -2.113 22.719 -4.715 1 67 395 ARG A C 1
ATOM 2969 O O . ARG A 1 395 ? -1.523 22.906 -3.65 1 67 395 ARG A O 1
ATOM 2976 N N . GLN A 1 396 ? -1.712 23.125 -5.801 1 66.06 396 GLN A N 1
ATOM 2977 C CA . GLN A 1 396 ? -0.483 23.906 -5.883 1 66.06 396 GLN A CA 1
ATOM 2978 C C . GLN A 1 396 ? -0.611 25.219 -5.109 1 66.06 396 GLN A C 1
ATOM 2980 O O . GLN A 1 396 ? 0.333 25.641 -4.441 1 66.06 396 GLN A O 1
ATOM 2985 N N . ALA A 1 397 ? -1.721 25.766 -5.25 1 69.12 397 ALA A N 1
ATOM 2986 C CA . ALA A 1 397 ? -1.958 27.016 -4.535 1 69.12 397 ALA A CA 1
ATOM 2987 C C . ALA A 1 397 ? -1.831 26.812 -3.027 1 69.12 397 ALA A C 1
ATOM 2989 O O . ALA A 1 397 ? -1.229 27.641 -2.336 1 69.12 397 ALA A O 1
ATOM 2990 N N . PHE A 1 398 ? -2.355 25.719 -2.604 1 71.88 398 PHE A N 1
ATOM 2991 C CA . PHE A 1 398 ? -2.328 25.484 -1.167 1 71.88 398 PHE A CA 1
ATOM 2992 C C . PHE A 1 398 ? -0.921 25.125 -0.704 1 71.88 398 PHE A C 1
ATOM 2994 O O . PHE A 1 398 ? -0.523 25.469 0.412 1 71.88 398 PHE A O 1
ATOM 3001 N N . ASP A 1 399 ? -0.208 24.469 -1.573 1 67.62 399 ASP A N 1
ATOM 3002 C CA . ASP A 1 399 ? 1.18 24.156 -1.239 1 67.62 399 ASP A CA 1
ATOM 3003 C C . ASP A 1 399 ? 2.004 25.438 -1.109 1 67.62 399 ASP A C 1
ATOM 3005 O O . ASP A 1 399 ? 2.865 25.547 -0.234 1 67.62 399 ASP A O 1
ATOM 3009 N N . GLU A 1 400 ? 1.688 26.359 -1.889 1 64.94 400 GLU A N 1
ATOM 3010 C CA . GLU A 1 400 ? 2.373 27.656 -1.838 1 64.94 400 GLU A CA 1
ATOM 3011 C C . GLU A 1 400 ? 1.949 28.453 -0.611 1 64.94 400 GLU A C 1
ATOM 3013 O O . GLU A 1 400 ? 2.75 29.203 -0.045 1 64.94 400 GLU A O 1
ATOM 3018 N N . MET A 1 401 ? 0.778 28.219 -0.194 1 68.69 401 MET A N 1
ATOM 3019 C CA . MET A 1 401 ? 0.212 28.984 0.915 1 68.69 401 MET A CA 1
ATOM 3020 C C . MET A 1 401 ? 0.723 28.469 2.254 1 68.69 401 MET A C 1
ATOM 3022 O O . MET A 1 401 ? 0.594 29.141 3.277 1 68.69 401 MET A O 1
ATOM 3026 N N . ARG A 1 402 ? 1.234 27.344 2.148 1 63.22 402 ARG A N 1
ATOM 3027 C CA . ARG A 1 402 ? 1.735 26.75 3.381 1 63.22 402 ARG A CA 1
ATOM 3028 C C . ARG A 1 402 ? 2.816 27.625 4.012 1 63.22 402 ARG A C 1
ATOM 3030 O O . ARG A 1 402 ? 2.965 27.641 5.238 1 63.22 402 ARG A O 1
ATOM 3037 N N . THR A 1 403 ? 3.455 28.375 3.145 1 56.44 403 THR A N 1
ATOM 3038 C CA . THR A 1 403 ? 4.555 29.188 3.641 1 56.44 403 THR A CA 1
ATOM 3039 C C . THR A 1 403 ? 4.086 30.625 3.902 1 56.44 403 THR A C 1
ATOM 3041 O O . THR A 1 403 ? 4.875 31.469 4.32 1 56.44 403 THR A O 1
ATOM 3044 N N . ASP A 1 404 ? 2.836 30.828 3.67 1 61.84 404 ASP A N 1
ATOM 3045 C CA . ASP A 1 404 ? 2.303 32.156 3.879 1 61.84 404 ASP A CA 1
ATOM 3046 C C . ASP A 1 40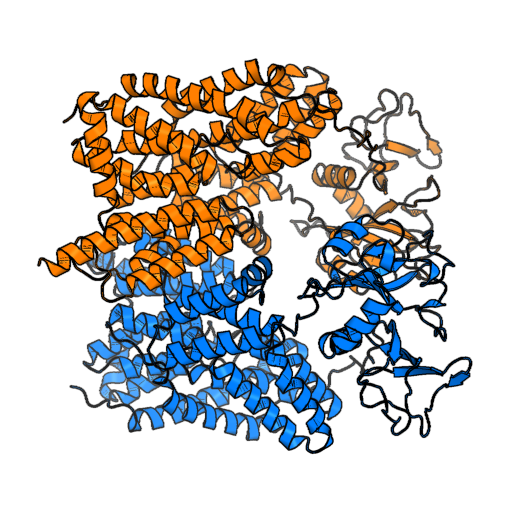4 ? 2.174 32.5 5.367 1 61.84 404 ASP A C 1
ATOM 3048 O O . ASP A 1 404 ? 1.695 31.656 6.145 1 61.84 404 ASP A O 1
ATOM 3052 N N . ARG A 1 405 ? 2.707 33.562 5.766 1 57.75 405 ARG A N 1
ATOM 3053 C CA . ARG A 1 405 ? 2.695 33.969 7.168 1 57.75 405 ARG A CA 1
ATOM 3054 C C . ARG A 1 405 ? 1.368 34.625 7.543 1 57.75 405 ARG A C 1
ATOM 3056 O O . ARG A 1 405 ? 1.01 34.656 8.719 1 57.75 405 ARG A O 1
ATOM 3063 N N . ASP A 1 406 ? 0.688 35.031 6.621 1 67.12 406 ASP A N 1
ATOM 3064 C CA . ASP A 1 406 ? -0.532 35.781 6.898 1 67.12 406 ASP A CA 1
ATOM 3065 C C . ASP A 1 406 ? -1.718 34.844 7.109 1 67.12 406 ASP A C 1
ATOM 3067 O O . ASP A 1 406 ? -2.65 35.188 7.848 1 67.12 406 ASP A O 1
ATOM 3071 N N . LEU A 1 407 ? -1.612 33.625 6.426 1 73.62 407 LEU A N 1
ATOM 3072 C CA . LEU A 1 407 ? -2.693 32.656 6.523 1 73.62 407 LEU A CA 1
ATOM 3073 C C . LEU A 1 407 ? -2.16 31.297 6.965 1 73.62 407 LEU A C 1
ATOM 3075 O O . LEU A 1 407 ? -1.255 30.75 6.332 1 73.62 407 LEU A O 1
ATOM 3079 N N . LEU A 1 408 ? -2.666 30.969 8.031 1 66.31 408 LEU A N 1
ATOM 3080 C CA . LEU A 1 408 ? -2.309 29.641 8.531 1 66.31 408 LEU A CA 1
ATOM 3081 C C . LEU A 1 408 ? -3.207 28.578 7.918 1 66.31 408 LEU A C 1
ATOM 3083 O O . LEU A 1 408 ? -4.379 28.453 8.281 1 66.31 408 LEU A O 1
ATOM 3087 N N . LEU A 1 409 ? -2.678 27.828 7.031 1 64.81 409 LEU A N 1
ATOM 3088 C CA . LEU A 1 409 ? -3.439 26.781 6.348 1 64.81 409 LEU A CA 1
ATOM 3089 C C . LEU A 1 409 ? -3.633 25.562 7.25 1 64.81 409 LEU A C 1
ATOM 3091 O O . LEU A 1 409 ? -2.682 25.094 7.879 1 64.81 409 LEU A O 1
ATOM 3095 N N . LEU A 1 410 ? -4.91 25.203 7.355 1 55.41 410 LEU A N 1
ATOM 3096 C CA . LEU A 1 410 ? -5.23 23.984 8.086 1 55.41 410 LEU A CA 1
ATOM 3097 C C . LEU A 1 410 ? -5.242 22.781 7.148 1 55.41 410 LEU A C 1
ATOM 3099 O O . LEU A 1 410 ? -6.27 22.469 6.543 1 55.41 410 LEU A O 1
ATOM 3103 N N . ASP A 1 411 ? -4.219 22.078 6.93 1 51.06 411 ASP A N 1
ATOM 3104 C CA . ASP A 1 411 ? -4.016 21.016 5.938 1 51.06 411 ASP A CA 1
ATOM 3105 C C . ASP A 1 411 ? -5.035 19.906 6.109 1 51.06 411 ASP A C 1
ATOM 3107 O O . ASP A 1 411 ? -5.453 19.281 5.133 1 51.06 411 ASP A O 1
ATOM 3111 N N . TRP A 1 412 ? -5.395 19.734 7.445 1 40.38 412 TRP A N 1
ATOM 3112 C CA . TRP A 1 412 ? -6.328 18.625 7.668 1 40.38 412 TRP A CA 1
ATOM 3113 C C . TRP A 1 412 ? -7.68 18.922 7.023 1 40.38 412 TRP A C 1
ATOM 3115 O O . TRP A 1 412 ? -8.453 18 6.73 1 40.38 412 TRP A O 1
ATOM 3125 N N . SER A 1 413 ? -7.883 20.109 6.785 1 50.5 413 SER A N 1
ATOM 3126 C CA . SER A 1 413 ? -9.188 20.516 6.273 1 50.5 413 SER A CA 1
ATOM 3127 C C . SER A 1 413 ? -9.242 20.422 4.75 1 50.5 413 SER A C 1
ATOM 3129 O O . SER A 1 413 ? -10.297 20.609 4.148 1 50.5 413 SER A O 1
ATOM 3131 N N . ARG A 1 414 ? -8.141 19.953 4.281 1 52 414 ARG A N 1
ATOM 3132 C CA . ARG A 1 414 ? -8.133 19.938 2.822 1 52 414 ARG A CA 1
ATOM 3133 C C . ARG A 1 414 ? -8.93 18.766 2.275 1 52 414 ARG A C 1
ATOM 3135 O O . ARG A 1 414 ? -8.75 17.625 2.711 1 52 414 ARG A O 1
ATOM 3142 N N . THR A 1 415 ? -9.984 19.031 1.641 1 54.19 415 THR A N 1
ATOM 3143 C CA . THR A 1 415 ? -10.812 18.031 0.956 1 54.19 415 THR A CA 1
ATOM 3144 C C . THR A 1 415 ? -10.812 18.281 -0.55 1 54.19 415 THR A C 1
ATOM 3146 O O . THR A 1 415 ? -11.023 19.406 -1 1 54.19 415 THR A O 1
ATOM 3149 N N . ASP A 1 416 ? -10.391 17.312 -1.256 1 53.62 416 ASP A N 1
ATOM 3150 C CA . ASP A 1 416 ? -10.469 17.422 -2.709 1 53.62 416 ASP A CA 1
ATOM 3151 C C . ASP A 1 416 ? -11.914 17.422 -3.184 1 53.62 416 ASP A C 1
ATOM 3153 O O . ASP A 1 416 ? -12.734 16.641 -2.682 1 53.62 416 ASP A O 1
ATOM 3157 N N . LEU A 1 417 ? -12.328 18.469 -3.867 1 57 417 LEU A N 1
ATOM 3158 C CA . LEU A 1 417 ? -13.664 18.5 -4.445 1 57 417 LEU A CA 1
ATOM 3159 C C . LEU A 1 417 ? -13.805 17.453 -5.551 1 57 417 LEU A C 1
ATOM 3161 O O . LEU A 1 417 ? -12.891 17.266 -6.355 1 57 417 LEU A O 1
ATOM 3165 N N . PRO A 1 418 ? -14.891 16.547 -5.457 1 55.22 418 PRO A N 1
ATOM 3166 C CA . PRO A 1 418 ? -15.125 15.586 -6.527 1 55.22 418 PRO A CA 1
ATOM 3167 C C . PRO A 1 418 ? -15.273 16.234 -7.898 1 55.22 418 PRO A C 1
ATOM 3169 O O . PRO A 1 418 ? -15.836 17.328 -8.008 1 55.22 418 PRO A O 1
ATOM 3172 N N . ASP A 1 419 ? -14.453 15.828 -8.844 1 57.56 419 ASP A N 1
ATOM 3173 C CA . ASP A 1 419 ? -14.586 16.312 -10.219 1 57.56 419 ASP A CA 1
ATOM 3174 C C . ASP A 1 419 ? -15.789 15.664 -10.914 1 57.56 419 ASP A C 1
ATOM 3176 O O . ASP A 1 419 ? -15.703 14.539 -11.398 1 57.56 419 ASP A O 1
ATOM 3180 N N . LEU A 1 420 ? -16.984 16.234 -10.906 1 59.97 420 LEU A N 1
ATOM 3181 C CA . LEU A 1 420 ? -18.234 15.727 -11.453 1 59.97 420 LEU A CA 1
ATOM 3182 C C . LEU A 1 420 ? -18.141 15.516 -12.953 1 59.97 420 LEU A C 1
ATOM 3184 O O . LEU A 1 420 ? -18.906 14.75 -13.539 1 59.97 420 LEU A O 1
ATOM 3188 N N . THR A 1 421 ? -17.172 16.172 -13.562 1 65.56 421 THR A N 1
ATOM 3189 C CA . THR A 1 421 ? -17.062 16.016 -15.008 1 65.56 421 THR A CA 1
ATOM 3190 C C . THR A 1 421 ? -16.594 14.602 -15.359 1 65.56 421 THR A C 1
ATOM 3192 O O . THR A 1 421 ? -16.922 14.078 -16.422 1 65.56 421 THR A O 1
ATOM 3195 N N . LYS A 1 422 ? -16 14.078 -14.375 1 81.94 422 LYS A N 1
ATOM 3196 C CA . LYS A 1 422 ? -15.445 12.758 -14.664 1 81.94 422 LYS A CA 1
ATOM 3197 C C . LYS A 1 422 ? -16.359 11.648 -14.148 1 81.94 422 LYS A C 1
ATOM 3199 O O . LYS A 1 422 ? -16.062 10.469 -14.305 1 81.94 422 LYS A O 1
ATOM 3204 N N . ALA A 1 423 ? -17.516 12.062 -13.695 1 82.62 423 ALA A N 1
ATOM 3205 C CA . ALA A 1 423 ? -18.469 11.094 -13.148 1 82.62 423 ALA A CA 1
ATOM 3206 C C . ALA A 1 423 ? -19 10.18 -14.242 1 82.62 423 ALA A C 1
ATOM 3208 O O . ALA A 1 423 ? -19.188 8.977 -14.023 1 82.62 423 ALA A O 1
ATOM 3209 N N . ILE A 1 424 ? -19.219 10.75 -15.336 1 85.38 424 ILE A N 1
ATOM 3210 C CA . ILE A 1 424 ? -19.781 9.969 -16.438 1 85.38 424 ILE A CA 1
ATOM 3211 C C . ILE A 1 424 ? -18.766 8.922 -16.891 1 85.38 424 ILE A C 1
ATOM 3213 O O . ILE A 1 424 ? -19.141 7.793 -17.219 1 85.38 424 ILE A O 1
ATOM 3217 N N . TYR A 1 425 ? -17.547 9.336 -16.938 1 91.12 425 TYR A N 1
ATOM 3218 C CA . TYR A 1 425 ? -16.516 8.375 -17.328 1 91.12 425 TYR A CA 1
ATOM 3219 C C . TYR A 1 425 ? -16.438 7.23 -16.328 1 91.12 425 TYR A C 1
ATOM 3221 O O . TYR A 1 425 ? -16.312 6.066 -16.719 1 91.12 425 TYR A O 1
ATOM 3229 N N . ALA A 1 426 ? -16.516 7.562 -15.102 1 90.88 426 ALA A N 1
ATOM 3230 C CA . ALA A 1 426 ? -16.438 6.543 -14.062 1 90.88 426 ALA A CA 1
ATOM 3231 C C . ALA A 1 426 ? -17.609 5.559 -14.164 1 90.88 426 ALA A C 1
ATOM 3233 O O . ALA A 1 426 ? -17.406 4.348 -14.055 1 90.88 426 ALA A O 1
ATOM 3234 N N . ARG A 1 427 ? -18.797 6.074 -14.469 1 88.81 427 ARG A N 1
ATOM 3235 C CA . ARG A 1 427 ? -19.969 5.219 -14.625 1 88.81 427 ARG A CA 1
ATOM 3236 C C . ARG A 1 427 ? -19.828 4.309 -15.844 1 88.81 427 ARG A C 1
ATOM 3238 O O . ARG A 1 427 ? -20.141 3.119 -15.773 1 88.81 427 ARG A O 1
ATOM 3245 N N . LEU A 1 428 ? -19.391 4.867 -16.844 1 93 428 LEU A N 1
ATOM 3246 C CA . LEU A 1 428 ? -19.266 4.109 -18.078 1 93 428 LEU A CA 1
ATOM 3247 C C . LEU A 1 428 ? -18.203 3.012 -17.938 1 93 428 LEU A C 1
ATOM 3249 O O . LEU A 1 428 ? -18.406 1.893 -18.406 1 93 428 LEU A O 1
ATOM 3253 N N . ILE A 1 429 ? -17.125 3.35 -17.297 1 94.44 429 ILE A N 1
ATOM 3254 C CA . ILE A 1 429 ? -16.047 2.373 -17.094 1 94.44 429 ILE A CA 1
ATOM 3255 C C . ILE A 1 429 ? -16.547 1.237 -16.203 1 94.44 429 ILE A C 1
ATOM 3257 O O . ILE A 1 429 ? -16.344 0.061 -16.516 1 94.44 429 ILE A O 1
ATOM 3261 N N . ALA A 1 430 ? -17.172 1.611 -15.109 1 91.31 430 ALA A N 1
ATOM 3262 C CA . ALA A 1 430 ? -17.703 0.592 -14.203 1 91.31 430 ALA A CA 1
ATOM 3263 C C . ALA A 1 430 ? -18.719 -0.297 -14.914 1 91.31 430 ALA A C 1
ATOM 3265 O O . ALA A 1 430 ? -18.688 -1.521 -14.773 1 91.31 430 ALA A O 1
ATOM 3266 N N . LEU A 1 431 ? -19.594 0.3 -15.648 1 91.56 431 LEU A N 1
ATOM 3267 C CA . LEU A 1 431 ? -20.594 -0.443 -16.406 1 91.56 431 LEU A CA 1
ATOM 3268 C C . LEU A 1 431 ? -19.938 -1.352 -17.438 1 91.56 431 LEU A C 1
ATOM 3270 O O . LEU A 1 431 ? -20.375 -2.484 -17.641 1 91.56 431 LEU A O 1
ATOM 3274 N N . ALA A 1 432 ? -18.953 -0.855 -18.047 1 93.56 432 ALA A N 1
ATOM 3275 C CA . ALA A 1 432 ? -18.219 -1.66 -19.016 1 93.56 432 ALA A CA 1
ATOM 3276 C C . ALA A 1 432 ? -17.594 -2.893 -18.359 1 93.56 432 ALA A C 1
ATOM 3278 O O . ALA A 1 432 ? -17.641 -3.988 -18.938 1 93.56 432 ALA A O 1
ATOM 3279 N N . VAL A 1 433 ? -17 -2.713 -17.188 1 92 433 VAL A N 1
ATOM 3280 C CA . VAL A 1 433 ? -16.406 -3.832 -16.453 1 92 433 VAL A CA 1
ATOM 3281 C C . VAL A 1 433 ? -17.469 -4.895 -16.188 1 92 433 VAL A C 1
ATOM 3283 O O . VAL A 1 433 ? -17.25 -6.082 -16.438 1 92 433 VAL A O 1
ATOM 3286 N N . VAL A 1 434 ? -18.625 -4.453 -15.773 1 88.88 434 VAL A N 1
ATOM 3287 C CA . VAL A 1 434 ? -19.719 -5.355 -15.422 1 88.88 434 VAL A CA 1
ATOM 3288 C C . VAL A 1 434 ? -20.219 -6.062 -16.688 1 88.88 434 VAL A C 1
ATOM 3290 O O . VAL A 1 434 ? -20.391 -7.281 -16.688 1 88.88 434 VAL A O 1
ATOM 3293 N N . ILE A 1 435 ? -20.391 -5.324 -17.734 1 91.25 435 ILE A N 1
ATOM 3294 C CA . ILE A 1 435 ? -20.938 -5.879 -18.969 1 91.25 435 ILE A CA 1
ATOM 3295 C C . ILE A 1 435 ? -19.953 -6.891 -19.562 1 91.25 435 ILE A C 1
ATOM 3297 O O . ILE A 1 435 ? -20.344 -8.008 -19.922 1 91.25 435 ILE A O 1
ATOM 3301 N N . PHE A 1 436 ? -18.688 -6.547 -19.641 1 90.62 436 PHE A N 1
ATOM 3302 C CA . PHE A 1 436 ? -17.703 -7.445 -20.203 1 90.62 436 PHE A CA 1
ATOM 3303 C C . PHE A 1 436 ? -17.562 -8.703 -19.344 1 90.62 436 PHE A C 1
ATOM 3305 O O . PHE A 1 436 ? -17.438 -9.812 -19.875 1 90.62 436 PHE A O 1
ATOM 3312 N N . ALA A 1 437 ? -17.578 -8.555 -18.062 1 86.56 437 ALA A N 1
ATOM 3313 C CA . ALA A 1 437 ? -17.453 -9.695 -17.172 1 86.56 437 ALA A CA 1
ATOM 3314 C C . ALA A 1 437 ? -18.703 -10.578 -17.219 1 86.56 437 ALA A C 1
ATOM 3316 O O . ALA A 1 437 ? -18.609 -11.805 -17.219 1 86.56 437 ALA A O 1
ATOM 3317 N N . ALA A 1 438 ? -19.891 -9.992 -17.312 1 85.44 438 ALA A N 1
ATOM 3318 C CA . ALA A 1 438 ? -21.156 -10.711 -17.297 1 85.44 438 ALA A CA 1
ATOM 3319 C C . ALA A 1 438 ? -21.391 -11.461 -18.609 1 85.44 438 ALA A C 1
ATOM 3321 O O . ALA A 1 438 ? -21.953 -12.547 -18.609 1 85.44 438 ALA A O 1
ATOM 3322 N N . THR A 1 439 ? -20.984 -10.922 -19.719 1 87.5 439 THR A N 1
ATOM 3323 C CA . THR A 1 439 ? -21.188 -11.539 -21.016 1 87.5 439 THR A CA 1
ATOM 3324 C C . THR A 1 439 ? -20.141 -12.609 -21.281 1 87.5 439 THR A C 1
ATOM 3326 O O . THR A 1 439 ? -20.297 -13.438 -22.188 1 87.5 439 THR A O 1
ATOM 3329 N N . GLY A 1 440 ? -19.078 -12.516 -20.516 1 82.44 440 GLY A N 1
ATOM 3330 C CA . GLY A 1 440 ? -18.016 -13.484 -20.734 1 82.44 440 GLY A CA 1
ATOM 3331 C C . GLY A 1 440 ? -17.062 -13.094 -21.844 1 82.44 440 GLY A C 1
ATOM 3332 O O . GLY A 1 440 ? -16.172 -13.859 -22.203 1 82.44 440 GLY A O 1
ATOM 3333 N N . LEU A 1 441 ? -17.234 -11.914 -22.375 1 85.19 441 LEU A N 1
ATOM 3334 C CA . LEU A 1 441 ? -16.328 -11.438 -23.422 1 85.19 441 LEU A CA 1
ATOM 3335 C C . LEU A 1 441 ? -14.906 -11.32 -22.891 1 85.19 441 LEU A C 1
ATOM 3337 O O . LEU A 1 441 ? -13.945 -11.586 -23.609 1 85.19 441 LEU A O 1
ATOM 3341 N N . LEU A 1 442 ? -14.82 -10.828 -21.703 1 87.94 442 LEU A N 1
ATOM 3342 C CA . LEU A 1 442 ? -13.555 -10.789 -20.969 1 87.94 442 LEU A CA 1
ATOM 3343 C C . LEU A 1 442 ? -13.68 -11.453 -19.609 1 87.94 442 LEU A C 1
ATOM 3345 O O . LEU A 1 442 ? -14.734 -11.359 -18.969 1 87.94 442 LEU A O 1
ATOM 3349 N N . ASN A 1 443 ? -12.633 -12.148 -19.312 1 87.56 443 ASN A N 1
ATOM 3350 C CA . ASN A 1 443 ? -12.586 -12.633 -17.938 1 87.56 443 ASN A CA 1
ATOM 3351 C C . ASN A 1 443 ? -12.586 -11.484 -16.938 1 87.56 443 ASN A C 1
ATOM 3353 O O . ASN A 1 443 ? -12.156 -10.375 -17.266 1 87.56 443 ASN A O 1
ATOM 3357 N N . ILE A 1 444 ? -13.086 -11.75 -15.797 1 86.88 444 ILE A N 1
ATOM 3358 C CA . ILE A 1 444 ? -13.258 -10.727 -14.773 1 86.88 444 ILE A CA 1
ATOM 3359 C C . ILE A 1 444 ? -11.906 -10.102 -14.43 1 86.88 444 ILE A C 1
ATOM 3361 O O . ILE A 1 444 ? -11.828 -8.906 -14.141 1 86.88 444 ILE A O 1
ATOM 3365 N N . LEU A 1 445 ? -10.836 -10.875 -14.43 1 89.88 445 LEU A N 1
ATOM 3366 C CA . LEU A 1 445 ? -9.492 -10.367 -14.18 1 89.88 445 LEU A CA 1
ATOM 3367 C C . LEU A 1 445 ? -9.117 -9.297 -15.195 1 89.88 445 LEU A C 1
ATOM 3369 O O . LEU A 1 445 ? -8.719 -8.188 -14.82 1 89.88 445 LEU A O 1
ATOM 3373 N N . HIS A 1 446 ? -9.312 -9.555 -16.469 1 92.75 446 HIS A N 1
ATOM 3374 C CA . HIS A 1 446 ? -8.984 -8.633 -17.547 1 92.75 446 HIS A CA 1
ATOM 3375 C C . HIS A 1 446 ? -9.867 -7.387 -17.484 1 92.75 446 HIS A C 1
ATOM 3377 O O . HIS A 1 446 ? -9.375 -6.266 -17.625 1 92.75 446 HIS A O 1
ATOM 3383 N N . ALA A 1 447 ? -11.109 -7.676 -17.266 1 92.19 447 ALA A N 1
ATOM 3384 C CA . ALA A 1 447 ? -12.055 -6.566 -17.25 1 92.19 447 ALA A CA 1
ATOM 3385 C C . ALA A 1 447 ? -11.75 -5.605 -16.094 1 92.19 447 ALA A C 1
ATOM 3387 O O . ALA A 1 447 ? -11.773 -4.383 -16.281 1 92.19 447 ALA A O 1
ATOM 3388 N N . SER A 1 448 ? -11.492 -6.152 -14.984 1 92.38 448 SER A N 1
ATOM 3389 C CA . SER A 1 448 ? -11.25 -5.324 -13.805 1 92.38 448 SER A CA 1
ATOM 3390 C C . SER A 1 448 ? -9.953 -4.531 -13.945 1 92.38 448 SER A C 1
ATOM 3392 O O . SER A 1 448 ? -9.906 -3.348 -13.602 1 92.38 448 SER A O 1
ATOM 3394 N N . LEU A 1 449 ? -8.891 -5.137 -14.406 1 94.88 449 LEU A N 1
ATOM 3395 C CA . LEU A 1 449 ? -7.613 -4.457 -14.578 1 94.88 449 LEU A CA 1
ATOM 3396 C C . LEU A 1 449 ? -7.715 -3.352 -15.617 1 94.88 449 LEU A C 1
ATOM 3398 O O . LEU A 1 449 ? -7.211 -2.246 -15.414 1 94.88 449 LEU A O 1
ATOM 3402 N N . LEU A 1 450 ? -8.352 -3.66 -16.734 1 94.88 450 LEU A N 1
ATOM 3403 C CA . LEU A 1 450 ? -8.578 -2.639 -17.75 1 94.88 450 LEU A CA 1
ATOM 3404 C C . LEU A 1 450 ? -9.391 -1.479 -17.188 1 94.88 450 LEU A C 1
ATOM 3406 O O . LEU A 1 450 ? -9.133 -0.319 -17.516 1 94.88 450 LEU A O 1
ATOM 3410 N N . GLY A 1 451 ? -10.398 -1.848 -16.422 1 94.38 451 GLY A N 1
ATOM 3411 C CA . GLY A 1 451 ? -11.188 -0.815 -15.781 1 94.38 451 GLY A CA 1
ATOM 3412 C C . GLY A 1 451 ? -10.375 0.068 -14.852 1 94.38 451 GLY A C 1
ATOM 3413 O O . GLY A 1 451 ? -10.531 1.291 -14.859 1 94.38 451 GLY A O 1
ATOM 3414 N N . ALA A 1 452 ? -9.523 -0.554 -14.039 1 94.5 452 ALA A N 1
ATOM 3415 C CA . ALA A 1 452 ? -8.68 0.198 -13.117 1 94.5 452 ALA A CA 1
ATOM 3416 C C . ALA A 1 452 ? -7.746 1.138 -13.867 1 94.5 452 ALA A C 1
ATOM 3418 O O . ALA A 1 452 ? -7.613 2.311 -13.508 1 94.5 452 ALA A O 1
ATOM 3419 N N . VAL A 1 453 ? -7.078 0.661 -14.914 1 94.94 453 VAL A N 1
ATOM 3420 C CA . VAL A 1 453 ? -6.18 1.471 -15.727 1 94.94 453 VAL A CA 1
ATOM 3421 C C . VAL A 1 453 ? -6.957 2.609 -16.375 1 94.94 453 VAL A C 1
ATOM 3423 O O . VAL A 1 453 ? -6.48 3.744 -16.438 1 94.94 453 VAL A O 1
ATOM 3426 N N . ALA A 1 454 ? -8.141 2.318 -16.859 1 95.19 454 ALA A N 1
ATOM 3427 C CA . ALA A 1 454 ? -8.977 3.328 -17.5 1 95.19 454 ALA A CA 1
ATOM 3428 C C . ALA A 1 454 ? -9.375 4.422 -16.516 1 95.19 454 ALA A C 1
ATOM 3430 O O . ALA A 1 454 ? -9.414 5.602 -16.859 1 95.19 454 ALA A O 1
ATOM 3431 N N . MET A 1 455 ? -9.703 4.027 -15.25 1 94.5 455 MET A N 1
ATOM 3432 C CA . MET A 1 455 ? -10.086 5.004 -14.227 1 94.5 455 MET A CA 1
ATOM 3433 C C . MET A 1 455 ? -8.969 6.027 -14.016 1 94.5 455 MET A C 1
ATOM 3435 O O . MET A 1 455 ? -9.242 7.215 -13.82 1 94.5 455 MET A O 1
ATOM 3439 N N . ILE A 1 456 ? -7.75 5.59 -14.062 1 92.94 456 ILE A N 1
ATOM 3440 C CA . ILE A 1 456 ? -6.605 6.469 -13.836 1 92.94 456 ILE A CA 1
ATOM 3441 C C . ILE A 1 456 ? -6.301 7.258 -15.109 1 92.94 456 ILE A C 1
ATOM 3443 O O . ILE A 1 456 ? -6.082 8.469 -15.055 1 92.94 456 ILE A O 1
ATOM 3447 N N . SER A 1 457 ? -6.328 6.645 -16.266 1 91.88 457 SER A N 1
ATOM 3448 C CA . SER A 1 457 ? -5.957 7.258 -17.547 1 91.88 457 SER A CA 1
ATOM 3449 C C . SER A 1 457 ? -6.941 8.352 -17.938 1 91.88 457 SER A C 1
ATOM 3451 O O . SER A 1 457 ? -6.555 9.352 -18.547 1 91.88 457 SER A O 1
ATOM 3453 N N . PHE A 1 458 ? -8.188 8.117 -17.562 1 91.19 458 PHE A N 1
ATOM 3454 C CA . PHE A 1 458 ? -9.195 9.109 -17.938 1 91.19 458 PHE A CA 1
ATOM 3455 C C . PHE A 1 458 ? -9.32 10.18 -16.859 1 91.19 458 PHE A C 1
ATOM 3457 O O . PHE A 1 458 ? -10.156 11.078 -16.969 1 91.19 458 PHE A O 1
ATOM 3464 N N . GLY A 1 459 ? -8.57 10.039 -15.828 1 88.38 459 GLY A N 1
ATOM 3465 C CA . GLY A 1 459 ? -8.477 11.094 -14.828 1 88.38 459 GLY A CA 1
ATOM 3466 C C . GLY A 1 459 ? -9.539 10.992 -13.75 1 88.38 459 GLY A C 1
ATOM 3467 O O . GLY A 1 459 ? -9.812 11.977 -13.055 1 88.38 459 GLY A O 1
ATOM 3468 N N . CYS A 1 460 ? -10.195 9.859 -13.68 1 87.25 460 CYS A N 1
ATOM 3469 C CA . CYS A 1 460 ? -11.164 9.68 -12.602 1 87.25 460 CYS A CA 1
ATOM 3470 C C . CYS A 1 460 ? -10.461 9.609 -11.242 1 87.25 460 CYS A C 1
ATOM 3472 O O . CYS A 1 460 ? -11.039 9.992 -10.227 1 87.25 460 CYS A O 1
ATOM 3474 N N . LEU A 1 461 ? -9.289 9.008 -11.297 1 88 461 LEU A N 1
ATOM 3475 C CA . LEU A 1 461 ? -8.43 8.898 -10.125 1 88 461 LEU A CA 1
ATOM 3476 C C . LEU A 1 461 ? -6.996 9.289 -10.461 1 88 461 LEU A C 1
ATOM 3478 O O . LEU A 1 461 ? -6.527 9.047 -11.57 1 88 461 LEU A O 1
ATOM 3482 N N . ASN A 1 462 ? -6.434 9.992 -9.508 1 86.25 462 ASN A N 1
ATOM 3483 C CA . ASN A 1 462 ? -4.98 10.109 -9.625 1 86.25 462 ASN A CA 1
ATOM 3484 C C . ASN A 1 462 ? -4.273 8.898 -9.031 1 86.25 462 ASN A C 1
ATOM 3486 O O . ASN A 1 462 ? -4.91 8.047 -8.398 1 86.25 462 ASN A O 1
ATOM 3490 N N . VAL A 1 463 ? -3.01 8.727 -9.336 1 87.75 463 VAL A N 1
ATOM 3491 C CA . VAL A 1 463 ? -2.234 7.559 -8.93 1 87.75 463 VAL A CA 1
ATOM 3492 C C . VAL A 1 463 ? -2.209 7.461 -7.402 1 87.75 463 VAL A C 1
ATOM 3494 O O . VAL A 1 463 ? -2.291 6.367 -6.844 1 87.75 463 VAL A O 1
ATOM 3497 N N . ARG A 1 464 ? -2.129 8.562 -6.754 1 82.69 464 ARG A N 1
ATOM 3498 C CA . ARG A 1 464 ? -2.086 8.578 -5.297 1 82.69 464 ARG A CA 1
ATOM 3499 C C . ARG A 1 464 ? -3.408 8.102 -4.703 1 82.69 464 ARG A C 1
ATOM 3501 O O . ARG A 1 464 ? -3.422 7.344 -3.73 1 82.69 464 ARG A O 1
ATOM 3508 N N . GLN A 1 465 ? -4.449 8.586 -5.301 1 82.38 465 GLN A N 1
ATOM 3509 C CA . GLN A 1 465 ? -5.773 8.164 -4.855 1 82.38 465 GLN A CA 1
ATOM 3510 C C . GLN A 1 465 ? -5.988 6.672 -5.09 1 82.38 465 GLN A C 1
ATOM 3512 O O . GLN A 1 465 ? -6.559 5.98 -4.242 1 82.38 465 GLN A O 1
ATOM 3517 N N . ALA A 1 466 ? -5.547 6.219 -6.227 1 89.88 466 ALA A N 1
ATOM 3518 C CA . ALA A 1 466 ? -5.641 4.797 -6.543 1 89.88 466 ALA A CA 1
ATOM 3519 C C . ALA A 1 466 ? -4.844 3.959 -5.543 1 89.88 466 ALA A C 1
ATOM 3521 O O . ALA A 1 466 ? -5.305 2.9 -5.105 1 89.88 466 ALA A O 1
ATOM 3522 N N . ALA A 1 467 ? -3.703 4.422 -5.18 1 87.69 467 ALA A N 1
ATOM 3523 C CA . ALA A 1 467 ? -2.848 3.711 -4.234 1 87.69 467 ALA A CA 1
ATOM 3524 C C . ALA A 1 467 ? -3.512 3.611 -2.863 1 87.69 467 ALA A C 1
ATOM 3526 O O . ALA A 1 467 ? -3.391 2.592 -2.182 1 87.69 467 ALA A O 1
ATOM 3527 N N . ARG A 1 468 ? -4.223 4.625 -2.525 1 82.38 468 ARG A N 1
ATOM 3528 C CA . ARG A 1 468 ? -4.891 4.652 -1.229 1 82.38 468 ARG A CA 1
ATOM 3529 C C . ARG A 1 468 ? -6.086 3.703 -1.204 1 82.38 468 ARG A C 1
ATOM 3531 O O . ARG A 1 468 ? -6.508 3.26 -0.135 1 82.38 468 ARG A O 1
ATOM 3538 N N . ALA A 1 469 ? -6.555 3.465 -2.389 1 83.25 469 ALA A N 1
AT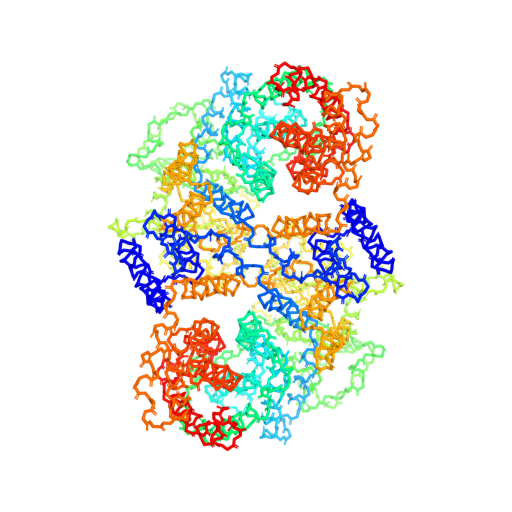OM 3539 C CA . ALA A 1 469 ? -7.684 2.541 -2.484 1 83.25 469 ALA A CA 1
ATOM 3540 C C . ALA A 1 469 ? -7.242 1.106 -2.209 1 83.25 469 ALA A C 1
ATOM 3542 O O . ALA A 1 469 ? -8.062 0.259 -1.846 1 83.25 469 ALA A O 1
ATOM 3543 N N . LEU A 1 470 ? -5.996 0.855 -2.389 1 88.31 470 LEU A N 1
ATOM 3544 C CA . LEU A 1 470 ? -5.461 -0.479 -2.145 1 88.31 470 LEU A CA 1
ATOM 3545 C C . LEU A 1 470 ? -5.273 -0.725 -0.651 1 88.31 470 LEU A C 1
ATOM 3547 O O . LEU A 1 470 ? -4.383 -0.144 -0.029 1 88.31 470 LEU A O 1
ATOM 3551 N N . ASP A 1 471 ? -6.105 -1.442 -0.082 1 82.38 471 ASP A N 1
ATOM 3552 C CA . ASP A 1 471 ? -6.102 -1.733 1.349 1 82.38 471 ASP A CA 1
ATOM 3553 C C . ASP A 1 471 ? -5.109 -2.844 1.682 1 82.38 471 ASP A C 1
ATOM 3555 O O . ASP A 1 471 ? -5.309 -3.998 1.299 1 82.38 471 ASP A O 1
ATOM 3559 N N . LEU A 1 472 ? -4.078 -2.531 2.367 1 87 472 LEU A N 1
ATOM 3560 C CA . LEU A 1 472 ? -3.037 -3.486 2.734 1 87 472 LEU A CA 1
ATOM 3561 C C . LEU A 1 472 ? -3.6 -4.59 3.623 1 87 472 LEU A C 1
ATOM 3563 O O . LEU A 1 472 ? -3.131 -5.73 3.576 1 87 472 LEU A O 1
ATOM 3567 N N . ARG A 1 473 ? -4.605 -4.281 4.398 1 83.12 473 ARG A N 1
ATOM 3568 C CA . ARG A 1 473 ? -5.242 -5.258 5.273 1 83.12 473 ARG A CA 1
ATOM 3569 C C . ARG A 1 473 ? -5.879 -6.387 4.469 1 83.12 473 ARG A C 1
ATOM 3571 O O . ARG A 1 473 ? -5.676 -7.562 4.77 1 83.12 473 ARG A O 1
ATOM 3578 N N . ILE A 1 474 ? -6.633 -5.961 3.455 1 81.62 474 ILE A N 1
ATOM 3579 C CA . ILE A 1 474 ? -7.301 -6.934 2.598 1 81.62 474 ILE A CA 1
ATOM 3580 C C . ILE A 1 474 ? -6.258 -7.75 1.834 1 81.62 474 ILE A C 1
ATOM 3582 O O . ILE A 1 474 ? -6.352 -8.977 1.763 1 81.62 474 ILE A O 1
ATOM 3586 N N . PHE A 1 475 ? -5.27 -7.055 1.341 1 91.12 475 PHE A N 1
ATOM 3587 C CA . PHE A 1 475 ? -4.211 -7.688 0.561 1 91.12 475 PHE A CA 1
ATOM 3588 C C . PHE A 1 475 ? -3.492 -8.75 1.387 1 91.12 475 PHE A C 1
ATOM 3590 O O . PHE A 1 475 ? -3.316 -9.883 0.936 1 91.12 475 PHE A O 1
ATOM 3597 N N . LEU A 1 476 ? -3.064 -8.477 2.58 1 90.88 476 LEU A N 1
ATOM 3598 C CA . LEU A 1 476 ? -2.312 -9.383 3.439 1 90.88 476 LEU A CA 1
ATOM 3599 C C . LEU A 1 476 ? -3.209 -10.492 3.971 1 90.88 476 LEU A C 1
ATOM 3601 O O . LEU A 1 476 ? -2.773 -11.641 4.094 1 90.88 476 LEU A O 1
ATOM 3605 N N . LEU A 1 477 ? -4.438 -10.133 4.293 1 84.38 477 LEU A N 1
ATOM 3606 C CA . LEU A 1 477 ? -5.383 -11.125 4.789 1 84.38 477 LEU A CA 1
ATOM 3607 C C . LEU A 1 477 ? -5.625 -12.211 3.748 1 84.38 477 LEU A C 1
ATOM 3609 O O . LEU A 1 477 ? -5.57 -13.406 4.062 1 84.38 477 LEU A O 1
ATOM 3613 N N . ILE A 1 478 ? -5.883 -11.789 2.535 1 85.5 478 ILE A N 1
ATOM 3614 C CA . ILE A 1 478 ? -6.168 -12.742 1.468 1 85.5 478 ILE A CA 1
ATOM 3615 C C . ILE A 1 478 ? -4.914 -13.547 1.145 1 85.5 478 ILE A C 1
ATOM 3617 O O . ILE A 1 478 ? -4.98 -14.766 0.954 1 85.5 478 ILE A O 1
ATOM 3621 N N . GLY A 1 479 ? -3.762 -12.852 1.071 1 89.31 479 GLY A N 1
ATOM 3622 C CA . GLY A 1 479 ? -2.514 -13.57 0.868 1 89.31 479 GLY A CA 1
ATOM 3623 C C . GLY A 1 479 ? -2.266 -14.641 1.91 1 89.31 479 GLY A C 1
ATOM 3624 O O . GLY A 1 479 ? -1.863 -15.758 1.575 1 89.31 479 GLY A O 1
ATOM 3625 N N . ALA A 1 480 ? -2.5 -14.344 3.152 1 89.69 480 ALA A N 1
ATOM 3626 C CA . ALA A 1 480 ? -2.318 -15.297 4.246 1 89.69 480 ALA A CA 1
ATOM 3627 C C . ALA A 1 480 ? -3.326 -16.438 4.148 1 89.69 480 ALA A C 1
ATOM 3629 O O . ALA A 1 480 ? -2.986 -17.594 4.395 1 89.69 480 ALA A O 1
ATOM 3630 N N . ALA A 1 481 ? -4.547 -16.094 3.807 1 85 481 ALA A N 1
ATOM 3631 C CA . ALA A 1 481 ? -5.586 -17.125 3.676 1 85 481 ALA A CA 1
ATOM 3632 C C . ALA A 1 481 ? -5.258 -18.094 2.553 1 85 481 ALA A C 1
ATOM 3634 O O . ALA A 1 481 ? -5.453 -19.297 2.695 1 85 481 ALA A O 1
ATOM 3635 N N . LEU A 1 482 ? -4.781 -17.562 1.457 1 87.75 482 LEU A N 1
ATOM 3636 C CA . LEU A 1 482 ? -4.395 -18.422 0.343 1 87.75 482 LEU A CA 1
ATOM 3637 C C . LEU A 1 482 ? -3.207 -19.297 0.72 1 87.75 482 LEU A C 1
ATOM 3639 O O . LEU A 1 482 ? -3.125 -20.453 0.298 1 87.75 482 LEU A O 1
ATOM 3643 N N . ALA A 1 483 ? -2.287 -18.734 1.486 1 91.5 483 ALA A N 1
ATOM 3644 C CA . ALA A 1 483 ? -1.165 -19.516 1.979 1 91.5 483 ALA A CA 1
ATOM 3645 C C . ALA A 1 483 ? -1.647 -20.656 2.881 1 91.5 483 ALA A C 1
ATOM 3647 O O . ALA A 1 483 ? -1.17 -21.781 2.775 1 91.5 483 ALA A O 1
ATOM 3648 N N . MET A 1 484 ? -2.588 -20.359 3.75 1 89.06 484 MET A N 1
ATOM 3649 C CA . MET A 1 484 ? -3.152 -21.375 4.629 1 89.06 484 MET A CA 1
ATOM 3650 C C . MET A 1 484 ? -3.895 -22.438 3.826 1 89.06 484 MET A C 1
ATOM 3652 O O . MET A 1 484 ? -3.76 -23.641 4.094 1 89.06 484 MET A O 1
ATOM 3656 N N . GLY A 1 485 ? -4.664 -21.984 2.855 1 85.56 485 GLY A N 1
ATOM 3657 C CA . GLY A 1 485 ? -5.34 -22.938 1.985 1 85.56 485 GLY A CA 1
ATOM 3658 C C . GLY A 1 485 ? -4.387 -23.859 1.26 1 85.56 485 GLY A C 1
ATOM 3659 O O . GLY A 1 485 ? -4.621 -25.078 1.19 1 85.56 485 GLY A O 1
ATOM 3660 N N . ALA A 1 486 ? -3.311 -23.281 0.715 1 88.25 486 ALA A N 1
ATOM 3661 C CA . ALA A 1 486 ? -2.301 -24.078 0.016 1 88.25 486 ALA A CA 1
ATOM 3662 C C . ALA A 1 486 ? -1.633 -25.062 0.96 1 88.25 486 ALA A C 1
ATOM 3664 O O . ALA A 1 486 ? -1.312 -26.188 0.564 1 88.25 486 ALA A O 1
ATOM 3665 N N . SER A 1 487 ? -1.403 -24.625 2.223 1 90.69 487 SER A N 1
ATOM 3666 C CA . SER A 1 487 ? -0.808 -25.5 3.223 1 90.69 487 SER A CA 1
ATOM 3667 C C . SER A 1 487 ? -1.72 -26.688 3.531 1 90.69 487 SER A C 1
ATOM 3669 O O . SER A 1 487 ? -1.254 -27.812 3.645 1 90.69 487 SER A O 1
ATOM 3671 N N . LEU A 1 488 ? -2.977 -26.453 3.617 1 88.12 488 LEU A N 1
ATOM 3672 C CA . LEU A 1 488 ? -3.934 -27.516 3.91 1 88.12 488 LEU A CA 1
ATOM 3673 C C . LEU A 1 488 ? -4.004 -28.516 2.762 1 88.12 488 LEU A C 1
ATOM 3675 O O . LEU A 1 488 ? -4.09 -29.734 2.992 1 88.12 488 LEU A O 1
ATOM 3679 N N . GLU A 1 489 ? -3.939 -28 1.595 1 87.25 489 GLU A N 1
ATOM 3680 C CA . GLU A 1 489 ? -3.973 -28.859 0.415 1 87.25 489 GLU A CA 1
ATOM 3681 C C . GLU A 1 489 ? -2.689 -29.672 0.292 1 87.25 489 GLU A C 1
ATOM 3683 O O . GLU A 1 489 ? -2.738 -30.891 0.046 1 87.25 489 GLU A O 1
ATOM 3688 N N . ALA A 1 490 ? -1.564 -29.047 0.482 1 89.62 490 ALA A N 1
ATOM 3689 C CA . ALA A 1 490 ? -0.267 -29.672 0.274 1 89.62 490 ALA A CA 1
ATOM 3690 C C . ALA A 1 490 ? -0.004 -30.75 1.333 1 89.62 490 ALA A C 1
ATOM 3692 O O . ALA A 1 490 ? 0.652 -31.75 1.059 1 89.62 490 ALA A O 1
ATOM 3693 N N . THR A 1 491 ? -0.544 -30.594 2.518 1 91.19 491 THR A N 1
ATOM 3694 C CA . THR A 1 491 ? -0.259 -31.5 3.621 1 91.19 491 THR A CA 1
ATOM 3695 C C . THR A 1 491 ? -1.315 -32.594 3.701 1 91.19 491 THR A C 1
ATOM 3697 O O . THR A 1 491 ? -1.168 -33.562 4.465 1 91.19 491 THR A O 1
ATOM 3700 N N . GLY A 1 492 ? -2.41 -32.406 2.906 1 88.81 492 GLY A N 1
ATOM 3701 C CA . GLY A 1 492 ? -3.492 -33.375 2.951 1 88.81 492 GLY A CA 1
ATOM 3702 C C . GLY A 1 492 ? -4.48 -33.125 4.074 1 88.81 492 GLY A C 1
ATOM 3703 O O . GLY A 1 492 ? -5.41 -33.906 4.277 1 88.81 492 GLY A O 1
ATOM 3704 N N . ALA A 1 493 ? -4.32 -32.094 4.762 1 89.19 493 ALA A N 1
ATOM 3705 C CA . ALA A 1 493 ? -5.211 -31.734 5.867 1 89.19 493 ALA A CA 1
ATOM 3706 C C . ALA A 1 493 ? -6.629 -31.484 5.367 1 89.19 493 ALA A C 1
ATOM 3708 O O . ALA A 1 493 ? -7.602 -31.812 6.047 1 89.19 493 ALA A O 1
ATOM 3709 N N . ALA A 1 494 ? -6.797 -30.875 4.246 1 85.19 494 ALA A N 1
ATOM 3710 C CA . ALA A 1 494 ? -8.117 -30.625 3.674 1 85.19 494 ALA A CA 1
ATOM 3711 C C . ALA A 1 494 ? -8.867 -31.938 3.438 1 85.19 494 ALA A C 1
ATOM 3713 O O . ALA A 1 494 ? -10.047 -32.062 3.768 1 85.19 494 ALA A O 1
ATOM 3714 N N . ASP A 1 495 ? -8.195 -32.875 2.922 1 87.81 495 ASP A N 1
ATOM 3715 C CA . ASP A 1 495 ? -8.789 -34.188 2.672 1 87.81 495 ASP A CA 1
ATOM 3716 C C . ASP A 1 495 ? -9.172 -34.875 3.979 1 87.81 495 ASP A C 1
ATOM 3718 O O . ASP A 1 495 ? -10.203 -35.562 4.055 1 87.81 495 ASP A O 1
ATOM 3722 N N . PHE A 1 496 ? -8.336 -34.719 4.914 1 87.56 496 PHE A N 1
ATOM 3723 C CA . PHE A 1 496 ? -8.578 -35.312 6.219 1 87.56 496 PHE A CA 1
ATOM 3724 C C . PHE A 1 496 ? -9.852 -34.75 6.848 1 87.56 496 PHE A C 1
ATOM 3726 O O . PHE A 1 496 ? -10.711 -35.5 7.305 1 87.56 496 PHE A O 1
ATOM 3733 N N . VAL A 1 497 ? -9.969 -33.469 6.879 1 85.25 497 VAL A N 1
ATOM 3734 C CA . VAL A 1 497 ? -11.141 -32.812 7.457 1 85.25 497 VAL A CA 1
ATOM 3735 C C . VAL A 1 497 ? -12.383 -33.188 6.656 1 85.25 497 VAL A C 1
ATOM 3737 O O . VAL A 1 497 ? -13.445 -33.438 7.234 1 85.25 497 VAL A O 1
ATOM 3740 N N . ALA A 1 498 ? -12.258 -33.219 5.367 1 84.25 498 ALA A N 1
ATOM 3741 C CA . ALA A 1 498 ? -13.359 -33.562 4.488 1 84.25 498 ALA A CA 1
ATOM 3742 C C . ALA A 1 498 ? -13.844 -35 4.781 1 84.25 498 ALA A C 1
ATOM 3744 O O . ALA A 1 498 ? -15.047 -35.25 4.844 1 84.25 498 ALA A O 1
ATOM 3745 N N . GLN A 1 499 ? -12.922 -35.875 4.949 1 85.81 499 GLN A N 1
ATOM 3746 C CA . GLN A 1 499 ? -13.258 -37.281 5.227 1 85.81 499 GLN A CA 1
ATOM 3747 C C . GLN A 1 499 ? -14.008 -37.406 6.551 1 85.81 499 GLN A C 1
ATOM 3749 O O . GLN A 1 499 ? -14.969 -38.156 6.656 1 85.81 499 GLN A O 1
ATOM 3754 N N . LYS A 1 500 ? -13.578 -36.688 7.484 1 84 500 LYS A N 1
ATOM 3755 C CA . LYS A 1 500 ? -14.25 -36.719 8.781 1 84 500 LYS A CA 1
ATOM 3756 C C . LYS A 1 500 ? -15.664 -36.156 8.695 1 84 500 LYS A C 1
ATOM 3758 O O . LYS A 1 500 ? -16.578 -36.688 9.336 1 84 500 LYS A O 1
ATOM 3763 N N . ALA A 1 501 ? -15.781 -35.125 7.957 1 79.88 501 ALA A N 1
ATOM 3764 C CA . ALA A 1 501 ? -17.109 -34.531 7.75 1 79.88 501 ALA A CA 1
ATOM 3765 C C . ALA A 1 501 ? -18.031 -35.5 7.039 1 79.88 501 ALA A C 1
ATOM 3767 O O . ALA A 1 501 ? -19.203 -35.656 7.41 1 79.88 501 ALA A O 1
ATOM 3768 N N . VAL A 1 502 ? -17.516 -36.156 6.035 1 82.5 502 VAL A N 1
ATOM 3769 C CA . VAL A 1 502 ? -18.297 -37.125 5.258 1 82.5 502 VAL A CA 1
ATOM 3770 C C . VAL A 1 502 ? -18.688 -38.312 6.137 1 82.5 502 VAL A C 1
ATOM 3772 O O . VAL A 1 502 ? -19.812 -38.781 6.086 1 82.5 502 VAL A O 1
ATOM 3775 N N . ASP A 1 503 ? -17.766 -38.719 6.973 1 85 503 ASP A N 1
ATOM 3776 C CA . ASP A 1 503 ? -18.031 -39.844 7.852 1 85 503 ASP A CA 1
ATOM 3777 C C . ASP A 1 503 ? -19.203 -39.562 8.789 1 85 503 ASP A C 1
ATOM 3779 O O . ASP A 1 503 ? -20.016 -40.438 9.062 1 85 503 ASP A O 1
ATOM 3783 N N . ILE A 1 504 ? -19.281 -38.406 9.18 1 80.62 504 ILE A N 1
ATOM 3784 C CA . ILE A 1 504 ? -20.297 -38 10.148 1 80.62 504 ILE A CA 1
ATOM 3785 C C . ILE A 1 504 ? -21.641 -37.812 9.445 1 80.62 504 ILE A C 1
ATOM 3787 O O . ILE A 1 504 ? -22.688 -38.188 9.969 1 80.62 504 ILE A O 1
ATOM 3791 N N . ALA A 1 505 ? -21.641 -37.312 8.242 1 79.44 505 ALA A N 1
ATOM 3792 C CA . ALA A 1 505 ? -22.875 -36.844 7.613 1 79.44 505 ALA A CA 1
ATOM 3793 C C . ALA A 1 505 ? -23.359 -37.844 6.566 1 79.44 505 ALA A C 1
ATOM 3795 O O . ALA A 1 505 ? -24.5 -37.781 6.094 1 79.44 505 ALA A O 1
ATOM 3796 N N . ALA A 1 506 ? -22.531 -38.781 6.191 1 76.56 506 ALA A N 1
ATOM 3797 C CA . ALA A 1 506 ? -22.812 -39.75 5.113 1 76.56 506 ALA A CA 1
ATOM 3798 C C . ALA A 1 506 ? -24.141 -40.438 5.328 1 76.56 506 ALA A C 1
ATOM 3800 O O . ALA A 1 506 ? -24.938 -40.562 4.398 1 76.56 506 ALA A O 1
ATOM 3801 N N . PRO A 1 507 ? -24.438 -40.75 6.586 1 80.44 507 PRO A N 1
ATOM 3802 C CA . PRO A 1 507 ? -25.703 -41.469 6.773 1 80.44 507 PRO A CA 1
ATOM 3803 C C . PRO A 1 507 ? -26.922 -40.594 6.48 1 80.44 507 PRO A C 1
ATOM 3805 O O . PRO A 1 507 ? -28 -41.125 6.211 1 80.44 507 PRO A O 1
ATOM 3808 N N . TYR A 1 508 ? -26.828 -39.375 6.477 1 85.75 508 TYR A N 1
ATOM 3809 C CA . TYR A 1 508 ? -27.953 -38.469 6.336 1 85.75 508 TYR A CA 1
ATOM 3810 C C . TYR A 1 508 ? -28.047 -37.938 4.918 1 85.75 508 TYR A C 1
ATOM 3812 O O . TYR A 1 508 ? -28.953 -37.156 4.598 1 85.75 508 TYR A O 1
ATOM 3820 N N . GLY A 1 509 ? -27.172 -38.312 4.055 1 86.75 509 GLY A N 1
ATOM 3821 C CA . GLY A 1 509 ? -27.25 -37.938 2.648 1 86.75 509 GLY A CA 1
ATOM 3822 C C . GLY A 1 509 ? -26.484 -36.688 2.32 1 86.75 509 GLY A C 1
ATOM 3823 O O . GLY A 1 509 ? -26 -36 3.221 1 86.75 509 GLY A O 1
ATOM 3824 N N . PRO A 1 510 ? -26.391 -36.406 1.042 1 88.62 510 PRO A N 1
ATOM 3825 C CA . PRO A 1 510 ? -25.609 -35.25 0.58 1 88.62 510 PRO A CA 1
ATOM 3826 C C . PRO A 1 510 ? -26.188 -33.906 1.034 1 88.62 510 PRO A C 1
ATOM 3828 O O . PRO A 1 510 ? -25.438 -32.969 1.278 1 88.62 510 PRO A O 1
ATOM 3831 N N . LEU A 1 511 ? -27.484 -33.812 1.156 1 91.06 511 LEU A N 1
ATOM 3832 C CA . LEU A 1 511 ? -28.125 -32.594 1.605 1 91.06 511 LEU A CA 1
ATOM 3833 C C . LEU A 1 511 ? -27.734 -32.281 3.045 1 91.06 511 LEU A C 1
ATOM 3835 O O . LEU A 1 511 ? -27.547 -31.109 3.396 1 91.06 511 LEU A O 1
ATOM 3839 N N . ALA A 1 512 ? -27.688 -33.219 3.863 1 90.69 512 ALA A N 1
ATOM 3840 C CA . ALA A 1 512 ? -27.281 -33.062 5.254 1 90.69 512 ALA A CA 1
ATOM 3841 C C . ALA A 1 512 ? -25.844 -32.531 5.348 1 90.69 512 ALA A C 1
ATOM 3843 O O . ALA A 1 512 ? -25.516 -31.719 6.211 1 90.69 512 ALA A O 1
ATOM 3844 N N . ILE A 1 513 ? -25.047 -33.062 4.48 1 91.25 513 ILE A N 1
ATOM 3845 C CA . ILE A 1 513 ? -23.641 -32.625 4.469 1 91.25 513 ILE A CA 1
ATOM 3846 C C . ILE A 1 513 ? -23.547 -31.156 4.078 1 91.25 513 ILE A C 1
ATOM 3848 O O . ILE A 1 513 ? -22.812 -30.391 4.699 1 91.25 513 ILE A O 1
ATOM 3852 N N . LEU A 1 514 ? -24.297 -30.766 3.059 1 93.12 514 LEU A N 1
ATOM 3853 C CA . LEU A 1 514 ? -24.312 -29.375 2.635 1 93.12 514 LEU A CA 1
ATOM 3854 C C . LEU A 1 514 ? -24.828 -28.469 3.756 1 93.12 514 LEU A C 1
ATOM 3856 O O . LEU A 1 514 ? -24.312 -27.375 3.967 1 93.12 514 LEU A O 1
ATOM 3860 N N . SER A 1 515 ? -25.812 -28.922 4.387 1 93.31 515 SER A N 1
ATOM 3861 C CA . SER A 1 515 ? -26.422 -28.141 5.465 1 93.31 515 SER A CA 1
ATOM 3862 C C . SER A 1 515 ? -25.453 -27.984 6.633 1 93.31 515 SER A C 1
ATOM 3864 O O . SER A 1 515 ? -25.344 -26.891 7.199 1 93.31 515 SER A O 1
ATOM 3866 N N . ILE A 1 516 ? -24.781 -29 6.98 1 91.69 516 ILE A N 1
ATOM 3867 C CA . ILE A 1 516 ? -23.828 -28.938 8.07 1 91.69 516 ILE A CA 1
ATOM 3868 C C . ILE A 1 516 ? -22.656 -28.047 7.688 1 91.69 516 ILE A C 1
ATOM 3870 O O . ILE A 1 516 ? -22.141 -27.281 8.516 1 91.69 516 ILE A O 1
ATOM 3874 N N . LEU A 1 517 ? -22.203 -28.25 6.449 1 93 517 LEU A N 1
ATOM 3875 C CA . LEU A 1 517 ? -21.141 -27.375 5.945 1 93 517 LEU A CA 1
ATOM 3876 C C . LEU A 1 517 ? -21.562 -25.906 6.035 1 93 517 LEU A C 1
ATOM 3878 O O . LEU A 1 517 ? -20.781 -25.062 6.48 1 93 517 LEU A O 1
ATOM 3882 N N . PHE A 1 518 ? -22.766 -25.609 5.672 1 95.81 518 PHE A N 1
ATOM 3883 C CA . PHE A 1 518 ? -23.266 -24.25 5.676 1 95.81 518 PHE A CA 1
ATOM 3884 C C . PHE A 1 518 ? -23.25 -23.672 7.086 1 95.81 518 PHE A C 1
ATOM 3886 O O . PHE A 1 518 ? -22.703 -22.594 7.312 1 95.81 518 PHE A O 1
ATOM 3893 N N . ILE A 1 519 ? -23.797 -24.344 7.992 1 94.25 519 ILE A N 1
ATOM 3894 C CA . ILE A 1 519 ? -23.953 -23.797 9.336 1 94.25 519 ILE A CA 1
ATOM 3895 C C . ILE A 1 519 ? -22.578 -23.672 10 1 94.25 519 ILE A C 1
ATOM 3897 O O . ILE A 1 519 ? -22.344 -22.719 10.75 1 94.25 519 ILE A O 1
ATOM 3901 N N . THR A 1 520 ? -21.719 -24.609 9.766 1 91.19 520 THR A N 1
ATOM 3902 C CA . THR A 1 520 ? -20.359 -24.531 10.305 1 91.19 520 THR A CA 1
ATOM 3903 C C . THR A 1 520 ? -19.641 -23.297 9.781 1 91.19 520 THR A C 1
ATOM 3905 O O . THR A 1 520 ? -19.062 -22.531 10.555 1 91.19 520 THR A O 1
ATOM 3908 N N . ILE A 1 521 ? -19.719 -23.109 8.461 1 93.94 521 ILE A N 1
ATOM 3909 C CA . ILE A 1 521 ? -19.062 -21.984 7.812 1 93.94 521 ILE A CA 1
ATOM 3910 C C . ILE A 1 521 ? -19.688 -20.688 8.289 1 93.94 521 ILE A C 1
ATOM 3912 O O . ILE A 1 521 ? -18.984 -19.719 8.586 1 93.94 521 ILE A O 1
ATOM 3916 N N . ALA A 1 522 ? -21.031 -20.672 8.398 1 94.75 522 ALA A N 1
ATOM 3917 C CA . ALA A 1 522 ? -21.766 -19.484 8.836 1 94.75 522 ALA A CA 1
ATOM 3918 C C . ALA A 1 522 ? -21.375 -19.094 10.258 1 94.75 522 ALA A C 1
ATOM 3920 O O . ALA A 1 522 ? -21.297 -17.906 10.578 1 94.75 522 ALA A O 1
ATOM 3921 N N . LEU A 1 523 ? -21.094 -20.031 11.055 1 89.75 523 LEU A N 1
ATOM 3922 C CA . LEU A 1 523 ? -20.703 -19.75 12.438 1 89.75 523 LEU A CA 1
ATOM 3923 C C . LEU A 1 523 ? -19.266 -19.266 12.5 1 89.75 523 LEU A C 1
ATOM 3925 O O . LEU A 1 523 ? -18.953 -18.312 13.211 1 89.75 523 LEU A O 1
ATOM 3929 N N . VAL A 1 524 ? -18.453 -19.891 11.734 1 86.94 524 VAL A N 1
ATOM 3930 C CA . VAL A 1 524 ? -17.031 -19.562 11.766 1 86.94 524 VAL A CA 1
ATOM 3931 C C . VAL A 1 524 ? -16.812 -18.172 11.18 1 86.94 524 VAL A C 1
ATOM 3933 O O . VAL A 1 524 ? -15.961 -17.422 11.664 1 86.94 524 VAL A O 1
ATOM 3936 N N . THR A 1 525 ? -17.547 -17.844 10.148 1 91.5 525 THR A N 1
ATOM 3937 C CA . THR A 1 525 ? -17.344 -16.562 9.492 1 91.5 525 THR A CA 1
ATOM 3938 C C . THR A 1 525 ? -17.641 -15.414 10.453 1 91.5 525 THR A C 1
ATOM 3940 O O . THR A 1 525 ? -17.062 -14.328 10.32 1 91.5 525 THR A O 1
ATOM 3943 N N . ASN A 1 526 ? -18.531 -15.617 11.438 1 90.69 526 ASN A N 1
ATOM 3944 C CA . ASN A 1 526 ? -18.859 -14.578 12.398 1 90.69 526 ASN A CA 1
ATOM 3945 C C . ASN A 1 526 ? -17.75 -14.414 13.445 1 90.69 526 ASN A C 1
ATOM 3947 O O . ASN A 1 526 ? -17.75 -13.438 14.195 1 90.69 526 ASN A O 1
ATOM 3951 N N . LEU A 1 527 ? -16.875 -15.328 13.414 1 77.19 527 LEU A N 1
ATOM 3952 C CA . LEU A 1 527 ? -15.734 -15.242 14.312 1 77.19 527 LEU A CA 1
ATOM 3953 C C . LEU A 1 527 ? -14.477 -14.805 13.57 1 77.19 527 LEU A C 1
ATOM 3955 O O . LEU A 1 527 ? -13.594 -14.18 14.156 1 77.19 527 LEU A O 1
ATOM 3959 N N . LEU A 1 528 ? -14.43 -15.211 12.391 1 76.5 528 LEU A N 1
ATOM 3960 C CA . LEU A 1 528 ? -13.281 -14.883 11.547 1 76.5 528 LEU A CA 1
ATOM 3961 C C . LEU A 1 528 ? -13.617 -13.758 10.586 1 76.5 528 LEU A C 1
ATOM 3963 O O . LEU A 1 528 ? -14.492 -12.938 10.859 1 76.5 528 LEU A O 1
ATOM 3967 N N . SER A 1 529 ? -13.391 -13.594 9.406 1 76.94 529 SER A N 1
ATOM 3968 C CA . SER A 1 529 ? -13.773 -12.734 8.305 1 76.94 529 SER A CA 1
ATOM 3969 C C . SER A 1 529 ? -14.328 -13.539 7.133 1 76.94 529 SER A C 1
ATOM 3971 O O . SER A 1 529 ? -14.023 -14.727 6.996 1 76.94 529 SER A O 1
ATOM 3973 N N . ASN A 1 530 ? -15.18 -12.898 6.41 1 87.94 530 ASN A N 1
ATOM 3974 C CA . ASN A 1 530 ? -15.82 -13.555 5.277 1 87.94 530 ASN A CA 1
ATOM 3975 C C . ASN A 1 530 ? -14.797 -14.109 4.293 1 87.94 530 ASN A C 1
ATOM 3977 O O . ASN A 1 530 ? -14.891 -15.266 3.881 1 87.94 530 ASN A O 1
ATOM 3981 N N . SER A 1 531 ? -13.805 -13.367 4.043 1 84.06 531 SER A N 1
ATOM 3982 C CA . SER A 1 531 ? -12.82 -13.75 3.033 1 84.06 531 SER A CA 1
ATOM 3983 C C . SER A 1 531 ? -11.953 -14.906 3.521 1 84.06 531 SER A C 1
ATOM 3985 O O . SER A 1 531 ? -11.719 -15.867 2.783 1 84.06 531 SER A O 1
ATOM 3987 N N . ALA A 1 532 ? -11.562 -14.844 4.719 1 81 532 ALA A N 1
ATOM 3988 C CA . ALA A 1 532 ? -10.711 -15.898 5.281 1 81 532 ALA A CA 1
ATOM 3989 C C . ALA A 1 532 ? -11.461 -17.219 5.355 1 81 532 ALA A C 1
ATOM 3991 O O . ALA A 1 532 ? -10.906 -18.281 5.023 1 81 532 ALA A O 1
ATOM 3992 N N . THR A 1 533 ? -12.664 -17.156 5.793 1 88.5 533 THR A N 1
ATOM 3993 C CA . THR A 1 533 ? -13.477 -18.359 5.918 1 88.5 533 THR A CA 1
ATOM 3994 C C . THR A 1 533 ? -13.695 -19.016 4.555 1 88.5 533 THR A C 1
ATOM 3996 O O . THR A 1 533 ? -13.586 -20.234 4.422 1 88.5 533 THR A O 1
ATOM 3999 N N . ALA A 1 534 ? -13.961 -18.219 3.572 1 90.69 534 ALA A N 1
ATOM 4000 C CA . ALA A 1 534 ? -14.195 -18.75 2.23 1 90.69 534 ALA A CA 1
ATOM 4001 C C . ALA A 1 534 ? -12.953 -19.469 1.701 1 90.69 534 ALA A C 1
ATOM 4003 O O . ALA A 1 534 ? -13.062 -20.531 1.093 1 90.69 534 ALA A O 1
ATOM 4004 N N . ILE A 1 535 ? -11.852 -18.938 1.962 1 83.5 535 ILE A N 1
ATOM 4005 C CA . ILE A 1 535 ? -10.617 -19.5 1.418 1 83.5 535 ILE A CA 1
ATOM 4006 C C . ILE A 1 535 ? -10.281 -20.797 2.135 1 83.5 535 ILE A C 1
ATOM 4008 O O . ILE A 1 535 ? -9.844 -21.766 1.504 1 83.5 535 ILE A O 1
ATOM 4012 N N . ILE A 1 536 ? -10.516 -20.812 3.438 1 82.12 536 ILE A N 1
ATOM 4013 C CA . ILE A 1 536 ? -10.141 -21.969 4.25 1 82.12 536 ILE A CA 1
ATOM 4014 C C . ILE A 1 536 ? -11.102 -23.125 3.965 1 82.12 536 ILE A C 1
ATOM 4016 O O . ILE A 1 536 ? -10.68 -24.281 3.877 1 82.12 536 ILE A O 1
ATOM 4020 N N . PHE A 1 537 ? -12.312 -22.859 3.73 1 91.75 537 PHE A N 1
ATOM 4021 C CA . PHE A 1 537 ? -13.312 -23.922 3.682 1 91.75 537 PHE A CA 1
ATOM 4022 C C . PHE A 1 537 ? -13.57 -24.359 2.244 1 91.75 537 PHE A C 1
ATOM 4024 O O . PHE A 1 537 ? -14.148 -25.422 2.006 1 91.75 537 PHE A O 1
ATOM 4031 N N . THR A 1 538 ? -13.141 -23.578 1.293 1 93 538 THR A N 1
ATOM 4032 C CA . THR A 1 538 ? -13.406 -23.953 -0.093 1 93 538 THR A CA 1
ATOM 4033 C C . THR A 1 538 ? -12.688 -25.25 -0.454 1 93 538 THR A C 1
ATOM 4035 O O . THR A 1 538 ? -13.297 -26.172 -0.997 1 93 538 THR A O 1
ATOM 4038 N N . PRO A 1 539 ? -11.391 -25.328 -0.124 1 89.12 539 PRO A N 1
ATOM 4039 C CA . PRO A 1 539 ? -10.734 -26.609 -0.418 1 89.12 539 PRO A CA 1
ATOM 4040 C C . PRO A 1 539 ? -11.367 -27.781 0.324 1 89.12 539 PRO A C 1
ATOM 4042 O O . PRO A 1 539 ? -11.422 -28.891 -0.208 1 89.12 539 PRO A O 1
ATOM 4045 N N . ILE A 1 540 ? -11.805 -27.578 1.497 1 89.81 540 ILE A N 1
ATOM 4046 C CA . ILE A 1 540 ? -12.461 -28.609 2.287 1 89.81 540 ILE A CA 1
ATOM 4047 C C . ILE A 1 540 ? -13.773 -29 1.615 1 89.81 540 ILE A C 1
ATOM 4049 O O . ILE A 1 540 ? -14.086 -30.188 1.497 1 89.81 540 ILE A O 1
ATOM 4053 N N . ALA A 1 541 ? -14.516 -28.031 1.162 1 94.44 541 ALA A N 1
ATOM 4054 C CA . ALA A 1 541 ? -15.781 -28.266 0.476 1 94.44 541 ALA A CA 1
ATOM 4055 C C . ALA A 1 541 ? -15.562 -29.062 -0.816 1 94.44 541 ALA A C 1
ATOM 4057 O O . ALA A 1 541 ? -16.312 -29.984 -1.122 1 94.44 541 ALA A O 1
ATOM 4058 N N . ILE A 1 542 ? -14.57 -28.719 -1.555 1 93.25 542 ILE A N 1
ATOM 4059 C CA . ILE A 1 542 ? -14.258 -29.391 -2.812 1 93.25 542 ILE A CA 1
ATOM 4060 C C . ILE A 1 542 ? -13.82 -30.828 -2.541 1 93.25 542 ILE A C 1
ATOM 4062 O O . ILE A 1 542 ? -14.25 -31.766 -3.227 1 93.25 542 ILE A O 1
ATOM 4066 N N . ALA A 1 543 ? -12.984 -31 -1.517 1 91.12 543 ALA A N 1
ATOM 4067 C CA . ALA A 1 543 ? -12.547 -32.344 -1.135 1 91.12 543 ALA A CA 1
ATOM 4068 C C . ALA A 1 543 ? -13.727 -33.188 -0.712 1 91.12 543 ALA A C 1
ATOM 4070 O O . ALA A 1 543 ? -13.781 -34.406 -1.026 1 91.12 543 ALA A O 1
ATOM 4071 N N . THR A 1 544 ? -14.625 -32.625 -0.046 1 91.5 544 THR A N 1
ATOM 4072 C CA . THR A 1 544 ? -15.828 -33.344 0.375 1 91.5 544 THR A CA 1
ATOM 4073 C C . THR A 1 544 ? -16.641 -33.781 -0.836 1 91.5 544 THR A C 1
ATOM 4075 O O . THR A 1 544 ? -17.109 -34.938 -0.894 1 91.5 544 THR A O 1
ATOM 4078 N N . ALA A 1 545 ? -16.828 -32.906 -1.751 1 92.75 545 ALA A N 1
ATOM 4079 C CA . ALA A 1 545 ? -17.562 -33.25 -2.975 1 92.75 545 ALA A CA 1
ATOM 4080 C C . ALA A 1 545 ? -16.875 -34.375 -3.725 1 92.75 545 ALA A C 1
ATOM 4082 O O . ALA A 1 545 ? -17.531 -35.281 -4.23 1 92.75 545 ALA A O 1
ATOM 4083 N N . ARG A 1 546 ? -15.57 -34.344 -3.777 1 90.69 546 ARG A N 1
ATOM 4084 C CA . ARG A 1 546 ? -14.797 -35.375 -4.469 1 90.69 546 ARG A CA 1
ATOM 4085 C C . ARG A 1 546 ? -14.977 -36.75 -3.809 1 90.69 546 ARG A C 1
ATOM 4087 O O . ARG A 1 546 ? -15.125 -37.75 -4.492 1 90.69 546 ARG A O 1
ATOM 4094 N N . GLN A 1 547 ? -14.945 -36.688 -2.555 1 87.44 547 GLN A N 1
ATOM 4095 C CA . GLN A 1 547 ? -15.094 -37.938 -1.808 1 87.44 547 GLN A CA 1
ATOM 4096 C C . GLN A 1 547 ? -16.484 -38.562 -2.014 1 87.44 547 GLN A C 1
ATOM 4098 O O . GLN A 1 547 ? -16.641 -39.781 -1.992 1 87.44 547 GLN A O 1
ATOM 4103 N N . LEU A 1 548 ? -17.438 -37.75 -2.254 1 89.25 548 LEU A N 1
ATOM 4104 C CA . LEU A 1 548 ? -18.797 -38.188 -2.461 1 89.25 548 LEU A CA 1
ATOM 4105 C C . LEU A 1 548 ? -19.078 -38.438 -3.943 1 89.25 548 LEU A C 1
ATOM 4107 O O . LEU A 1 548 ? -20.188 -38.844 -4.316 1 89.25 548 LEU A O 1
ATOM 4111 N N . ASN A 1 549 ? -18.094 -38.156 -4.754 1 89.5 549 ASN A N 1
ATOM 4112 C CA . ASN A 1 549 ? -18.234 -38.219 -6.203 1 89.5 549 ASN A CA 1
ATOM 4113 C C . ASN A 1 549 ? -19.375 -37.375 -6.719 1 89.5 549 ASN A C 1
ATOM 4115 O O . ASN A 1 549 ? -20.188 -37.812 -7.523 1 89.5 549 ASN A O 1
ATOM 4119 N N . LEU A 1 550 ? -19.516 -36.281 -6.148 1 91.81 550 LEU A N 1
ATOM 4120 C CA . LEU A 1 550 ? -20.531 -35.312 -6.559 1 91.81 550 LEU A CA 1
ATOM 4121 C C . LEU A 1 550 ? -19.875 -34.094 -7.238 1 91.81 550 LEU A C 1
ATOM 4123 O O . LEU A 1 550 ? -18.656 -33.938 -7.164 1 91.81 550 LEU A O 1
ATOM 4127 N N . ASP A 1 551 ? -20.734 -33.312 -7.922 1 93.75 551 ASP A N 1
ATOM 4128 C CA . ASP A 1 551 ? -20.266 -32.062 -8.516 1 93.75 551 ASP A CA 1
ATOM 4129 C C . ASP A 1 551 ? -19.828 -31.094 -7.434 1 93.75 551 ASP A C 1
ATOM 4131 O O . ASP A 1 551 ? -20.562 -30.828 -6.48 1 93.75 551 ASP A O 1
ATOM 4135 N N . PRO A 1 552 ? -18.656 -30.5 -7.531 1 94.69 552 PRO A N 1
ATOM 4136 C CA . PRO A 1 552 ? -18.141 -29.594 -6.5 1 94.69 552 PRO A CA 1
ATOM 4137 C C . PRO A 1 552 ? -18.812 -28.234 -6.516 1 94.69 552 PRO A C 1
ATOM 4139 O O . PRO A 1 552 ? -18.719 -27.484 -5.547 1 94.69 552 PRO A O 1
ATOM 4142 N N . THR A 1 553 ? -19.5 -27.844 -7.574 1 94.56 553 THR A N 1
ATOM 4143 C CA . THR A 1 553 ? -20.047 -26.516 -7.766 1 94.56 553 THR A CA 1
ATOM 4144 C C . THR A 1 553 ? -21.047 -26.172 -6.664 1 94.56 553 THR A C 1
ATOM 4146 O O . THR A 1 553 ? -20.938 -25.125 -6.031 1 94.56 553 THR A O 1
ATOM 4149 N N . PRO A 1 554 ? -21.969 -27.109 -6.344 1 94.81 554 PRO A N 1
ATOM 4150 C CA . PRO A 1 554 ? -22.906 -26.797 -5.266 1 94.81 554 PRO A CA 1
ATOM 4151 C C . PRO A 1 554 ? -22.219 -26.594 -3.916 1 94.81 554 PRO A C 1
ATOM 4153 O O . PRO A 1 554 ? -22.672 -25.797 -3.094 1 94.81 554 PRO A O 1
ATOM 4156 N N . PHE A 1 555 ? -21.172 -27.25 -3.666 1 95.06 555 PHE A N 1
ATOM 4157 C CA . PHE A 1 555 ? -20.438 -27.141 -2.414 1 95.06 555 PHE A CA 1
ATOM 4158 C C . PHE A 1 555 ? -19.734 -25.797 -2.324 1 95.06 555 PHE A C 1
ATOM 4160 O O . PHE A 1 555 ? -19.719 -25.156 -1.265 1 95.06 555 PHE A O 1
ATOM 4167 N N . VAL A 1 556 ? -19.172 -25.375 -3.418 1 95.81 556 VAL A N 1
ATOM 4168 C CA . VAL A 1 556 ? -18.5 -24.078 -3.453 1 95.81 556 VAL A CA 1
ATOM 4169 C C . VAL A 1 556 ? -19.531 -22.953 -3.293 1 95.81 556 VAL A C 1
ATOM 4171 O O . VAL A 1 556 ? -19.266 -21.969 -2.594 1 95.81 556 VAL A O 1
ATOM 4174 N N . LEU A 1 557 ? -20.688 -23.109 -3.949 1 96.38 557 LEU A N 1
ATOM 4175 C CA . LEU A 1 557 ? -21.75 -22.141 -3.787 1 96.38 557 LEU A CA 1
ATOM 4176 C C . LEU A 1 557 ? -22.203 -22.062 -2.332 1 96.38 557 LEU A C 1
ATOM 4178 O O . LEU A 1 557 ? -22.484 -20.969 -1.825 1 96.38 557 LEU A O 1
ATOM 4182 N N . THR A 1 558 ? -22.234 -23.203 -1.685 1 96.19 558 THR A N 1
ATOM 4183 C CA . THR A 1 558 ? -22.578 -23.25 -0.267 1 96.19 558 THR A CA 1
ATOM 4184 C C . THR A 1 558 ? -21.578 -22.438 0.553 1 96.19 558 THR A C 1
ATOM 4186 O O . THR A 1 558 ? -21.969 -21.688 1.451 1 96.19 558 THR A O 1
ATOM 4189 N N . VAL A 1 559 ? -20.312 -22.578 0.243 1 96.31 559 VAL A N 1
ATOM 4190 C CA . VAL A 1 559 ? -19.266 -21.828 0.938 1 96.31 559 VAL A CA 1
ATOM 4191 C C . VAL A 1 559 ? -19.484 -20.344 0.733 1 96.31 559 VAL A C 1
ATOM 4193 O O . VAL A 1 559 ? -19.359 -19.547 1.673 1 96.31 559 VAL A O 1
ATOM 4196 N N . ILE A 1 560 ? -19.812 -19.953 -0.476 1 96.75 560 ILE A N 1
ATOM 4197 C CA . ILE A 1 560 ? -20 -18.547 -0.821 1 96.75 560 ILE A CA 1
ATOM 4198 C C . ILE A 1 560 ? -21.156 -17.953 -0.006 1 96.75 560 ILE A C 1
ATOM 4200 O O . ILE A 1 560 ? -20.984 -16.953 0.681 1 96.75 560 ILE A O 1
ATOM 4204 N N . TYR A 1 561 ? -22.281 -18.609 -0.015 1 97.44 561 TYR A N 1
ATOM 4205 C CA . TYR A 1 561 ? -23.453 -18.094 0.677 1 97.44 561 TYR A CA 1
ATOM 4206 C C . TYR A 1 561 ? -23.25 -18.094 2.186 1 97.44 561 TYR A C 1
ATOM 4208 O O . TYR A 1 561 ? -23.578 -17.125 2.867 1 97.44 561 TYR A O 1
ATOM 4216 N N . ALA A 1 562 ? -22.703 -19.156 2.693 1 96.81 562 ALA A N 1
ATOM 4217 C CA . ALA A 1 562 ? -22.5 -19.312 4.133 1 96.81 562 ALA A CA 1
ATOM 4218 C C . ALA A 1 562 ? -21.484 -18.297 4.656 1 96.81 562 ALA A C 1
ATOM 4220 O O . ALA A 1 562 ? -21.672 -17.734 5.73 1 96.81 562 ALA A O 1
ATOM 4221 N N . SER A 1 563 ? -20.406 -18.094 3.938 1 95.62 563 SER A N 1
ATOM 4222 C CA . SER A 1 563 ? -19.344 -17.172 4.367 1 95.62 563 SER A CA 1
ATOM 4223 C C . SER A 1 563 ? -19.844 -15.727 4.363 1 95.62 563 SER A C 1
ATOM 4225 O O . SER A 1 563 ? -19.312 -14.883 5.098 1 95.62 563 SER A O 1
ATOM 4227 N N . ASN A 1 564 ? -20.828 -15.445 3.574 1 95.69 564 ASN A N 1
ATOM 4228 C CA . ASN A 1 564 ? -21.359 -14.094 3.506 1 95.69 564 ASN A CA 1
ATOM 4229 C C . ASN A 1 564 ? -22.375 -13.836 4.613 1 95.69 564 ASN A C 1
ATOM 4231 O O . ASN A 1 564 ? -22.859 -12.711 4.781 1 95.69 564 ASN A O 1
ATOM 4235 N N . CYS A 1 565 ? -22.703 -14.82 5.41 1 95.06 565 CYS A N 1
ATOM 4236 C CA . CYS A 1 565 ? -23.625 -14.656 6.527 1 95.06 565 CYS A CA 1
ATOM 4237 C C . CYS A 1 565 ? -22.922 -14.078 7.746 1 95.06 565 CYS A C 1
ATOM 4239 O O . CYS A 1 565 ? -23.016 -14.633 8.844 1 95.06 565 CYS A O 1
ATOM 4241 N N . ALA A 1 566 ? -22.25 -13.047 7.539 1 92.69 566 ALA A N 1
ATOM 4242 C CA . ALA A 1 566 ? -21.516 -12.359 8.602 1 92.69 566 ALA A CA 1
ATOM 4243 C C . ALA A 1 566 ? -22.391 -11.281 9.242 1 92.69 566 ALA A C 1
ATOM 4245 O O . ALA A 1 566 ? -22.078 -10.086 9.141 1 92.69 566 ALA A O 1
ATOM 4246 N N . PHE A 1 567 ? -23.375 -11.648 10.039 1 94.5 567 PHE A N 1
ATOM 4247 C CA . PHE A 1 567 ? -24.359 -10.711 10.547 1 94.5 567 PHE A CA 1
ATOM 4248 C C . PHE A 1 567 ? -24.328 -10.68 12.07 1 94.5 567 PHE A C 1
ATOM 4250 O O . PHE A 1 567 ? -24.734 -9.68 12.68 1 94.5 567 PHE A O 1
ATOM 4257 N N . ALA A 1 568 ? -23.828 -11.617 12.719 1 92.88 568 ALA A N 1
ATOM 4258 C CA . ALA A 1 568 ? -24.078 -11.844 14.133 1 92.88 568 ALA A CA 1
ATOM 4259 C C . ALA A 1 568 ? -23.062 -11.102 15 1 92.88 568 ALA A C 1
ATOM 4261 O O . ALA A 1 568 ? -23.281 -10.938 16.203 1 92.88 568 ALA A O 1
ATOM 4262 N N . THR A 1 569 ? -22.062 -10.656 14.469 1 87.5 569 THR A N 1
ATOM 4263 C CA . THR A 1 569 ? -21.062 -9.922 15.234 1 87.5 569 THR A CA 1
ATOM 4264 C C . THR A 1 569 ? -20.562 -8.711 14.461 1 87.5 569 THR A C 1
ATOM 4266 O O . THR A 1 569 ? -20.516 -8.734 13.227 1 87.5 569 THR A O 1
ATOM 4269 N N . PRO A 1 570 ? -20.203 -7.66 15.242 1 83.81 570 PRO A N 1
ATOM 4270 C CA . PRO A 1 570 ? -19.688 -6.473 14.555 1 83.81 570 PRO A CA 1
ATOM 4271 C C . PRO A 1 570 ? -18.312 -6.719 13.906 1 83.81 570 PRO A C 1
ATOM 4273 O O . PRO A 1 570 ? -17.969 -6.051 12.938 1 83.81 570 PRO A O 1
ATOM 4276 N N . ILE A 1 571 ? -17.594 -7.719 14.312 1 75.5 571 ILE A N 1
ATOM 4277 C CA . ILE A 1 571 ? -16.219 -7.953 13.875 1 75.5 571 ILE A CA 1
ATOM 4278 C C . ILE A 1 571 ? -16.219 -8.836 12.625 1 75.5 571 ILE A C 1
ATOM 4280 O O . ILE A 1 571 ? -15.211 -8.945 11.93 1 75.5 571 ILE A O 1
ATOM 4284 N N . ALA A 1 572 ? -17.312 -9.484 12.305 1 81.81 572 ALA A N 1
ATOM 4285 C CA . ALA A 1 572 ? -17.391 -10.469 11.234 1 81.81 572 ALA A CA 1
ATOM 4286 C C . ALA A 1 572 ? -17.172 -9.82 9.867 1 81.81 572 ALA A C 1
ATOM 4288 O O . ALA A 1 572 ? -16.688 -10.469 8.938 1 81.81 572 ALA A O 1
ATOM 4289 N N . TYR A 1 573 ? -17.5 -8.602 9.758 1 84.19 573 TYR A N 1
ATOM 4290 C CA . TYR A 1 573 ? -17.391 -7.926 8.477 1 84.19 573 TYR A CA 1
ATOM 4291 C C . TYR A 1 573 ? -17.141 -6.434 8.664 1 84.19 573 TYR A C 1
ATOM 4293 O O . TYR A 1 573 ? -17.641 -5.836 9.617 1 84.19 573 TYR A O 1
ATOM 4301 N N . GLN A 1 574 ? -16.453 -5.859 7.867 1 80.44 574 GLN A N 1
ATOM 4302 C CA . GLN A 1 574 ? -16.016 -4.469 7.965 1 80.44 574 GLN A CA 1
ATOM 4303 C C . GLN A 1 574 ? -17.219 -3.523 7.961 1 80.44 574 GLN A C 1
ATOM 4305 O O . GLN A 1 574 ? -17.219 -2.498 8.641 1 80.44 574 GLN A O 1
ATOM 4310 N N . THR A 1 575 ? -18.234 -3.809 7.195 1 87.44 575 THR A N 1
ATOM 4311 C CA . THR A 1 575 ? -19.391 -2.91 7.094 1 87.44 575 THR A CA 1
ATOM 4312 C C . THR A 1 575 ? -20.141 -2.854 8.422 1 87.44 575 THR A C 1
ATOM 4314 O O . THR A 1 575 ? -20.75 -1.832 8.75 1 87.44 575 THR A O 1
ATOM 4317 N N . ASN A 1 576 ? -20.125 -3.889 9.219 1 89.56 576 ASN A N 1
ATOM 4318 C CA . ASN A 1 576 ? -20.734 -3.893 10.539 1 89.56 576 ASN A CA 1
ATOM 4319 C C . ASN A 1 576 ? -20.031 -2.924 11.484 1 89.56 576 ASN A C 1
ATOM 4321 O O . ASN A 1 576 ? -20.672 -2.189 12.234 1 89.56 576 ASN A O 1
ATOM 4325 N N . LEU A 1 577 ? -18.812 -2.875 11.383 1 77.75 577 LEU A N 1
ATOM 4326 C CA . LEU A 1 577 ? -18.016 -1.993 12.234 1 77.75 577 LEU A CA 1
ATOM 4327 C C . LEU A 1 577 ? -18.219 -0.534 11.836 1 77.75 577 LEU A C 1
ATOM 4329 O O . LEU A 1 577 ? -18.234 0.35 12.695 1 77.75 577 LEU A O 1
ATOM 4333 N N . LEU A 1 578 ? -18.391 -0.346 10.625 1 79.06 578 LEU A N 1
ATOM 4334 C CA . LEU A 1 578 ? -18.562 1.008 10.109 1 79.06 578 LEU A CA 1
ATOM 4335 C C . LEU A 1 578 ? -19.844 1.644 10.656 1 79.06 578 LEU A C 1
ATOM 4337 O O . LEU A 1 578 ? -19.891 2.855 10.883 1 79.06 578 LEU A O 1
ATOM 4341 N N . VAL A 1 579 ? -20.812 0.85 10.875 1 87.06 579 VAL A N 1
ATOM 4342 C CA . VAL A 1 579 ? -22.094 1.413 11.273 1 87.06 579 VAL A CA 1
ATOM 4343 C C . VAL A 1 579 ? -22.219 1.377 12.797 1 87.06 579 VAL A C 1
ATOM 4345 O O . VAL A 1 579 ? -23.109 2.01 13.367 1 87.06 579 VAL A O 1
ATOM 4348 N N . MET A 1 580 ? -21.391 0.711 13.477 1 82.19 580 MET A N 1
ATOM 4349 C CA . MET A 1 580 ? -21.5 0.527 14.922 1 82.19 580 MET A CA 1
ATOM 4350 C C . MET A 1 580 ? -21.406 1.864 15.648 1 82.19 580 MET A C 1
ATOM 4352 O O . MET A 1 580 ? -22.203 2.141 16.547 1 82.19 580 MET A O 1
ATOM 4356 N N . GLY A 1 581 ? -20.469 2.656 15.25 1 77.12 581 GLY A N 1
ATOM 4357 C CA . GLY A 1 581 ? -20.281 3.957 15.867 1 77.12 581 GLY A CA 1
ATOM 4358 C C . GLY A 1 581 ? -21.453 4.902 15.656 1 77.12 581 GLY A C 1
ATOM 4359 O O . GLY A 1 581 ? -22.156 5.246 16.609 1 77.12 581 GLY A O 1
ATOM 4360 N N . PRO A 1 582 ? -21.672 5.184 14.422 1 73.12 582 PRO A N 1
ATOM 4361 C CA . PRO A 1 582 ? -22.75 6.113 14.109 1 73.12 582 PRO A CA 1
ATOM 4362 C C . PRO A 1 582 ? -24.109 5.629 14.609 1 73.12 582 PRO A C 1
ATOM 4364 O O . PRO A 1 582 ? -25 6.438 14.914 1 73.12 582 PRO A O 1
ATOM 4367 N N . GLY A 1 583 ? -24.312 4.363 14.664 1 81.75 583 GLY A N 1
ATOM 4368 C CA . GLY A 1 583 ? -25.578 3.812 15.133 1 81.75 583 GLY A CA 1
ATOM 4369 C C . GLY A 1 583 ? -25.609 3.592 16.625 1 81.75 583 GLY A C 1
ATOM 4370 O O . GLY A 1 583 ? -26.656 3.24 17.188 1 81.75 583 GLY A O 1
ATOM 4371 N N . HIS A 1 584 ? -24.422 3.814 17.266 1 79.62 584 HIS A N 1
ATOM 4372 C CA . HIS A 1 584 ? -24.297 3.621 18.703 1 79.62 584 HIS A CA 1
ATOM 4373 C C . HIS A 1 584 ? -24.719 2.209 19.109 1 79.62 584 HIS A C 1
ATOM 4375 O O . HIS A 1 584 ? -25.484 2.029 20.062 1 79.62 584 HIS A O 1
ATOM 4381 N N . TYR A 1 585 ? -24.328 1.291 18.344 1 87.38 585 TYR A N 1
ATOM 4382 C CA . TYR A 1 585 ? -24.688 -0.103 18.578 1 87.38 585 TYR A CA 1
ATOM 4383 C C . TYR A 1 585 ? -23.734 -0.745 19.594 1 87.38 585 TYR A C 1
ATOM 4385 O O . TYR A 1 585 ? -22.594 -0.322 19.719 1 87.38 585 TYR A O 1
ATOM 4393 N N . ARG A 1 586 ? -24.297 -1.663 20.312 1 83.56 586 ARG A N 1
ATOM 4394 C CA . ARG A 1 586 ? -23.5 -2.537 21.156 1 83.56 586 ARG A CA 1
ATOM 4395 C C . ARG A 1 586 ? -23.375 -3.928 20.547 1 83.56 586 ARG A C 1
ATOM 4397 O O . ARG A 1 586 ? -24.094 -4.27 19.609 1 83.56 586 ARG A O 1
ATOM 4404 N N . PHE A 1 587 ? -22.391 -4.715 21.047 1 84.69 587 PHE A N 1
ATOM 4405 C CA . PHE A 1 587 ? -22.156 -6.066 20.562 1 84.69 587 PHE A CA 1
ATOM 4406 C C . PHE A 1 587 ? -23.422 -6.902 20.625 1 84.69 587 PHE A C 1
ATOM 4408 O O . PHE A 1 587 ? -23.734 -7.652 19.703 1 84.69 587 PHE A O 1
ATOM 4415 N N . GLY A 1 588 ? -24.125 -6.723 21.578 1 87.88 588 GLY A N 1
ATOM 4416 C CA . GLY A 1 588 ? -25.344 -7.48 21.797 1 87.88 588 GLY A CA 1
ATOM 4417 C C . GLY A 1 588 ? -26.422 -7.188 20.75 1 87.88 588 GLY A C 1
ATOM 4418 O O . GLY A 1 588 ? -27.234 -8.055 20.453 1 87.88 588 GLY A O 1
ATOM 4419 N N . ASP A 1 589 ? -26.422 -6.062 20.234 1 90.69 589 ASP A N 1
ATOM 4420 C CA . ASP A 1 589 ? -27.406 -5.695 19.219 1 90.69 589 ASP A CA 1
ATOM 4421 C C . ASP A 1 589 ? -27.234 -6.527 17.953 1 90.69 589 ASP A C 1
ATOM 4423 O O . ASP A 1 589 ? -28.219 -6.906 17.312 1 90.69 589 ASP A O 1
ATOM 4427 N N . TYR A 1 590 ? -26.031 -6.805 17.578 1 92.38 590 TYR A N 1
ATOM 4428 C CA . TYR A 1 590 ? -25.734 -7.621 16.406 1 92.38 590 TYR A CA 1
ATOM 4429 C C . TYR A 1 590 ? -26.141 -9.07 16.641 1 92.38 590 TYR A C 1
ATOM 4431 O O . TYR A 1 590 ? -26.656 -9.727 15.742 1 92.38 590 TYR A O 1
ATOM 4439 N N . VAL A 1 591 ? -25.875 -9.539 17.859 1 92.06 591 VAL A N 1
ATOM 4440 C CA . VAL A 1 591 ? -26.219 -10.922 18.188 1 92.06 591 VAL A CA 1
ATOM 4441 C C . VAL A 1 591 ? -27.719 -11.109 18.156 1 92.06 591 VAL A C 1
ATOM 4443 O O . VAL A 1 591 ? -28.219 -12.094 17.594 1 92.06 591 VAL A O 1
ATOM 4446 N N . LYS A 1 592 ? -28.406 -10.188 18.734 1 93.62 592 LYS A N 1
ATOM 4447 C CA . LYS A 1 592 ? -29.859 -10.289 18.844 1 93.62 592 LYS A CA 1
ATOM 4448 C C . LYS A 1 592 ? -30.531 -10.195 17.469 1 93.62 592 LYS A C 1
ATOM 4450 O O . LYS A 1 592 ? -31.5 -10.906 17.203 1 93.62 592 LYS A O 1
ATOM 4455 N N . PHE A 1 593 ? -30.062 -9.406 16.656 1 95.25 593 PHE A N 1
ATOM 4456 C CA . PHE A 1 593 ? -30.688 -9.18 15.359 1 95.25 593 PHE A CA 1
ATOM 4457 C C . PHE A 1 593 ? -30.062 -10.062 14.289 1 95.25 593 PHE A C 1
ATOM 4459 O O . PHE A 1 593 ? -30.766 -10.555 13.398 1 95.25 593 PHE A O 1
ATOM 4466 N N . GLY A 1 594 ? -28.797 -10.281 14.32 1 95.69 594 GLY A N 1
ATOM 4467 C CA . GLY A 1 594 ? -28.062 -10.969 13.281 1 95.69 594 GLY A CA 1
ATOM 4468 C C . GLY A 1 594 ? -28.125 -12.484 13.398 1 95.69 594 GLY A C 1
ATOM 4469 O O . GLY A 1 594 ? -28.203 -13.188 12.391 1 95.69 594 GLY A O 1
ATOM 4470 N N . THR A 1 595 ? -28.094 -13.039 14.609 1 95.38 595 THR A N 1
ATOM 4471 C CA . THR A 1 595 ? -28.078 -14.484 14.812 1 95.38 595 THR A CA 1
ATOM 4472 C C . THR A 1 595 ? -29.344 -15.117 14.266 1 95.38 595 THR A C 1
ATOM 4474 O O . THR A 1 595 ? -29.281 -16.125 13.555 1 95.38 595 THR A O 1
ATOM 4477 N N . PRO A 1 596 ? -30.5 -14.578 14.594 1 96.69 596 PRO A N 1
ATOM 4478 C CA . PRO A 1 596 ? -31.719 -15.148 14 1 96.69 596 PRO A CA 1
ATOM 4479 C C . PRO A 1 596 ? -31.703 -15.102 12.477 1 96.69 596 PRO A C 1
ATOM 4481 O O . PRO A 1 596 ? -32.25 -16 11.828 1 96.69 596 PRO A O 1
ATOM 4484 N N . LEU A 1 597 ? -31.172 -14.078 11.945 1 96.88 597 LEU A N 1
ATOM 4485 C CA . LEU A 1 597 ? -31.078 -13.969 10.492 1 96.88 597 LEU A CA 1
ATOM 4486 C C . LEU A 1 597 ? -30.188 -15.07 9.922 1 96.88 597 LEU A C 1
ATOM 4488 O O . LEU A 1 597 ? -30.516 -15.672 8.898 1 96.88 597 LEU A O 1
ATOM 4492 N N . VAL A 1 598 ? -29.031 -15.359 10.516 1 97.19 598 VAL A N 1
ATOM 4493 C CA . VAL A 1 598 ? -28.109 -16.406 10.086 1 97.19 598 VAL A CA 1
ATOM 4494 C C . VAL A 1 598 ? -28.828 -17.766 10.102 1 97.19 598 VAL A C 1
ATOM 4496 O O . VAL A 1 598 ? -28.734 -18.531 9.148 1 97.19 598 VAL A O 1
ATOM 4499 N N . LEU A 1 599 ? -29.547 -18 11.172 1 97.12 599 LEU A N 1
ATOM 4500 C CA . LEU A 1 599 ? -30.266 -19.266 11.312 1 97.12 599 LEU A CA 1
ATOM 4501 C C . LEU A 1 599 ? -31.375 -19.375 10.273 1 97.12 599 LEU A C 1
ATOM 4503 O O . LEU A 1 599 ? -31.594 -20.453 9.703 1 97.12 599 LEU A O 1
ATOM 4507 N N . LEU A 1 600 ? -32.062 -18.281 10.094 1 97.44 600 LEU A N 1
ATOM 4508 C CA . LEU A 1 600 ? -33.125 -18.25 9.094 1 97.44 600 LEU A CA 1
ATOM 4509 C C . LEU A 1 600 ? -32.562 -18.547 7.703 1 97.44 600 LEU A C 1
ATOM 4511 O O . LEU A 1 600 ? -33.156 -19.344 6.961 1 97.44 600 LEU A O 1
ATOM 4515 N N . ILE A 1 601 ? -31.516 -17.922 7.305 1 97.5 601 ILE A N 1
ATOM 4516 C CA . ILE A 1 601 ? -30.906 -18.125 5.992 1 97.5 601 ILE A CA 1
ATOM 4517 C C . ILE A 1 601 ? -30.422 -19.562 5.863 1 97.5 601 ILE A C 1
ATOM 4519 O O . ILE A 1 601 ? -30.516 -20.156 4.789 1 97.5 601 ILE A O 1
ATOM 4523 N N . TRP A 1 602 ? -29.875 -20.094 6.957 1 97.25 602 TRP A N 1
ATOM 4524 C CA . TRP A 1 602 ? -29.422 -21.484 6.969 1 97.25 602 TRP A CA 1
ATOM 4525 C C . TRP A 1 602 ? -30.578 -22.438 6.668 1 97.25 602 TRP A C 1
ATOM 4527 O O . TRP A 1 602 ? -30.453 -23.312 5.805 1 97.25 602 TRP A O 1
ATOM 4537 N N . ILE A 1 603 ? -31.672 -22.266 7.332 1 97 603 ILE A N 1
ATOM 4538 C CA . ILE A 1 603 ? -32.844 -23.125 7.164 1 97 603 ILE A CA 1
ATOM 4539 C C . ILE A 1 603 ? -33.375 -23 5.742 1 97 603 ILE A C 1
ATOM 4541 O O . ILE A 1 603 ? -33.656 -24 5.082 1 97 603 ILE A O 1
ATOM 4545 N N . VAL A 1 604 ? -33.5 -21.797 5.285 1 96.88 604 VAL A N 1
ATOM 4546 C CA . VAL A 1 604 ? -34.062 -21.562 3.951 1 96.88 604 VAL A CA 1
ATOM 4547 C C . VAL A 1 604 ? -33.094 -22.109 2.896 1 96.88 604 VAL A C 1
ATOM 4549 O O . VAL A 1 604 ? -33.531 -22.688 1.891 1 96.88 604 VAL A O 1
ATOM 4552 N N . PHE A 1 605 ? -31.812 -21.938 3.066 1 97.06 605 PHE A N 1
ATOM 4553 C CA . PHE A 1 605 ? -30.812 -22.469 2.141 1 97.06 605 PHE A CA 1
ATOM 4554 C C . PHE A 1 605 ? -30.938 -23.984 2.029 1 97.06 605 PHE A C 1
ATOM 4556 O O . PHE A 1 605 ? -30.844 -24.547 0.933 1 97.06 605 PHE A O 1
ATOM 4563 N N . THR A 1 606 ? -31.094 -24.609 3.195 1 94.62 606 THR A N 1
ATOM 4564 C CA . THR A 1 606 ? -31.219 -26.062 3.209 1 94.62 606 THR A CA 1
ATOM 4565 C C . THR A 1 606 ? -32.375 -26.531 2.35 1 94.62 606 THR A C 1
ATOM 4567 O O . THR A 1 606 ? -32.281 -27.5 1.599 1 94.62 606 THR A O 1
ATOM 4570 N N . PHE A 1 607 ? -33.438 -25.781 2.387 1 94.62 607 PHE A N 1
ATOM 4571 C CA . PHE A 1 607 ? -34.625 -26.125 1.591 1 94.62 607 PHE A CA 1
ATOM 4572 C C . PHE A 1 607 ? -34.375 -25.844 0.113 1 94.62 607 PHE A C 1
ATOM 4574 O O . PHE A 1 607 ? -34.719 -26.656 -0.746 1 94.62 607 PHE A O 1
ATOM 4581 N N . ILE A 1 608 ? -33.75 -24.75 -0.154 1 94.75 608 ILE A N 1
ATOM 4582 C CA . ILE A 1 608 ? -33.469 -24.359 -1.534 1 94.75 608 ILE A CA 1
ATOM 4583 C C . ILE A 1 608 ? -32.469 -25.328 -2.154 1 94.75 608 ILE A C 1
ATOM 4585 O O . ILE A 1 608 ? -32.594 -25.703 -3.322 1 94.75 608 ILE A O 1
ATOM 4589 N N . ALA A 1 609 ? -31.438 -25.672 -1.417 1 93 609 ALA A N 1
ATOM 4590 C CA . ALA A 1 609 ? -30.375 -26.562 -1.899 1 93 609 ALA A CA 1
ATOM 4591 C C . ALA A 1 609 ? -30.953 -27.922 -2.275 1 93 609 ALA A C 1
ATOM 4593 O O . ALA A 1 609 ? -30.531 -28.531 -3.26 1 93 609 ALA A O 1
ATOM 4594 N N . GLY A 1 610 ? -31.922 -28.453 -1.504 1 87.69 610 GLY A N 1
ATOM 4595 C CA . GLY A 1 610 ? -32.562 -29.719 -1.808 1 87.69 610 GLY A CA 1
ATOM 4596 C C . GLY A 1 610 ? -33.312 -29.703 -3.121 1 87.69 610 GLY A C 1
ATOM 4597 O O . GLY A 1 610 ? -33.375 -30.703 -3.832 1 87.69 610 GLY A O 1
ATOM 4598 N N . TRP A 1 611 ? -33.75 -28.5 -3.445 1 86.94 611 TRP A N 1
ATOM 4599 C CA . TRP A 1 611 ? -34.594 -28.359 -4.637 1 86.94 611 TRP A CA 1
ATOM 4600 C C . TRP A 1 611 ? -33.75 -27.969 -5.844 1 86.94 611 TRP A C 1
ATOM 4602 O O . TRP A 1 611 ? -33.969 -28.469 -6.949 1 86.94 611 TRP A O 1
ATOM 4612 N N . GLN A 1 612 ? -32.75 -27.188 -5.688 1 84.62 612 GLN A N 1
ATOM 4613 C CA . GLN A 1 612 ? -32.031 -26.547 -6.797 1 84.62 612 GLN A CA 1
ATOM 4614 C C . GLN A 1 612 ? -30.797 -27.344 -7.188 1 84.62 612 GLN A C 1
ATOM 4616 O O . GLN A 1 612 ? -30.406 -27.375 -8.359 1 84.62 612 GLN A O 1
ATOM 4621 N N . PHE A 1 613 ? -30.156 -27.938 -6.168 1 88.44 613 PHE A N 1
ATOM 4622 C CA . PHE A 1 613 ? -28.906 -28.609 -6.48 1 88.44 613 PHE A CA 1
ATOM 4623 C C . PHE A 1 613 ? -29.141 -30.078 -6.789 1 88.44 613 PHE A C 1
ATOM 4625 O O . PHE A 1 613 ? -29.984 -30.719 -6.152 1 88.44 613 PHE A O 1
ATOM 4632 N N . ASP A 1 614 ? -28.625 -30.516 -7.902 1 79.88 614 ASP A N 1
ATOM 4633 C CA . ASP A 1 614 ? -28.672 -31.938 -8.234 1 79.88 614 ASP A CA 1
ATOM 4634 C C . ASP A 1 614 ? -27.672 -32.75 -7.391 1 79.88 614 ASP A C 1
ATOM 4636 O O . ASP A 1 614 ? -26.469 -32.75 -7.684 1 79.88 614 ASP A O 1
ATOM 4640 N N . LEU A 1 615 ? -28.156 -33.219 -6.266 1 77.94 615 LEU A N 1
ATOM 4641 C CA . LEU A 1 615 ? -27.281 -33.938 -5.336 1 77.94 615 LEU A CA 1
ATOM 4642 C C . LEU A 1 615 ? -27.391 -35.438 -5.539 1 77.94 615 LEU A C 1
ATOM 4644 O O . LEU A 1 615 ? -27.078 -36.219 -4.637 1 77.94 615 LEU A O 1
ATOM 4648 N N . SER A 1 616 ? -27.922 -35.781 -6.738 1 64.94 616 SER A N 1
ATOM 4649 C CA . SER A 1 616 ? -28.062 -37.219 -7.043 1 64.94 616 SER A CA 1
ATOM 4650 C C . SER A 1 616 ? -26.781 -37.781 -7.625 1 64.94 616 SER A C 1
ATOM 4652 O O . SER A 1 616 ? -26.109 -37.125 -8.43 1 64.94 616 SER A O 1
ATOM 4654 N N . GLY A 1 617 ? -25.703 -38.156 -6.852 1 54.5 617 GLY A N 1
ATOM 4655 C CA . GLY A 1 617 ? -24.453 -38.812 -7.211 1 54.5 617 GLY A CA 1
ATOM 4656 C C . GLY A 1 617 ? -24.406 -39.219 -8.664 1 54.5 617 GLY A C 1
ATOM 4657 O O . GLY A 1 617 ? -25.438 -39.469 -9.289 1 54.5 617 GLY A O 1
ATOM 4658 N N . ALA A 1 618 ? -23.312 -38.906 -9.383 1 42.69 618 ALA A N 1
ATOM 4659 C CA . ALA A 1 618 ? -23.062 -39.625 -10.633 1 42.69 618 ALA A CA 1
ATOM 4660 C C . ALA A 1 618 ? -22.859 -41.094 -10.383 1 42.69 618 ALA A C 1
ATOM 4662 O O . ALA A 1 618 ? -22.344 -41.5 -9.344 1 42.69 618 ALA A O 1
ATOM 4663 N N . MET B 1 1 ? 1.309 -27.219 -37.469 1 53.56 1 MET B N 1
ATOM 4664 C CA . MET B 1 1 ? 2.705 -27.047 -37.062 1 53.56 1 MET B CA 1
ATOM 4665 C C . MET B 1 1 ? 3.242 -25.703 -37.531 1 53.56 1 MET B C 1
ATOM 4667 O O . MET B 1 1 ? 3.834 -24.953 -36.75 1 53.56 1 MET B O 1
ATOM 4671 N N . LEU B 1 2 ? 3.016 -25.391 -38.844 1 57.16 2 LEU B N 1
ATOM 4672 C CA . LEU B 1 2 ? 3.479 -24.125 -39.406 1 57.16 2 LEU B CA 1
ATOM 4673 C C . LEU B 1 2 ? 2.734 -22.953 -38.781 1 57.16 2 LEU B C 1
ATOM 4675 O O . LEU B 1 2 ? 3.344 -21.922 -38.469 1 57.16 2 LEU B O 1
ATOM 4679 N N . LEU B 1 3 ? 1.438 -23.094 -38.656 1 60.38 3 LEU B N 1
ATOM 4680 C CA . LEU B 1 3 ? 0.642 -22.016 -38.062 1 60.38 3 LEU B CA 1
ATOM 4681 C C . LEU B 1 3 ? 1.062 -21.766 -36.594 1 60.38 3 LEU B C 1
ATOM 4683 O O . LEU B 1 3 ? 1.126 -20.609 -36.156 1 60.38 3 LEU B O 1
ATOM 4687 N N . THR B 1 4 ? 1.434 -22.828 -35.938 1 67.44 4 THR B N 1
ATOM 4688 C CA . THR B 1 4 ? 1.882 -22.688 -34.562 1 67.44 4 THR B CA 1
ATOM 4689 C C . THR B 1 4 ? 3.232 -21.984 -34.5 1 67.44 4 THR B C 1
ATOM 4691 O O . THR B 1 4 ? 3.486 -21.203 -33.562 1 67.44 4 THR B O 1
ATOM 4694 N N . GLN B 1 5 ? 4.027 -22.25 -35.531 1 68.88 5 GLN B N 1
ATOM 4695 C CA . GLN B 1 5 ? 5.336 -21.609 -35.562 1 68.88 5 GLN B CA 1
ATOM 4696 C C . GLN B 1 5 ? 5.215 -20.109 -35.844 1 68.88 5 GLN B C 1
ATOM 4698 O O . GLN B 1 5 ? 5.918 -19.297 -35.25 1 68.88 5 GLN B O 1
ATOM 4703 N N . ILE B 1 6 ? 4.34 -19.781 -36.719 1 69.5 6 ILE B N 1
ATOM 4704 C CA . ILE B 1 6 ? 4.121 -18.375 -37.062 1 69.5 6 ILE B CA 1
ATOM 4705 C C . ILE B 1 6 ? 3.533 -17.641 -35.844 1 69.5 6 ILE B C 1
ATOM 4707 O O . ILE B 1 6 ? 3.951 -16.531 -35.531 1 69.5 6 ILE B O 1
ATOM 4711 N N . THR B 1 7 ? 2.705 -18.359 -35.25 1 74.62 7 THR B N 1
ATOM 4712 C CA . THR B 1 7 ? 2.045 -17.734 -34.094 1 74.62 7 THR B CA 1
ATOM 4713 C C . THR B 1 7 ? 3.018 -17.578 -32.938 1 74.62 7 THR B C 1
ATOM 4715 O O . THR B 1 7 ? 2.986 -16.562 -32.219 1 74.62 7 THR B O 1
ATOM 4718 N N . SER B 1 8 ? 3.807 -18.531 -32.844 1 80.5 8 SER B N 1
ATOM 4719 C CA . SER B 1 8 ? 4.805 -18.453 -31.781 1 80.5 8 SER B CA 1
ATOM 4720 C C . SER B 1 8 ? 5.812 -17.344 -32.062 1 80.5 8 SER B C 1
ATOM 4722 O O . SER B 1 8 ? 6.227 -16.625 -31.141 1 80.5 8 SER B O 1
ATOM 4724 N N . ALA B 1 9 ? 6.195 -17.188 -33.281 1 85.12 9 ALA B N 1
ATOM 4725 C CA . ALA B 1 9 ? 7.125 -16.125 -33.656 1 85.12 9 ALA B CA 1
ATOM 4726 C C . ALA B 1 9 ? 6.504 -14.75 -33.438 1 85.12 9 ALA B C 1
ATOM 4728 O O . ALA B 1 9 ? 7.18 -13.82 -32.969 1 85.12 9 ALA B O 1
ATOM 4729 N N . LEU B 1 10 ? 5.293 -14.688 -33.781 1 87.12 10 LEU B N 1
ATOM 4730 C CA . LEU B 1 10 ? 4.578 -13.43 -33.562 1 87.12 10 LEU B CA 1
ATOM 4731 C C . LEU B 1 10 ? 4.52 -13.078 -32.094 1 87.12 10 LEU B C 1
ATOM 4733 O O . LEU B 1 10 ? 4.695 -11.922 -31.703 1 87.12 10 LEU B O 1
ATOM 4737 N N . THR B 1 11 ? 4.246 -14.086 -31.312 1 89.38 11 THR B N 1
ATOM 4738 C CA . THR B 1 11 ? 4.16 -13.867 -29.875 1 89.38 11 THR B CA 1
ATOM 4739 C C . THR B 1 11 ? 5.512 -13.438 -29.312 1 89.38 11 THR B C 1
ATOM 4741 O O . THR B 1 11 ? 5.57 -12.641 -28.375 1 89.38 11 THR B O 1
ATOM 4744 N N . MET B 1 12 ? 6.512 -14.008 -29.859 1 89.69 12 MET B N 1
ATOM 4745 C CA . MET B 1 12 ? 7.863 -13.625 -29.453 1 89.69 12 MET B CA 1
ATOM 4746 C C . MET B 1 12 ? 8.125 -12.148 -29.75 1 89.69 12 MET B C 1
ATOM 4748 O O . MET B 1 12 ? 8.602 -11.414 -28.891 1 89.69 12 MET B O 1
ATOM 4752 N N . TRP B 1 13 ? 7.801 -11.664 -30.906 1 90.56 13 TRP B N 1
ATOM 4753 C CA . TRP B 1 13 ? 8.008 -10.273 -31.312 1 90.56 13 TRP B CA 1
ATOM 4754 C C . TRP B 1 13 ? 7.133 -9.336 -30.484 1 90.56 13 TRP B C 1
ATOM 4756 O O . TRP B 1 13 ? 7.543 -8.211 -30.172 1 90.56 13 TRP B O 1
ATOM 4766 N N . ILE B 1 14 ? 6.016 -9.828 -30.172 1 90 14 ILE B N 1
ATOM 4767 C CA . ILE B 1 14 ? 5.109 -9.039 -29.344 1 90 14 ILE B CA 1
ATOM 4768 C C . ILE B 1 14 ? 5.719 -8.836 -27.953 1 90 14 ILE B C 1
ATOM 4770 O O . ILE B 1 14 ? 5.688 -7.734 -27.406 1 90 14 ILE B O 1
ATOM 4774 N N . SER B 1 15 ? 6.195 -9.938 -27.438 1 89.56 15 SER B N 1
ATOM 4775 C CA . SER B 1 15 ? 6.812 -9.844 -26.125 1 89.56 15 SER B CA 1
ATOM 4776 C C . SER B 1 15 ? 7.984 -8.867 -26.125 1 89.56 15 SER B C 1
ATOM 4778 O O . SER B 1 15 ? 8.125 -8.047 -25.219 1 89.56 15 SER B O 1
ATOM 4780 N N . LEU B 1 16 ? 8.797 -8.898 -27.156 1 89.56 16 LEU B N 1
ATOM 4781 C CA . LEU B 1 16 ? 9.922 -7.973 -27.312 1 89.56 16 LEU B CA 1
ATOM 4782 C C . LEU B 1 16 ? 9.422 -6.543 -27.5 1 89.56 16 LEU B C 1
ATOM 4784 O O . LEU B 1 16 ? 10 -5.602 -26.953 1 89.56 16 LEU B O 1
ATOM 4788 N N . GLY B 1 17 ? 8.406 -6.426 -28.281 1 90.69 17 GLY B N 1
ATOM 4789 C CA . GLY B 1 17 ? 7.809 -5.117 -28.484 1 90.69 17 GLY B CA 1
ATOM 4790 C C . GLY B 1 17 ? 7.277 -4.488 -27.219 1 90.69 17 GLY B C 1
ATOM 4791 O O . GLY B 1 17 ? 7.441 -3.287 -27 1 90.69 17 GLY B O 1
ATOM 4792 N N . VAL B 1 18 ? 6.668 -5.305 -26.375 1 90.19 18 VAL B N 1
ATOM 4793 C CA . VAL B 1 18 ? 6.125 -4.812 -25.109 1 90.19 18 VAL B CA 1
ATOM 4794 C C . VAL B 1 18 ? 7.258 -4.309 -24.219 1 90.19 18 VAL B C 1
ATOM 4796 O O . VAL B 1 18 ? 7.121 -3.283 -23.547 1 90.19 18 VAL B O 1
ATOM 4799 N N . VAL B 1 19 ? 8.352 -5.059 -24.203 1 87 19 VAL B N 1
ATOM 4800 C CA . VAL B 1 19 ? 9.492 -4.664 -23.391 1 87 19 VAL B CA 1
ATOM 4801 C C . VAL B 1 19 ? 10.055 -3.336 -23.875 1 87 19 VAL B C 1
ATOM 4803 O O . VAL B 1 19 ? 10.336 -2.438 -23.078 1 87 19 VAL B O 1
ATOM 4806 N N . VAL B 1 20 ? 10.188 -3.162 -25.188 1 86.5 20 VAL B N 1
ATOM 4807 C CA . VAL B 1 20 ? 10.695 -1.929 -25.766 1 86.5 20 VAL B CA 1
ATOM 4808 C C . VAL B 1 20 ? 9.742 -0.777 -25.453 1 86.5 20 VAL B C 1
ATOM 4810 O O . VAL B 1 20 ? 10.18 0.32 -25.109 1 86.5 20 VAL B O 1
ATOM 4813 N N . LEU B 1 21 ? 8.492 -1.06 -25.562 1 87.62 21 LEU B N 1
ATOM 4814 C CA . LEU B 1 21 ? 7.492 -0.048 -25.25 1 87.62 21 LEU B CA 1
ATOM 4815 C C . LEU B 1 21 ? 7.551 0.331 -23.781 1 87.62 21 LEU B C 1
ATOM 4817 O O . LEU B 1 21 ? 7.383 1.501 -23.422 1 87.62 21 LEU B O 1
ATOM 4821 N N . ALA B 1 22 ? 7.691 -0.723 -23 1 86 22 ALA B N 1
ATOM 4822 C CA . ALA B 1 22 ? 7.805 -0.469 -21.562 1 86 22 ALA B CA 1
ATOM 4823 C C . ALA B 1 22 ? 8.977 0.466 -21.266 1 86 22 ALA B C 1
ATOM 4825 O O . ALA B 1 22 ? 8.836 1.41 -20.484 1 86 22 ALA B O 1
ATOM 4826 N N . ILE B 1 23 ? 10.117 0.25 -21.891 1 80.25 23 ILE B N 1
ATOM 4827 C CA . ILE B 1 23 ? 11.297 1.09 -21.719 1 80.25 23 ILE B CA 1
ATOM 4828 C C . ILE B 1 23 ? 10.984 2.518 -22.156 1 80.25 23 ILE B C 1
ATOM 4830 O O . ILE B 1 23 ? 11.32 3.477 -21.453 1 80.25 23 ILE B O 1
ATOM 4834 N N . GLY B 1 24 ? 10.328 2.666 -23.234 1 82 24 GLY B N 1
ATOM 4835 C CA . GLY B 1 24 ? 9.938 3.977 -23.719 1 82 24 GLY B CA 1
ATOM 4836 C C . GLY B 1 24 ? 9.023 4.727 -22.766 1 82 24 GLY B C 1
ATOM 4837 O O . GLY B 1 24 ? 9.227 5.914 -22.516 1 82 24 GLY B O 1
ATOM 4838 N N . PHE B 1 25 ? 8.062 4.035 -22.219 1 84.75 25 PHE B N 1
ATOM 4839 C CA . PHE B 1 25 ? 7.105 4.664 -21.312 1 84.75 25 PHE B CA 1
ATOM 4840 C C . PHE B 1 25 ? 7.77 5.043 -20 1 84.75 25 PHE B C 1
ATOM 4842 O O . PHE B 1 25 ? 7.457 6.082 -19.422 1 84.75 25 PHE B O 1
ATOM 4849 N N . TYR B 1 26 ? 8.609 4.156 -19.5 1 76.31 26 TYR B N 1
ATOM 4850 C CA . TYR B 1 26 ? 9.312 4.469 -18.266 1 76.31 26 TYR B CA 1
ATOM 4851 C C . TYR B 1 26 ? 10.203 5.695 -18.438 1 76.31 26 TYR B C 1
ATOM 4853 O O . TYR B 1 26 ? 10.398 6.461 -17.484 1 76.31 26 TYR B O 1
ATOM 4861 N N . MET B 1 27 ? 10.664 5.895 -19.656 1 71.81 27 MET B N 1
ATOM 4862 C CA . MET B 1 27 ? 11.516 7.035 -19.953 1 71.81 27 MET B CA 1
ATOM 4863 C C . MET B 1 27 ? 10.695 8.312 -20.094 1 71.81 27 MET B C 1
ATOM 4865 O O . MET B 1 27 ? 11.203 9.414 -19.875 1 71.81 27 MET B O 1
ATOM 4869 N N . TYR B 1 28 ? 9.477 7.992 -20.469 1 72.38 28 TYR B N 1
ATOM 4870 C CA . TYR B 1 28 ? 8.594 9.141 -20.656 1 72.38 28 TYR B CA 1
ATOM 4871 C C . TYR B 1 28 ? 8.133 9.688 -19.312 1 72.38 28 TYR B C 1
ATOM 4873 O O . TYR B 1 28 ? 7.426 9 -18.562 1 72.38 28 TYR B O 1
ATOM 4881 N N . GLU B 1 29 ? 8.656 10.703 -18.734 1 63.62 29 GLU B N 1
ATOM 4882 C CA . GLU B 1 29 ? 8.539 11.273 -17.391 1 63.62 29 GLU B CA 1
ATOM 4883 C C . GLU B 1 29 ? 7.121 11.758 -17.125 1 63.62 29 GLU B C 1
ATOM 4885 O O . GLU B 1 29 ? 6.723 11.922 -15.969 1 63.62 29 GLU B O 1
ATOM 4890 N N . ARG B 1 30 ? 6.309 11.828 -18.078 1 72.06 30 ARG B N 1
ATOM 4891 C CA . ARG B 1 30 ? 5 12.43 -17.844 1 72.06 30 ARG B CA 1
ATOM 4892 C C . ARG B 1 30 ? 4.023 11.414 -17.266 1 72.06 30 ARG B C 1
ATOM 4894 O O . ARG B 1 30 ? 3.01 11.789 -16.672 1 72.06 30 ARG B O 1
ATOM 4901 N N . ILE B 1 31 ? 4.402 10.172 -17.391 1 82 31 ILE B N 1
ATOM 4902 C CA . ILE B 1 31 ? 3.514 9.133 -16.875 1 82 31 ILE B CA 1
ATOM 4903 C C . ILE B 1 31 ? 4.129 8.508 -15.633 1 82 31 ILE B C 1
ATOM 4905 O O . ILE B 1 31 ? 5.324 8.211 -15.602 1 82 31 ILE B O 1
ATOM 4909 N N . SER B 1 32 ? 3.312 8.383 -14.695 1 83.38 32 SER B N 1
ATOM 4910 C CA . SER B 1 32 ? 3.805 7.801 -13.453 1 83.38 32 SER B CA 1
ATOM 4911 C C . SER B 1 32 ? 4.262 6.359 -13.656 1 83.38 32 SER B C 1
ATOM 4913 O O . SER B 1 32 ? 3.73 5.648 -14.508 1 83.38 32 SER B O 1
ATOM 4915 N N . MET B 1 33 ? 5.277 5.938 -12.898 1 82.38 33 MET B N 1
ATOM 4916 C CA . MET B 1 33 ? 5.828 4.586 -12.984 1 82.38 33 MET B CA 1
ATOM 4917 C C . MET B 1 33 ? 4.785 3.549 -12.578 1 82.38 33 MET B C 1
ATOM 4919 O O . MET B 1 33 ? 4.762 2.441 -13.125 1 82.38 33 MET B O 1
ATOM 4923 N N . GLU B 1 34 ? 3.934 3.92 -11.633 1 88.38 34 GLU B N 1
ATOM 4924 C CA . GLU B 1 34 ? 2.879 3.018 -11.188 1 88.38 34 GLU B CA 1
ATOM 4925 C C . GLU B 1 34 ? 1.914 2.689 -12.328 1 88.38 34 GLU B C 1
ATOM 4927 O O . GLU B 1 34 ? 1.596 1.521 -12.555 1 88.38 34 GLU B O 1
ATOM 4932 N N . LEU B 1 35 ? 1.534 3.711 -13.031 1 90.31 35 LEU B N 1
ATOM 4933 C CA . LEU B 1 35 ? 0.592 3.523 -14.133 1 90.31 35 LEU B CA 1
ATOM 4934 C C . LEU B 1 35 ? 1.229 2.727 -15.266 1 90.31 35 LEU B C 1
ATOM 4936 O O . LEU B 1 35 ? 0.583 1.862 -15.859 1 90.31 35 LEU B O 1
ATOM 4940 N N . VAL B 1 36 ? 2.445 3.037 -15.57 1 88.88 36 VAL B N 1
ATOM 4941 C CA . VAL B 1 36 ? 3.152 2.299 -16.609 1 88.88 36 VAL B CA 1
ATOM 4942 C C . VAL B 1 36 ? 3.244 0.823 -16.234 1 88.88 36 VAL B C 1
ATOM 4944 O O . VAL B 1 36 ? 2.973 -0.057 -17.047 1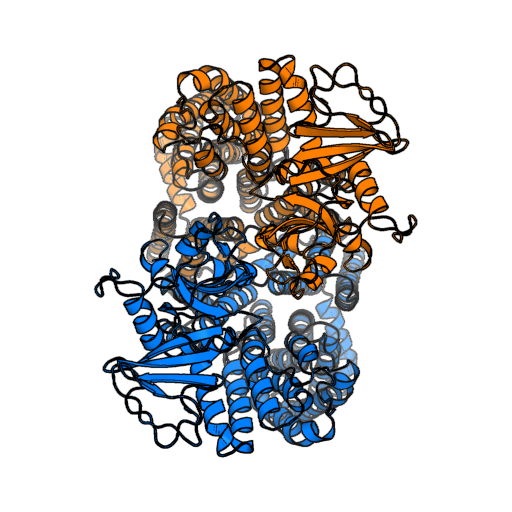 88.88 36 VAL B O 1
ATOM 4947 N N . SER B 1 37 ? 3.582 0.548 -15.008 1 90.81 37 SER B N 1
ATOM 4948 C CA . SER B 1 37 ? 3.758 -0.824 -14.547 1 90.81 37 SER B CA 1
ATOM 4949 C C . SER B 1 37 ? 2.451 -1.605 -14.625 1 90.81 37 SER B C 1
ATOM 4951 O O . SER B 1 37 ? 2.416 -2.717 -15.156 1 90.81 37 SER B O 1
ATOM 4953 N N . VAL B 1 38 ? 1.386 -1.058 -14.086 1 93.75 38 VAL B N 1
ATOM 4954 C CA . VAL B 1 38 ? 0.09 -1.728 -14.141 1 93.75 38 VAL B CA 1
ATOM 4955 C C . VAL B 1 38 ? -0.361 -1.86 -15.594 1 93.75 38 VAL B C 1
ATOM 4957 O O . VAL B 1 38 ? -0.958 -2.869 -15.977 1 93.75 38 VAL B O 1
ATOM 4960 N N . GLY B 1 39 ? -0.076 -0.848 -16.375 1 94 39 GLY B N 1
ATOM 4961 C CA . GLY B 1 39 ? -0.405 -0.898 -17.797 1 94 39 GLY B CA 1
ATOM 4962 C C . GLY B 1 39 ? 0.294 -2.025 -18.531 1 94 39 GLY B C 1
ATOM 4963 O O . GLY B 1 39 ? -0.307 -2.688 -19.375 1 94 39 GLY B O 1
ATOM 4964 N N . ILE B 1 40 ? 1.53 -2.229 -18.234 1 91.5 40 ILE B N 1
ATOM 4965 C CA . ILE B 1 40 ? 2.316 -3.277 -18.875 1 91.5 40 ILE B CA 1
ATOM 4966 C C . ILE B 1 40 ? 1.747 -4.645 -18.5 1 91.5 40 ILE B C 1
ATOM 4968 O O . ILE B 1 40 ? 1.549 -5.496 -19.375 1 91.5 40 ILE B O 1
ATOM 4972 N N . VAL B 1 41 ? 1.483 -4.883 -17.219 1 94.12 41 VAL B N 1
ATOM 4973 C CA . VAL B 1 41 ? 0.937 -6.16 -16.766 1 94.12 41 VAL B CA 1
ATOM 4974 C C . VAL B 1 41 ? -0.419 -6.398 -17.422 1 94.12 41 VAL B C 1
ATOM 4976 O O . VAL B 1 41 ? -0.683 -7.488 -17.938 1 94.12 41 VAL B O 1
ATOM 4979 N N . THR B 1 42 ? -1.234 -5.352 -17.438 1 94.81 42 THR B N 1
ATOM 4980 C CA . THR B 1 42 ? -2.553 -5.441 -18.047 1 94.81 42 THR B CA 1
ATOM 4981 C C . THR B 1 42 ? -2.434 -5.707 -19.547 1 94.81 42 THR B C 1
ATOM 4983 O O . THR B 1 42 ? -3.154 -6.543 -20.094 1 94.81 42 THR B O 1
ATOM 4986 N N . GLY B 1 43 ? -1.528 -4.996 -20.188 1 93.81 43 GLY B N 1
ATOM 4987 C CA . GLY B 1 43 ? -1.304 -5.195 -21.609 1 93.81 43 GLY B CA 1
ATOM 4988 C C . GLY B 1 43 ? -0.85 -6.602 -21.953 1 93.81 43 GLY B C 1
ATOM 4989 O O . GLY B 1 43 ? -1.344 -7.207 -22.906 1 93.81 43 GLY B O 1
ATOM 4990 N N . LEU B 1 44 ? 0.072 -7.129 -21.172 1 93.12 44 LEU B N 1
ATOM 4991 C CA . LEU B 1 44 ? 0.555 -8.492 -21.391 1 93.12 44 LEU B CA 1
ATOM 4992 C C . LEU B 1 44 ? -0.567 -9.5 -21.188 1 93.12 44 LEU B C 1
ATOM 4994 O O . LEU B 1 44 ? -0.718 -10.43 -22 1 93.12 44 LEU B O 1
ATOM 4998 N N . LEU B 1 45 ? -1.341 -9.328 -20.109 1 93.5 45 LEU B N 1
ATOM 4999 C CA . LEU B 1 45 ? -2.445 -10.242 -19.828 1 93.5 45 LEU B CA 1
ATOM 5000 C C . LEU B 1 45 ? -3.455 -10.234 -20.969 1 93.5 45 LEU B C 1
ATOM 5002 O O . LEU B 1 45 ? -3.936 -11.297 -21.375 1 93.5 45 LEU B O 1
ATOM 5006 N N . PHE B 1 46 ? -3.711 -9.07 -21.469 1 91.44 46 PHE B N 1
ATOM 5007 C CA . PHE B 1 46 ? -4.676 -8.938 -22.547 1 91.44 46 PHE B CA 1
ATOM 5008 C C . PHE B 1 46 ? -4.129 -9.547 -23.828 1 91.44 46 PHE B C 1
ATOM 5010 O O . PHE B 1 46 ? -4.844 -10.25 -24.547 1 91.44 46 PHE B O 1
ATOM 5017 N N . LEU B 1 47 ? -2.914 -9.289 -24.141 1 90.44 47 LEU B N 1
ATOM 5018 C CA . LEU B 1 47 ? -2.291 -9.781 -25.359 1 90.44 47 LEU B CA 1
ATOM 5019 C C . LEU B 1 47 ? -2.201 -11.305 -25.359 1 90.44 47 LEU B C 1
ATOM 5021 O O . LEU B 1 47 ? -2.447 -11.953 -26.375 1 90.44 47 LEU B O 1
ATOM 5025 N N . PHE B 1 48 ? -1.905 -11.883 -24.234 1 90.38 48 PHE B N 1
ATOM 5026 C CA . PHE B 1 48 ? -1.703 -13.328 -24.156 1 90.38 48 PHE B CA 1
ATOM 5027 C C . PHE B 1 48 ? -3.033 -14.055 -23.984 1 90.38 48 PHE B C 1
ATOM 5029 O O . PHE B 1 48 ? -3.09 -15.281 -24.062 1 90.38 48 PHE B O 1
ATOM 5036 N N . ALA B 1 49 ? -4.074 -13.273 -23.703 1 87.56 49 ALA B N 1
ATOM 5037 C CA . ALA B 1 49 ? -5.41 -13.859 -23.656 1 87.56 49 ALA B CA 1
ATOM 5038 C C . ALA B 1 49 ? -5.984 -14.047 -25.062 1 87.56 49 ALA B C 1
ATOM 5040 O O . ALA B 1 49 ? -6.949 -14.789 -25.25 1 87.56 49 ALA B O 1
ATOM 5041 N N . MET B 1 50 ? -5.348 -13.5 -26 1 86.94 50 MET B N 1
ATOM 5042 C CA . MET B 1 50 ? -5.809 -13.641 -27.375 1 86.94 50 MET B CA 1
ATOM 5043 C C . MET B 1 50 ? -5.484 -15.023 -27.922 1 86.94 50 MET B C 1
ATOM 5045 O O . MET B 1 50 ? -4.465 -15.617 -27.562 1 86.94 50 MET B O 1
ATOM 5049 N N . PRO B 1 51 ? -6.289 -15.547 -28.719 1 80.94 51 PRO B N 1
ATOM 5050 C CA . PRO B 1 51 ? -6.148 -16.922 -29.219 1 80.94 51 PRO B CA 1
ATOM 5051 C C . PRO B 1 51 ? -4.855 -17.141 -30 1 80.94 51 PRO B C 1
ATOM 5053 O O . PRO B 1 51 ? -4.336 -18.25 -30.047 1 80.94 51 PRO B O 1
ATOM 5056 N N . PHE B 1 52 ? -4.289 -16.125 -30.5 1 81.31 52 PHE B N 1
ATOM 5057 C CA . PHE B 1 52 ? -3.105 -16.312 -31.328 1 81.31 52 PHE B CA 1
ATOM 5058 C C . PHE B 1 52 ? -1.842 -16.297 -30.469 1 81.31 52 PHE B C 1
ATOM 5060 O O . PHE B 1 52 ? -0.771 -16.703 -30.938 1 81.31 52 PHE B O 1
ATOM 5067 N N . ALA B 1 53 ? -1.99 -15.906 -29.25 1 85.38 53 ALA B N 1
ATOM 5068 C CA . ALA B 1 53 ? -0.806 -15.734 -28.406 1 85.38 53 ALA B CA 1
ATOM 5069 C C . ALA B 1 53 ? -0.435 -17.047 -27.719 1 85.38 53 ALA B C 1
ATOM 5071 O O . ALA B 1 53 ? -1.07 -17.438 -26.734 1 85.38 53 ALA B O 1
ATOM 5072 N N . VAL B 1 54 ? 0.543 -17.781 -28.344 1 86.31 54 VAL B N 1
ATOM 5073 C CA . VAL B 1 54 ? 0.987 -19.062 -27.781 1 86.31 54 VAL B CA 1
ATOM 5074 C C . VAL B 1 54 ? 2.475 -18.984 -27.438 1 86.31 54 VAL B C 1
ATOM 5076 O O . VAL B 1 54 ? 3.215 -18.203 -28.047 1 86.31 54 VAL B O 1
ATOM 5079 N N . GLY B 1 55 ? 2.828 -19.719 -26.438 1 89 55 GLY B N 1
ATOM 5080 C CA . GLY B 1 55 ? 4.223 -19.766 -26.031 1 89 55 GLY B CA 1
ATOM 5081 C C . GLY B 1 55 ? 5.113 -20.5 -27.016 1 89 55 GLY B C 1
ATOM 5082 O O . GLY B 1 55 ? 4.648 -20.938 -28.062 1 89 55 GLY B O 1
ATOM 5083 N N . ALA B 1 56 ? 6.391 -20.594 -26.703 1 85.75 56 ALA B N 1
ATOM 5084 C CA . ALA B 1 56 ? 7.359 -21.281 -27.531 1 85.75 56 ALA B CA 1
ATOM 5085 C C . ALA B 1 56 ? 7 -22.766 -27.672 1 85.75 56 ALA B C 1
ATOM 5087 O O . ALA B 1 56 ? 7.297 -23.391 -28.703 1 85.75 56 ALA B O 1
ATOM 5088 N N . ASP B 1 57 ? 6.273 -23.328 -26.688 1 83.25 57 ASP B N 1
ATOM 5089 C CA . ASP B 1 57 ? 5.887 -24.734 -26.688 1 83.25 57 ASP B CA 1
ATOM 5090 C C . ASP B 1 57 ? 4.535 -24.922 -27.375 1 83.25 57 ASP B C 1
ATOM 5092 O O . ASP B 1 57 ? 4.043 -26.047 -27.469 1 83.25 57 ASP B O 1
ATOM 5096 N N . GLY B 1 58 ? 3.918 -23.859 -27.828 1 84.31 58 GLY B N 1
ATOM 5097 C CA . GLY B 1 58 ? 2.656 -23.938 -28.562 1 84.31 58 GLY B CA 1
ATOM 5098 C C . GLY B 1 58 ? 1.444 -23.906 -27.641 1 84.31 58 GLY B C 1
ATOM 5099 O O . GLY B 1 58 ? 0.306 -23.953 -28.109 1 84.31 58 GLY B O 1
ATOM 5100 N N . LYS B 1 59 ? 1.645 -23.828 -26.422 1 87.31 59 LYS B N 1
ATOM 5101 C CA . LYS B 1 59 ? 0.547 -23.781 -25.453 1 87.31 59 LYS B CA 1
ATOM 5102 C C . LYS B 1 59 ? 0.229 -22.359 -25.031 1 87.31 59 LYS B C 1
ATOM 5104 O O . LYS B 1 59 ? 1.096 -21.484 -25.094 1 87.31 59 LYS B O 1
ATOM 5109 N N . PRO B 1 60 ? -1.066 -22.188 -24.766 1 88 60 PRO B N 1
ATOM 5110 C CA . PRO B 1 60 ? -1.423 -20.844 -24.281 1 88 60 PRO B CA 1
ATOM 5111 C C . PRO B 1 60 ? -0.707 -20.469 -22.984 1 88 60 PRO B C 1
ATOM 5113 O O . PRO B 1 60 ? -0.433 -21.344 -22.156 1 88 60 PRO B O 1
ATOM 5116 N N . ILE B 1 61 ? -0.346 -19.266 -22.875 1 89.62 61 ILE B N 1
ATOM 5117 C CA . ILE B 1 61 ? 0.325 -18.75 -21.688 1 89.62 61 ILE B CA 1
ATOM 5118 C C . ILE B 1 61 ? -0.712 -18.391 -20.625 1 89.62 61 ILE B C 1
ATOM 5120 O O . ILE B 1 61 ? -1.482 -17.438 -20.797 1 89.62 61 ILE B O 1
ATOM 5124 N N . PRO B 1 62 ? -0.742 -19.109 -19.547 1 88.31 62 PRO B N 1
ATOM 5125 C CA . PRO B 1 62 ? -1.718 -18.844 -18.484 1 88.31 62 PRO B CA 1
ATOM 5126 C C . PRO B 1 62 ? -1.452 -17.516 -17.781 1 88.31 62 PRO B C 1
ATOM 5128 O O . PRO B 1 62 ? -0.297 -17.094 -17.641 1 88.31 62 PRO B O 1
ATOM 5131 N N . PRO B 1 63 ? -2.508 -16.812 -17.344 1 89.81 63 PRO B N 1
ATOM 5132 C CA . PRO B 1 63 ? -2.342 -15.547 -16.641 1 89.81 63 PRO B CA 1
ATOM 5133 C C . PRO B 1 63 ? -1.517 -15.68 -15.359 1 89.81 63 PRO B C 1
ATOM 5135 O O . PRO B 1 63 ? -0.841 -14.727 -14.953 1 89.81 63 PRO B O 1
ATOM 5138 N N . GLU B 1 64 ? -1.546 -16.844 -14.758 1 88.56 64 GLU B N 1
ATOM 5139 C CA . GLU B 1 64 ? -0.826 -17.078 -13.508 1 88.56 64 GLU B CA 1
ATOM 5140 C C . GLU B 1 64 ? 0.678 -16.906 -13.703 1 88.56 64 GLU B C 1
ATOM 5142 O O . GLU B 1 64 ? 1.378 -16.469 -12.789 1 88.56 64 GLU B O 1
ATOM 5147 N N . LEU B 1 65 ? 1.09 -17.266 -14.906 1 89.62 65 LEU B N 1
ATOM 5148 C CA . LEU B 1 65 ? 2.516 -17.141 -15.195 1 89.62 65 LEU B CA 1
ATOM 5149 C C . LEU B 1 65 ? 2.965 -15.688 -15.109 1 89.62 65 LEU B C 1
ATOM 5151 O O . LEU B 1 65 ? 4.074 -15.398 -14.648 1 89.62 65 LEU B O 1
ATOM 5155 N N . LEU B 1 66 ? 2.09 -14.805 -15.539 1 92.19 66 LEU B N 1
ATOM 5156 C CA . LEU B 1 66 ? 2.408 -13.383 -15.555 1 92.19 66 LEU B CA 1
ATOM 5157 C C . LEU B 1 66 ? 2.199 -12.766 -14.18 1 92.19 66 LEU B C 1
ATOM 5159 O O . LEU B 1 66 ? 2.898 -11.82 -13.805 1 92.19 66 LEU B O 1
ATOM 5163 N N . LEU B 1 67 ? 1.331 -13.312 -13.391 1 93.38 67 LEU B N 1
ATOM 5164 C CA . LEU B 1 67 ? 0.959 -12.719 -12.109 1 93.38 67 LEU B CA 1
ATOM 5165 C C . LEU B 1 67 ? 1.798 -13.305 -10.977 1 93.38 67 LEU B C 1
ATOM 5167 O O . LEU B 1 67 ? 1.866 -12.727 -9.891 1 93.38 67 LEU B O 1
ATOM 5171 N N . ASN B 1 68 ? 2.461 -14.367 -11.172 1 89.69 68 ASN B N 1
ATOM 5172 C CA . ASN B 1 68 ? 3.25 -15.055 -10.148 1 89.69 68 ASN B CA 1
ATOM 5173 C C . ASN B 1 68 ? 4.379 -14.164 -9.633 1 89.69 68 ASN B C 1
ATOM 5175 O O . ASN B 1 68 ? 4.883 -14.383 -8.531 1 89.69 68 ASN B O 1
ATOM 5179 N N . GLY B 1 69 ? 4.738 -13.219 -10.445 1 88.06 69 GLY B N 1
ATOM 5180 C CA . GLY B 1 69 ? 5.777 -12.289 -10.031 1 88.06 69 GLY B CA 1
ATOM 5181 C C . GLY B 1 69 ? 5.43 -11.531 -8.773 1 88.06 69 GLY B C 1
ATOM 5182 O O . GLY B 1 69 ? 6.32 -11.156 -8 1 88.06 69 GLY B O 1
ATOM 5183 N N . PHE B 1 70 ? 4.168 -11.398 -8.484 1 92.62 70 PHE B N 1
ATOM 5184 C CA . PHE B 1 70 ? 3.732 -10.641 -7.32 1 92.62 70 PHE B CA 1
ATOM 5185 C C . PHE B 1 70 ? 3.873 -11.477 -6.051 1 92.62 70 PHE B C 1
ATOM 5187 O O . PHE B 1 70 ? 3.836 -10.938 -4.941 1 92.62 70 PHE B O 1
ATOM 5194 N N . GLY B 1 71 ? 4.031 -12.711 -6.195 1 91.44 71 GLY B N 1
ATOM 5195 C CA . GLY B 1 71 ? 4.297 -13.594 -5.074 1 91.44 71 GLY B CA 1
ATOM 5196 C C . GLY B 1 71 ? 5.711 -14.141 -5.062 1 91.44 71 GLY B C 1
ATOM 5197 O O . GLY B 1 71 ? 5.984 -15.164 -4.441 1 91.44 71 GLY B O 1
ATOM 5198 N N . ASN B 1 72 ? 6.547 -13.438 -5.785 1 90.94 72 ASN B N 1
ATOM 5199 C CA . ASN B 1 72 ? 7.941 -13.844 -5.902 1 90.94 72 ASN B CA 1
ATOM 5200 C C . ASN B 1 72 ? 8.695 -13.656 -4.59 1 90.94 72 ASN B C 1
ATOM 5202 O O . ASN B 1 72 ? 8.492 -12.656 -3.895 1 90.94 72 ASN B O 1
ATOM 5206 N N . ALA B 1 73 ? 9.578 -14.625 -4.293 1 90.38 73 ALA B N 1
ATOM 5207 C CA . ALA B 1 73 ? 10.312 -14.617 -3.029 1 90.38 73 ALA B CA 1
ATOM 5208 C C . ALA B 1 73 ? 11.188 -13.367 -2.918 1 90.38 73 ALA B C 1
ATOM 5210 O O . ALA B 1 73 ? 11.32 -12.789 -1.838 1 90.38 73 ALA B O 1
ATOM 5211 N N . ALA B 1 74 ? 11.797 -12.984 -4.008 1 88.56 74 ALA B N 1
ATOM 5212 C CA . ALA B 1 74 ? 12.672 -11.812 -3.996 1 88.56 74 ALA B CA 1
ATOM 5213 C C . ALA B 1 74 ? 11.875 -10.547 -3.697 1 88.56 74 ALA B C 1
ATOM 5215 O O . ALA B 1 74 ? 12.328 -9.68 -2.943 1 88.56 74 ALA B O 1
ATOM 5216 N N . LEU B 1 75 ? 10.727 -10.422 -4.348 1 90.56 75 LEU B N 1
ATOM 5217 C CA . LEU B 1 75 ? 9.891 -9.25 -4.121 1 90.56 75 LEU B CA 1
ATOM 5218 C C . LEU B 1 75 ? 9.445 -9.172 -2.662 1 90.56 75 LEU B C 1
ATOM 5220 O O . LEU B 1 75 ? 9.508 -8.109 -2.047 1 90.56 75 LEU B O 1
ATOM 5224 N N . VAL B 1 76 ? 9.023 -10.281 -2.078 1 93.19 76 VAL B N 1
ATOM 5225 C CA . VAL B 1 76 ? 8.602 -10.336 -0.683 1 93.19 76 VAL B CA 1
ATOM 5226 C C . VAL B 1 76 ? 9.773 -9.977 0.227 1 93.19 76 VAL B C 1
ATOM 5228 O O . VAL B 1 76 ? 9.609 -9.25 1.209 1 93.19 76 VAL B O 1
ATOM 5231 N N . THR B 1 77 ? 10.922 -10.5 -0.125 1 90.94 77 THR B N 1
ATOM 5232 C CA . THR B 1 77 ? 12.133 -10.195 0.637 1 90.94 77 THR B CA 1
ATOM 5233 C C . THR B 1 77 ? 12.422 -8.703 0.63 1 90.94 77 THR B C 1
ATOM 5235 O O . THR B 1 77 ? 12.711 -8.109 1.675 1 90.94 77 THR B O 1
ATOM 5238 N N . ILE B 1 78 ? 12.375 -8.141 -0.542 1 88.56 78 ILE B N 1
ATOM 5239 C CA . ILE B 1 78 ? 12.641 -6.715 -0.691 1 88.56 78 ILE B CA 1
ATOM 5240 C C . ILE B 1 78 ? 11.648 -5.914 0.155 1 88.56 78 ILE B C 1
ATOM 5242 O O . ILE B 1 78 ? 12.047 -4.992 0.874 1 88.56 78 ILE B O 1
ATOM 5246 N N . MET B 1 79 ? 10.367 -6.273 0.103 1 91.69 79 MET B N 1
ATOM 5247 C CA . MET B 1 79 ? 9.344 -5.594 0.894 1 91.69 79 MET B CA 1
ATOM 5248 C C . MET B 1 79 ? 9.641 -5.711 2.385 1 91.69 79 MET B C 1
ATOM 5250 O O . MET B 1 79 ? 9.508 -4.738 3.127 1 91.69 79 MET B O 1
ATOM 5254 N N . ALA B 1 80 ? 10.047 -6.891 2.809 1 93.19 80 ALA B N 1
ATOM 5255 C CA . ALA B 1 80 ? 10.375 -7.117 4.215 1 93.19 80 ALA B CA 1
ATOM 5256 C C . ALA B 1 80 ? 11.578 -6.285 4.645 1 93.19 80 ALA B C 1
ATOM 5258 O O . ALA B 1 80 ? 11.586 -5.723 5.742 1 93.19 80 ALA B O 1
ATOM 5259 N N . LEU B 1 81 ? 12.516 -6.215 3.779 1 89.31 81 LEU B N 1
ATOM 5260 C CA . LEU B 1 81 ? 13.734 -5.473 4.102 1 89.31 81 LEU B CA 1
ATOM 5261 C C . LEU B 1 81 ? 13.453 -3.977 4.172 1 89.31 81 LEU B C 1
ATOM 5263 O O . LEU B 1 81 ? 14.078 -3.258 4.953 1 89.31 81 LEU B O 1
ATOM 5267 N N . LEU B 1 82 ? 12.555 -3.506 3.338 1 87.56 82 LEU B N 1
ATOM 5268 C CA . LEU B 1 82 ? 12.156 -2.105 3.422 1 87.56 82 LEU B CA 1
ATOM 5269 C C . LEU B 1 82 ? 11.547 -1.796 4.785 1 87.56 82 LEU B C 1
ATOM 5271 O O . LEU B 1 82 ? 11.781 -0.722 5.344 1 87.56 82 LEU B O 1
ATOM 5275 N N . VAL B 1 83 ? 10.797 -2.734 5.301 1 91.56 83 VAL B N 1
ATOM 5276 C CA . VAL B 1 83 ? 10.195 -2.568 6.617 1 91.56 83 VAL B CA 1
ATOM 5277 C C . VAL B 1 83 ? 11.289 -2.535 7.684 1 91.56 83 VAL B C 1
ATOM 5279 O O . VAL B 1 83 ? 11.266 -1.692 8.586 1 91.56 83 VAL B O 1
ATOM 5282 N N . VAL B 1 84 ? 12.234 -3.439 7.562 1 91.12 84 VAL B N 1
ATOM 5283 C CA . VAL B 1 84 ? 13.352 -3.479 8.508 1 91.12 84 VAL B CA 1
ATOM 5284 C C . VAL B 1 84 ? 14.133 -2.168 8.438 1 91.12 84 VAL B C 1
ATOM 5286 O O . VAL B 1 84 ? 14.461 -1.584 9.477 1 91.12 84 VAL B O 1
ATOM 5289 N N . GLY B 1 85 ? 14.445 -1.718 7.27 1 85.88 85 GLY B N 1
ATOM 5290 C CA . GLY B 1 85 ? 15.141 -0.451 7.094 1 85.88 85 GLY B CA 1
ATOM 5291 C C . GLY B 1 85 ? 14.398 0.723 7.707 1 85.88 85 GLY B C 1
ATOM 5292 O O . GLY B 1 85 ? 15.008 1.593 8.328 1 85.88 85 GLY B O 1
ATOM 5293 N N . GLN B 1 86 ? 13.078 0.707 7.508 1 84.56 86 GLN B N 1
ATOM 5294 C CA . GLN B 1 86 ? 12.25 1.764 8.086 1 84.56 86 GLN B CA 1
ATOM 5295 C C . GLN B 1 86 ? 12.305 1.736 9.609 1 84.56 86 GLN B C 1
ATOM 5297 O O . GLN B 1 86 ? 12.258 2.783 10.258 1 84.56 86 GLN B O 1
ATOM 5302 N N . GLY B 1 87 ? 12.281 0.528 10.141 1 86.94 87 GLY B N 1
ATOM 5303 C CA . GLY B 1 87 ? 12.43 0.41 11.578 1 86.94 87 GLY B CA 1
ATOM 5304 C C . GLY B 1 87 ? 13.711 1.029 12.102 1 86.94 87 GLY B C 1
ATOM 5305 O O . GLY B 1 87 ? 13.703 1.708 13.133 1 86.94 87 GLY B O 1
ATOM 5306 N N . MET B 1 88 ? 14.727 0.819 11.383 1 84.25 88 MET B N 1
ATOM 5307 C CA . MET B 1 88 ? 16.016 1.403 11.75 1 84.25 88 MET B CA 1
ATOM 5308 C C . MET B 1 88 ? 15.969 2.924 11.656 1 84.25 88 MET B C 1
ATOM 5310 O O . MET B 1 88 ? 16.516 3.619 12.516 1 84.25 88 MET B O 1
ATOM 5314 N N . PHE B 1 89 ? 15.273 3.389 10.727 1 75.94 89 PHE B N 1
ATOM 5315 C CA . PHE B 1 89 ? 15.148 4.824 10.492 1 75.94 89 PHE B CA 1
ATOM 5316 C C . PHE B 1 89 ? 14.281 5.473 11.562 1 75.94 89 PHE B C 1
ATOM 5318 O O . PHE B 1 89 ? 14.648 6.504 12.133 1 75.94 89 PHE B O 1
ATOM 5325 N N . GLN B 1 90 ? 13.211 4.863 11.844 1 73.94 90 GLN B N 1
ATOM 5326 C CA . GLN B 1 90 ? 12.227 5.441 12.75 1 73.94 90 GLN B CA 1
ATOM 5327 C C . GLN B 1 90 ? 12.734 5.453 14.188 1 73.94 90 GLN B C 1
ATOM 5329 O O . GLN B 1 90 ? 12.398 6.348 14.961 1 73.94 90 GLN B O 1
ATOM 5334 N N . THR B 1 91 ? 13.516 4.516 14.547 1 78.69 91 THR B N 1
ATOM 5335 C CA . THR B 1 91 ? 14 4.398 15.922 1 78.69 91 THR B CA 1
ATOM 5336 C C . THR B 1 91 ? 15.266 5.219 16.125 1 78.69 91 THR B C 1
ATOM 5338 O O . THR B 1 91 ? 15.703 5.438 17.25 1 78.69 91 THR B O 1
ATOM 5341 N N . GLY B 1 92 ? 15.852 5.703 15.016 1 72.88 92 GLY B N 1
ATOM 5342 C CA . GLY B 1 92 ? 17.109 6.422 15.125 1 72.88 92 GLY B CA 1
ATOM 5343 C C . GLY B 1 92 ? 18.312 5.508 15.297 1 72.88 92 GLY B C 1
ATOM 5344 O O . GLY B 1 92 ? 19.375 5.949 15.719 1 72.88 92 GLY B O 1
ATOM 5345 N N . ALA B 1 93 ? 18.094 4.328 15.117 1 75.31 93 ALA B N 1
ATOM 5346 C CA . ALA B 1 93 ? 19.172 3.35 15.266 1 75.31 93 ALA B CA 1
ATOM 5347 C C . ALA B 1 93 ? 20.359 3.705 14.375 1 75.31 93 ALA B C 1
ATOM 5349 O O . ALA B 1 93 ? 21.5 3.311 14.664 1 75.31 93 ALA B O 1
ATOM 5350 N N . LEU B 1 94 ? 20.141 4.496 13.391 1 68.62 94 LEU B N 1
ATOM 5351 C CA . LEU B 1 94 ? 21.203 4.859 12.461 1 68.62 94 LEU B CA 1
ATOM 5352 C C . LEU B 1 94 ? 21.828 6.195 12.852 1 68.62 94 LEU B C 1
ATOM 5354 O O . LEU B 1 94 ? 22.828 6.609 12.258 1 68.62 94 LEU B O 1
ATOM 5358 N N . ASP B 1 95 ? 21.25 6.93 13.812 1 61.75 95 ASP B N 1
ATOM 5359 C CA . ASP B 1 95 ? 21.672 8.281 14.172 1 61.75 95 ASP B CA 1
ATOM 5360 C C . ASP B 1 95 ? 22.922 8.25 15.031 1 61.75 95 ASP B C 1
ATOM 5362 O O . ASP B 1 95 ? 23.703 9.219 15.047 1 61.75 95 ASP B O 1
ATOM 5366 N N . GLY B 1 96 ? 23.125 7.234 15.82 1 57.12 96 GLY B N 1
ATOM 5367 C CA . GLY B 1 96 ? 24.281 7.215 16.703 1 57.12 96 GLY B CA 1
ATOM 5368 C C . GLY B 1 96 ? 25.578 7.609 16 1 57.12 96 GLY B C 1
ATOM 5369 O O . GLY B 1 96 ? 26.219 8.586 16.391 1 57.12 96 GLY B O 1
ATOM 5370 N N . PRO B 1 97 ? 25.828 7.02 14.906 1 57.31 97 PRO B N 1
ATOM 5371 C CA . PRO B 1 97 ? 27.078 7.359 14.203 1 57.31 97 PRO B CA 1
ATOM 5372 C C . PRO B 1 97 ? 27.062 8.789 13.656 1 57.31 97 PRO B C 1
ATOM 5374 O O . PRO B 1 97 ? 28.125 9.422 13.57 1 57.31 97 PRO B O 1
ATOM 5377 N N . SER B 1 98 ? 25.859 9.328 13.492 1 56.38 98 SER B N 1
ATOM 5378 C CA . SER B 1 98 ? 25.781 10.641 12.844 1 56.38 98 SER B CA 1
ATOM 5379 C C . SER B 1 98 ? 26.219 11.75 13.789 1 56.38 98 SER B C 1
ATOM 5381 O O . SER B 1 98 ? 26.938 12.664 13.383 1 56.38 98 SER B O 1
ATOM 5383 N N . GLN B 1 99 ? 25.906 11.641 15.023 1 50.38 99 GLN B N 1
ATOM 5384 C CA . GLN B 1 99 ? 26.266 12.68 15.984 1 50.38 99 GLN B CA 1
ATOM 5385 C C . GLN B 1 99 ? 27.766 12.672 16.281 1 50.38 99 GLN B C 1
ATOM 5387 O O . GLN B 1 99 ? 28.391 13.727 16.406 1 50.38 99 GLN B O 1
ATOM 5392 N N . ARG B 1 100 ? 28.297 11.523 16.328 1 58.97 100 ARG B N 1
ATOM 5393 C CA . ARG B 1 100 ? 29.719 11.414 16.594 1 58.97 100 ARG B CA 1
ATOM 5394 C C . ARG B 1 100 ? 30.531 11.984 15.43 1 58.97 100 ARG B C 1
ATOM 5396 O O . ARG B 1 100 ? 31.594 12.586 15.641 1 58.97 100 ARG B O 1
ATOM 5403 N N . LEU B 1 101 ? 29.906 11.906 14.312 1 64.06 101 LEU B N 1
ATOM 5404 C CA . LEU B 1 101 ? 30.578 12.391 13.109 1 64.06 101 LEU B CA 1
ATOM 5405 C C . LEU B 1 101 ? 30.609 13.914 13.086 1 64.06 101 LEU B C 1
ATOM 5407 O O . LEU B 1 101 ? 31.625 14.516 12.742 1 64.06 101 LEU B O 1
ATOM 5411 N N . LEU B 1 102 ? 29.578 14.516 13.547 1 56.06 102 LEU B N 1
ATOM 5412 C CA . LEU B 1 102 ? 29.484 15.977 13.531 1 56.06 102 LEU B CA 1
ATOM 5413 C C . LEU B 1 102 ? 30.406 16.578 14.578 1 56.06 102 LEU B C 1
ATOM 5415 O O . LEU B 1 102 ? 31.016 17.641 14.344 1 56.06 102 LEU B O 1
ATOM 5419 N N . LYS B 1 103 ? 30.531 15.844 15.625 1 54.91 103 LYS B N 1
ATOM 5420 C CA . LYS B 1 103 ? 31.406 16.328 16.688 1 54.91 103 LYS B CA 1
ATOM 5421 C C . LYS B 1 103 ? 32.875 16.281 16.281 1 54.91 103 LYS B C 1
ATOM 5423 O O . LYS B 1 103 ? 33.656 17.156 16.641 1 54.91 103 LYS B O 1
ATOM 5428 N N . SER B 1 104 ? 33.188 15.352 15.508 1 59.44 104 SER B N 1
ATOM 5429 C CA . SER B 1 104 ? 34.594 15.156 15.117 1 59.44 104 SER B CA 1
ATOM 5430 C C . SER B 1 104 ? 35 16.109 13.992 1 59.44 104 SER B C 1
ATOM 5432 O O . SER B 1 104 ? 36.188 16.281 13.719 1 59.44 104 SER B O 1
ATOM 5434 N N . TYR B 1 105 ? 34 16.812 13.453 1 61.25 105 TYR B N 1
ATOM 5435 C CA . TYR B 1 105 ? 34.281 17.656 12.297 1 61.25 105 TYR B CA 1
ATOM 5436 C C . TYR B 1 105 ? 35.094 18.875 12.695 1 61.25 105 TYR B C 1
ATOM 5438 O O . TYR B 1 105 ? 35.938 19.344 11.922 1 61.25 105 TYR B O 1
ATOM 5446 N N . ALA B 1 106 ? 34.844 19.422 13.828 1 57.44 106 ALA B N 1
ATOM 5447 C CA . ALA B 1 106 ? 35.594 20.594 14.281 1 57.44 106 ALA B CA 1
ATOM 5448 C C . ALA B 1 106 ? 37.094 20.281 14.383 1 57.44 106 ALA B C 1
ATOM 5450 O O . ALA B 1 106 ? 37.938 21.172 14.172 1 57.44 106 ALA B O 1
ATOM 5451 N N . VAL B 1 107 ? 37.406 19.109 14.57 1 59.75 107 VAL B N 1
ATOM 5452 C CA . VAL B 1 107 ? 38.781 18.766 14.852 1 59.75 107 VAL B CA 1
ATOM 5453 C C . VAL B 1 107 ? 39.5 18.375 13.555 1 59.75 107 VAL B C 1
ATOM 5455 O O . VAL B 1 107 ? 40.625 18.828 13.297 1 59.75 107 VAL B O 1
ATOM 5458 N N . ALA B 1 108 ? 38.906 17.609 12.742 1 74.31 108 ALA B N 1
ATOM 5459 C CA . ALA B 1 108 ? 39.5 17.141 11.508 1 74.31 108 ALA B CA 1
ATOM 5460 C C . ALA B 1 108 ? 38.469 17 10.391 1 74.31 108 ALA B C 1
ATOM 5462 O O . ALA B 1 108 ? 37.938 15.914 10.156 1 74.31 108 ALA B O 1
ATOM 5463 N N . PRO B 1 109 ? 38.25 18.109 9.664 1 73.69 109 PRO B N 1
ATOM 5464 C CA . PRO B 1 109 ? 37.188 18.125 8.656 1 73.69 109 PRO B CA 1
ATOM 5465 C C . PRO B 1 109 ? 37.375 17.047 7.594 1 73.69 109 PRO B C 1
ATOM 5467 O O . PRO B 1 109 ? 36.406 16.375 7.219 1 73.69 109 PRO B O 1
ATOM 5470 N N . ARG B 1 110 ? 38.562 16.859 7.145 1 78.81 110 ARG B N 1
ATOM 5471 C CA . ARG B 1 110 ? 38.812 15.859 6.105 1 78.81 110 ARG B CA 1
ATOM 5472 C C . ARG B 1 110 ? 38.562 14.445 6.629 1 78.81 110 ARG B C 1
ATOM 5474 O O . ARG B 1 110 ? 37.938 13.625 5.938 1 78.81 110 ARG B O 1
ATOM 5481 N N . LEU B 1 111 ? 38.938 14.234 7.785 1 81.38 111 LEU B N 1
ATOM 5482 C CA . LEU B 1 111 ? 38.75 12.914 8.383 1 81.38 111 LEU B CA 1
ATOM 5483 C C . LEU B 1 111 ? 37.281 12.656 8.656 1 81.38 111 LEU B C 1
ATOM 5485 O O . LEU B 1 111 ? 36.812 11.516 8.531 1 81.38 111 LEU B O 1
ATOM 5489 N N . THR B 1 112 ? 36.625 13.703 9.023 1 78.44 112 THR B N 1
ATOM 5490 C CA . THR B 1 112 ? 35.188 13.57 9.281 1 78.44 112 THR B CA 1
ATOM 5491 C C . THR B 1 112 ? 34.438 13.25 7.992 1 78.44 112 THR B C 1
ATOM 5493 O O . THR B 1 112 ? 33.5 12.445 8 1 78.44 112 THR B O 1
ATOM 5496 N N . LEU B 1 113 ? 34.844 13.867 7 1 81.56 113 LEU B N 1
ATOM 5497 C CA . LEU B 1 113 ? 34.219 13.602 5.711 1 81.56 113 LEU B CA 1
ATOM 5498 C C . LEU B 1 113 ? 34.469 12.164 5.27 1 81.56 113 LEU B C 1
ATOM 5500 O O . LEU B 1 113 ? 33.531 11.5 4.789 1 81.56 113 LEU B O 1
ATOM 5504 N N . VAL B 1 114 ? 35.625 11.688 5.434 1 86.5 114 VAL B N 1
ATOM 5505 C CA . VAL B 1 114 ? 35.969 10.32 5.078 1 86.5 114 VAL B CA 1
ATOM 5506 C C . VAL B 1 114 ? 35.188 9.344 5.957 1 86.5 114 VAL B C 1
ATOM 5508 O O . VAL B 1 114 ? 34.656 8.336 5.473 1 86.5 114 VAL B O 1
ATOM 5511 N N . ALA B 1 115 ? 35.125 9.68 7.148 1 85.25 115 ALA B N 1
ATOM 5512 C CA . ALA B 1 115 ? 34.375 8.836 8.078 1 85.25 115 ALA B CA 1
ATOM 5513 C C . ALA B 1 115 ? 32.875 8.789 7.723 1 85.25 115 ALA B C 1
ATOM 5515 O O . ALA B 1 115 ? 32.25 7.746 7.848 1 85.25 115 ALA B O 1
ATOM 5516 N N . ALA B 1 116 ? 32.375 9.922 7.316 1 83.75 116 ALA B N 1
ATOM 5517 C CA . ALA B 1 116 ? 30.969 9.984 6.926 1 83.75 116 ALA B CA 1
ATOM 5518 C C . ALA B 1 116 ? 30.703 9.117 5.699 1 83.75 116 ALA B C 1
ATOM 5520 O O . ALA B 1 116 ? 29.734 8.344 5.68 1 83.75 116 ALA B O 1
ATOM 5521 N N . PHE B 1 117 ? 31.516 9.211 4.727 1 91.12 117 PHE B N 1
ATOM 5522 C CA . PHE B 1 117 ? 31.344 8.422 3.512 1 91.12 117 PHE B CA 1
ATOM 5523 C C . PHE B 1 117 ? 31.562 6.941 3.789 1 91.12 117 PHE B C 1
ATOM 5525 O O . PHE B 1 117 ? 30.922 6.086 3.178 1 91.12 117 PHE B O 1
ATOM 5532 N N . MET B 1 118 ? 32.438 6.613 4.695 1 90.75 118 MET B N 1
ATOM 5533 C CA . MET B 1 118 ? 32.656 5.223 5.094 1 90.75 118 MET B CA 1
ATOM 5534 C C . MET B 1 118 ? 31.406 4.672 5.797 1 90.75 118 MET B C 1
ATOM 5536 O O . MET B 1 118 ? 31.047 3.512 5.602 1 90.75 118 MET B O 1
ATOM 5540 N N . ALA B 1 119 ? 30.844 5.52 6.59 1 87.31 119 ALA B N 1
ATOM 5541 C CA . ALA B 1 119 ? 29.609 5.121 7.258 1 87.31 119 ALA B CA 1
ATOM 5542 C C . ALA B 1 119 ? 28.5 4.859 6.246 1 87.31 119 ALA B C 1
ATOM 5544 O O . ALA B 1 119 ? 27.734 3.9 6.387 1 87.31 119 ALA B O 1
ATOM 5545 N N . VAL B 1 120 ? 28.406 5.746 5.281 1 90.19 120 VAL B N 1
ATOM 5546 C CA . VAL B 1 120 ? 27.438 5.566 4.211 1 90.19 120 VAL B CA 1
ATOM 5547 C C . VAL B 1 120 ? 27.703 4.246 3.488 1 90.19 120 VAL B C 1
ATOM 5549 O O . VAL B 1 120 ? 26.781 3.473 3.232 1 90.19 120 VAL B O 1
ATOM 5552 N N . PHE B 1 121 ? 28.922 3.979 3.236 1 94.31 121 PHE B N 1
ATOM 5553 C CA . PHE B 1 121 ? 29.312 2.777 2.504 1 94.31 121 PHE B CA 1
ATOM 5554 C C . PHE B 1 121 ? 28.953 1.523 3.289 1 94.31 121 PHE B C 1
ATOM 5556 O O . PHE B 1 121 ? 28.297 0.622 2.76 1 94.31 121 PHE B O 1
ATOM 5563 N N . VAL B 1 122 ? 29.281 1.443 4.484 1 91.12 122 VAL B N 1
ATOM 5564 C CA . VAL B 1 122 ? 29.062 0.263 5.316 1 91.12 122 VAL B CA 1
ATOM 5565 C C . VAL B 1 122 ? 27.578 0.05 5.531 1 91.12 122 VAL B C 1
ATOM 5567 O O . VAL B 1 122 ? 27.078 -1.078 5.438 1 91.12 122 VAL B O 1
ATOM 5570 N N . THR B 1 123 ? 26.875 1.116 5.785 1 87.62 123 THR B N 1
ATOM 5571 C CA . THR B 1 123 ? 25.438 1.003 6.027 1 87.62 123 THR B CA 1
ATOM 5572 C C . THR B 1 123 ? 24.719 0.578 4.758 1 87.62 123 THR B C 1
ATOM 5574 O O . THR B 1 123 ? 23.844 -0.292 4.801 1 87.62 123 THR B O 1
ATOM 5577 N N . SER B 1 124 ? 25.109 1.121 3.611 1 92.44 124 SER B N 1
ATOM 5578 C CA . SER B 1 124 ? 24.406 0.863 2.359 1 92.44 124 SER B CA 1
ATOM 5579 C C . SER B 1 124 ? 24.75 -0.514 1.804 1 92.44 124 SER B C 1
ATOM 5581 O O . SER B 1 124 ? 24.078 -1.01 0.896 1 92.44 124 SER B O 1
ATOM 5583 N N . ALA B 1 125 ? 25.797 -1.076 2.354 1 93 125 ALA B N 1
ATOM 5584 C CA . ALA B 1 125 ? 26.141 -2.443 1.969 1 93 125 ALA B CA 1
ATOM 5585 C C . ALA B 1 125 ? 25.094 -3.434 2.494 1 93 125 ALA B C 1
ATOM 5587 O O . ALA B 1 125 ? 24.938 -4.52 1.937 1 93 125 ALA B O 1
ATOM 5588 N N . PHE B 1 126 ? 24.328 -2.959 3.506 1 89.19 126 PHE B N 1
ATOM 5589 C CA . PHE B 1 126 ? 23.453 -3.92 4.152 1 89.19 126 PHE B CA 1
ATOM 5590 C C . PHE B 1 126 ? 22.016 -3.385 4.211 1 89.19 126 PHE B C 1
ATOM 5592 O O . PHE B 1 126 ? 21.094 -4.109 4.586 1 89.19 126 PHE B O 1
ATOM 5599 N N . VAL B 1 127 ? 21.891 -2.176 3.961 1 82.88 127 VAL B N 1
ATOM 5600 C CA . VAL B 1 127 ? 20.578 -1.521 3.93 1 82.88 127 VAL B CA 1
ATOM 5601 C C . VAL B 1 127 ? 20.328 -0.932 2.543 1 82.88 127 VAL B C 1
ATOM 5603 O O . VAL B 1 127 ? 21.281 -0.592 1.827 1 82.88 127 VAL B O 1
ATOM 5606 N N . ASN B 1 128 ? 19.125 -0.91 2.227 1 84 128 ASN B N 1
ATOM 5607 C CA . ASN B 1 128 ? 18.781 -0.329 0.931 1 84 128 ASN B CA 1
ATOM 5608 C C . ASN B 1 128 ? 19.359 1.079 0.785 1 84 128 ASN B C 1
ATOM 5610 O O . ASN B 1 128 ? 19.438 1.826 1.762 1 84 128 ASN B O 1
ATOM 5614 N N . ASN B 1 129 ? 19.625 1.488 -0.43 1 87.38 129 ASN B N 1
ATOM 5615 C CA . ASN B 1 129 ? 20.328 2.734 -0.715 1 87.38 129 ASN B CA 1
ATOM 5616 C C . ASN B 1 129 ? 19.484 3.951 -0.366 1 87.38 129 ASN B C 1
ATOM 5618 O O . ASN B 1 129 ? 19.984 4.918 0.213 1 87.38 129 ASN B O 1
ATOM 5622 N N . THR B 1 130 ? 18.266 3.896 -0.572 1 79.38 130 THR B N 1
ATOM 5623 C CA . THR B 1 130 ? 17.406 5.07 -0.489 1 79.38 130 THR B CA 1
ATOM 5624 C C . THR B 1 130 ? 17.281 5.551 0.954 1 79.38 130 THR B C 1
ATOM 5626 O O . THR B 1 130 ? 17.531 6.723 1.246 1 79.38 130 THR B O 1
ATOM 5629 N N . PRO B 1 131 ? 16.984 4.691 1.88 1 75.38 131 PRO B N 1
ATOM 5630 C CA . PRO B 1 131 ? 16.906 5.172 3.264 1 75.38 131 PRO B CA 1
ATOM 5631 C C . PRO B 1 131 ? 18.25 5.699 3.773 1 75.38 131 PRO B C 1
ATOM 5633 O O . PRO B 1 131 ? 18.281 6.641 4.57 1 75.38 131 PRO B O 1
ATOM 5636 N N . VAL B 1 132 ? 19.312 5.16 3.328 1 84.19 132 VAL B N 1
ATOM 5637 C CA . VAL B 1 132 ? 20.641 5.586 3.771 1 84.19 132 VAL B CA 1
ATOM 5638 C C . VAL B 1 132 ? 20.922 7 3.271 1 84.19 132 VAL B C 1
ATOM 5640 O O . VAL B 1 132 ? 21.375 7.855 4.035 1 84.19 132 VAL B O 1
ATOM 5643 N N . VAL B 1 133 ? 20.594 7.273 2.037 1 86.44 133 VAL B N 1
ATOM 5644 C CA . VAL B 1 133 ? 20.828 8.594 1.464 1 86.44 133 VAL B CA 1
ATOM 5645 C C . VAL B 1 133 ? 19.922 9.625 2.137 1 86.44 133 VAL B C 1
ATOM 5647 O O . VAL B 1 133 ? 20.359 10.742 2.432 1 86.44 133 VAL B O 1
ATOM 5650 N N . VAL B 1 134 ? 18.734 9.297 2.42 1 74.5 134 VAL B N 1
ATOM 5651 C CA . VAL B 1 134 ? 17.797 10.203 3.082 1 74.5 134 VAL B CA 1
ATOM 5652 C C . VAL B 1 134 ? 18.328 10.555 4.473 1 74.5 134 VAL B C 1
ATOM 5654 O O . VAL B 1 134 ? 18.219 11.703 4.914 1 74.5 134 VAL B O 1
ATOM 5657 N N . MET B 1 135 ? 18.938 9.602 5.039 1 72.12 135 MET B N 1
ATOM 5658 C CA . MET B 1 135 ? 19.453 9.781 6.395 1 72.12 135 MET B CA 1
ATOM 5659 C C . MET B 1 135 ? 20.688 10.68 6.395 1 72.12 135 MET B C 1
ATOM 5661 O O . MET B 1 135 ? 20.844 11.516 7.285 1 72.12 135 MET B O 1
ATOM 5665 N N . PHE B 1 136 ? 21.469 10.57 5.43 1 81.06 136 PHE B N 1
ATOM 5666 C CA . PHE B 1 136 ? 22.766 11.258 5.453 1 81.06 136 PHE B CA 1
ATOM 5667 C C . PHE B 1 136 ? 22.688 12.578 4.691 1 81.06 136 PHE B C 1
ATOM 5669 O O . PHE B 1 136 ? 23.594 13.406 4.785 1 81.06 136 PHE B O 1
ATOM 5676 N N . LEU B 1 137 ? 21.609 12.75 3.98 1 79.12 137 LEU B N 1
ATOM 5677 C CA . LEU B 1 137 ? 21.438 13.961 3.188 1 79.12 137 LEU B CA 1
ATOM 5678 C C . LEU B 1 137 ? 21.5 15.203 4.07 1 79.12 137 LEU B C 1
ATOM 5680 O O . LEU B 1 137 ? 22.281 16.125 3.809 1 79.12 137 LEU B O 1
ATOM 5684 N N . PRO B 1 138 ? 20.766 15.273 5.16 1 65.38 138 PRO B N 1
ATOM 5685 C CA . PRO B 1 138 ? 20.859 16.453 6.027 1 65.38 138 PRO B CA 1
ATOM 5686 C C . PRO B 1 138 ? 22.219 16.594 6.695 1 65.38 138 PRO B C 1
ATOM 5688 O O . PRO B 1 138 ? 22.688 17.703 6.926 1 65.38 138 PRO B O 1
ATOM 5691 N N . ILE B 1 139 ? 22.812 15.477 6.988 1 70.69 139 ILE B N 1
ATOM 5692 C CA . ILE B 1 139 ? 24.125 15.469 7.625 1 70.69 139 ILE B CA 1
ATOM 5693 C C . ILE B 1 139 ? 25.172 16.047 6.668 1 70.69 139 ILE B C 1
ATOM 5695 O O . ILE B 1 139 ? 25.953 16.922 7.047 1 70.69 139 ILE B O 1
ATOM 5699 N N . MET B 1 140 ? 25.156 15.602 5.457 1 81.06 140 MET B N 1
ATOM 5700 C CA . MET B 1 140 ? 26.094 16.094 4.449 1 81.06 140 MET B CA 1
ATOM 5701 C C . MET B 1 140 ? 25.844 17.562 4.152 1 81.06 140 MET B C 1
ATOM 5703 O O . MET B 1 140 ? 26.797 18.312 3.92 1 81.06 140 MET B O 1
ATOM 5707 N N . SER B 1 141 ? 24.625 17.969 4.16 1 73.62 141 SER B N 1
ATOM 5708 C CA . SER B 1 141 ? 24.281 19.375 3.945 1 73.62 141 SER B CA 1
ATOM 5709 C C . SER B 1 141 ? 24.781 20.25 5.094 1 73.62 141 SER B C 1
ATOM 5711 O O . SER B 1 141 ? 25.25 21.359 4.871 1 73.62 141 SER B O 1
ATOM 5713 N N . ALA B 1 142 ? 24.656 19.672 6.246 1 64.88 142 ALA B N 1
ATOM 5714 C CA . ALA B 1 142 ? 25.156 20.391 7.414 1 64.88 142 ALA B CA 1
ATOM 5715 C C . ALA B 1 142 ? 26.672 20.531 7.375 1 64.88 142 ALA B C 1
ATOM 5717 O O . ALA B 1 142 ? 27.219 21.578 7.719 1 64.88 142 ALA B O 1
ATOM 5718 N N . ILE B 1 143 ? 27.281 19.531 7.035 1 72.25 143 ILE B N 1
ATOM 5719 C CA . ILE B 1 143 ? 28.734 19.562 6.91 1 72.25 143 ILE B CA 1
ATOM 5720 C C . ILE B 1 143 ? 29.156 20.578 5.855 1 72.25 143 ILE B C 1
ATOM 5722 O O . ILE B 1 143 ? 30.109 21.344 6.055 1 72.25 143 ILE B O 1
ATOM 5726 N N . ALA B 1 144 ? 28.453 20.609 4.793 1 76.25 144 ALA B N 1
ATOM 5727 C CA . ALA B 1 144 ? 28.719 21.594 3.736 1 76.25 144 ALA B CA 1
ATOM 5728 C C . ALA B 1 144 ? 28.562 23.016 4.25 1 76.25 144 ALA B C 1
ATOM 5730 O O . ALA B 1 144 ? 29.375 23.891 3.938 1 76.25 144 ALA B O 1
ATOM 5731 N N . GLY B 1 145 ? 27.578 23.219 4.957 1 66.06 145 GLY B N 1
ATOM 5732 C CA . GLY B 1 145 ? 27.344 24.531 5.527 1 66.06 145 GLY B CA 1
ATOM 5733 C C . GLY B 1 145 ? 28.422 24.969 6.5 1 66.06 145 GLY B C 1
ATOM 5734 O O . GLY B 1 145 ? 28.859 26.109 6.469 1 66.06 145 GLY B O 1
ATOM 5735 N N . ARG B 1 146 ? 28.844 24.047 7.215 1 60.06 146 ARG B N 1
ATOM 5736 C CA . ARG B 1 146 ? 29.844 24.359 8.234 1 60.06 146 ARG B CA 1
ATOM 5737 C C . ARG B 1 146 ? 31.219 24.578 7.609 1 60.06 146 ARG B C 1
ATOM 5739 O O . ARG B 1 146 ? 32 25.375 8.102 1 60.06 146 ARG B O 1
ATOM 5746 N N . THR B 1 147 ? 31.453 23.844 6.59 1 66.88 147 THR B N 1
ATOM 5747 C CA . THR B 1 147 ? 32.75 23.922 5.961 1 66.88 147 THR B CA 1
ATOM 5748 C C . THR B 1 147 ? 32.781 24.984 4.867 1 66.88 147 THR B C 1
ATOM 5750 O O . THR B 1 147 ? 33.844 25.297 4.324 1 66.88 147 THR B O 1
ATOM 5753 N N . GLY B 1 148 ? 31.609 25.5 4.68 1 67.06 148 GLY B N 1
ATOM 5754 C CA . GLY B 1 148 ? 31.516 26.453 3.596 1 67.06 148 GLY B CA 1
ATOM 5755 C C . GLY B 1 148 ? 31.625 25.828 2.221 1 67.06 148 GLY B C 1
ATOM 5756 O O . GLY B 1 148 ? 31.906 26.516 1.236 1 67.06 148 GLY B O 1
ATOM 5757 N N . ALA B 1 149 ? 31.641 24.594 2.258 1 76.44 149 ALA B N 1
ATOM 5758 C CA . ALA B 1 149 ? 31.672 23.891 0.979 1 76.44 149 ALA B CA 1
ATOM 5759 C C . ALA B 1 149 ? 30.297 23.875 0.314 1 76.44 149 ALA B C 1
ATOM 5761 O O . ALA B 1 149 ? 29.281 24 0.991 1 76.44 149 ALA B O 1
ATOM 5762 N N . ALA B 1 150 ? 30.25 23.891 -0.953 1 83.38 150 ALA B N 1
ATOM 5763 C CA . ALA B 1 150 ? 29 23.781 -1.684 1 83.38 150 ALA B CA 1
ATOM 5764 C C . ALA B 1 150 ? 28.391 22.391 -1.529 1 83.38 150 ALA B C 1
ATOM 5766 O O . ALA B 1 150 ? 29.078 21.391 -1.665 1 83.38 150 ALA B O 1
ATOM 5767 N N . PRO B 1 151 ? 27.172 22.312 -1.223 1 83.75 151 PRO B N 1
ATOM 5768 C CA . PRO B 1 151 ? 26.5 21.016 -1.121 1 83.75 151 PRO B CA 1
ATOM 5769 C C . PRO B 1 151 ? 26.625 20.188 -2.4 1 83.75 151 PRO B C 1
ATOM 5771 O O . PRO B 1 151 ? 26.625 18.953 -2.346 1 83.75 151 PRO B O 1
ATOM 5774 N N . SER B 1 152 ? 26.75 20.875 -3.479 1 88.38 152 SER B N 1
ATOM 5775 C CA . SER B 1 152 ? 26.828 20.203 -4.773 1 88.38 152 SER B CA 1
ATOM 5776 C C . SER B 1 152 ? 28.094 19.359 -4.875 1 88.38 152 SER B C 1
ATOM 5778 O O . SER B 1 152 ? 28.172 18.453 -5.711 1 88.38 152 SER B O 1
ATOM 5780 N N . LYS B 1 153 ? 28.984 19.578 -4.039 1 90 153 LYS B N 1
ATOM 5781 C CA . LYS B 1 153 ? 30.234 18.828 -4.098 1 90 153 LYS B CA 1
ATOM 5782 C C . LYS B 1 153 ? 30.141 17.547 -3.275 1 90 153 LYS B C 1
ATOM 5784 O O . LYS B 1 153 ? 30.938 16.625 -3.459 1 90 153 LYS B O 1
ATOM 5789 N N . LEU B 1 154 ? 29.094 17.406 -2.5 1 89.56 154 LEU B N 1
ATOM 5790 C CA . LEU B 1 154 ? 29.047 16.297 -1.559 1 89.56 154 LEU B CA 1
ATOM 5791 C C . LEU B 1 154 ? 27.844 15.383 -1.843 1 89.56 154 LEU B C 1
ATOM 5793 O O . LEU B 1 154 ? 27.875 14.195 -1.513 1 89.56 154 LEU B O 1
ATOM 5797 N N . LEU B 1 155 ? 26.875 15.867 -2.498 1 91.25 155 LEU B N 1
ATOM 5798 C CA . LEU B 1 155 ? 25.594 15.148 -2.502 1 91.25 155 LEU B CA 1
ATOM 5799 C C . LEU B 1 155 ? 25.562 14.109 -3.617 1 91.25 155 LEU B C 1
ATOM 5801 O O . LEU B 1 155 ? 25.047 13.008 -3.432 1 91.25 155 LEU B O 1
ATOM 5805 N N . ILE B 1 156 ? 26.094 14.383 -4.785 1 93.81 156 ILE B N 1
ATOM 5806 C CA . ILE B 1 156 ? 26.234 13.352 -5.805 1 93.81 156 ILE B CA 1
ATOM 5807 C C . ILE B 1 156 ? 27.141 12.234 -5.293 1 93.81 156 ILE B C 1
ATOM 5809 O O . ILE B 1 156 ? 26.812 11.055 -5.402 1 93.81 156 ILE B O 1
ATOM 5813 N N . PRO B 1 157 ? 28.25 12.555 -4.695 1 94.88 157 PRO B N 1
ATOM 5814 C CA . PRO B 1 157 ? 29.094 11.516 -4.098 1 94.88 157 PRO B CA 1
ATOM 5815 C C . PRO B 1 157 ? 28.359 10.68 -3.059 1 94.88 157 PRO B C 1
ATOM 5817 O O . PRO B 1 157 ? 28.578 9.469 -2.967 1 94.88 157 PRO B O 1
ATOM 5820 N N . LEU B 1 158 ? 27.531 11.344 -2.33 1 93.19 158 LEU B N 1
ATOM 5821 C CA . LEU B 1 158 ? 26.719 10.617 -1.351 1 93.19 158 LEU B CA 1
ATOM 5822 C C . LEU B 1 158 ? 25.891 9.539 -2.025 1 93.19 158 LEU B C 1
ATOM 5824 O O . LEU B 1 158 ? 25.891 8.383 -1.59 1 93.19 158 LEU B O 1
ATOM 5828 N N . SER B 1 159 ? 25.219 9.852 -3.051 1 94.44 159 SER B N 1
ATOM 5829 C CA . SER B 1 159 ? 24.406 8.906 -3.799 1 94.44 159 SER B CA 1
ATOM 5830 C C . SER B 1 159 ? 25.266 7.812 -4.426 1 94.44 159 SER B C 1
ATOM 5832 O O . SER B 1 159 ? 24.938 6.625 -4.309 1 94.44 159 SER B O 1
ATOM 5834 N N . PHE B 1 160 ? 26.359 8.234 -5.043 1 97.12 160 PHE B N 1
ATOM 5835 C CA . PHE B 1 160 ? 27.203 7.297 -5.785 1 97.12 160 PHE B CA 1
ATOM 5836 C C . PHE B 1 160 ? 27.875 6.309 -4.836 1 97.12 160 PHE B C 1
ATOM 5838 O O . PHE B 1 160 ? 27.969 5.117 -5.141 1 97.12 160 PHE B O 1
ATOM 5845 N N . VAL B 1 161 ? 28.297 6.766 -3.695 1 96.19 161 VAL B N 1
ATOM 5846 C CA . VAL B 1 161 ? 28.938 5.895 -2.709 1 96.19 161 VAL B CA 1
ATOM 5847 C C . VAL B 1 161 ? 27.922 4.871 -2.201 1 96.19 161 VAL B C 1
ATOM 5849 O O . VAL B 1 161 ? 28.25 3.695 -2.023 1 96.19 161 VAL B O 1
ATOM 5852 N N . SER B 1 162 ? 26.766 5.305 -1.969 1 94.75 162 SER B N 1
ATOM 5853 C CA . SER B 1 162 ? 25.703 4.398 -1.519 1 94.75 162 SER B CA 1
ATOM 5854 C C . SER B 1 162 ? 25.438 3.312 -2.553 1 94.75 162 SER B C 1
ATOM 5856 O O . SER B 1 162 ? 25.25 2.146 -2.199 1 94.75 162 SER B O 1
ATOM 5858 N N . VAL B 1 163 ? 25.391 3.641 -3.801 1 95.44 163 VAL B N 1
ATOM 5859 C CA . VAL B 1 163 ? 25.109 2.699 -4.879 1 95.44 163 VAL B CA 1
ATOM 5860 C C . VAL B 1 163 ? 26.266 1.716 -5.031 1 95.44 163 VAL B C 1
ATOM 5862 O O . VAL B 1 163 ? 26.047 0.514 -5.207 1 95.44 163 VAL B O 1
ATOM 5865 N N . LEU B 1 164 ? 27.469 2.258 -4.977 1 96.69 164 LEU B N 1
ATOM 5866 C CA . LEU B 1 164 ? 28.656 1.409 -5.055 1 96.69 164 LEU B CA 1
ATOM 5867 C C . LEU B 1 164 ? 28.672 0.403 -3.908 1 96.69 164 LEU B C 1
ATOM 5869 O O . LEU B 1 164 ? 29 -0.767 -4.113 1 96.69 164 LEU B O 1
ATOM 5873 N N . ALA B 1 165 ? 28.328 0.861 -2.74 1 95.44 165 ALA B N 1
ATOM 5874 C CA . ALA B 1 165 ? 28.25 -0.02 -1.578 1 95.44 165 ALA B CA 1
ATOM 5875 C C . ALA B 1 165 ? 27.188 -1.092 -1.761 1 95.44 165 ALA B C 1
ATOM 5877 O O . ALA B 1 165 ? 27.375 -2.238 -1.346 1 95.44 165 ALA B O 1
ATOM 5878 N N . GLY B 1 166 ? 26.125 -0.764 -2.365 1 93.5 166 GLY B N 1
ATOM 5879 C CA . GLY B 1 166 ? 24.984 -1.641 -2.539 1 93.5 166 GLY B CA 1
ATOM 5880 C C . GLY B 1 166 ? 25.266 -2.846 -3.41 1 93.5 166 GLY B C 1
ATOM 5881 O O . GLY B 1 166 ? 24.578 -3.863 -3.328 1 93.5 166 GLY B O 1
ATOM 5882 N N . MET B 1 167 ? 26.234 -2.768 -4.238 1 93.69 167 MET B N 1
ATOM 5883 C CA . MET B 1 167 ? 26.5 -3.889 -5.137 1 93.69 167 MET B CA 1
ATOM 5884 C C . MET B 1 167 ? 27.516 -4.848 -4.527 1 93.69 167 MET B C 1
ATOM 5886 O O . MET B 1 167 ? 28.016 -5.75 -5.207 1 93.69 167 MET B O 1
ATOM 5890 N N . THR B 1 168 ? 27.797 -4.707 -3.195 1 95.56 168 THR B N 1
ATOM 5891 C CA . THR B 1 168 ? 28.859 -5.5 -2.582 1 95.56 168 THR B CA 1
ATOM 5892 C C . THR B 1 168 ? 28.266 -6.684 -1.815 1 95.56 168 THR B C 1
ATOM 5894 O O . THR B 1 168 ? 28.984 -7.641 -1.504 1 95.56 168 THR B O 1
ATOM 5897 N N . THR B 1 169 ? 27.031 -6.609 -1.448 1 94.25 169 THR B N 1
ATOM 5898 C CA . THR B 1 169 ? 26.359 -7.734 -0.806 1 94.25 169 THR B CA 1
ATOM 5899 C C . THR B 1 169 ? 25.031 -8.031 -1.493 1 94.25 169 THR B C 1
ATOM 5901 O O . THR B 1 169 ? 24.531 -7.215 -2.264 1 94.25 169 THR B O 1
ATOM 5904 N N . LEU B 1 170 ? 24.516 -9.18 -1.188 1 92.69 170 LEU B N 1
ATOM 5905 C CA . LEU B 1 170 ? 23.281 -9.617 -1.832 1 92.69 170 LEU B CA 1
ATOM 5906 C C . LEU B 1 170 ? 22.109 -8.727 -1.427 1 92.69 170 LEU B C 1
ATOM 5908 O O . LEU B 1 170 ? 21.234 -8.445 -2.242 1 92.69 170 LEU B O 1
ATOM 5912 N N . ILE B 1 171 ? 22.078 -8.164 -0.209 1 90.62 171 ILE B N 1
ATOM 5913 C CA . ILE B 1 171 ? 20.906 -7.457 0.315 1 90.62 171 ILE B CA 1
ATOM 5914 C C . ILE B 1 171 ? 21.094 -5.953 0.13 1 90.62 171 ILE B C 1
ATOM 5916 O O . ILE B 1 171 ? 20.188 -5.172 0.417 1 90.62 171 ILE B O 1
ATOM 5920 N N . GLY B 1 172 ? 22.234 -5.559 -0.367 1 90.06 172 GLY B N 1
ATOM 5921 C CA . GLY B 1 172 ? 22.547 -4.141 -0.469 1 90.06 172 GLY B CA 1
ATOM 5922 C C . GLY B 1 172 ? 21.625 -3.402 -1.426 1 90.06 172 GLY B C 1
ATOM 5923 O O . GLY B 1 172 ? 21.391 -2.203 -1.267 1 90.06 172 GLY B O 1
ATOM 5924 N N . SER B 1 173 ? 21.203 -4.105 -2.416 1 90.38 173 SER B N 1
ATOM 5925 C CA . SER B 1 173 ? 20.297 -3.539 -3.4 1 90.38 173 SER B CA 1
ATOM 5926 C C . SER B 1 173 ? 19.219 -4.551 -3.805 1 90.38 173 SER B C 1
ATOM 5928 O O . SER B 1 173 ? 19.484 -5.758 -3.826 1 90.38 173 SER B O 1
ATOM 5930 N N . SER B 1 174 ? 18.078 -4.008 -4.055 1 88.38 174 SER B N 1
ATOM 5931 C CA . SER B 1 174 ? 17 -4.859 -4.531 1 88.38 174 SER B CA 1
ATOM 5932 C C . SER B 1 174 ? 17.359 -5.52 -5.859 1 88.38 174 SER B C 1
ATOM 5934 O O . SER B 1 174 ? 16.938 -6.652 -6.125 1 88.38 174 SER B O 1
ATOM 5936 N N . THR B 1 175 ? 18.156 -4.887 -6.586 1 91.06 175 THR B N 1
ATOM 5937 C CA . THR B 1 175 ? 18.609 -5.367 -7.895 1 91.06 175 THR B CA 1
ATOM 5938 C C . THR B 1 175 ? 19.344 -6.695 -7.758 1 91.06 175 THR B C 1
ATOM 5940 O O . THR B 1 175 ? 19.141 -7.609 -8.555 1 91.06 175 THR B O 1
ATOM 5943 N N . ASN B 1 176 ? 20.172 -6.805 -6.754 1 95.19 176 ASN B N 1
ATOM 5944 C CA . ASN B 1 176 ? 20.953 -8.008 -6.52 1 95.19 176 ASN B CA 1
ATOM 5945 C C . ASN B 1 176 ? 20.062 -9.211 -6.215 1 95.19 176 ASN B C 1
ATOM 5947 O O . ASN B 1 176 ? 20.266 -10.297 -6.762 1 95.19 176 ASN B O 1
ATOM 5951 N N . LEU B 1 177 ? 19.094 -8.969 -5.449 1 91.38 177 LEU B N 1
ATOM 5952 C CA . LEU B 1 177 ? 18.188 -10.023 -5.023 1 91.38 177 LEU B CA 1
ATOM 5953 C C . LEU B 1 177 ? 17.359 -10.523 -6.199 1 91.38 177 LEU B C 1
ATOM 5955 O O . LEU B 1 177 ? 17.094 -11.727 -6.309 1 91.38 177 LEU B O 1
ATOM 5959 N N . LEU B 1 178 ? 17.016 -9.68 -7.039 1 91.25 178 LEU B N 1
ATOM 5960 C CA . LEU B 1 178 ? 16.172 -10.039 -8.18 1 91.25 178 LEU B CA 1
ATOM 5961 C C . LEU B 1 178 ? 16.953 -10.906 -9.172 1 91.25 178 LEU B C 1
ATOM 5963 O O . LEU B 1 178 ? 16.422 -11.906 -9.672 1 91.25 178 LEU B O 1
ATOM 5967 N N . ALA B 1 179 ? 18.141 -10.477 -9.438 1 93.62 179 ALA B N 1
ATOM 5968 C CA . ALA B 1 179 ? 18.984 -11.273 -10.328 1 93.62 179 ALA B CA 1
ATOM 5969 C C . ALA B 1 179 ? 19.281 -12.641 -9.711 1 93.62 179 ALA B C 1
ATOM 5971 O O . ALA B 1 179 ? 19.25 -13.664 -10.406 1 93.62 179 ALA B O 1
ATOM 5972 N N . ALA B 1 180 ? 19.547 -12.617 -8.414 1 93.12 180 ALA B N 1
ATOM 5973 C CA . ALA B 1 180 ? 19.812 -13.859 -7.707 1 93.12 180 ALA B CA 1
ATOM 5974 C C . ALA B 1 180 ? 18.609 -14.797 -7.746 1 93.12 180 ALA B C 1
ATOM 5976 O O . ALA B 1 180 ? 18.766 -16 -7.914 1 93.12 180 ALA B O 1
ATOM 5977 N N . GLU B 1 181 ? 17.5 -14.227 -7.547 1 89.44 181 GLU B N 1
ATOM 5978 C CA . GLU B 1 181 ? 16.281 -15.031 -7.57 1 89.44 181 GLU B CA 1
ATOM 5979 C C . GLU B 1 181 ? 16.047 -15.625 -8.953 1 89.44 181 GLU B C 1
ATOM 5981 O O . GLU B 1 181 ? 15.562 -16.75 -9.078 1 89.44 181 GLU B O 1
ATOM 5986 N N . SER B 1 182 ? 16.297 -14.922 -9.984 1 89.44 182 SER B N 1
ATOM 5987 C CA . SER B 1 182 ? 16.156 -15.43 -11.352 1 89.44 182 SER B CA 1
ATOM 5988 C C . SER B 1 182 ? 17.109 -16.594 -11.609 1 89.44 182 SER B C 1
ATOM 5990 O O . SER B 1 182 ? 16.734 -17.562 -12.281 1 89.44 182 SER B O 1
ATOM 5992 N N . LEU B 1 183 ? 18.297 -16.469 -11.07 1 92.75 183 LEU B N 1
ATOM 5993 C CA . LEU B 1 183 ? 19.266 -17.547 -11.195 1 92.75 183 LEU B CA 1
ATOM 5994 C C . LEU B 1 183 ? 18.766 -18.812 -10.508 1 92.75 183 LEU B C 1
ATOM 5996 O O . LEU B 1 183 ? 18.891 -19.906 -11.047 1 92.75 183 LEU B O 1
ATOM 6000 N N . LEU B 1 184 ? 18.234 -18.641 -9.398 1 89.56 184 LEU B N 1
ATOM 6001 C CA . LEU B 1 184 ? 17.688 -19.75 -8.641 1 89.56 184 LEU B CA 1
ATOM 6002 C C . LEU B 1 184 ? 16.516 -20.391 -9.367 1 89.56 184 LEU B C 1
ATOM 6004 O O . LEU B 1 184 ? 16.438 -21.609 -9.492 1 89.56 184 LEU B O 1
ATOM 6008 N N . ARG B 1 185 ? 15.672 -19.641 -9.852 1 85.31 185 ARG B N 1
ATOM 6009 C CA . ARG B 1 185 ? 14.453 -20.109 -10.5 1 85.31 185 ARG B CA 1
ATOM 6010 C C . ARG B 1 185 ? 14.766 -20.828 -11.812 1 85.31 185 ARG B C 1
ATOM 6012 O O . ARG B 1 185 ? 14.188 -21.875 -12.117 1 85.31 185 ARG B O 1
ATOM 6019 N N . LEU B 1 186 ? 15.703 -20.328 -12.555 1 86.5 186 LEU B N 1
ATOM 6020 C CA . LEU B 1 186 ? 15.945 -20.812 -13.906 1 86.5 186 LEU B CA 1
ATOM 6021 C C . LEU B 1 186 ? 17 -21.922 -13.906 1 86.5 186 LEU B C 1
ATOM 6023 O O . LEU B 1 186 ? 16.938 -22.844 -14.711 1 86.5 186 LEU B O 1
ATOM 6027 N N . GLU B 1 187 ? 17.922 -21.781 -12.945 1 91.69 187 GLU B N 1
ATOM 6028 C CA . GLU B 1 187 ? 19.047 -22.719 -12.977 1 91.69 187 GLU B CA 1
ATOM 6029 C C . GLU B 1 187 ? 19.109 -23.547 -11.703 1 91.69 187 GLU B C 1
ATOM 6031 O O . GLU B 1 187 ? 19.891 -24.5 -11.609 1 91.69 187 GLU B O 1
ATOM 6036 N N . GLY B 1 188 ? 18.297 -23.203 -10.727 1 88.69 188 GLY B N 1
ATOM 6037 C CA . GLY B 1 188 ? 18.312 -23.922 -9.469 1 88.69 188 GLY B CA 1
ATOM 6038 C C . GLY B 1 188 ? 19.562 -23.672 -8.641 1 88.69 188 GLY B C 1
ATOM 6039 O O . GLY B 1 188 ? 19.953 -24.5 -7.812 1 88.69 188 GLY B O 1
ATOM 6040 N N . ARG B 1 189 ? 20.266 -22.562 -8.984 1 91.12 189 ARG B N 1
ATOM 6041 C CA . ARG B 1 189 ? 21.5 -22.234 -8.281 1 91.12 189 ARG B CA 1
ATOM 6042 C C . ARG B 1 189 ? 21.297 -21.016 -7.383 1 91.12 189 ARG B C 1
ATOM 6044 O O . ARG B 1 189 ? 20.781 -19.984 -7.824 1 91.12 189 ARG B O 1
ATOM 6051 N N . GLU B 1 190 ? 21.734 -21.141 -6.18 1 89.75 190 GLU B N 1
ATOM 6052 C CA . GLU B 1 190 ? 21.625 -20.047 -5.227 1 89.75 190 GLU B CA 1
ATOM 6053 C C . GLU B 1 190 ? 22.922 -19.25 -5.16 1 89.75 190 GLU B C 1
ATOM 6055 O O . GLU B 1 190 ? 24.016 -19.812 -5.152 1 89.75 190 GLU B O 1
ATOM 6060 N N . LEU B 1 191 ? 22.781 -17.969 -5.219 1 91.62 191 LEU B N 1
ATOM 6061 C CA . LEU B 1 191 ? 23.938 -17.078 -5.047 1 91.62 191 LEU B CA 1
ATOM 6062 C C . LEU B 1 191 ? 24.234 -16.859 -3.568 1 91.62 191 LEU B C 1
ATOM 6064 O O . LEU B 1 191 ? 23.328 -16.5 -2.801 1 91.62 191 LEU B O 1
ATOM 6068 N N . GLY B 1 192 ? 25.422 -17.094 -3.207 1 90.19 192 GLY B N 1
ATOM 6069 C CA . GLY B 1 192 ? 25.812 -16.844 -1.827 1 90.19 192 GLY B CA 1
ATOM 6070 C C . GLY B 1 192 ? 25.719 -15.391 -1.431 1 90.19 192 GLY B C 1
ATOM 6071 O O . GLY B 1 192 ? 25.812 -14.5 -2.281 1 90.19 192 GLY B O 1
ATOM 6072 N N . PHE B 1 193 ? 25.594 -15.18 -0.167 1 90.75 193 PHE B N 1
ATOM 6073 C CA . PHE B 1 193 ? 25.391 -13.844 0.379 1 90.75 193 PHE B CA 1
ATOM 6074 C C . PHE B 1 193 ? 26.562 -12.93 -0.003 1 90.75 193 PHE B C 1
ATOM 6076 O O . PHE B 1 193 ? 26.359 -11.766 -0.346 1 90.75 193 PHE B O 1
ATOM 6083 N N . PHE B 1 194 ? 27.859 -13.461 0.006 1 93.12 194 PHE B N 1
ATOM 6084 C CA . PHE B 1 194 ? 29.047 -12.656 -0.233 1 93.12 194 PHE B CA 1
ATOM 6085 C C . PHE B 1 194 ? 29.703 -13.023 -1.563 1 93.12 194 PHE B C 1
ATOM 6087 O O . PHE B 1 194 ? 30.859 -12.703 -1.806 1 93.12 194 PHE B O 1
ATOM 6094 N N . GLU B 1 195 ? 28.969 -13.695 -2.361 1 92.31 195 GLU B N 1
ATOM 6095 C CA . GLU B 1 195 ? 29.516 -14.133 -3.641 1 92.31 195 GLU B CA 1
ATOM 6096 C C . GLU B 1 195 ? 29.875 -12.938 -4.527 1 92.31 195 GLU B C 1
ATOM 6098 O O . GLU B 1 195 ? 30.812 -12.992 -5.309 1 92.31 195 GLU B O 1
ATOM 6103 N N . LEU B 1 196 ? 29.172 -11.891 -4.387 1 94.12 196 LEU B N 1
ATOM 6104 C CA . LEU B 1 196 ? 29.422 -10.719 -5.227 1 94.12 196 LEU B CA 1
ATOM 6105 C C . LEU B 1 196 ? 30.406 -9.766 -4.555 1 94.12 196 LEU B C 1
ATOM 6107 O O . LEU B 1 196 ? 30.844 -8.797 -5.168 1 94.12 196 LEU B O 1
ATOM 6111 N N . THR B 1 197 ? 30.828 -10.047 -3.338 1 95.31 197 THR B N 1
ATOM 6112 C CA . THR B 1 197 ? 31.562 -9.102 -2.508 1 95.31 197 THR B CA 1
ATOM 6113 C C . THR B 1 197 ? 32.969 -8.859 -3.08 1 95.31 197 THR B C 1
ATOM 6115 O O . THR B 1 197 ? 33.375 -7.707 -3.207 1 95.31 197 THR B O 1
ATOM 6118 N N . PRO B 1 198 ? 33.719 -9.883 -3.471 1 95 198 PRO B N 1
ATOM 6119 C CA . PRO B 1 198 ? 35.094 -9.625 -3.9 1 95 198 PRO B CA 1
ATOM 6120 C C . PRO B 1 198 ? 35.156 -8.695 -5.109 1 95 198 PRO B C 1
ATOM 6122 O O . PRO B 1 198 ? 35.844 -7.664 -5.059 1 95 198 PRO B O 1
ATOM 6125 N N . VAL B 1 199 ? 34.438 -9.016 -6.168 1 95.81 199 VAL B N 1
ATOM 6126 C CA . VAL B 1 199 ? 34.469 -8.18 -7.359 1 95.81 199 VAL B CA 1
ATOM 6127 C C . VAL B 1 199 ? 33.75 -6.848 -7.062 1 95.81 199 VAL B C 1
ATOM 6129 O O . VAL B 1 199 ? 34.188 -5.793 -7.531 1 95.81 199 VAL B O 1
ATOM 6132 N N . GLY B 1 200 ? 32.688 -6.906 -6.281 1 96.38 200 GLY B N 1
ATOM 6133 C CA . GLY B 1 200 ? 31.953 -5.703 -5.895 1 96.38 200 GLY B CA 1
ATOM 6134 C C . GLY B 1 200 ? 32.844 -4.699 -5.164 1 96.38 200 GLY B C 1
ATOM 6135 O O . GLY B 1 200 ? 32.781 -3.5 -5.441 1 96.38 200 GLY B O 1
ATOM 6136 N N . LEU B 1 201 ? 33.656 -5.191 -4.258 1 96.62 201 LEU B N 1
ATOM 6137 C CA . LEU B 1 201 ? 34.562 -4.32 -3.492 1 96.62 201 LEU B CA 1
ATOM 6138 C C . LEU B 1 201 ? 35.625 -3.721 -4.387 1 96.62 201 LEU B C 1
ATOM 6140 O O . LEU B 1 201 ? 36.031 -2.578 -4.184 1 96.62 201 LEU B O 1
ATOM 6144 N N . MET B 1 202 ? 36.125 -4.492 -5.32 1 96.81 202 MET B N 1
ATOM 6145 C CA . MET B 1 202 ? 37.125 -3.975 -6.25 1 96.81 202 MET B CA 1
ATOM 6146 C C . MET B 1 202 ? 36.531 -2.846 -7.098 1 96.81 202 MET B C 1
ATOM 6148 O O . MET B 1 202 ? 37.188 -1.807 -7.273 1 96.81 202 MET B O 1
ATOM 6152 N N . LEU B 1 203 ? 35.375 -3.074 -7.605 1 97.19 203 LEU B N 1
ATOM 6153 C CA . LEU B 1 203 ? 34.719 -2.051 -8.414 1 97.19 203 LEU B CA 1
ATOM 6154 C C . LEU B 1 203 ? 34.406 -0.822 -7.574 1 97.19 203 LEU B C 1
ATOM 6156 O O . LEU B 1 203 ? 34.531 0.31 -8.039 1 97.19 203 LEU B O 1
ATOM 6160 N N . ALA B 1 204 ? 33.906 -1.124 -6.371 1 97.12 204 ALA B N 1
ATOM 6161 C CA . ALA B 1 204 ? 33.594 -0.018 -5.469 1 97.12 204 ALA B CA 1
ATOM 6162 C C . ALA B 1 204 ? 34.844 0.796 -5.148 1 97.12 204 ALA B C 1
ATOM 6164 O O . ALA B 1 204 ? 34.781 2.023 -5.047 1 97.12 204 ALA B O 1
ATOM 6165 N N . ALA B 1 205 ? 35.969 0.111 -4.961 1 96.44 205 ALA B N 1
ATOM 6166 C CA . ALA B 1 205 ? 37.219 0.803 -4.68 1 96.44 205 ALA B CA 1
ATOM 6167 C C . ALA B 1 205 ? 37.594 1.732 -5.828 1 96.44 205 ALA B C 1
ATOM 6169 O O . ALA B 1 205 ? 38.031 2.861 -5.602 1 96.44 205 ALA B O 1
ATOM 6170 N N . VAL B 1 206 ? 37.438 1.25 -6.992 1 96.69 206 VAL B N 1
ATOM 6171 C CA . VAL B 1 206 ? 37.75 2.059 -8.172 1 96.69 206 VAL B CA 1
ATOM 6172 C C . VAL B 1 206 ? 36.781 3.246 -8.227 1 96.69 206 VAL B C 1
ATOM 6174 O O . VAL B 1 206 ? 37.188 4.375 -8.508 1 96.69 206 VAL B O 1
ATOM 6177 N N . GLY B 1 207 ? 35.5 3.002 -8.039 1 96.19 207 GLY B N 1
ATOM 6178 C CA . GLY B 1 207 ? 34.531 4.07 -8.031 1 96.19 207 GLY B CA 1
ATOM 6179 C C . GLY B 1 207 ? 34.781 5.117 -6.965 1 96.19 207 GLY B C 1
ATOM 6180 O O . GLY B 1 207 ? 34.688 6.316 -7.227 1 96.19 207 GLY B O 1
ATOM 6181 N N . LEU B 1 208 ? 35.125 4.617 -5.777 1 95.75 208 LEU B N 1
ATOM 6182 C CA . LEU B 1 208 ? 35.438 5.527 -4.68 1 95.75 208 LEU B CA 1
ATOM 6183 C C . LEU B 1 208 ? 36.656 6.379 -5.004 1 95.75 208 LEU B C 1
ATOM 6185 O O . LEU B 1 208 ? 36.688 7.574 -4.691 1 95.75 208 LEU B O 1
ATOM 6189 N N . THR B 1 209 ? 37.688 5.785 -5.586 1 95.56 209 THR B N 1
ATOM 6190 C CA . THR B 1 209 ? 38.875 6.516 -5.98 1 95.56 209 THR B CA 1
ATOM 6191 C C . THR B 1 209 ? 38.562 7.59 -7.016 1 95.56 209 THR B C 1
ATOM 6193 O O . THR B 1 209 ? 39.031 8.719 -6.926 1 95.56 209 THR B O 1
ATOM 6196 N N . TYR B 1 210 ? 37.75 7.238 -7.957 1 95.94 210 TYR B N 1
ATOM 6197 C CA . TYR B 1 210 ? 37.281 8.195 -8.961 1 95.94 210 TYR B CA 1
ATOM 6198 C C . TYR B 1 210 ? 36.562 9.375 -8.297 1 95.94 210 TYR B C 1
ATOM 6200 O O . TYR B 1 210 ? 36.812 10.531 -8.656 1 95.94 210 TYR B O 1
ATOM 6208 N N . ILE B 1 211 ? 35.656 9.055 -7.34 1 94.81 211 ILE B N 1
ATOM 6209 C CA . ILE B 1 211 ? 34.875 10.086 -6.672 1 94.81 211 ILE B CA 1
ATOM 6210 C C . ILE B 1 211 ? 35.781 11.008 -5.879 1 94.81 211 ILE B C 1
ATOM 6212 O O . ILE B 1 211 ? 35.656 12.234 -5.934 1 94.81 211 ILE B O 1
ATOM 6216 N N . ILE B 1 212 ? 36.812 10.477 -5.203 1 92.25 212 ILE B N 1
ATOM 6217 C CA . ILE B 1 212 ? 37.75 11.242 -4.367 1 92.25 212 ILE B CA 1
ATOM 6218 C C . ILE B 1 212 ? 38.562 12.188 -5.238 1 92.25 212 ILE B C 1
ATOM 6220 O O . ILE B 1 212 ? 38.75 13.352 -4.887 1 92.25 212 ILE B O 1
ATOM 6224 N N . ILE B 1 213 ? 38.969 11.766 -6.398 1 92.69 213 ILE B N 1
ATOM 6225 C CA . ILE B 1 213 ? 39.875 12.531 -7.246 1 92.69 213 ILE B CA 1
ATOM 6226 C C . ILE B 1 213 ? 39.094 13.531 -8.086 1 92.69 213 ILE B C 1
ATOM 6228 O O . ILE B 1 213 ? 39.469 14.695 -8.211 1 92.69 213 ILE B O 1
ATOM 6232 N N . PHE B 1 214 ? 37.938 13.148 -8.57 1 94 214 PHE B N 1
ATOM 6233 C CA . PHE B 1 214 ? 37.312 13.938 -9.625 1 94 214 PHE B CA 1
ATOM 6234 C C . PHE B 1 214 ? 36.125 14.719 -9.094 1 94 214 PHE B C 1
ATOM 6236 O O . PHE B 1 214 ? 35.656 15.648 -9.742 1 94 214 PHE B O 1
ATOM 6243 N N . ALA B 1 215 ? 35.562 14.367 -7.973 1 91.69 215 ALA B N 1
ATOM 6244 C CA . ALA B 1 215 ? 34.406 15.078 -7.457 1 91.69 215 ALA B CA 1
ATOM 6245 C C . ALA B 1 215 ? 34.719 16.562 -7.246 1 91.69 215 ALA B C 1
ATOM 6247 O O . ALA B 1 215 ? 33.969 17.422 -7.691 1 91.69 215 ALA B O 1
ATOM 6248 N N . PRO B 1 216 ? 35.906 16.922 -6.641 1 86.94 216 PRO B N 1
ATOM 6249 C CA . PRO B 1 216 ? 36.219 18.328 -6.426 1 86.94 216 PRO B CA 1
ATOM 6250 C C . PRO B 1 216 ? 36.531 19.078 -7.727 1 86.94 216 PRO B C 1
ATOM 6252 O O . PRO B 1 216 ? 36.406 20.297 -7.789 1 86.94 216 PRO B O 1
ATOM 6255 N N . ILE B 1 217 ? 36.781 18.328 -8.734 1 89.94 217 ILE B N 1
ATOM 6256 C CA . ILE B 1 217 ? 37.219 18.938 -9.977 1 89.94 217 ILE B CA 1
ATOM 6257 C C . ILE B 1 217 ? 36.062 19.078 -10.938 1 89.94 217 ILE B C 1
ATOM 6259 O O . ILE B 1 217 ? 35.844 20.141 -11.539 1 89.94 217 ILE B O 1
ATOM 6263 N N . LEU B 1 218 ? 35.25 18.109 -11.07 1 91.06 218 LEU B N 1
ATOM 6264 C CA . LEU B 1 218 ? 34.25 18.062 -12.133 1 91.06 218 LEU B CA 1
ATOM 6265 C C . LEU B 1 218 ? 32.906 18.531 -11.633 1 91.06 218 LEU B C 1
ATOM 6267 O O . LEU B 1 218 ? 32.062 18.969 -12.422 1 91.06 218 LEU B O 1
ATOM 6271 N N . LEU B 1 219 ? 32.625 18.438 -10.344 1 91.38 219 LEU B N 1
ATOM 6272 C CA . LEU B 1 219 ? 31.297 18.812 -9.828 1 91.38 219 LEU B CA 1
ATOM 6273 C C . LEU B 1 219 ? 31.219 20.328 -9.656 1 91.38 219 LEU B C 1
ATOM 6275 O O . LEU B 1 219 ? 32.188 20.984 -9.289 1 91.38 219 LEU B O 1
ATOM 6279 N N . PRO B 1 220 ? 30.125 20.875 -10 1 85.81 220 PRO B N 1
ATOM 6280 C CA . PRO B 1 220 ? 29.953 22.328 -9.922 1 85.81 220 PRO B CA 1
ATOM 6281 C C . PRO B 1 220 ? 29.906 22.844 -8.484 1 85.81 220 PRO B C 1
ATOM 6283 O O . PRO B 1 220 ? 29.625 22.078 -7.562 1 85.81 220 PRO B O 1
ATOM 6286 N N . SER B 1 221 ? 30.375 24.016 -8.391 1 81.56 221 SER B N 1
ATOM 6287 C CA . SER B 1 221 ? 30.219 24.703 -7.109 1 81.56 221 SER B CA 1
ATOM 6288 C C . SER B 1 221 ? 29.031 25.656 -7.133 1 81.56 221 SER B C 1
ATOM 6290 O O . SER B 1 221 ? 29.141 26.797 -7.598 1 81.56 221 SER B O 1
ATOM 6292 N N . ARG B 1 222 ? 28 25.219 -7.051 1 72.19 222 ARG B N 1
ATOM 6293 C CA . ARG B 1 222 ? 26.797 26.047 -7.031 1 72.19 222 ARG B CA 1
ATOM 6294 C C . ARG B 1 222 ? 26.391 26.375 -5.602 1 72.19 222 ARG B C 1
ATOM 6296 O O . ARG B 1 222 ? 26.312 25.5 -4.746 1 72.19 222 ARG B O 1
ATOM 6303 N N . GLU B 1 223 ? 26.906 27.594 -5.395 1 57.03 223 GLU B N 1
ATOM 6304 C CA . GLU B 1 223 ? 26.516 28.062 -4.07 1 57.03 223 GLU B CA 1
ATOM 6305 C C . GLU B 1 223 ? 24.984 28.094 -3.926 1 57.03 223 GLU B C 1
ATOM 6307 O O . GLU B 1 223 ? 24.266 28.188 -4.918 1 57.03 223 GLU B O 1
ATOM 6312 N N . ALA B 1 224 ? 24.453 27.547 -3.033 1 47.25 224 ALA B N 1
ATOM 6313 C CA . ALA B 1 224 ? 23.031 27.797 -2.793 1 47.25 224 ALA B CA 1
ATOM 6314 C C . ALA B 1 224 ? 22.656 29.219 -3.223 1 47.25 224 ALA B C 1
ATOM 6316 O O . ALA B 1 224 ? 23.234 30.188 -2.736 1 47.25 224 ALA B O 1
ATOM 6317 N N . GLU B 1 225 ? 22.797 29.734 -4.539 1 40.97 225 GLU B N 1
ATOM 6318 C CA . GLU B 1 225 ? 22.422 31.141 -4.664 1 40.97 225 GLU B CA 1
ATOM 6319 C C . GLU B 1 225 ? 21.859 31.672 -3.352 1 40.97 225 GLU B C 1
ATOM 6321 O O . GLU B 1 225 ? 21.703 30.938 -2.381 1 40.97 225 GLU B O 1
ATOM 6326 N N . GLY B 1 226 ? 20.656 32.656 -3.646 1 33.84 226 GLY B N 1
ATOM 6327 C CA . GLY B 1 226 ? 19.891 33.406 -2.676 1 33.84 226 GLY B CA 1
ATOM 6328 C C . GLY B 1 226 ? 19.484 32.594 -1.457 1 33.84 226 GLY B C 1
ATOM 6329 O O . GLY B 1 226 ? 18.641 33.031 -0.664 1 33.84 226 GLY B O 1
ATOM 6330 N N . GLU B 1 227 ? 19.375 31.391 -1.693 1 33.19 227 GLU B N 1
ATOM 6331 C CA . GLU B 1 227 ? 18.938 31.031 -0.347 1 33.19 227 GLU B CA 1
ATOM 6332 C C . GLU B 1 227 ? 19.984 31.406 0.694 1 33.19 227 GLU B C 1
ATOM 6334 O O . GLU B 1 227 ? 21.031 30.766 0.788 1 33.19 227 GLU B O 1
ATOM 6339 N N . SER B 1 228 ? 20.609 32.719 0.531 1 30.41 228 SER B N 1
ATOM 6340 C CA . SER B 1 228 ? 21.062 33.25 1.812 1 30.41 228 SER B CA 1
ATOM 6341 C C . SER B 1 228 ? 20.844 32.25 2.934 1 30.41 228 SER B C 1
ATOM 6343 O O . SER B 1 228 ? 19.938 31.406 2.857 1 30.41 228 SER B O 1
ATOM 6345 N N . SER B 1 229 ? 21.938 31.844 3.543 1 31.53 229 SER B N 1
ATOM 6346 C CA . SER B 1 229 ? 21.75 31.391 4.914 1 31.53 229 SER B CA 1
ATOM 6347 C C . SER B 1 229 ? 20.375 31.797 5.441 1 31.53 229 SER B C 1
ATOM 6349 O O . SER B 1 229 ? 20.203 32.906 5.965 1 31.53 229 SER B O 1
ATOM 6351 N N . ASN B 1 230 ? 19.562 32.062 4.484 1 32.31 230 ASN B N 1
ATOM 6352 C CA . ASN B 1 230 ? 18.328 32.25 5.25 1 32.31 230 ASN B CA 1
ATOM 6353 C C . ASN B 1 230 ? 18.406 31.562 6.613 1 32.31 230 ASN B C 1
ATOM 6355 O O . ASN B 1 230 ? 18.344 30.328 6.703 1 32.31 230 ASN B O 1
ATOM 6359 N N . LYS B 1 231 ? 19.453 31.922 7.258 1 36.03 231 LYS B N 1
ATOM 6360 C CA . LYS B 1 231 ? 19.391 31.938 8.719 1 36.03 231 LYS B CA 1
ATOM 6361 C C . LYS B 1 231 ? 18.016 31.484 9.211 1 36.03 231 LYS B C 1
ATOM 6363 O O . LYS B 1 231 ? 17 31.891 8.664 1 36.03 231 LYS B O 1
ATOM 6368 N N . GLY B 1 232 ? 18.047 30.297 9.438 1 34.03 232 GLY B N 1
ATOM 6369 C CA . GLY B 1 232 ? 17 29.688 10.242 1 34.03 232 GLY B CA 1
ATOM 6370 C C . GLY B 1 232 ? 16.078 30.688 10.891 1 34.03 232 GLY B C 1
ATOM 6371 O O . GLY B 1 232 ? 16.219 31 12.07 1 34.03 232 GLY B O 1
ATOM 6372 N N . THR B 1 233 ? 16.031 31.797 10.289 1 36.5 233 THR B N 1
ATOM 6373 C CA . THR B 1 233 ? 14.906 32.531 10.852 1 36.5 233 THR B CA 1
ATOM 6374 C C . THR B 1 233 ? 13.68 31.641 10.977 1 36.5 233 THR B C 1
ATOM 6376 O O . THR B 1 233 ? 12.75 31.734 10.172 1 36.5 233 THR B O 1
ATOM 6379 N N . GLY B 1 234 ? 13.938 30.453 10.617 1 41.41 234 GLY B N 1
ATOM 6380 C CA . GLY B 1 234 ? 12.812 29.625 11.008 1 41.41 234 GLY B CA 1
ATOM 6381 C C . GLY B 1 234 ? 12.172 30.062 12.312 1 41.41 234 GLY B C 1
ATOM 6382 O O . GLY B 1 234 ? 12.75 30.844 13.062 1 41.41 234 GLY B O 1
ATOM 6383 N N . LYS B 1 235 ? 10.938 29.891 12.328 1 53.97 235 LYS B N 1
ATOM 6384 C CA . LYS B 1 235 ? 10.172 30.078 13.562 1 53.97 235 LYS B CA 1
ATOM 6385 C C . LYS B 1 235 ? 10.945 29.562 14.773 1 53.97 235 LYS B C 1
ATOM 6387 O O . LYS B 1 235 ? 11.273 28.375 14.836 1 53.97 235 LYS B O 1
ATOM 6392 N N . GLN B 1 236 ? 11.727 30.438 15.406 1 60.22 236 GLN B N 1
ATOM 6393 C CA . GLN B 1 236 ? 12.383 30.031 16.641 1 60.22 236 GLN B CA 1
ATOM 6394 C C . GLN B 1 236 ? 11.391 29.984 17.797 1 60.22 236 GLN B C 1
ATOM 6396 O O . GLN B 1 236 ? 10.562 30.875 17.953 1 60.22 236 GLN B O 1
ATOM 6401 N N . PHE B 1 237 ? 11.367 28.906 18.328 1 70.38 237 PHE B N 1
ATOM 6402 C CA . PHE B 1 237 ? 10.57 28.734 19.531 1 70.38 237 PHE B CA 1
ATOM 6403 C C . PHE B 1 237 ? 11.406 29 20.781 1 70.38 237 PHE B C 1
ATOM 6405 O O . PHE B 1 237 ? 12.578 28.656 20.844 1 70.38 237 PHE B O 1
ATOM 6412 N N . ILE B 1 238 ? 10.836 29.734 21.609 1 70.69 238 ILE B N 1
ATOM 6413 C CA . ILE B 1 238 ? 11.445 29.891 22.922 1 70.69 238 ILE B CA 1
ATOM 6414 C C . ILE B 1 238 ? 11.102 28.672 23.781 1 70.69 238 ILE B C 1
ATOM 6416 O O . ILE B 1 238 ? 9.93 28.297 23.906 1 70.69 238 ILE B O 1
ATOM 6420 N N . ALA B 1 239 ? 12.07 27.984 24.172 1 74.94 239 ALA B N 1
ATOM 6421 C CA . ALA B 1 239 ? 11.898 26.797 25.016 1 74.94 239 ALA B CA 1
ATOM 6422 C C . ALA B 1 239 ? 12.672 26.938 26.328 1 74.94 239 ALA B C 1
ATOM 6424 O O . ALA B 1 239 ? 13.547 27.797 26.438 1 74.94 239 ALA B O 1
ATOM 6425 N N . GLN B 1 240 ? 12.195 26.297 27.344 1 72.69 240 GLN B N 1
ATOM 6426 C CA . GLN B 1 240 ? 12.828 26.328 28.656 1 72.69 240 GLN B CA 1
ATOM 6427 C C . GLN B 1 240 ? 13.375 24.953 29.031 1 72.69 240 GLN B C 1
ATOM 6429 O O . GLN B 1 240 ? 12.711 23.938 28.812 1 72.69 240 GLN B O 1
ATOM 6434 N N . ILE B 1 241 ? 14.617 24.922 29.391 1 73.75 241 ILE B N 1
ATOM 6435 C CA . ILE B 1 241 ? 15.25 23.703 29.875 1 73.75 241 ILE B CA 1
ATOM 6436 C C . ILE B 1 241 ? 15.625 23.859 31.344 1 73.75 241 ILE B C 1
ATOM 6438 O O . ILE B 1 241 ? 16.375 24.766 31.719 1 73.75 241 ILE B O 1
ATOM 6442 N N . GLU B 1 242 ? 15.016 23.047 32.125 1 72.69 242 GLU B N 1
ATOM 6443 C CA . GLU B 1 242 ? 15.352 23.078 33.562 1 72.69 242 GLU B CA 1
ATOM 6444 C C . GLU B 1 242 ? 16.484 22.125 33.875 1 72.69 242 GLU B C 1
ATOM 6446 O O . GLU B 1 242 ? 16.406 20.938 33.562 1 72.69 242 GLU B O 1
ATOM 6451 N N . VAL B 1 243 ? 17.469 22.672 34.406 1 77 243 VAL B N 1
ATOM 6452 C CA . VAL B 1 243 ? 18.609 21.844 34.812 1 77 243 VAL B CA 1
ATOM 6453 C C . VAL B 1 243 ? 18.328 21.188 36.156 1 77 243 VAL B C 1
ATOM 6455 O O . VAL B 1 243 ? 18.328 21.859 37.188 1 77 243 VAL B O 1
ATOM 6458 N N . THR B 1 244 ? 17.906 19.969 36.188 1 71.19 244 THR B N 1
ATOM 6459 C CA . THR B 1 244 ? 17.656 19.234 37.406 1 71.19 244 THR B CA 1
ATOM 6460 C C . THR B 1 244 ? 18.891 18.453 37.844 1 71.19 244 THR B C 1
ATOM 6462 O O . THR B 1 244 ? 19.906 18.469 37.125 1 71.19 244 THR B O 1
ATOM 6465 N N . HIS B 1 245 ? 18.656 17.844 39.094 1 71 245 HIS B N 1
ATOM 6466 C CA . HIS B 1 245 ? 19.734 16.984 39.562 1 71 245 HIS B CA 1
ATOM 6467 C C . HIS B 1 245 ? 19.938 15.781 38.656 1 71 245 HIS B C 1
ATOM 6469 O O . HIS B 1 245 ? 18.969 15.141 38.25 1 71 245 HIS B O 1
ATOM 6475 N N . ASP B 1 246 ? 21.094 15.555 38.062 1 63.97 246 ASP B N 1
ATOM 6476 C CA . ASP B 1 246 ? 21.469 14.445 37.188 1 63.97 246 ASP B CA 1
ATOM 6477 C C . ASP B 1 246 ? 21.156 14.773 35.719 1 63.97 246 ASP B C 1
ATOM 6479 O O . ASP B 1 246 ? 21.031 13.867 34.906 1 63.97 246 ASP B O 1
ATOM 6483 N N . HIS B 1 247 ? 20.906 16.031 35.531 1 66.06 247 HIS B N 1
ATOM 6484 C CA . HIS B 1 247 ? 20.672 16.484 34.188 1 66.06 247 HIS B CA 1
ATOM 6485 C C . HIS B 1 247 ? 21.984 16.562 33.406 1 66.06 247 HIS B C 1
ATOM 6487 O O . HIS B 1 247 ? 23.031 16.875 33.969 1 66.06 247 HIS B O 1
ATOM 6493 N N . PRO B 1 248 ? 21.953 16.266 32.219 1 67.19 248 PRO B N 1
ATOM 6494 C CA . PRO B 1 248 ? 23.188 16.297 31.406 1 67.19 248 PRO B CA 1
ATOM 6495 C C . PRO B 1 248 ? 23.812 17.688 31.359 1 67.19 248 PRO B C 1
ATOM 6497 O O . PRO B 1 248 ? 25.016 17.812 31.141 1 67.19 248 PRO B O 1
ATOM 6500 N N . MET B 1 249 ? 23.062 18.656 31.656 1 73.12 249 MET B N 1
ATOM 6501 C CA . MET B 1 249 ? 23.594 20.016 31.562 1 73.12 249 MET B CA 1
ATOM 6502 C C . MET B 1 249 ? 24.141 20.453 32.906 1 73.12 249 MET B C 1
ATOM 6504 O O . MET B 1 249 ? 24.719 21.547 33 1 73.12 249 MET B O 1
ATOM 6508 N N . GLU B 1 250 ? 23.984 19.578 33.844 1 77.94 250 GLU B N 1
ATOM 6509 C CA . GLU B 1 250 ? 24.516 19.922 35.156 1 77.94 250 GLU B CA 1
ATOM 6510 C C . GLU B 1 250 ? 26.047 20.016 35.125 1 77.94 250 GLU B C 1
ATOM 6512 O O . GLU B 1 250 ? 26.719 19.094 34.656 1 77.94 250 GLU B O 1
ATOM 6517 N N . GLY B 1 251 ? 26.609 21.078 35.5 1 76.88 251 GLY B N 1
ATOM 6518 C CA . GLY B 1 251 ? 28.047 21.25 35.625 1 76.88 251 GLY B CA 1
ATOM 6519 C C . GLY B 1 251 ? 28.688 21.734 34.344 1 76.88 251 GLY B C 1
ATOM 6520 O O . GLY B 1 251 ? 29.906 21.969 34.312 1 76.88 251 GLY B O 1
ATOM 6521 N N . LYS B 1 252 ? 27.844 21.953 33.344 1 79.12 252 LYS B N 1
ATOM 6522 C CA . LYS B 1 252 ? 28.438 22.391 32.094 1 79.12 252 LYS B CA 1
ATOM 6523 C C . LYS B 1 252 ? 28.703 23.891 32.094 1 79.12 252 LYS B C 1
ATOM 6525 O O . LYS B 1 252 ? 27.906 24.672 32.625 1 79.12 252 LYS B O 1
ATOM 6530 N N . GLN B 1 253 ? 29.906 24.219 31.672 1 79.06 253 GLN B N 1
ATOM 6531 C CA . GLN B 1 253 ? 30.344 25.625 31.672 1 79.06 253 GLN B CA 1
ATOM 6532 C C . GLN B 1 253 ? 30.203 26.234 30.281 1 79.06 253 GLN B C 1
ATOM 6534 O O . GLN B 1 253 ? 30.344 25.547 29.281 1 79.06 253 GLN B O 1
ATOM 6539 N N . SER B 1 254 ? 29.75 27.547 30.297 1 75.12 254 SER B N 1
ATOM 6540 C CA . SER B 1 254 ? 29.656 28.281 29.031 1 75.12 254 SER B CA 1
ATOM 6541 C C . SER B 1 254 ? 31.031 28.5 28.422 1 75.12 254 SER B C 1
ATOM 6543 O O . SER B 1 254 ? 32 28.734 29.125 1 75.12 254 SER B O 1
ATOM 6545 N N . VAL B 1 255 ? 31.109 28.141 27.156 1 66.25 255 VAL B N 1
ATOM 6546 C CA . VAL B 1 255 ? 32.344 28.391 26.406 1 66.25 255 VAL B CA 1
ATOM 6547 C C . VAL B 1 255 ? 32.094 29.484 25.375 1 66.25 255 VAL B C 1
ATOM 6549 O O . VAL B 1 255 ? 31.266 29.328 24.484 1 66.25 255 VAL B O 1
ATOM 6552 N N . ALA B 1 256 ? 32.875 30.547 25.422 1 55.94 256 ALA B N 1
ATOM 6553 C CA . ALA B 1 256 ? 32.781 31.688 24.5 1 55.94 256 ALA B CA 1
ATOM 6554 C C . ALA B 1 256 ? 31.359 32.219 24.438 1 55.94 256 ALA B C 1
ATOM 6556 O O . ALA B 1 256 ? 30.875 32.594 23.375 1 55.94 256 ALA B O 1
ATOM 6557 N N . GLY B 1 257 ? 30.656 32.094 25.578 1 57.5 257 GLY B N 1
ATOM 6558 C CA . GLY B 1 257 ? 29.328 32.688 25.703 1 57.5 257 GLY B CA 1
ATOM 6559 C C . GLY B 1 257 ? 28.219 31.734 25.234 1 57.5 257 GLY B C 1
ATOM 6560 O O . GLY B 1 257 ? 27.047 32.094 25.281 1 57.5 257 GLY B O 1
ATOM 6561 N N . MET B 1 258 ? 28.625 30.578 24.781 1 64.75 258 MET B N 1
ATOM 6562 C CA . MET B 1 258 ? 27.656 29.625 24.266 1 64.75 258 MET B CA 1
ATOM 6563 C C . MET B 1 258 ? 27.766 28.281 25 1 64.75 258 MET B C 1
ATOM 6565 O O . MET B 1 258 ? 28.75 28.031 25.688 1 64.75 258 MET B O 1
ATOM 6569 N N . PHE B 1 259 ? 26.734 27.578 25.078 1 71.12 259 PHE B N 1
ATOM 6570 C CA . PHE B 1 259 ? 26.75 26.219 25.625 1 71.12 259 PHE B CA 1
ATOM 6571 C C . PHE B 1 259 ? 26.875 25.188 24.516 1 71.12 259 PHE B C 1
ATOM 6573 O O . PHE B 1 259 ? 25.938 24.969 23.75 1 71.12 259 PHE B O 1
ATOM 6580 N N . PRO B 1 260 ? 28.016 24.672 24.344 1 63.97 260 PRO B N 1
ATOM 6581 C CA . PRO B 1 260 ? 28.281 23.734 23.25 1 63.97 260 PRO B CA 1
ATOM 6582 C C . PRO B 1 260 ? 27.328 22.547 23.25 1 63.97 260 PRO B C 1
ATOM 6584 O O . PRO B 1 260 ? 27.094 21.938 22.203 1 63.97 260 PRO B O 1
ATOM 6587 N N . ASP B 1 261 ? 26.75 22.188 24.406 1 63.78 261 ASP B N 1
ATOM 6588 C CA . ASP B 1 261 ? 25.875 21.031 24.516 1 63.78 261 ASP B CA 1
ATOM 6589 C C . ASP B 1 261 ? 24.484 21.344 23.953 1 63.78 261 ASP B C 1
ATOM 6591 O O . ASP B 1 261 ? 23.641 20.453 23.859 1 63.78 261 ASP B O 1
ATOM 6595 N N . LEU B 1 262 ? 24.297 22.5 23.75 1 66.19 262 LEU B N 1
ATOM 6596 C CA . LEU B 1 262 ? 23.047 22.922 23.125 1 66.19 262 LEU B CA 1
ATOM 6597 C C . LEU B 1 262 ? 23.297 23.469 21.719 1 66.19 262 LEU B C 1
ATOM 6599 O O . LEU B 1 262 ? 23.156 24.672 21.5 1 66.19 262 LEU B O 1
ATOM 6603 N N . PRO B 1 263 ? 23.578 22.531 20.844 1 60.78 263 PRO B N 1
ATOM 6604 C CA . PRO B 1 263 ? 23.891 23.031 19.5 1 60.78 263 PRO B CA 1
ATOM 6605 C C . PRO B 1 263 ? 22.656 23.578 18.781 1 60.78 263 PRO B C 1
ATOM 6607 O O . PRO B 1 263 ? 21.547 23.062 18.969 1 60.78 263 PRO B O 1
ATOM 6610 N N . ASN B 1 264 ? 22.797 24.656 17.953 1 60.44 264 ASN B N 1
ATOM 6611 C CA . ASN B 1 264 ? 21.781 25.297 17.125 1 60.44 264 ASN B CA 1
ATOM 6612 C C . ASN B 1 264 ? 20.672 25.922 17.953 1 60.44 264 ASN B C 1
ATOM 6614 O O . ASN B 1 264 ? 19.516 26 17.516 1 60.44 264 ASN B O 1
ATOM 6618 N N . MET B 1 265 ? 21 25.969 19.25 1 69.88 265 MET B N 1
ATOM 6619 C CA . MET B 1 265 ? 20.094 26.719 20.125 1 69.88 265 MET B CA 1
ATOM 6620 C C . MET B 1 265 ? 20.766 27.969 20.672 1 69.88 265 MET B C 1
ATOM 6622 O O . MET B 1 265 ? 21.969 27.953 20.969 1 69.88 265 MET B O 1
ATOM 6626 N N . THR B 1 266 ? 20.094 29.016 20.609 1 71.12 266 THR B N 1
ATOM 6627 C CA . THR B 1 266 ? 20.594 30.25 21.203 1 71.12 266 THR B CA 1
ATOM 6628 C C . THR B 1 266 ? 20.062 30.438 22.609 1 71.12 266 THR B C 1
ATOM 6630 O O . THR B 1 266 ? 18.844 30.562 22.828 1 71.12 266 THR B O 1
ATOM 6633 N N . VAL B 1 267 ? 21.031 30.344 23.562 1 77.69 267 VAL B N 1
ATOM 6634 C CA . VAL B 1 267 ? 20.625 30.594 24.938 1 77.69 267 VAL B CA 1
ATOM 6635 C C . VAL B 1 267 ? 20.359 32.094 25.141 1 77.69 267 VAL B C 1
ATOM 6637 O O . VAL B 1 267 ? 21.25 32.906 24.953 1 77.69 267 VAL B O 1
ATOM 6640 N N . ARG B 1 268 ? 19.188 32.344 25.391 1 74.44 268 ARG B N 1
ATOM 6641 C CA . ARG B 1 268 ? 18.781 33.75 25.516 1 74.44 268 ARG B CA 1
ATOM 6642 C C . ARG B 1 268 ? 19.016 34.25 26.938 1 74.44 268 ARG B C 1
ATOM 6644 O O . ARG B 1 268 ? 19.344 35.406 27.141 1 74.44 268 ARG B O 1
ATOM 6651 N N . MET B 1 269 ? 18.781 33.438 27.906 1 79.19 269 MET B N 1
ATOM 6652 C CA . MET B 1 269 ? 19 33.844 29.297 1 79.19 269 MET B CA 1
ATOM 6653 C C . MET B 1 269 ? 19.047 32.625 30.203 1 79.19 269 MET B C 1
ATOM 6655 O O . MET B 1 269 ? 18.516 31.547 29.859 1 79.19 269 MET B O 1
ATOM 6659 N N . VAL B 1 270 ? 19.688 32.719 31.25 1 82.62 270 VAL B N 1
ATOM 6660 C CA . VAL B 1 270 ? 19.734 31.703 32.312 1 82.62 270 VAL B CA 1
ATOM 6661 C C . VAL B 1 270 ? 19.188 32.312 33.625 1 82.62 270 VAL B C 1
ATOM 6663 O O . VAL B 1 270 ? 19.641 33.375 34.031 1 82.62 270 VAL B O 1
ATOM 6666 N N . GLN B 1 271 ? 18.188 31.641 34.062 1 80.75 271 GLN B N 1
ATOM 6667 C CA . GLN B 1 271 ? 17.609 32.125 35.312 1 80.75 271 GLN B CA 1
ATOM 6668 C C . GLN B 1 271 ? 18.062 31.266 36.5 1 80.75 271 GLN B C 1
ATOM 6670 O O . GLN B 1 271 ? 17.828 30.062 36.531 1 80.75 271 GLN B O 1
ATOM 6675 N N . ARG B 1 272 ? 18.797 31.844 37.375 1 82.12 272 ARG B N 1
ATOM 6676 C CA . ARG B 1 272 ? 19.234 31.203 38.625 1 82.12 272 ARG B CA 1
ATOM 6677 C C . ARG B 1 272 ? 18.531 31.828 39.812 1 82.12 272 ARG B C 1
ATOM 6679 O O . ARG B 1 272 ? 18.891 32.906 40.25 1 82.12 272 ARG B O 1
ATOM 6686 N N . GLY B 1 273 ? 17.531 31.141 40.344 1 72.5 273 GLY B N 1
ATOM 6687 C CA . GLY B 1 273 ? 16.75 31.734 41.406 1 72.5 273 GLY B CA 1
ATOM 6688 C C . GLY B 1 273 ? 16.031 33 40.969 1 72.5 273 GLY B C 1
ATOM 6689 O O . GLY B 1 273 ? 15.195 32.969 40.062 1 72.5 273 GLY B O 1
ATOM 6690 N N . GLN B 1 274 ? 16.359 34.062 41.531 1 69.44 274 GLN B N 1
ATOM 6691 C CA . GLN B 1 274 ? 15.734 35.344 41.188 1 69.44 274 GLN B CA 1
ATOM 6692 C C . GLN B 1 274 ? 16.625 36.156 40.25 1 69.44 274 GLN B C 1
ATOM 6694 O O . GLN B 1 274 ? 16.188 37.188 39.719 1 69.44 274 GLN B O 1
ATOM 6699 N N . ASP B 1 275 ? 17.75 35.625 39.938 1 78.81 275 ASP B N 1
ATOM 6700 C CA . ASP B 1 275 ? 18.688 36.375 39.094 1 78.81 275 ASP B CA 1
ATOM 6701 C C . ASP B 1 275 ? 18.594 35.938 37.625 1 78.81 275 ASP B C 1
ATOM 6703 O O . ASP B 1 275 ? 18.438 34.75 37.344 1 78.81 275 ASP B O 1
ATOM 6707 N N . THR B 1 276 ? 18.5 36.906 36.75 1 79.94 276 THR B N 1
ATOM 6708 C CA . THR B 1 276 ? 18.5 36.656 35.312 1 79.94 276 THR B CA 1
ATOM 6709 C C . THR B 1 276 ? 19.875 36.938 34.719 1 79.94 276 THR B C 1
ATOM 6711 O O . THR B 1 276 ? 20.391 38.062 34.844 1 79.94 276 THR B O 1
ATOM 6714 N N . ILE B 1 277 ? 20.453 35.938 34.188 1 81.69 277 ILE B N 1
ATOM 6715 C CA . ILE B 1 277 ? 21.766 36.094 33.562 1 81.69 277 ILE B CA 1
ATOM 6716 C C . ILE B 1 277 ? 21.578 36.188 32.031 1 81.69 277 ILE B C 1
ATOM 6718 O O . ILE B 1 277 ? 21.031 35.281 31.422 1 81.69 277 ILE B O 1
ATOM 6722 N N . LEU B 1 278 ? 21.844 37.25 31.484 1 75.5 278 LEU B N 1
ATOM 6723 C CA . LEU B 1 278 ? 21.719 37.5 30.062 1 75.5 278 LEU B CA 1
ATOM 6724 C C . LEU B 1 278 ? 23.047 37.281 29.344 1 75.5 278 LEU B C 1
ATOM 6726 O O . LEU B 1 278 ? 24.109 37.344 29.953 1 75.5 278 LEU B O 1
ATOM 6730 N N . PRO B 1 279 ? 22.969 37.094 28.031 1 73.31 279 PRO B N 1
ATOM 6731 C CA . PRO B 1 279 ? 24.203 36.938 27.266 1 73.31 279 PRO B CA 1
ATOM 6732 C C . PRO B 1 279 ? 24.984 38.25 27.156 1 73.31 279 PRO B C 1
ATOM 6734 O O . PRO B 1 279 ? 24.391 39.344 27.25 1 73.31 279 PRO B O 1
ATOM 6737 N N . PRO B 1 280 ? 26.359 37.938 27.016 1 70.5 280 PRO B N 1
ATOM 6738 C CA . PRO B 1 280 ? 27.188 36.75 26.859 1 70.5 280 PRO B CA 1
ATOM 6739 C C . PRO B 1 280 ? 27.469 36.062 28.188 1 70.5 280 PRO B C 1
ATOM 6741 O O . PRO B 1 280 ? 27.672 36.719 29.203 1 70.5 280 PRO B O 1
ATOM 6744 N N . PHE B 1 281 ? 27.234 34.812 28.219 1 75.06 281 PHE B N 1
ATOM 6745 C CA . PHE B 1 281 ? 27.469 34 29.406 1 75.06 281 PHE B CA 1
ATOM 6746 C C . PHE B 1 281 ? 28.953 33.812 29.656 1 75.06 281 PHE B C 1
ATOM 6748 O O . PHE B 1 281 ? 29.609 33.031 28.953 1 75.06 281 PHE B O 1
ATOM 6755 N N . GLU B 1 282 ? 29.609 34.656 30.375 1 70.06 282 GLU B N 1
ATOM 6756 C CA . GLU B 1 282 ? 31.016 34.531 30.719 1 70.06 282 GLU B CA 1
ATOM 6757 C C . GLU B 1 282 ? 31.219 33.688 31.953 1 70.06 282 GLU B C 1
ATOM 6759 O O . GLU B 1 282 ? 30.719 34 33.031 1 70.06 282 GLU B O 1
ATOM 6764 N N . ASP B 1 283 ? 31.953 32.531 31.844 1 71.88 283 ASP B N 1
ATOM 6765 C CA . ASP B 1 283 ? 32.375 31.625 32.906 1 71.88 283 ASP B CA 1
ATOM 6766 C C . ASP B 1 283 ? 31.203 31.172 33.75 1 71.88 283 ASP B C 1
ATOM 6768 O O . ASP B 1 283 ? 31.266 31.172 34.969 1 71.88 283 ASP B O 1
ATOM 6772 N N . LEU B 1 284 ? 30.016 30.906 33.062 1 81 284 LEU B N 1
ATOM 6773 C CA . LEU B 1 284 ? 28.844 30.453 33.812 1 81 284 LEU B CA 1
ATOM 6774 C C . LEU B 1 284 ? 28.766 28.938 33.844 1 81 284 LEU B C 1
ATOM 6776 O O . LEU B 1 284 ? 28.906 28.281 32.812 1 81 284 LEU B O 1
ATOM 6780 N N . THR B 1 285 ? 28.812 28.359 35.031 1 84.44 285 THR B N 1
ATOM 6781 C CA . THR B 1 285 ? 28.594 26.922 35.219 1 84.44 285 THR B CA 1
ATOM 6782 C C . THR B 1 285 ? 27.141 26.656 35.625 1 84.44 285 THR B C 1
ATOM 6784 O O . THR B 1 285 ? 26.625 27.266 36.562 1 84.44 285 THR B O 1
ATOM 6787 N N . LEU B 1 286 ? 26.531 25.812 34.969 1 84.56 286 LEU B N 1
ATOM 6788 C CA . LEU B 1 286 ? 25.125 25.5 35.219 1 84.56 286 LEU B CA 1
ATOM 6789 C C . LEU B 1 286 ? 24.953 24.656 36.469 1 84.56 286 LEU B C 1
ATOM 6791 O O . LEU B 1 286 ? 25.766 23.75 36.719 1 84.56 286 LEU B O 1
ATOM 6795 N N . LYS B 1 287 ? 24.125 25.047 37.375 1 82.94 287 LYS B N 1
ATOM 6796 C CA . LYS B 1 287 ? 23.812 24.359 38.625 1 82.94 287 LYS B CA 1
ATOM 6797 C C . LYS B 1 287 ? 22.359 23.859 38.625 1 82.94 287 LYS B C 1
ATOM 6799 O O . LYS B 1 287 ? 21.531 24.359 37.844 1 82.94 287 LYS B O 1
ATOM 6804 N N . PRO B 1 288 ? 22.188 22.781 39.406 1 82.25 288 PRO B N 1
ATOM 6805 C CA . PRO B 1 288 ? 20.797 22.328 39.531 1 82.25 288 PRO B CA 1
ATOM 6806 C C . PRO B 1 288 ? 19.859 23.453 40 1 82.25 288 PRO B C 1
ATOM 6808 O O . PRO B 1 288 ? 20.188 24.188 40.906 1 82.25 288 PRO B O 1
ATOM 6811 N N . GLY B 1 289 ? 18.734 23.578 39.281 1 76.75 289 GLY B N 1
ATOM 6812 C CA . GLY B 1 289 ? 17.781 24.641 39.562 1 76.75 289 GLY B CA 1
ATOM 6813 C C . GLY B 1 289 ? 17.797 25.734 38.5 1 76.75 289 GLY B C 1
ATOM 6814 O O . GLY B 1 289 ? 16.875 26.547 38.438 1 76.75 289 GLY B O 1
ATOM 6815 N N . ASP B 1 290 ? 18.844 25.781 37.719 1 81.06 290 ASP B N 1
ATOM 6816 C CA . ASP B 1 290 ? 18.922 26.781 36.656 1 81.06 290 ASP B CA 1
ATOM 6817 C C . ASP B 1 290 ? 17.891 26.5 35.562 1 81.06 290 ASP B C 1
ATOM 6819 O O . ASP B 1 290 ? 17.641 25.344 35.219 1 81.06 290 ASP B O 1
ATOM 6823 N N . LEU B 1 291 ? 17.281 27.594 35.156 1 79.75 291 LEU B N 1
ATOM 6824 C CA . LEU B 1 291 ? 16.375 27.531 34 1 79.75 291 LEU B CA 1
ATOM 6825 C C . LEU B 1 291 ? 17.016 28.172 32.781 1 79.75 291 LEU B C 1
ATOM 6827 O O . LEU B 1 291 ? 17.344 29.359 32.781 1 79.75 291 LEU B O 1
ATOM 6831 N N . ILE B 1 292 ? 17.219 27.328 31.812 1 79.88 292 ILE B N 1
ATOM 6832 C CA . ILE B 1 292 ? 17.828 27.828 30.578 1 79.88 292 ILE B CA 1
ATOM 6833 C C . ILE B 1 292 ? 16.75 28.125 29.547 1 79.88 292 ILE B C 1
ATOM 6835 O O . ILE B 1 292 ? 15.969 27.234 29.188 1 79.88 292 ILE B O 1
ATOM 6839 N N . ILE B 1 293 ? 16.641 29.297 29.188 1 77.69 293 ILE B N 1
ATOM 6840 C CA . ILE B 1 293 ? 15.719 29.688 28.125 1 77.69 293 ILE B CA 1
ATOM 6841 C C . ILE B 1 293 ? 16.453 29.75 26.797 1 77.69 293 ILE B C 1
ATOM 6843 O O . ILE B 1 293 ? 17.438 30.484 26.656 1 77.69 293 ILE B O 1
ATOM 6847 N N . VAL B 1 294 ? 15.969 28.969 25.969 1 77.19 294 VAL B N 1
ATOM 6848 C CA . VAL B 1 294 ? 16.672 28.859 24.688 1 77.19 294 VAL B CA 1
ATOM 6849 C C . VAL B 1 294 ? 15.719 29.219 23.547 1 77.19 294 VAL B C 1
ATOM 6851 O O . VAL B 1 294 ? 14.5 29.047 23.672 1 77.19 294 VAL B O 1
ATOM 6854 N N . ALA B 1 295 ? 16.234 29.828 22.5 1 73.81 295 ALA B N 1
ATOM 6855 C CA . ALA B 1 295 ? 15.555 29.984 21.219 1 73.81 295 ALA B CA 1
ATOM 6856 C C . ALA B 1 295 ? 16.047 28.938 20.219 1 73.81 295 ALA B C 1
ATOM 6858 O O . ALA B 1 295 ? 17.25 28.828 19.953 1 73.81 295 ALA B O 1
ATOM 6859 N N . ALA B 1 296 ? 15.148 28.094 19.875 1 70.94 296 ALA B N 1
ATOM 6860 C CA . ALA B 1 296 ? 15.539 27 18.984 1 70.94 296 ALA B CA 1
ATOM 6861 C C . ALA B 1 296 ? 14.469 26.734 17.938 1 70.94 296 ALA B C 1
ATOM 6863 O O . ALA B 1 296 ? 13.305 27.094 18.125 1 70.94 296 ALA B O 1
ATOM 6864 N N . THR B 1 297 ? 14.914 26.359 16.859 1 67.88 297 THR B N 1
ATOM 6865 C CA . THR B 1 297 ? 13.977 25.953 15.812 1 67.88 297 THR B CA 1
ATOM 6866 C C . THR B 1 297 ? 13.312 24.625 16.172 1 67.88 297 THR B C 1
ATOM 6868 O O . THR B 1 297 ? 13.766 23.922 17.094 1 67.88 297 THR B O 1
ATOM 6871 N N . ARG B 1 298 ? 12.172 24.391 15.562 1 69.12 298 ARG B N 1
ATOM 6872 C CA . ARG B 1 298 ? 11.469 23.141 15.766 1 69.12 298 ARG B CA 1
ATOM 6873 C C . ARG B 1 298 ? 12.406 21.953 15.555 1 69.12 298 ARG B C 1
ATOM 6875 O O . ARG B 1 298 ? 12.383 20.984 16.328 1 69.12 298 ARG B O 1
ATOM 6882 N N . LYS B 1 299 ? 13.109 22.062 14.602 1 64.88 299 LYS B N 1
ATOM 6883 C CA . LYS B 1 299 ? 14.031 20.984 14.266 1 64.88 299 LYS B CA 1
ATOM 6884 C C . LYS B 1 299 ? 15.055 20.766 15.375 1 64.88 299 LYS B C 1
ATOM 6886 O O . LYS B 1 299 ? 15.297 19.641 15.805 1 64.88 299 LYS B O 1
ATOM 6891 N N . SER B 1 300 ? 15.625 21.875 15.875 1 64.12 300 SER B N 1
ATOM 6892 C CA . SER B 1 300 ? 16.625 21.797 16.938 1 64.12 300 SER B CA 1
ATOM 6893 C C . SER B 1 300 ? 16.047 21.219 18.219 1 64.12 300 SER B C 1
ATOM 6895 O O . SER B 1 300 ? 16.688 20.438 18.906 1 64.12 300 SER B O 1
ATOM 6897 N N . LEU B 1 301 ? 14.875 21.609 18.422 1 68.06 301 LEU B N 1
ATOM 6898 C CA . LEU B 1 301 ? 14.219 21.125 19.625 1 68.06 301 LEU B CA 1
ATOM 6899 C C . LEU B 1 301 ? 13.906 19.625 19.516 1 68.06 301 LEU B C 1
ATOM 6901 O O . LEU B 1 301 ? 14.102 18.875 20.484 1 68.06 301 LEU B O 1
ATOM 6905 N N . THR B 1 302 ? 13.422 19.266 18.375 1 64.81 302 THR B N 1
ATOM 6906 C CA . THR B 1 302 ? 13.125 17.859 18.141 1 64.81 302 THR B CA 1
ATOM 6907 C C . THR B 1 302 ? 14.383 17.016 18.281 1 64.81 302 THR B C 1
ATOM 6909 O O . THR B 1 302 ? 14.344 15.922 18.844 1 64.81 302 THR B O 1
ATOM 6912 N N . GLU B 1 303 ? 15.43 17.547 17.828 1 60.59 303 GLU B N 1
ATOM 6913 C CA . GLU B 1 303 ? 16.703 16.844 17.891 1 60.59 303 GLU B CA 1
ATOM 6914 C C . GLU B 1 303 ? 17.172 16.656 19.328 1 60.59 303 GLU B C 1
ATOM 6916 O O . GLU B 1 303 ? 17.656 15.586 19.703 1 60.59 303 GLU B O 1
ATOM 6921 N N . VAL B 1 304 ? 17.078 17.75 20.078 1 61.06 304 VAL B N 1
ATOM 6922 C CA . VAL B 1 304 ? 17.516 17.688 21.469 1 61.06 304 VAL B CA 1
ATOM 6923 C C . VAL B 1 304 ? 16.625 16.75 22.25 1 61.06 304 VAL B C 1
ATOM 6925 O O . VAL B 1 304 ? 17.094 15.992 23.109 1 61.06 304 VAL B O 1
ATOM 6928 N N . LEU B 1 305 ? 15.375 16.781 21.875 1 61.38 305 LEU B N 1
ATOM 6929 C CA . LEU B 1 305 ? 14.414 15.961 22.578 1 61.38 305 LEU B CA 1
ATOM 6930 C C . LEU B 1 305 ? 14.602 14.484 22.234 1 61.38 305 LEU B C 1
ATOM 6932 O O . LEU B 1 305 ? 14.406 13.617 23.094 1 61.38 305 LEU B O 1
ATOM 6936 N N . SER B 1 306 ? 14.938 14.305 21.047 1 58.34 306 SER B N 1
ATOM 6937 C CA . SER B 1 306 ? 15.156 12.93 20.609 1 58.34 306 SER B CA 1
ATOM 6938 C C . SER B 1 306 ? 16.469 12.383 21.141 1 58.34 306 SER B C 1
ATOM 6940 O O . SER B 1 306 ? 16.594 11.18 21.406 1 58.34 306 SER B O 1
ATOM 6942 N N . ARG B 1 307 ? 17.453 13.305 21.344 1 52.97 307 ARG B N 1
ATOM 6943 C CA . ARG B 1 307 ? 18.812 12.906 21.75 1 52.97 307 ARG B CA 1
ATOM 6944 C C . ARG B 1 307 ? 18.891 12.672 23.25 1 52.97 307 ARG B C 1
ATOM 6946 O O . ARG B 1 307 ? 19.719 11.875 23.703 1 52.97 307 ARG B O 1
ATOM 6953 N N . ARG B 1 308 ? 18.141 13.406 23.922 1 50.03 308 ARG B N 1
ATOM 6954 C CA . ARG B 1 308 ? 18.25 13.328 25.375 1 50.03 308 ARG B CA 1
ATOM 6955 C C . ARG B 1 308 ? 16.891 13.094 26.016 1 50.03 308 ARG B C 1
ATOM 6957 O O . ARG B 1 308 ? 16.25 14.039 26.484 1 50.03 308 ARG B O 1
ATOM 6964 N N . PRO B 1 309 ? 16.578 11.797 25.984 1 51.53 309 PRO B N 1
ATOM 6965 C CA . PRO B 1 309 ? 15.25 11.508 26.531 1 51.53 309 PRO B CA 1
ATOM 6966 C C . PRO B 1 309 ? 15.07 12.039 27.953 1 51.53 309 PRO B C 1
ATOM 6968 O O . PRO B 1 309 ? 13.945 12.344 28.375 1 51.53 309 PRO B O 1
ATOM 6971 N N . LYS B 1 310 ? 16.156 12.141 28.625 1 54.62 310 LYS B N 1
ATOM 6972 C CA . LYS B 1 310 ? 16.062 12.648 30 1 54.62 310 LYS B CA 1
ATOM 6973 C C . LYS B 1 310 ? 15.625 14.109 30.016 1 54.62 310 LYS B C 1
ATOM 6975 O O . LYS B 1 310 ? 14.984 14.555 30.969 1 54.62 310 LYS B O 1
ATOM 6980 N N . LEU B 1 311 ? 16.047 14.734 29.047 1 55.34 311 LEU B N 1
ATOM 6981 C CA . LEU B 1 311 ? 15.609 16.125 28.922 1 55.34 311 LEU B CA 1
ATOM 6982 C C . LEU B 1 311 ? 14.094 16.188 28.719 1 55.34 311 LEU B C 1
ATOM 6984 O O . LEU B 1 311 ? 13.438 17.078 29.25 1 55.34 311 LEU B O 1
ATOM 6988 N N . LEU B 1 312 ? 13.625 15.273 27.953 1 52.75 312 LEU B N 1
ATOM 6989 C CA . LEU B 1 312 ? 12.188 15.18 27.703 1 52.75 312 LEU B CA 1
ATOM 6990 C C . LEU B 1 312 ? 11.445 14.828 29 1 52.75 312 LEU B C 1
ATOM 6992 O O . LEU B 1 312 ? 10.359 15.344 29.25 1 52.75 312 LEU B O 1
ATOM 6996 N N . ARG B 1 313 ? 12.047 13.938 29.656 1 51.75 313 ARG B N 1
ATOM 6997 C CA . ARG B 1 313 ? 11.445 13.539 30.922 1 51.75 313 ARG B CA 1
ATOM 6998 C C . ARG B 1 313 ? 11.344 14.719 31.875 1 51.75 313 ARG B C 1
ATOM 7000 O O . ARG B 1 313 ? 10.367 14.844 32.625 1 51.75 313 ARG B O 1
ATOM 7007 N N . SER B 1 314 ? 12.352 15.477 31.812 1 51.12 314 SER B N 1
ATOM 7008 C CA . SER B 1 314 ? 12.32 16.641 32.688 1 51.12 314 SER B CA 1
ATOM 7009 C C . SER B 1 314 ? 11.258 17.641 32.25 1 51.12 314 SER B C 1
ATOM 7011 O O . SER B 1 314 ? 10.57 18.219 33.094 1 51.12 314 SER B O 1
ATOM 7013 N N . ILE B 1 315 ? 11.211 17.75 31.016 1 51.69 315 ILE B N 1
ATOM 7014 C CA . ILE B 1 315 ? 10.188 18.641 30.484 1 51.69 315 ILE B CA 1
ATOM 7015 C C . ILE B 1 315 ? 8.797 18.062 30.781 1 51.69 315 ILE B C 1
ATOM 7017 O O . ILE B 1 315 ? 7.875 18.781 31.141 1 51.69 315 ILE B O 1
ATOM 7021 N N . TRP B 1 316 ? 8.773 16.766 30.609 1 50.31 316 TRP B N 1
ATOM 7022 C CA . TRP B 1 316 ? 7.539 16.031 30.875 1 50.31 316 TRP B CA 1
ATOM 7023 C C . TRP B 1 316 ? 7.219 16.031 32.375 1 50.31 316 TRP B C 1
ATOM 7025 O O . TRP B 1 316 ? 6.059 16.203 32.75 1 50.31 316 TRP B O 1
ATOM 7035 N N . ARG B 1 317 ? 8.141 15.734 33.188 1 49 317 ARG B N 1
ATOM 7036 C CA . ARG B 1 317 ? 7.941 15.742 34.625 1 49 317 ARG B CA 1
ATOM 7037 C C . ARG B 1 317 ? 7.473 17.109 35.094 1 49 317 ARG B C 1
ATOM 7039 O O . ARG B 1 317 ? 6.672 17.203 36.031 1 49 317 ARG B O 1
ATOM 7046 N N . SER B 1 318 ? 8.078 18.016 34.562 1 46.56 318 SER B N 1
ATOM 7047 C CA . SER B 1 318 ? 7.656 19.328 35.031 1 46.56 318 SER B CA 1
ATOM 7048 C C . SER B 1 318 ? 6.219 19.625 34.625 1 46.56 318 SER B C 1
ATOM 7050 O O . SER B 1 318 ? 5.496 20.328 35.344 1 46.56 318 SER B O 1
ATOM 7052 N N . GLY B 1 319 ? 5.812 19.094 33.531 1 45.12 319 GLY B N 1
ATOM 7053 C CA . GLY B 1 319 ? 4.457 19.375 33.094 1 45.12 319 GLY B CA 1
ATOM 7054 C C . GLY B 1 319 ? 3.469 18.281 33.469 1 45.12 319 GLY B C 1
ATOM 7055 O O . GLY B 1 319 ? 2.268 18.547 33.562 1 45.12 319 GLY B O 1
ATOM 7056 N N . PHE B 1 320 ? 3.855 16.922 33.5 1 43.12 320 PHE B N 1
ATOM 7057 C CA . PHE B 1 320 ? 2.965 15.805 33.781 1 43.12 320 PHE B CA 1
ATOM 7058 C C . PHE B 1 320 ? 3.18 15.289 35.219 1 43.12 320 PHE B C 1
ATOM 7060 O O . PHE B 1 320 ? 4.207 14.672 35.5 1 43.12 320 PHE B O 1
ATOM 7067 N N . GLU B 1 321 ? 2.715 15.922 36.188 1 44.22 321 GLU B N 1
ATOM 7068 C CA . GLU B 1 321 ? 2.82 15.406 37.562 1 44.22 321 GLU B CA 1
ATOM 7069 C C . GLU B 1 321 ? 2.549 13.906 37.594 1 44.22 321 GLU B C 1
ATOM 7071 O O . GLU B 1 321 ? 3.102 13.195 38.438 1 44.22 321 GLU B O 1
ATOM 7076 N N . LYS B 1 322 ? 1.433 13.43 37.031 1 42.69 322 LYS B N 1
ATOM 7077 C CA . LYS B 1 322 ? 0.842 12.133 37.344 1 42.69 322 LYS B CA 1
ATOM 7078 C C . LYS B 1 322 ? 1.486 11.016 36.531 1 42.69 322 LYS B C 1
ATOM 7080 O O . LYS B 1 322 ? 0.911 9.938 36.375 1 42.69 322 LYS B O 1
ATOM 7085 N N . TYR B 1 323 ? 2.447 11.25 35.781 1 39.72 323 TYR B N 1
ATOM 7086 C CA . TYR B 1 323 ? 2.906 10.023 35.156 1 39.72 323 TYR B CA 1
ATOM 7087 C C . TYR B 1 323 ? 3.619 9.117 36.156 1 39.72 323 TYR B C 1
ATOM 7089 O O . TYR B 1 323 ? 4.633 9.508 36.75 1 39.72 323 TYR B O 1
ATOM 7097 N N . ASP B 1 324 ? 2.867 8.25 36.781 1 39.72 324 ASP B N 1
ATOM 7098 C CA . ASP B 1 324 ? 3.426 7.184 37.594 1 39.72 324 ASP B CA 1
ATOM 7099 C C . ASP B 1 324 ? 4.652 6.559 36.938 1 39.72 324 ASP B C 1
ATOM 7101 O O . ASP B 1 324 ? 4.621 6.23 35.75 1 39.72 324 ASP B O 1
ATOM 7105 N N . GLU B 1 325 ? 5.863 6.785 37.406 1 42.59 325 GLU B N 1
ATOM 7106 C CA . GLU B 1 325 ? 7.129 6.133 37.094 1 42.59 325 GLU B CA 1
ATOM 7107 C C . GLU B 1 325 ? 6.91 4.699 36.594 1 42.59 325 GLU B C 1
ATOM 7109 O O . GLU B 1 325 ? 7.836 4.055 36.125 1 42.59 325 GLU B O 1
ATOM 7114 N N . ALA B 1 326 ? 6.059 4.031 37.344 1 36.78 326 ALA B N 1
ATOM 7115 C CA . ALA B 1 326 ? 6 2.576 37.25 1 36.78 326 ALA B CA 1
ATOM 7116 C C . ALA B 1 326 ? 5.707 2.129 35.812 1 36.78 326 ALA B C 1
ATOM 7118 O O . ALA B 1 326 ? 5.742 0.933 35.531 1 36.78 326 ALA B O 1
ATOM 7119 N N . SER B 1 327 ? 4.789 2.764 35.062 1 39.94 327 SER B N 1
ATOM 7120 C CA . SER B 1 327 ? 4.449 2.121 33.812 1 39.94 327 SER B CA 1
ATOM 7121 C C . SER B 1 327 ? 5.488 2.43 32.75 1 39.94 327 SER B C 1
ATOM 7123 O O . SER B 1 327 ? 5.93 3.572 32.594 1 39.94 327 SER B O 1
ATOM 7125 N N . GLY B 1 328 ? 6.434 1.592 32.344 1 40.22 328 GLY B N 1
ATOM 7126 C CA . GLY B 1 328 ? 7.574 1.426 31.453 1 40.22 328 GLY B CA 1
ATOM 7127 C C . GLY B 1 328 ? 7.609 2.447 30.328 1 40.22 328 GLY B C 1
ATOM 7128 O O . GLY B 1 328 ? 8.086 3.568 30.516 1 40.22 328 GLY B O 1
ATOM 7129 N N . ASN B 1 329 ? 7.258 1.935 29.047 1 43.34 329 ASN B N 1
ATOM 7130 C CA . ASN B 1 329 ? 7.59 2.537 27.75 1 43.34 329 ASN B CA 1
ATOM 7131 C C . ASN B 1 329 ? 6.789 3.814 27.516 1 43.34 329 ASN B C 1
ATOM 7133 O O . ASN B 1 329 ? 5.559 3.805 27.594 1 43.34 329 ASN B O 1
ATOM 7137 N N . PRO B 1 330 ? 7.266 4.973 27.766 1 47.06 330 PRO B N 1
ATOM 7138 C CA . PRO B 1 330 ? 6.535 6.203 27.453 1 47.06 330 PRO B CA 1
ATOM 7139 C C . PRO B 1 330 ? 5.766 6.109 26.141 1 47.06 330 PRO B C 1
ATOM 7141 O O . PRO B 1 330 ? 6.191 5.402 25.219 1 47.06 330 PRO B O 1
ATOM 7144 N N . PRO B 1 331 ? 4.516 6.375 26.078 1 53.69 331 PRO B N 1
ATOM 7145 C CA . PRO B 1 331 ? 3.758 6.34 24.828 1 53.69 331 PRO B CA 1
ATOM 7146 C C . PRO B 1 331 ? 4.41 7.168 23.719 1 53.69 331 PRO B C 1
ATOM 7148 O O . PRO B 1 331 ? 5.211 8.062 24 1 53.69 331 PRO B O 1
ATOM 7151 N N . PRO B 1 332 ? 4.387 6.805 22.531 1 59.28 332 PRO B N 1
ATOM 7152 C CA . PRO B 1 332 ? 4.93 7.582 21.406 1 59.28 332 PRO B CA 1
ATOM 7153 C C . PRO B 1 332 ? 4.512 9.047 21.453 1 59.28 332 PRO B C 1
ATOM 7155 O O . PRO B 1 332 ? 3.324 9.352 21.594 1 59.28 332 PRO B O 1
ATOM 7158 N N . LEU B 1 333 ? 5.473 9.922 21.703 1 63.53 333 LEU B N 1
ATOM 7159 C CA . LEU B 1 333 ? 5.223 11.359 21.766 1 63.53 333 LEU B CA 1
ATOM 7160 C C . LEU B 1 333 ? 5.344 11.992 20.391 1 63.53 333 LEU B C 1
ATOM 7162 O O . LEU B 1 333 ? 6.082 11.492 19.531 1 63.53 333 LEU B O 1
ATOM 7166 N N . SER B 1 334 ? 4.488 12.828 20.094 1 70.44 334 SER B N 1
ATOM 7167 C CA . SER B 1 334 ? 4.508 13.609 18.875 1 70.44 334 SER B CA 1
ATOM 7168 C C . SER B 1 334 ? 4.617 15.102 19.156 1 70.44 334 SER B C 1
ATOM 7170 O O . SER B 1 334 ? 4.23 15.562 20.234 1 70.44 334 SER B O 1
ATOM 7172 N N . LEU B 1 335 ? 5.293 15.812 18.328 1 73 335 LEU B N 1
ATOM 7173 C CA . LEU B 1 335 ? 5.375 17.266 18.391 1 73 335 LEU B CA 1
ATOM 7174 C C . LEU B 1 335 ? 4.453 17.906 17.359 1 73 335 LEU B C 1
ATOM 7176 O O . LEU B 1 335 ? 4.34 17.422 16.234 1 73 335 LEU B O 1
ATOM 7180 N N . SER B 1 336 ? 3.693 18.766 17.766 1 74.25 336 SER B N 1
ATOM 7181 C CA . SER B 1 336 ? 2.83 19.5 16.844 1 74.25 336 SER B CA 1
ATOM 7182 C C . SER B 1 336 ? 2.783 20.984 17.203 1 74.25 336 SER B C 1
ATOM 7184 O O . SER B 1 336 ? 2.916 21.344 18.375 1 74.25 336 SER B O 1
ATOM 7186 N N . GLU B 1 337 ? 2.729 21.797 16.172 1 73.75 337 GLU B N 1
ATOM 7187 C CA . GLU B 1 337 ? 2.543 23.234 16.391 1 73.75 337 GLU B CA 1
ATOM 7188 C C . GLU B 1 337 ? 1.063 23.578 16.5 1 73.75 337 GLU B C 1
ATOM 7190 O O . GLU B 1 337 ? 0.219 22.969 15.852 1 73.75 337 GLU B O 1
ATOM 7195 N N . ALA B 1 338 ? 0.75 24.375 17.406 1 76.31 338 ALA B N 1
ATOM 7196 C CA . ALA B 1 338 ? -0.6 24.906 17.578 1 76.31 338 ALA B CA 1
ATOM 7197 C C . ALA B 1 338 ? -0.581 26.438 17.703 1 76.31 338 ALA B C 1
ATOM 7199 O O . ALA B 1 338 ? 0.315 27 18.328 1 76.31 338 ALA B O 1
ATOM 7200 N N . VAL B 1 339 ? -1.517 27.062 17.062 1 75.25 339 VAL B N 1
ATOM 7201 C CA . VAL B 1 339 ? -1.614 28.516 17.109 1 75.25 339 VAL B CA 1
ATOM 7202 C C . VAL B 1 339 ? -2.746 28.938 18.031 1 75.25 339 VAL B C 1
ATOM 7204 O O . VAL B 1 339 ? -3.822 28.328 18.031 1 75.25 339 VAL B O 1
ATOM 7207 N N . VAL B 1 340 ? -2.465 29.891 18.922 1 76.81 340 VAL B N 1
ATOM 7208 C CA . VAL B 1 340 ? -3.488 30.438 19.797 1 76.81 340 VAL B CA 1
ATOM 7209 C C . VAL B 1 340 ? -4.5 31.234 18.984 1 76.81 340 VAL B C 1
ATOM 7211 O O . VAL B 1 340 ? -4.145 32.219 18.328 1 76.81 340 VAL B O 1
ATOM 7214 N N . SER B 1 341 ? -5.695 30.719 19.031 1 67.94 341 SER B N 1
ATOM 7215 C CA . SER B 1 341 ? -6.758 31.328 18.25 1 67.94 341 SER B CA 1
ATOM 7216 C C . SER B 1 341 ? -7.086 32.719 18.766 1 67.94 341 SER B C 1
ATOM 7218 O O . SER B 1 341 ? -6.867 33.031 19.938 1 67.94 341 SER B O 1
ATOM 7220 N N . PRO B 1 342 ? -7.582 33.531 17.75 1 61.88 342 PRO B N 1
ATOM 7221 C CA . PRO B 1 342 ? -8.086 34.812 18.234 1 61.88 342 PRO B CA 1
ATOM 7222 C C . PRO B 1 342 ? -9.32 34.656 19.125 1 61.88 342 PRO B C 1
ATOM 7224 O O . PRO B 1 342 ? -10.211 33.875 18.812 1 61.88 342 PRO B O 1
ATOM 7227 N N . GLY B 1 343 ? -9.336 35.25 20.281 1 61.19 343 GLY B N 1
ATOM 7228 C CA . GLY B 1 343 ? -10.445 35.156 21.219 1 61.19 343 GLY B CA 1
ATOM 7229 C C . GLY B 1 343 ? -10.312 33.969 22.172 1 61.19 343 GLY B C 1
ATOM 7230 O O . GLY B 1 343 ? -11.281 33.594 22.844 1 61.19 343 GLY B O 1
ATOM 7231 N N . SER B 1 344 ? -9.234 33.281 22.047 1 73.12 344 SER B N 1
ATOM 7232 C CA . SER B 1 344 ? -8.984 32.125 22.906 1 73.12 344 SER B CA 1
ATOM 7233 C C . SER B 1 344 ? -9.023 32.531 24.391 1 73.12 344 SER B C 1
ATOM 7235 O O . SER B 1 344 ? -8.672 33.656 24.734 1 73.12 344 SER B O 1
ATOM 7237 N N . ARG B 1 345 ? -9.609 31.625 25.156 1 75.56 345 ARG B N 1
ATOM 7238 C CA . ARG B 1 345 ? -9.609 31.844 26.594 1 75.56 345 ARG B CA 1
ATOM 7239 C C . ARG B 1 345 ? -8.195 31.797 27.156 1 75.56 345 ARG B C 1
ATOM 7241 O O . ARG B 1 345 ? -7.977 32.156 28.328 1 75.56 345 ARG B O 1
ATOM 7248 N N . LEU B 1 346 ? -7.328 31.5 26.219 1 75.94 346 LEU B N 1
ATOM 7249 C CA . LEU B 1 346 ? -5.953 31.359 26.688 1 75.94 346 LEU B CA 1
ATOM 7250 C C . LEU B 1 346 ? -5.203 32.688 26.578 1 75.94 346 LEU B C 1
ATOM 7252 O O . LEU B 1 346 ? -4.109 32.844 27.125 1 75.94 346 LEU B O 1
ATOM 7256 N N . ILE B 1 347 ? -5.875 33.562 25.984 1 77.19 347 ILE B N 1
ATOM 7257 C CA . ILE B 1 347 ? -5.211 34.875 25.797 1 77.19 347 ILE B CA 1
ATOM 7258 C C . ILE B 1 347 ? -5.016 35.562 27.141 1 77.19 347 ILE B C 1
ATOM 7260 O O . ILE B 1 347 ? -5.938 35.594 27.953 1 77.19 347 ILE B O 1
ATOM 7264 N N . SER B 1 348 ? -3.854 36.062 27.359 1 77.38 348 SER B N 1
ATOM 7265 C CA . SER B 1 348 ? -3.424 36.781 28.547 1 77.38 348 SER B CA 1
ATOM 7266 C C . SER B 1 348 ? -3.211 35.844 29.734 1 77.38 348 SER B C 1
ATOM 7268 O O . SER B 1 348 ? -2.965 36.312 30.844 1 77.38 348 SER B O 1
ATOM 7270 N N . ARG B 1 349 ? -3.289 34.594 29.453 1 77.56 349 ARG B N 1
ATOM 7271 C CA . ARG B 1 349 ? -2.912 33.625 30.484 1 77.56 349 ARG B CA 1
ATOM 7272 C C . ARG B 1 349 ? -1.488 33.125 30.266 1 77.56 349 ARG B C 1
ATOM 7274 O O . ARG B 1 349 ? -1 33.125 29.141 1 77.56 349 ARG B O 1
ATOM 7281 N N . THR B 1 350 ? -0.951 32.938 31.422 1 79.31 350 THR B N 1
ATOM 7282 C CA . THR B 1 350 ? 0.393 32.375 31.312 1 79.31 350 THR B CA 1
ATOM 7283 C C . THR B 1 350 ? 0.337 30.891 31 1 79.31 350 THR B C 1
ATOM 7285 O O . THR B 1 350 ? -0.688 30.25 31.234 1 79.31 350 THR B O 1
ATOM 7288 N N . ILE B 1 351 ? 1.374 30.406 30.391 1 76.19 351 ILE B N 1
ATOM 7289 C CA . ILE B 1 351 ? 1.465 28.984 30.031 1 76.19 351 ILE B CA 1
ATOM 7290 C C . ILE B 1 351 ? 1.247 28.125 31.266 1 76.19 351 ILE B C 1
ATOM 7292 O O . ILE B 1 351 ? 0.609 27.078 31.188 1 76.19 351 ILE B O 1
ATOM 7296 N N . ASP B 1 352 ? 1.742 28.625 32.375 1 67 352 ASP B N 1
ATOM 7297 C CA . ASP B 1 352 ? 1.563 27.891 33.625 1 67 352 ASP B CA 1
ATOM 7298 C C . ASP B 1 352 ? 0.094 27.859 34.062 1 67 352 ASP B C 1
ATOM 7300 O O . ASP B 1 352 ? -0.384 26.859 34.594 1 67 352 ASP B O 1
ATOM 7304 N N . GLN B 1 353 ? -0.55 28.891 33.781 1 65.81 353 GLN B N 1
ATOM 7305 C CA . GLN B 1 353 ? -1.96 29 34.125 1 65.81 353 GLN B CA 1
ATOM 7306 C C . GLN B 1 353 ? -2.83 28.156 33.188 1 65.81 353 GLN B C 1
ATOM 7308 O O . GLN B 1 353 ? -3.941 27.766 33.562 1 65.81 353 GLN B O 1
ATOM 7313 N N . MET B 1 354 ? -2.342 27.953 32 1 65.12 354 MET B N 1
ATOM 7314 C CA . MET B 1 354 ? -3.098 27.172 31.031 1 65.12 354 MET B CA 1
ATOM 7315 C C . MET B 1 354 ? -3.289 25.734 31.516 1 65.12 354 MET B C 1
ATOM 7317 O O . MET B 1 354 ? -4.297 25.094 31.203 1 65.12 354 MET B O 1
ATOM 7321 N N . GLY B 1 355 ? -2.551 25.297 32.375 1 56.22 355 GLY B N 1
ATOM 7322 C CA . GLY B 1 355 ? -2.613 23.953 32.906 1 56.22 355 GLY B CA 1
ATOM 7323 C C . GLY B 1 355 ? -2.723 22.891 31.844 1 56.22 355 GLY B C 1
ATOM 7324 O O . GLY B 1 355 ? -3.424 21.891 32 1 56.22 355 GLY B O 1
ATOM 7325 N N . TYR B 1 356 ? -2.24 23.109 30.625 1 54.66 356 TYR B N 1
ATOM 7326 C CA . TYR B 1 356 ? -2.457 22.203 29.5 1 54.66 356 TYR B CA 1
ATOM 7327 C C . TYR B 1 356 ? -1.854 20.828 29.797 1 54.66 356 TYR B C 1
ATOM 7329 O O . TYR B 1 356 ? -2.375 19.812 29.344 1 54.66 356 TYR B O 1
ATOM 7337 N N . ALA B 1 357 ? -0.777 20.797 30.531 1 55.91 357 ALA B N 1
ATOM 7338 C CA . ALA B 1 357 ? -0.211 19.5 30.891 1 55.91 357 ALA B CA 1
ATOM 7339 C C . ALA B 1 357 ? -1.231 18.641 31.625 1 55.91 357 ALA B C 1
ATOM 7341 O O . ALA B 1 357 ? -1.305 17.422 31.406 1 55.91 357 ALA B O 1
ATOM 7342 N N . ASN B 1 358 ? -2.025 19.203 32.406 1 51.69 358 ASN B N 1
ATOM 7343 C CA . ASN B 1 358 ? -2.963 18.453 33.25 1 51.69 358 ASN B CA 1
ATOM 7344 C C . ASN B 1 358 ? -4.215 18.078 32.469 1 51.69 358 ASN B C 1
ATOM 7346 O O . ASN B 1 358 ? -4.805 17.016 32.688 1 51.69 358 ASN B O 1
ATOM 7350 N N . ARG B 1 359 ? -4.512 18.844 31.438 1 53.69 359 ARG B N 1
ATOM 7351 C CA . ARG B 1 359 ? -5.805 18.625 30.797 1 53.69 359 ARG B CA 1
ATOM 7352 C C . ARG B 1 359 ? -5.66 17.797 29.516 1 53.69 359 ARG B C 1
ATOM 7354 O O . ARG B 1 359 ? -6.523 16.969 29.203 1 53.69 359 ARG B O 1
ATOM 7361 N N . SER B 1 360 ? -4.672 17.984 28.75 1 58.31 360 SER B N 1
ATOM 7362 C CA . SER B 1 360 ? -4.684 17.391 27.422 1 58.31 360 SER B CA 1
ATOM 7363 C C . SER B 1 360 ? -3.455 16.5 27.203 1 58.31 360 SER B C 1
ATOM 7365 O O . SER B 1 360 ? -3.287 15.93 26.125 1 58.31 360 SER B O 1
ATOM 7367 N N . ASP B 1 361 ? -2.832 16.047 28.281 1 63.81 361 ASP B N 1
ATOM 7368 C CA . ASP B 1 361 ? -1.624 15.234 28.188 1 63.81 361 ASP B CA 1
ATOM 7369 C C . ASP B 1 361 ? -0.654 15.812 27.156 1 63.81 361 ASP B C 1
ATOM 7371 O O . ASP B 1 361 ? -0.067 15.078 26.359 1 63.81 361 ASP B O 1
ATOM 7375 N N . ALA B 1 362 ? -0.715 17.047 26.844 1 73.12 362 ALA B N 1
ATOM 7376 C CA . ALA B 1 362 ? 0.247 17.734 25.984 1 73.12 362 ALA B CA 1
ATOM 7377 C C . ALA B 1 362 ? 0.94 18.875 26.75 1 73.12 362 ALA B C 1
ATOM 7379 O O . ALA B 1 362 ? 0.338 19.516 27.609 1 73.12 362 ALA B O 1
ATOM 7380 N N . VAL B 1 363 ? 2.225 19.016 26.531 1 74.06 363 VAL B N 1
ATOM 7381 C CA . VAL B 1 363 ? 3.012 20.047 27.188 1 74.06 363 VAL B CA 1
ATOM 7382 C C . VAL B 1 363 ? 3.525 21.047 26.156 1 74.06 363 VAL B C 1
ATOM 7384 O O . VAL B 1 363 ? 3.842 20.672 25.031 1 74.06 363 VAL B O 1
ATOM 7387 N N . VAL B 1 364 ? 3.5 22.281 26.531 1 77.56 364 VAL B N 1
ATOM 7388 C CA . VAL B 1 364 ? 4.043 23.328 25.688 1 77.56 364 VAL B CA 1
ATOM 7389 C C . VAL B 1 364 ? 5.566 23.328 25.766 1 77.56 364 VAL B C 1
ATOM 7391 O O . VAL B 1 364 ? 6.133 23.516 26.844 1 77.56 364 VAL B O 1
ATOM 7394 N N . MET B 1 365 ? 6.164 23.125 24.641 1 73.5 365 MET B N 1
ATOM 7395 C CA . MET B 1 365 ? 7.625 23.078 24.609 1 73.5 365 MET B CA 1
ATOM 7396 C C . MET B 1 365 ? 8.219 24.438 24.234 1 73.5 365 MET B C 1
ATOM 7398 O O . MET B 1 365 ? 9.367 24.719 24.578 1 73.5 365 MET B O 1
ATOM 7402 N N . GLY B 1 366 ? 7.535 25.109 23.531 1 76.88 366 GLY B N 1
ATOM 7403 C CA . GLY B 1 366 ? 8.047 26.406 23.094 1 76.88 366 GLY B CA 1
ATOM 7404 C C . GLY B 1 366 ? 6.973 27.328 22.547 1 76.88 366 GLY B C 1
ATOM 7405 O O . GLY B 1 366 ? 5.871 26.875 22.234 1 76.88 366 GLY B O 1
ATOM 7406 N N . VAL B 1 367 ? 7.285 28.625 22.594 1 79.19 367 VAL B N 1
ATOM 7407 C CA . VAL B 1 367 ? 6.371 29.656 22.094 1 79.19 367 VAL B CA 1
ATOM 7408 C C . VAL B 1 367 ? 7.09 30.547 21.078 1 79.19 367 VAL B C 1
ATOM 7410 O O . VAL B 1 367 ? 8.25 30.906 21.281 1 79.19 367 VAL B O 1
ATOM 7413 N N . GLN B 1 368 ? 6.453 30.688 20.016 1 78.31 368 GLN B N 1
ATOM 7414 C CA . GLN B 1 368 ? 6.973 31.578 19 1 78.31 368 GLN B CA 1
ATOM 7415 C C . GLN B 1 368 ? 6.055 32.781 18.812 1 78.31 368 GLN B C 1
ATOM 7417 O O . GLN B 1 368 ? 4.852 32.625 18.594 1 78.31 368 GLN B O 1
ATOM 7422 N N . ARG B 1 369 ? 6.594 33.969 19.172 1 69.31 369 ARG B N 1
ATOM 7423 C CA . ARG B 1 369 ? 5.887 35.219 18.906 1 69.31 369 ARG B CA 1
ATOM 7424 C C . ARG B 1 369 ? 6.625 36.062 17.875 1 69.31 369 ARG B C 1
ATOM 7426 O O . ARG B 1 369 ? 7.852 36.188 17.938 1 69.31 369 ARG B O 1
ATOM 7433 N N . ARG B 1 370 ? 6.039 36.469 16.844 1 56.44 370 ARG B N 1
ATOM 7434 C CA . ARG B 1 370 ? 6.668 37.125 15.719 1 56.44 370 ARG B CA 1
ATOM 7435 C C . ARG B 1 370 ? 7.156 38.531 16.125 1 56.44 370 ARG B C 1
ATOM 7437 O O . ARG B 1 370 ? 8.164 39 15.602 1 56.44 370 ARG B O 1
ATOM 7444 N N . SER B 1 371 ? 6.414 39.312 16.859 1 52.78 371 SER B N 1
ATOM 7445 C CA . SER B 1 371 ? 6.672 40.75 16.953 1 52.78 371 SER B CA 1
ATOM 7446 C C . SER B 1 371 ? 7.754 41.031 17.984 1 52.78 371 SER B C 1
ATOM 7448 O O . SER B 1 371 ? 8.5 42 17.859 1 52.78 371 SER B O 1
ATOM 7450 N N . ARG B 1 372 ? 7.758 40.375 19.172 1 55.72 372 ARG B N 1
ATOM 7451 C CA . ARG B 1 372 ? 8.656 40.812 20.234 1 55.72 372 ARG B CA 1
ATOM 7452 C C . ARG B 1 372 ? 9.461 39.625 20.781 1 55.72 372 ARG B C 1
ATOM 7454 O O . ARG B 1 372 ? 8.984 38.5 20.812 1 55.72 372 ARG B O 1
ATOM 7461 N N . MET B 1 373 ? 10.75 39.969 20.859 1 55.91 373 MET B N 1
ATOM 7462 C CA . MET B 1 373 ? 11.617 39.031 21.562 1 55.91 373 MET B CA 1
ATOM 7463 C C . MET B 1 373 ? 11.117 38.781 22.984 1 55.91 373 MET B C 1
ATOM 7465 O O . MET B 1 373 ? 10.93 39.75 23.75 1 55.91 373 MET B O 1
ATOM 7469 N N . ILE B 1 374 ? 10.656 37.594 23.219 1 61.47 374 ILE B N 1
ATOM 7470 C CA . ILE B 1 374 ? 10.141 37.281 24.547 1 61.47 374 ILE B CA 1
ATOM 7471 C C . ILE B 1 374 ? 11.297 36.938 25.484 1 61.47 374 ILE B C 1
ATOM 7473 O O . ILE B 1 374 ? 12.117 36.062 25.203 1 61.47 374 ILE B O 1
ATOM 7477 N N . ARG B 1 375 ? 11.547 37.844 26.375 1 58.5 375 ARG B N 1
ATOM 7478 C CA . ARG B 1 375 ? 12.531 37.594 27.422 1 58.5 375 ARG B CA 1
ATOM 7479 C C . ARG B 1 375 ? 11.859 37.188 28.734 1 58.5 375 ARG B C 1
ATOM 7481 O O . ARG B 1 375 ? 11.82 37.969 29.672 1 58.5 375 ARG B O 1
ATOM 7488 N N . ALA B 1 376 ? 11.047 36.219 28.719 1 63.62 376 ALA B N 1
ATOM 7489 C CA . ALA B 1 376 ? 10.375 35.719 29.922 1 63.62 376 ALA B CA 1
ATOM 7490 C C . ALA B 1 376 ? 10.461 34.219 30 1 63.62 376 ALA B C 1
ATOM 7492 O O . ALA B 1 376 ? 10.789 33.562 29.016 1 63.62 376 ALA B O 1
ATOM 7493 N N . ARG B 1 377 ? 10.336 33.781 31.234 1 67.19 377 ARG B N 1
ATOM 7494 C CA . ARG B 1 377 ? 10.164 32.344 31.453 1 67.19 377 ARG B CA 1
ATOM 7495 C C . ARG B 1 377 ? 8.961 31.828 30.656 1 67.19 377 ARG B C 1
ATOM 7497 O O . ARG B 1 377 ? 7.945 32.5 30.547 1 67.19 377 ARG B O 1
ATOM 7504 N N . LEU B 1 378 ? 9.219 30.625 30.078 1 73.38 378 LEU B N 1
ATOM 7505 C CA . LEU B 1 378 ? 8.164 30.031 29.266 1 73.38 378 LEU B CA 1
ATOM 7506 C C . LEU B 1 378 ? 6.848 29.984 30.031 1 73.38 378 LEU B C 1
ATOM 7508 O O . LEU B 1 378 ? 5.793 30.312 29.484 1 73.38 378 LEU B O 1
ATOM 7512 N N . GLY B 1 379 ? 6.949 29.609 31.281 1 71.94 379 GLY B N 1
ATOM 7513 C CA . GLY B 1 379 ? 5.75 29.484 32.094 1 71.94 379 GLY B CA 1
ATOM 7514 C C . GLY B 1 379 ? 5.059 30.812 32.344 1 71.94 379 GLY B C 1
ATOM 7515 O O . GLY B 1 379 ? 3.85 30.844 32.594 1 71.94 379 GLY B O 1
ATOM 7516 N N . GLU B 1 380 ? 5.809 31.938 32.281 1 74.19 380 GLU B N 1
ATOM 7517 C CA . GLU B 1 380 ? 5.273 33.25 32.625 1 74.19 380 GLU B CA 1
ATOM 7518 C C . GLU B 1 380 ? 4.875 34.031 31.375 1 74.19 380 GLU B C 1
ATOM 7520 O O . GLU B 1 380 ? 4.375 35.156 31.484 1 74.19 380 GLU B O 1
ATOM 7525 N N . ILE B 1 381 ? 5.082 33.438 30.344 1 78.19 381 ILE B N 1
ATOM 7526 C CA . ILE B 1 381 ? 4.727 34.125 29.109 1 78.19 381 ILE B CA 1
ATOM 7527 C C . ILE B 1 381 ? 3.207 34.188 28.969 1 78.19 381 ILE B C 1
ATOM 7529 O O . ILE B 1 381 ? 2.529 33.156 29.047 1 78.19 381 ILE B O 1
ATOM 7533 N N . ARG B 1 382 ? 2.74 35.375 28.938 1 80.56 382 ARG B N 1
ATOM 7534 C CA . ARG B 1 382 ? 1.322 35.594 28.656 1 80.56 382 ARG B CA 1
ATOM 7535 C C . ARG B 1 382 ? 1.028 35.406 27.172 1 80.56 382 ARG B C 1
ATOM 7537 O O . ARG B 1 382 ? 1.633 36.094 26.328 1 80.56 382 ARG B O 1
ATOM 7544 N N . LEU B 1 383 ? 0.154 34.531 26.969 1 82.81 383 LEU B N 1
ATOM 7545 C CA . LEU B 1 383 ? -0.139 34.188 25.578 1 82.81 383 LEU B CA 1
ATOM 7546 C C . LEU B 1 383 ? -0.925 35.281 24.891 1 82.81 383 LEU B C 1
ATOM 7548 O O . LEU B 1 383 ? -1.736 35.969 25.516 1 82.81 383 LEU B O 1
ATOM 7552 N N . GLU B 1 384 ? -0.561 35.531 23.734 1 79.06 384 GLU B N 1
ATOM 7553 C CA . GLU B 1 384 ? -1.259 36.469 22.859 1 79.06 384 GLU B CA 1
ATOM 7554 C C . GLU B 1 384 ? -1.831 35.781 21.641 1 79.06 384 GLU B C 1
ATOM 7556 O O . GLU B 1 384 ? -1.404 34.656 21.297 1 79.06 384 GLU B O 1
ATOM 7561 N N . SER B 1 385 ? -2.785 36.5 21.172 1 73.56 385 SER B N 1
ATOM 7562 C CA . SER B 1 385 ? -3.35 35.969 19.938 1 73.56 385 SER B CA 1
ATOM 7563 C C . SER B 1 385 ? -2.285 35.844 18.859 1 73.56 385 SER B C 1
ATOM 7565 O O . SER B 1 385 ? -1.493 36.75 18.656 1 73.56 385 SER B O 1
ATOM 7567 N N . GLY B 1 386 ? -2.199 34.594 18.266 1 67.06 386 GLY B N 1
ATOM 7568 C CA . GLY B 1 386 ? -1.261 34.406 17.172 1 67.06 386 GLY B CA 1
ATOM 7569 C C . GLY B 1 386 ? 0.021 33.719 17.609 1 67.06 386 GLY B C 1
ATOM 7570 O O . GLY B 1 386 ? 0.844 33.344 16.766 1 67.06 386 GLY B O 1
ATOM 7571 N N . ASP B 1 387 ? 0.187 33.594 18.859 1 75.56 387 ASP B N 1
ATOM 7572 C CA . ASP B 1 387 ? 1.354 32.844 19.328 1 75.56 387 ASP B CA 1
ATOM 7573 C C . ASP B 1 387 ? 1.318 31.406 18.844 1 75.56 387 ASP B C 1
ATOM 7575 O O . ASP B 1 387 ? 0.254 30.781 18.812 1 75.56 387 ASP B O 1
ATOM 7579 N N . THR B 1 388 ? 2.436 30.953 18.312 1 78.88 388 THR B N 1
ATOM 7580 C CA . THR B 1 388 ? 2.557 29.547 17.938 1 78.88 388 THR B CA 1
ATOM 7581 C C . THR B 1 388 ? 3.211 28.734 19.062 1 78.88 388 THR B C 1
ATOM 7583 O O . THR B 1 388 ? 4.289 29.094 19.547 1 78.88 388 THR B O 1
ATOM 7586 N N . LEU B 1 389 ? 2.451 27.766 19.438 1 80.06 389 LEU B N 1
ATOM 7587 C CA . LEU B 1 389 ? 2.963 26.906 20.5 1 80.06 389 LEU B CA 1
ATOM 7588 C C . LEU B 1 389 ? 3.486 25.594 19.906 1 80.06 389 LEU B C 1
ATOM 7590 O O . LEU B 1 389 ? 2.898 25.047 18.984 1 80.06 389 LEU B O 1
ATOM 7594 N N . LEU B 1 390 ? 4.613 25.297 20.344 1 80.56 390 LEU B N 1
ATOM 7595 C CA . LEU B 1 390 ? 5.109 23.953 20.062 1 80.56 390 LEU B CA 1
ATOM 7596 C C . LEU B 1 390 ? 4.711 22.984 21.172 1 80.56 390 LEU B C 1
ATOM 7598 O O . LEU B 1 390 ? 5.141 23.125 22.328 1 80.56 390 LEU B O 1
ATOM 7602 N N . LEU B 1 391 ? 3.863 22.047 20.766 1 78.19 391 LEU B N 1
ATOM 7603 C CA . LEU B 1 391 ? 3.314 21.125 21.766 1 78.19 391 LEU B CA 1
ATOM 7604 C C . LEU B 1 391 ? 3.926 19.75 21.609 1 78.19 391 LEU B C 1
ATOM 7606 O O . LEU B 1 391 ? 4.242 19.312 20.5 1 78.19 391 LEU B O 1
ATOM 7610 N N . CYS B 1 392 ? 4.242 19.188 22.688 1 74.94 392 CYS B N 1
ATOM 7611 C CA . CYS B 1 392 ? 4.664 17.797 22.75 1 74.94 392 CYS B CA 1
ATOM 7612 C C . CYS B 1 392 ? 3.648 16.953 23.5 1 74.94 392 CYS B C 1
ATOM 7614 O O . CYS B 1 392 ? 3.25 17.297 24.625 1 74.94 392 CYS B O 1
ATOM 7616 N N . GLY B 1 393 ? 3.07 15.938 22.891 1 70.12 393 GLY B N 1
ATOM 7617 C CA . GLY B 1 393 ? 2.072 15.094 23.531 1 70.12 393 GLY B CA 1
ATOM 7618 C C . GLY B 1 393 ? 1.823 13.797 22.781 1 70.12 393 GLY B C 1
ATOM 7619 O O . GLY B 1 393 ? 2.557 13.461 21.844 1 70.12 393 GLY B O 1
ATOM 7620 N N . THR B 1 394 ? 0.955 13.062 23.438 1 66.56 394 THR B N 1
ATOM 7621 C CA . THR B 1 394 ? 0.574 11.797 22.828 1 66.56 394 THR B CA 1
ATOM 7622 C C . THR B 1 394 ? -0.339 12.039 21.625 1 66.56 394 THR B C 1
ATOM 7624 O O . THR B 1 394 ? -0.917 13.117 21.484 1 66.56 394 THR B O 1
ATOM 7627 N N . ARG B 1 395 ? -0.298 11.062 20.781 1 66.56 395 ARG B N 1
ATOM 7628 C CA . ARG B 1 395 ? -1.177 11.172 19.609 1 66.56 395 ARG B CA 1
ATOM 7629 C C . ARG B 1 395 ? -2.625 11.383 20.047 1 66.56 395 ARG B C 1
ATOM 7631 O O . ARG B 1 395 ? -3.357 12.148 19.406 1 66.56 395 ARG B O 1
ATOM 7638 N N . GLN B 1 396 ? -2.988 10.734 21.031 1 65.75 396 GLN B N 1
ATOM 7639 C CA . GLN B 1 396 ? -4.352 10.867 21.531 1 65.75 396 GLN B CA 1
ATOM 7640 C C . GLN B 1 396 ? -4.625 12.297 22 1 65.75 396 GLN B C 1
ATOM 7642 O O . GLN B 1 396 ? -5.715 12.828 21.781 1 65.75 396 GLN B O 1
ATOM 7647 N N . ALA B 1 397 ? -3.672 12.805 22.609 1 68.81 397 ALA B N 1
ATOM 7648 C CA . ALA B 1 397 ? -3.822 14.172 23.094 1 68.81 397 ALA B CA 1
ATOM 7649 C C . ALA B 1 397 ? -4.062 15.133 21.938 1 68.81 397 ALA B C 1
ATOM 7651 O O . ALA B 1 397 ? -4.918 16.016 22.031 1 68.81 397 ALA B O 1
ATOM 7652 N N . PHE B 1 398 ? -3.34 14.891 20.906 1 71.44 398 PHE B N 1
ATOM 7653 C CA . PHE B 1 398 ? -3.465 15.797 19.766 1 71.44 398 PHE B CA 1
ATOM 7654 C C . PHE B 1 398 ? -4.785 15.578 19.047 1 71.44 398 PHE B C 1
ATOM 7656 O O . PHE B 1 398 ? -5.375 16.516 18.516 1 71.44 398 PHE B O 1
ATOM 7663 N N . ASP B 1 399 ? -5.227 14.344 19.062 1 67.38 399 ASP B N 1
ATOM 7664 C CA . ASP B 1 399 ? -6.527 14.062 18.453 1 67.38 399 ASP B CA 1
ATOM 7665 C C . ASP B 1 399 ? -7.645 14.758 19.234 1 67.38 399 ASP B C 1
ATOM 7667 O O . ASP B 1 399 ? -8.602 15.266 18.641 1 67.38 399 ASP B O 1
ATOM 7671 N N . GLU B 1 400 ? -7.473 14.844 20.469 1 64.75 400 GLU B N 1
ATOM 7672 C CA . GLU B 1 400 ? -8.453 15.523 21.312 1 64.75 400 GLU B CA 1
ATOM 7673 C C . GLU B 1 400 ? -8.367 17.047 21.141 1 64.75 400 GLU B C 1
ATOM 7675 O O . GLU B 1 400 ? -9.383 17.734 21.234 1 64.75 400 GLU B O 1
ATOM 7680 N N . MET B 1 401 ? -7.23 17.484 20.828 1 68 401 MET B N 1
ATOM 7681 C CA . MET B 1 401 ? -6.992 18.922 20.719 1 68 401 MET B CA 1
ATOM 7682 C C . MET B 1 401 ? -7.508 19.453 19.391 1 68 401 MET B C 1
ATOM 7684 O O . MET B 1 401 ? -7.668 20.672 19.219 1 68 401 MET B O 1
ATOM 7688 N N . ARG B 1 402 ? -7.715 18.562 18.562 1 62.97 402 ARG B N 1
ATOM 7689 C CA . ARG B 1 402 ? -8.195 18.984 17.25 1 62.97 402 ARG B CA 1
ATOM 7690 C C . ARG B 1 402 ? -9.516 19.734 17.359 1 62.97 402 ARG B C 1
ATOM 7692 O O . ARG B 1 402 ? -9.805 20.609 16.562 1 62.97 402 ARG B O 1
ATOM 7699 N N . THR B 1 403 ? -10.211 19.406 18.438 1 56.25 403 THR B N 1
ATOM 7700 C CA . THR B 1 403 ? -11.523 20.016 18.594 1 56.25 403 THR B CA 1
ATOM 7701 C C . THR B 1 403 ? -11.445 21.219 19.531 1 56.25 403 THR B C 1
ATOM 7703 O O . THR B 1 403 ? -12.461 21.875 19.812 1 56.25 403 THR B O 1
ATOM 7706 N N . ASP B 1 404 ? -10.273 21.484 19.984 1 61.62 404 ASP B N 1
ATOM 7707 C CA . ASP B 1 404 ? -10.109 22.594 20.891 1 61.62 404 ASP B CA 1
ATOM 7708 C C . ASP B 1 404 ? -10.227 23.938 20.156 1 61.62 404 ASP B C 1
ATOM 7710 O O . ASP B 1 404 ? -9.656 24.109 19.078 1 61.62 404 ASP B O 1
ATOM 7714 N N . ARG B 1 405 ? -11.039 24.781 20.641 1 57.47 405 ARG B N 1
ATOM 7715 C CA . ARG B 1 405 ? -11.281 26.078 20.016 1 57.47 405 ARG B CA 1
ATOM 7716 C C . ARG B 1 405 ? -10.195 27.078 20.391 1 57.47 405 ARG B C 1
ATOM 7718 O O . ARG B 1 405 ? -9.992 28.078 19.688 1 57.47 405 ARG B O 1
ATOM 7725 N N . ASP B 1 406 ? -9.531 26.812 21.391 1 66.75 406 ASP B N 1
ATOM 7726 C CA . ASP B 1 406 ? -8.562 27.781 21.891 1 66.75 406 ASP B CA 1
ATOM 7727 C C . ASP B 1 406 ? -7.219 27.641 21.172 1 66.75 406 ASP B C 1
ATOM 7729 O O . ASP B 1 406 ? -6.48 28.609 21.031 1 66.75 406 ASP B O 1
ATOM 7733 N N . LEU B 1 407 ? -6.957 26.344 20.719 1 73.19 407 LEU B N 1
ATOM 7734 C CA . LEU B 1 407 ? -5.691 26.062 20.047 1 73.19 407 LEU B CA 1
ATOM 7735 C C . LEU B 1 407 ? -5.934 25.406 18.688 1 73.19 407 LEU B C 1
ATOM 7737 O O . LEU B 1 407 ? -6.609 24.391 18.594 1 73.19 407 LEU B O 1
ATOM 7741 N N . LEU B 1 408 ? -5.484 26.109 17.781 1 65.62 408 LEU B N 1
ATOM 7742 C CA . LEU B 1 408 ? -5.562 25.562 16.438 1 65.62 408 LEU B CA 1
ATOM 7743 C C . LEU B 1 408 ? -4.371 24.656 16.141 1 65.62 408 LEU B C 1
ATOM 7745 O O . LEU B 1 408 ? -3.252 25.141 15.945 1 65.62 408 LEU B O 1
ATOM 7749 N N . LEU B 1 409 ? -4.598 23.422 16.125 1 64.12 409 LEU B N 1
ATOM 7750 C CA . LEU B 1 409 ? -3.537 22.438 15.883 1 64.12 409 LEU B CA 1
ATOM 7751 C C . LEU B 1 409 ? -3.16 22.391 14.406 1 64.12 409 LEU B C 1
ATOM 7753 O O . LEU B 1 409 ? -4.035 22.344 13.539 1 64.12 409 LEU B O 1
ATOM 7757 N N . LEU B 1 410 ? -1.85 22.562 14.203 1 54.88 410 LEU B N 1
ATOM 7758 C CA . LEU B 1 410 ? -1.33 22.406 12.852 1 54.88 410 LEU B CA 1
ATOM 7759 C C . LEU B 1 410 ? -0.925 20.969 12.578 1 54.88 410 LEU B C 1
ATOM 7761 O O . LEU B 1 410 ? 0.209 20.578 12.859 1 54.88 410 LEU B O 1
ATOM 7765 N N . ASP B 1 411 ? -1.728 20.109 12.094 1 51.22 411 ASP B N 1
ATOM 7766 C CA . ASP B 1 411 ? -1.56 18.656 11.953 1 51.22 411 ASP B CA 1
ATOM 7767 C C . ASP B 1 411 ? -0.327 18.328 11.117 1 51.22 411 ASP B C 1
ATOM 7769 O O . ASP B 1 411 ? 0.34 17.328 11.352 1 51.22 411 ASP B O 1
ATOM 7773 N N . TRP B 1 412 ? -0.087 19.312 10.125 1 40.03 412 TRP B N 1
ATOM 7774 C CA . TRP B 1 412 ? 1.053 19.016 9.266 1 40.03 412 TRP B CA 1
ATOM 7775 C C . TRP B 1 412 ? 2.357 19.047 10.055 1 40.03 412 TRP B C 1
ATOM 7777 O O . TRP B 1 412 ? 3.352 18.438 9.648 1 40.03 412 TRP B O 1
ATOM 7787 N N . SER B 1 413 ? 2.287 19.656 11.117 1 50.53 413 SER B N 1
ATOM 7788 C CA . SER B 1 413 ? 3.508 19.844 11.898 1 50.53 413 SER B CA 1
ATOM 7789 C C . SER B 1 413 ? 3.752 18.672 12.828 1 50.53 413 SER B C 1
ATOM 7791 O O . SER B 1 413 ? 4.801 18.594 13.477 1 50.53 413 SER B O 1
ATOM 7793 N N . ARG B 1 414 ? 2.854 17.766 12.695 1 51.84 414 ARG B N 1
ATOM 7794 C CA . ARG B 1 414 ? 3.014 16.672 13.656 1 51.84 414 ARG B CA 1
ATOM 7795 C C . ARG B 1 414 ? 4.129 15.727 13.227 1 51.84 414 ARG B C 1
ATOM 7797 O O . ARG B 1 414 ? 4.172 15.289 12.07 1 51.84 414 ARG B O 1
ATOM 7804 N N . THR B 1 415 ? 5.148 15.664 13.953 1 53.88 415 THR B N 1
ATOM 7805 C CA . THR B 1 415 ? 6.258 14.742 13.758 1 53.88 415 THR B CA 1
ATOM 7806 C C . THR B 1 415 ? 6.367 13.773 14.938 1 53.88 415 THR B C 1
ATOM 7808 O O . THR B 1 415 ? 6.344 14.195 16.094 1 53.88 415 THR B O 1
ATOM 7811 N N . ASP B 1 416 ? 6.277 12.539 14.641 1 53.38 416 ASP B N 1
ATOM 7812 C CA . ASP B 1 416 ? 6.484 11.547 15.695 1 53.38 416 ASP B CA 1
ATOM 7813 C C . ASP B 1 416 ? 7.941 11.531 16.156 1 53.38 416 ASP B C 1
ATOM 7815 O O . ASP B 1 416 ? 8.859 11.609 15.336 1 53.38 416 ASP B O 1
ATOM 7819 N N . LEU B 1 417 ? 8.172 11.789 17.438 1 56.88 417 LEU B N 1
ATOM 7820 C CA . LEU B 1 417 ? 9.523 11.695 17.984 1 56.88 417 LEU B CA 1
ATOM 7821 C C . LEU B 1 417 ? 10.023 10.258 17.953 1 56.88 417 LEU B C 1
ATOM 7823 O O . LEU B 1 417 ? 9.273 9.328 18.234 1 56.88 417 LEU B O 1
ATOM 7827 N N . PRO B 1 418 ? 11.289 10.023 17.344 1 55.09 418 PRO B N 1
ATOM 7828 C CA . PRO B 1 418 ? 11.867 8.672 17.359 1 55.09 418 PRO B CA 1
ATOM 7829 C C . PRO B 1 418 ? 11.984 8.102 18.766 1 55.09 418 PRO B C 1
ATOM 7831 O O . PRO B 1 418 ? 12.266 8.836 19.719 1 55.09 418 PRO B O 1
ATOM 7834 N N . ASP B 1 419 ? 11.391 6.941 18.984 1 57.66 419 ASP B N 1
ATOM 7835 C CA . ASP B 1 419 ? 11.531 6.242 20.25 1 57.66 419 ASP B CA 1
ATOM 7836 C C . ASP B 1 419 ? 12.93 5.637 20.391 1 57.66 419 ASP B C 1
ATOM 7838 O O . ASP B 1 419 ? 13.18 4.527 19.922 1 57.66 419 ASP B O 1
ATOM 7842 N N . LEU B 1 420 ? 13.93 6.309 20.938 1 60.12 420 LEU B N 1
ATOM 7843 C CA . LEU B 1 420 ? 15.328 5.902 21.078 1 60.12 420 LEU B CA 1
ATOM 7844 C C . LEU B 1 420 ? 15.453 4.652 21.938 1 60.12 420 LEU B C 1
ATOM 7846 O O . LEU B 1 420 ? 16.453 3.936 21.859 1 60.12 420 LEU B O 1
ATOM 7850 N N . THR B 1 421 ? 14.422 4.391 22.703 1 65.5 421 THR B N 1
ATOM 7851 C CA . THR B 1 421 ? 14.516 3.217 23.562 1 65.5 421 THR B CA 1
ATOM 7852 C C . THR B 1 421 ? 14.469 1.935 22.734 1 65.5 421 THR B C 1
ATOM 7854 O O . THR B 1 421 ? 15.023 0.908 23.141 1 65.5 421 THR B O 1
ATOM 7857 N N . LYS B 1 422 ? 13.953 2.146 21.594 1 82 422 LYS B N 1
ATOM 7858 C CA . LYS B 1 422 ? 13.797 0.942 20.797 1 82 422 LYS B CA 1
ATOM 7859 C C . LYS B 1 422 ? 14.891 0.845 19.734 1 82 422 LYS B C 1
ATOM 7861 O O . LYS B 1 422 ? 14.891 -0.084 18.922 1 82 422 LYS B O 1
ATOM 7866 N N . ALA B 1 423 ? 15.852 1.72 19.859 1 82.81 423 ALA B N 1
ATOM 7867 C CA . ALA B 1 423 ? 16.938 1.742 18.875 1 82.81 423 ALA B CA 1
ATOM 7868 C C . ALA B 1 423 ? 17.797 0.488 18.984 1 82.81 423 ALA B C 1
ATOM 7870 O O . ALA B 1 423 ? 18.234 -0.065 17.969 1 82.81 423 ALA B O 1
ATOM 7871 N N . ILE B 1 424 ? 17.984 0.079 20.141 1 85.5 424 ILE B N 1
ATOM 7872 C CA . ILE B 1 424 ? 18.828 -1.085 20.359 1 85.5 424 ILE B CA 1
ATOM 7873 C C . ILE B 1 424 ? 18.156 -2.33 19.781 1 85.5 424 ILE B C 1
ATOM 7875 O O . ILE B 1 424 ? 18.828 -3.188 19.188 1 85.5 424 ILE B O 1
ATOM 7879 N N . TYR B 1 425 ? 16.891 -2.391 19.984 1 91.12 425 TYR B N 1
ATOM 7880 C CA . TYR B 1 425 ? 16.172 -3.529 19.422 1 91.12 425 TYR B CA 1
ATOM 7881 C C . TYR B 1 425 ? 16.25 -3.531 17.906 1 91.12 425 TYR B C 1
ATOM 7883 O O . TYR B 1 425 ? 16.453 -4.582 17.281 1 91.12 425 TYR B O 1
ATOM 7891 N N . ALA B 1 426 ? 16.125 -2.393 17.344 1 90.94 426 ALA B N 1
ATOM 7892 C CA . ALA B 1 426 ? 16.172 -2.281 15.891 1 90.94 426 ALA B CA 1
ATOM 7893 C C . ALA B 1 426 ? 17.547 -2.695 15.359 1 90.94 426 ALA B C 1
ATOM 7895 O O . ALA B 1 426 ? 17.641 -3.42 14.359 1 90.94 426 ALA B O 1
ATOM 7896 N N . ARG B 1 427 ? 18.609 -2.318 16.062 1 88.81 427 ARG B N 1
ATOM 7897 C CA . ARG B 1 427 ? 19.969 -2.684 15.664 1 88.81 427 ARG B CA 1
ATOM 7898 C C . ARG B 1 427 ? 20.172 -4.188 15.781 1 88.81 427 ARG B C 1
ATOM 7900 O O . ARG B 1 427 ? 20.75 -4.809 14.891 1 88.81 427 ARG B O 1
ATOM 7907 N N . LEU B 1 428 ? 19.719 -4.68 16.812 1 93.06 428 LEU B N 1
ATOM 7908 C CA . LEU B 1 428 ? 19.922 -6.105 17.062 1 93.06 428 LEU B CA 1
ATOM 7909 C C . LEU B 1 428 ? 19.156 -6.938 16.031 1 93.06 428 LEU B C 1
ATOM 7911 O O . LEU B 1 428 ? 19.672 -7.945 15.547 1 93.06 428 LEU B O 1
ATOM 7915 N N . ILE B 1 429 ? 17.953 -6.512 15.742 1 94.44 429 ILE B N 1
ATOM 7916 C CA . ILE B 1 429 ? 17.141 -7.238 14.773 1 94.44 429 ILE B CA 1
ATOM 7917 C C . ILE B 1 429 ? 17.797 -7.168 13.391 1 94.44 429 ILE B C 1
ATOM 7919 O O . ILE B 1 429 ? 17.906 -8.188 12.703 1 94.44 429 ILE B O 1
ATOM 7923 N N . ALA B 1 430 ? 18.188 -5.969 13.008 1 91.38 430 ALA B N 1
ATOM 7924 C CA . ALA B 1 430 ? 18.844 -5.812 11.711 1 91.38 430 ALA B CA 1
ATOM 7925 C C . ALA B 1 430 ? 20.109 -6.652 11.633 1 91.38 430 ALA B C 1
ATOM 7927 O O . ALA B 1 430 ? 20.359 -7.316 10.625 1 91.38 430 ALA B O 1
ATOM 7928 N N . LEU B 1 431 ? 20.906 -6.605 12.656 1 91.69 431 LEU B N 1
ATOM 7929 C CA . LEU B 1 431 ? 22.125 -7.391 12.719 1 91.69 431 LEU B CA 1
ATOM 7930 C C . LEU B 1 431 ? 21.828 -8.883 12.648 1 91.69 431 LEU B C 1
ATOM 7932 O O . LEU B 1 431 ? 22.547 -9.648 12 1 91.69 431 LEU B O 1
ATOM 7936 N N . ALA B 1 432 ? 20.812 -9.258 13.32 1 93.56 432 ALA B N 1
ATOM 7937 C CA . ALA B 1 432 ? 20.406 -10.664 13.289 1 93.56 432 ALA B CA 1
ATOM 7938 C C . ALA B 1 432 ? 20.047 -11.094 11.875 1 93.56 432 ALA B C 1
ATOM 7940 O O . ALA B 1 432 ? 20.406 -12.195 11.445 1 93.56 432 ALA B O 1
ATOM 7941 N N . VAL B 1 433 ? 19.297 -10.258 11.156 1 92.06 433 VAL B N 1
ATOM 7942 C CA . VAL B 1 433 ? 18.906 -10.562 9.789 1 92.06 433 VAL B CA 1
ATOM 7943 C C . VAL B 1 433 ? 20.156 -10.766 8.93 1 92.06 433 VAL B C 1
ATOM 7945 O O . VAL B 1 433 ? 20.25 -11.75 8.195 1 92.06 433 VAL B O 1
ATOM 7948 N N . VAL B 1 434 ? 21.125 -9.898 9.102 1 89 434 VAL B N 1
ATOM 7949 C CA . VAL B 1 434 ? 22.359 -9.945 8.32 1 89 434 VAL B CA 1
ATOM 7950 C C . VAL B 1 434 ? 23.156 -11.195 8.688 1 89 434 VAL B C 1
ATOM 7952 O O . VAL B 1 434 ? 23.609 -11.922 7.805 1 89 434 VAL B O 1
ATOM 7955 N N . ILE B 1 435 ? 23.266 -11.477 9.953 1 91.44 435 ILE B N 1
ATOM 7956 C CA . ILE B 1 435 ? 24.047 -12.609 10.422 1 91.44 435 ILE B CA 1
ATOM 7957 C C . ILE B 1 435 ? 23.406 -13.914 9.945 1 91.44 435 ILE B C 1
ATOM 7959 O O . ILE B 1 435 ? 24.094 -14.789 9.406 1 91.44 435 ILE B O 1
ATOM 7963 N N . PHE B 1 436 ? 22.125 -14.062 10.125 1 90.75 436 PHE B N 1
ATOM 7964 C CA . PHE B 1 436 ? 21.438 -15.281 9.719 1 90.75 436 PHE B CA 1
ATOM 7965 C C . PHE B 1 436 ? 21.516 -15.469 8.211 1 90.75 436 PHE B C 1
ATOM 7967 O O . PHE B 1 436 ? 21.734 -16.594 7.727 1 90.75 436 PHE B O 1
ATOM 7974 N N . ALA B 1 437 ? 21.359 -14.43 7.477 1 86.75 437 ALA B N 1
ATOM 7975 C CA . ALA B 1 437 ? 21.422 -14.508 6.02 1 86.75 437 ALA B CA 1
ATOM 7976 C C . ALA B 1 437 ? 22.844 -14.797 5.539 1 86.75 437 ALA B C 1
ATOM 7978 O O . ALA B 1 437 ? 23.031 -15.602 4.621 1 86.75 437 ALA B O 1
ATOM 7979 N N . ALA B 1 438 ? 23.859 -14.211 6.168 1 85.56 438 ALA B N 1
ATOM 7980 C CA . ALA B 1 438 ? 25.25 -14.344 5.762 1 85.56 438 ALA B CA 1
ATOM 7981 C C . ALA B 1 438 ? 25.797 -15.727 6.098 1 85.56 438 ALA B C 1
ATOM 7983 O O . ALA B 1 438 ? 26.609 -16.281 5.355 1 85.56 438 ALA B O 1
ATOM 7984 N N . THR B 1 439 ? 25.391 -16.312 7.18 1 87.62 439 THR B N 1
ATOM 7985 C CA . THR B 1 439 ? 25.891 -17.625 7.605 1 87.62 439 THR B CA 1
ATOM 7986 C C . THR B 1 439 ? 25.156 -18.734 6.879 1 87.62 439 THR B C 1
ATOM 7988 O O . THR B 1 439 ? 25.609 -19.891 6.871 1 87.62 439 THR B O 1
ATOM 7991 N N . GLY B 1 440 ? 24.031 -18.375 6.328 1 82.62 440 GLY B N 1
ATOM 7992 C CA . GLY B 1 440 ? 23.25 -19.391 5.633 1 82.62 440 GLY B CA 1
ATOM 7993 C C . GLY B 1 440 ? 22.359 -20.203 6.555 1 82.62 440 GLY B C 1
ATOM 7994 O O . GLY B 1 440 ? 21.719 -21.156 6.125 1 82.62 440 GLY B O 1
ATOM 7995 N N . LEU B 1 441 ? 22.312 -19.812 7.801 1 85.38 441 LEU B N 1
ATOM 7996 C CA . LEU B 1 441 ? 21.438 -20.516 8.742 1 85.38 441 LEU B CA 1
ATOM 7997 C C . LEU B 1 441 ? 19.984 -20.391 8.32 1 85.38 441 LEU B C 1
ATOM 7999 O O . LEU B 1 441 ? 19.188 -21.312 8.5 1 85.38 441 LEU B O 1
ATOM 8003 N N . LEU B 1 442 ? 19.641 -19.203 7.883 1 88.12 442 LEU B N 1
ATOM 8004 C CA . LEU B 1 442 ? 18.328 -18.953 7.297 1 88.12 442 LEU B CA 1
ATOM 8005 C C . LEU B 1 442 ? 18.469 -18.328 5.914 1 88.12 442 LEU B C 1
ATOM 8007 O O . LEU B 1 442 ? 19.391 -17.547 5.672 1 88.12 442 LEU B O 1
ATOM 8011 N N . ASN B 1 443 ? 17.594 -18.797 5.098 1 87.62 443 ASN B N 1
ATOM 8012 C CA . ASN B 1 443 ? 17.516 -18.094 3.82 1 87.62 443 ASN B CA 1
ATOM 8013 C C . ASN B 1 443 ? 17.125 -16.641 4.004 1 87.62 443 ASN B C 1
ATOM 8015 O O . ASN B 1 443 ? 16.484 -16.281 5 1 87.62 443 ASN B O 1
ATOM 8019 N N . ILE B 1 444 ? 17.531 -15.836 3.1 1 87 444 ILE B N 1
ATOM 8020 C CA . ILE B 1 444 ? 17.344 -14.391 3.203 1 87 444 ILE B CA 1
ATOM 8021 C C . ILE B 1 444 ? 15.859 -14.07 3.295 1 87 444 ILE B C 1
ATOM 8023 O O . ILE B 1 444 ? 15.461 -13.125 3.977 1 87 444 ILE B O 1
ATOM 8027 N N . LEU B 1 445 ? 15.008 -14.805 2.605 1 90.12 445 LEU B N 1
ATOM 8028 C CA . LEU B 1 445 ? 13.562 -14.625 2.67 1 90.12 445 LEU B CA 1
ATOM 8029 C C . LEU B 1 445 ? 13.055 -14.797 4.098 1 90.12 445 LEU B C 1
ATOM 8031 O O . LEU B 1 445 ? 12.359 -13.922 4.625 1 90.12 445 LEU B O 1
ATOM 8035 N N . HIS B 1 446 ? 13.445 -15.867 4.762 1 92.81 446 HIS B N 1
ATOM 8036 C CA . HIS B 1 446 ? 13.031 -16.156 6.125 1 92.81 446 HIS B CA 1
ATOM 8037 C C . HIS B 1 446 ? 13.57 -15.133 7.109 1 92.81 446 HIS B C 1
ATOM 8039 O O . HIS B 1 446 ? 12.836 -14.641 7.969 1 92.81 446 HIS B O 1
ATOM 8045 N N . ALA B 1 447 ? 14.812 -14.844 6.895 1 92.31 447 ALA B N 1
ATOM 8046 C CA . ALA B 1 447 ? 15.461 -13.906 7.805 1 92.31 447 ALA B CA 1
ATOM 8047 C C . ALA B 1 447 ? 14.805 -12.523 7.723 1 92.31 447 ALA B C 1
ATOM 8049 O O . ALA B 1 447 ? 14.555 -11.891 8.75 1 92.31 447 ALA B O 1
ATOM 8050 N N . SER B 1 448 ? 14.562 -12.102 6.547 1 92.5 448 SER B N 1
ATOM 8051 C CA . SER B 1 448 ? 13.992 -10.766 6.352 1 92.5 448 SER B CA 1
ATOM 8052 C C . SER B 1 448 ? 12.57 -10.688 6.891 1 92.5 448 SER B C 1
ATOM 8054 O O . SER B 1 448 ? 12.203 -9.703 7.535 1 92.5 448 SER B O 1
ATOM 8056 N N . LEU B 1 449 ? 11.742 -11.664 6.633 1 94.94 449 LEU B N 1
ATOM 8057 C CA . LEU B 1 449 ? 10.367 -11.68 7.109 1 94.94 449 LEU B CA 1
ATOM 8058 C C . LEU B 1 449 ? 10.312 -11.734 8.633 1 94.94 449 LEU B C 1
ATOM 8060 O O . LEU B 1 449 ? 9.539 -11.008 9.258 1 94.94 449 LEU B O 1
ATOM 8064 N N . LEU B 1 450 ? 11.133 -12.594 9.203 1 94.94 450 LEU B N 1
ATOM 8065 C CA . LEU B 1 450 ? 11.219 -12.656 10.656 1 94.94 450 LEU B CA 1
ATOM 8066 C C . LEU B 1 450 ? 11.664 -11.312 11.227 1 94.94 450 LEU B C 1
ATOM 8068 O O . LEU B 1 450 ? 11.172 -10.891 12.281 1 94.94 450 LEU B O 1
ATOM 8072 N N . GLY B 1 451 ? 12.633 -10.734 10.578 1 94.5 451 GLY B N 1
ATOM 8073 C CA . GLY B 1 451 ? 13.078 -9.422 11 1 94.5 451 GLY B CA 1
ATOM 8074 C C . GLY B 1 451 ? 11.977 -8.375 10.945 1 94.5 451 GLY B C 1
ATOM 8075 O O . GLY B 1 451 ? 11.828 -7.578 11.875 1 94.5 451 GLY B O 1
ATOM 8076 N N . ALA B 1 452 ? 11.211 -8.359 9.859 1 94.62 452 ALA B N 1
ATOM 8077 C CA . ALA B 1 452 ? 10.117 -7.41 9.711 1 94.62 452 ALA B CA 1
ATOM 8078 C C . ALA B 1 452 ? 9.062 -7.605 10.805 1 94.62 452 ALA B C 1
ATOM 8080 O O . ALA B 1 452 ? 8.617 -6.637 11.414 1 94.62 452 ALA B O 1
ATOM 8081 N N . VAL B 1 453 ? 8.656 -8.844 11.055 1 95 453 VAL B N 1
ATOM 8082 C CA . VAL B 1 453 ? 7.684 -9.156 12.102 1 95 453 VAL B CA 1
ATOM 8083 C C . VAL B 1 453 ? 8.234 -8.734 13.461 1 95 453 VAL B C 1
ATOM 8085 O O . VAL B 1 453 ? 7.504 -8.18 14.289 1 95 453 VAL B O 1
ATOM 8088 N N . ALA B 1 454 ? 9.5 -8.992 13.688 1 95.25 454 ALA B N 1
ATOM 8089 C CA . ALA B 1 454 ? 10.133 -8.633 14.953 1 95.25 454 ALA B CA 1
ATOM 8090 C C . ALA B 1 454 ? 10.133 -7.117 15.156 1 95.25 454 ALA B C 1
ATOM 8092 O O . ALA B 1 454 ? 9.93 -6.633 16.266 1 95.25 454 ALA B O 1
ATOM 8093 N N . MET B 1 455 ? 10.414 -6.348 14.07 1 94.56 455 MET B N 1
ATOM 8094 C CA . MET B 1 455 ? 10.43 -4.891 14.164 1 94.56 455 MET B CA 1
ATOM 8095 C C . MET B 1 455 ? 9.094 -4.359 14.656 1 94.56 455 MET B C 1
ATOM 8097 O O . MET B 1 455 ? 9.047 -3.406 15.438 1 94.56 455 MET B O 1
ATOM 8101 N N . ILE B 1 456 ? 8.016 -4.961 14.227 1 93 456 ILE B N 1
ATOM 8102 C CA . ILE B 1 456 ? 6.676 -4.52 14.602 1 93 456 ILE B CA 1
ATOM 8103 C C . ILE B 1 456 ? 6.336 -5.039 16 1 93 456 ILE B C 1
ATOM 8105 O O . ILE B 1 456 ? 5.824 -4.297 16.844 1 93 456 ILE B O 1
ATOM 8109 N N . SER B 1 457 ? 6.645 -6.289 16.312 1 91.94 457 SER B N 1
ATOM 8110 C CA . SER B 1 457 ? 6.277 -6.938 17.562 1 91.94 457 SER B CA 1
ATOM 8111 C C . SER B 1 457 ? 7.008 -6.301 18.75 1 91.94 457 SER B C 1
ATOM 8113 O O . SER B 1 457 ? 6.461 -6.215 19.844 1 91.94 457 SER B O 1
ATOM 8115 N N . PHE B 1 458 ? 8.227 -5.871 18.469 1 91.31 458 PHE B N 1
ATOM 8116 C CA . PHE B 1 458 ? 9.008 -5.277 19.562 1 91.31 458 PHE B CA 1
ATOM 8117 C C . PHE B 1 458 ? 8.742 -3.781 19.656 1 91.31 458 PHE B C 1
ATOM 8119 O O . PHE B 1 458 ? 9.344 -3.094 20.484 1 91.31 458 PHE B O 1
ATOM 8126 N N . GLY B 1 459 ? 7.938 -3.277 18.766 1 88.44 459 GLY B N 1
ATOM 8127 C CA . GLY B 1 459 ? 7.48 -1.901 18.875 1 88.44 459 GLY B CA 1
ATOM 8128 C C . GLY B 1 459 ? 8.406 -0.909 18.203 1 88.44 459 GLY B C 1
ATOM 8129 O O . GLY B 1 459 ? 8.359 0.289 18.484 1 88.44 459 GLY B O 1
ATOM 8130 N N . CYS B 1 460 ? 9.312 -1.408 17.391 1 87.31 460 CYS B N 1
ATOM 8131 C CA . CYS B 1 460 ? 10.164 -0.487 16.656 1 87.31 460 CYS B CA 1
ATOM 8132 C C . CYS B 1 460 ? 9.359 0.303 15.633 1 87.31 460 CYS B C 1
ATOM 8134 O O . CYS B 1 460 ? 9.711 1.436 15.297 1 87.31 460 CYS B O 1
ATOM 8136 N N . LEU B 1 461 ? 8.375 -0.402 15.086 1 88.12 461 LEU B N 1
ATOM 8137 C CA . LEU B 1 461 ? 7.449 0.191 14.133 1 88.12 461 LEU B CA 1
ATOM 8138 C C . LEU B 1 461 ? 6.008 -0.158 14.492 1 88.12 461 LEU B C 1
ATOM 8140 O O . LEU B 1 461 ? 5.734 -1.25 14.992 1 88.12 461 LEU B O 1
ATOM 8144 N N . ASN B 1 462 ? 5.195 0.847 14.328 1 86.44 462 ASN B N 1
ATOM 8145 C CA . ASN B 1 462 ? 3.779 0.488 14.328 1 86.44 462 ASN B CA 1
ATOM 8146 C C . ASN B 1 462 ? 3.326 -0.005 12.953 1 86.44 462 ASN B C 1
ATOM 8148 O O . ASN B 1 462 ? 4.074 0.081 11.984 1 86.44 462 ASN B O 1
ATOM 8152 N N . VAL B 1 463 ? 2.174 -0.64 12.891 1 88 463 VAL B N 1
ATOM 8153 C CA . VAL B 1 463 ? 1.664 -1.256 11.672 1 88 463 VAL B CA 1
ATOM 8154 C C . VAL B 1 463 ? 1.495 -0.194 10.586 1 88 463 VAL B C 1
ATOM 8156 O O . VAL B 1 463 ? 1.777 -0.446 9.414 1 88 463 VAL B O 1
ATOM 8159 N N . ARG B 1 464 ? 1.086 0.957 10.953 1 82.94 464 ARG B N 1
ATOM 8160 C CA . ARG B 1 464 ? 0.881 2.037 9.992 1 82.94 464 ARG B CA 1
ATOM 8161 C C . ARG B 1 464 ? 2.207 2.5 9.398 1 82.94 464 ARG B C 1
ATOM 8163 O O . ARG B 1 464 ? 2.299 2.752 8.195 1 82.94 464 ARG B O 1
ATOM 8170 N N . GLN B 1 465 ? 3.162 2.607 10.273 1 82.62 465 GLN B N 1
ATOM 8171 C CA . GLN B 1 465 ? 4.492 2.992 9.812 1 82.62 465 GLN B CA 1
ATOM 8172 C C . GLN B 1 465 ? 5.086 1.935 8.891 1 82.62 465 GLN B C 1
ATOM 8174 O O . GLN B 1 465 ? 5.715 2.266 7.879 1 82.62 465 GLN B O 1
ATOM 8179 N N . ALA B 1 466 ? 4.891 0.707 9.258 1 89.94 466 ALA B N 1
ATOM 8180 C CA . ALA B 1 466 ? 5.359 -0.396 8.422 1 89.94 466 ALA B CA 1
ATOM 8181 C C . ALA B 1 466 ? 4.688 -0.369 7.051 1 89.94 466 ALA B C 1
ATOM 8183 O O . ALA B 1 466 ? 5.34 -0.598 6.027 1 89.94 466 ALA B O 1
ATOM 8184 N N . ALA B 1 467 ? 3.428 -0.085 7.023 1 87.88 467 ALA B N 1
ATOM 8185 C CA . ALA B 1 467 ? 2.672 -0.032 5.777 1 87.88 467 ALA B CA 1
ATOM 8186 C C . ALA B 1 467 ? 3.188 1.081 4.867 1 87.88 467 ALA B C 1
ATOM 8188 O O . ALA B 1 467 ? 3.244 0.919 3.646 1 87.88 467 ALA B O 1
ATOM 8189 N N . ARG B 1 468 ? 3.596 2.141 5.469 1 82.38 468 ARG B N 1
ATOM 8190 C CA . ARG B 1 468 ? 4.09 3.281 4.707 1 82.38 468 ARG B CA 1
ATOM 8191 C C . ARG B 1 468 ? 5.469 2.992 4.121 1 82.38 468 ARG B C 1
ATOM 8193 O O . ARG B 1 468 ? 5.871 3.609 3.131 1 82.38 468 ARG B O 1
ATOM 8200 N N . ALA B 1 469 ? 6.113 2.078 4.781 1 83.38 469 ALA B N 1
ATOM 8201 C CA . ALA B 1 469 ? 7.434 1.701 4.289 1 83.38 469 ALA B CA 1
ATOM 8202 C C . ALA B 1 469 ? 7.332 0.903 2.992 1 83.38 469 ALA B C 1
ATOM 8204 O O . ALA B 1 469 ? 8.289 0.841 2.215 1 83.38 469 ALA B O 1
ATOM 8205 N N . LEU B 1 470 ? 6.195 0.313 2.795 1 88.44 470 LEU B N 1
ATOM 8206 C CA . LEU B 1 470 ? 5.977 -0.469 1.583 1 88.44 470 LEU B CA 1
ATOM 8207 C C . LEU B 1 470 ? 5.695 0.44 0.392 1 88.44 470 LEU B C 1
ATOM 8209 O O . LEU B 1 470 ? 4.629 1.057 0.316 1 88.44 470 LEU B O 1
ATOM 8213 N N . ASP B 1 471 ? 6.617 0.613 -0.418 1 82.5 471 ASP B N 1
ATOM 8214 C CA . ASP B 1 471 ? 6.527 1.487 -1.583 1 82.5 471 ASP B CA 1
ATOM 8215 C C . ASP B 1 471 ? 5.801 0.797 -2.734 1 82.5 471 ASP B C 1
ATOM 8217 O O . ASP B 1 471 ? 6.312 -0.162 -3.314 1 82.5 471 ASP B O 1
ATOM 8221 N N . LEU B 1 472 ? 4.648 1.253 -3.074 1 87 472 LEU B N 1
ATOM 8222 C CA . LEU B 1 472 ? 3.832 0.676 -4.137 1 87 472 LEU B CA 1
ATOM 8223 C C . LEU B 1 472 ? 4.539 0.781 -5.484 1 87 472 LEU B C 1
ATOM 8225 O O . LEU B 1 472 ? 4.367 -0.078 -6.352 1 87 472 LEU B O 1
ATOM 8229 N N . ARG B 1 473 ? 5.344 1.79 -5.656 1 83.25 473 ARG B N 1
ATOM 8230 C CA . ARG B 1 473 ? 6.094 1.982 -6.891 1 83.25 473 ARG B CA 1
ATOM 8231 C C . ARG B 1 473 ? 7.07 0.833 -7.125 1 83.25 473 ARG B C 1
ATOM 8233 O O . ARG B 1 473 ? 7.125 0.272 -8.219 1 83.25 473 ARG B O 1
ATOM 8240 N N . ILE B 1 474 ? 7.812 0.528 -6.055 1 81.81 474 ILE B N 1
ATOM 8241 C CA . ILE B 1 474 ? 8.781 -0.557 -6.137 1 81.81 474 ILE B CA 1
ATOM 8242 C C . ILE B 1 474 ? 8.062 -1.884 -6.348 1 81.81 474 ILE B C 1
ATOM 8244 O O . ILE B 1 474 ? 8.453 -2.684 -7.199 1 81.81 474 ILE B O 1
ATOM 8248 N N . PHE B 1 475 ? 6.992 -2.051 -5.621 1 91.25 475 PHE B N 1
ATOM 8249 C CA . PHE B 1 475 ? 6.215 -3.283 -5.688 1 91.25 475 PHE B CA 1
ATOM 8250 C C . PHE B 1 475 ? 5.68 -3.51 -7.098 1 91.25 475 PHE B C 1
ATOM 8252 O O . PHE B 1 475 ? 5.836 -4.598 -7.66 1 91.25 475 PHE B O 1
ATOM 8259 N N . LEU B 1 476 ? 5.07 -2.557 -7.727 1 90.88 476 LEU B N 1
ATOM 8260 C CA . LEU B 1 476 ? 4.469 -2.67 -9.047 1 90.88 476 LEU B CA 1
ATOM 8261 C C . LEU B 1 476 ? 5.539 -2.76 -10.125 1 90.88 476 LEU B C 1
ATOM 8263 O O . LEU B 1 476 ? 5.379 -3.496 -11.109 1 90.88 476 LEU B O 1
ATOM 8267 N N . LEU B 1 477 ? 6.598 -1.991 -9.938 1 84.56 477 LEU B N 1
ATOM 8268 C CA . LEU B 1 477 ? 7.691 -2.018 -10.906 1 84.56 477 LEU B CA 1
ATOM 8269 C C . LEU B 1 477 ? 8.305 -3.41 -10.992 1 84.56 477 LEU B C 1
ATOM 8271 O O . LEU B 1 477 ? 8.508 -3.938 -12.094 1 84.56 477 LEU B O 1
ATOM 8275 N N . ILE B 1 478 ? 8.594 -3.982 -9.844 1 85.75 478 ILE B N 1
ATOM 8276 C CA . ILE B 1 478 ? 9.219 -5.301 -9.812 1 85.75 478 ILE B CA 1
ATOM 8277 C C . ILE B 1 478 ? 8.234 -6.352 -10.328 1 85.75 478 ILE B C 1
ATOM 8279 O O . ILE B 1 478 ? 8.609 -7.238 -11.094 1 85.75 478 ILE B O 1
ATOM 8283 N N . GLY B 1 479 ? 6.965 -6.25 -9.891 1 89.56 479 GLY B N 1
ATOM 8284 C CA . GLY B 1 479 ? 5.957 -7.156 -10.422 1 89.56 479 GLY B CA 1
ATOM 8285 C C . GLY B 1 479 ? 5.859 -7.117 -11.93 1 89.56 479 GLY B C 1
ATOM 8286 O O . GLY B 1 479 ? 5.781 -8.164 -12.578 1 89.56 479 GLY B O 1
ATOM 8287 N N . ALA B 1 480 ? 5.875 -5.949 -12.508 1 89.94 480 ALA B N 1
ATOM 8288 C CA . ALA B 1 480 ? 5.809 -5.781 -13.953 1 89.94 480 ALA B CA 1
ATOM 8289 C C . ALA B 1 480 ? 7.066 -6.324 -14.633 1 89.94 480 ALA B C 1
ATOM 8291 O O . ALA B 1 480 ? 6.992 -6.949 -15.688 1 89.94 480 ALA B O 1
ATOM 8292 N N . ALA B 1 481 ? 8.203 -6.066 -14.023 1 85.38 481 ALA B N 1
ATOM 8293 C CA . ALA B 1 481 ? 9.461 -6.551 -14.578 1 85.38 481 ALA B CA 1
ATOM 8294 C C . ALA B 1 481 ? 9.5 -8.078 -14.594 1 85.38 481 ALA B C 1
ATOM 8296 O O . ALA B 1 481 ? 9.969 -8.68 -15.562 1 85.38 481 ALA B O 1
ATOM 8297 N N . LEU B 1 482 ? 9.039 -8.672 -13.531 1 88 482 LEU B N 1
ATOM 8298 C CA . LEU B 1 482 ? 9 -10.125 -13.469 1 88 482 LEU B CA 1
ATOM 8299 C C . LEU B 1 482 ? 8.023 -10.688 -14.5 1 88 482 LEU B C 1
ATOM 8301 O O . LEU B 1 482 ? 8.273 -11.742 -15.086 1 88 482 LEU B O 1
ATOM 8305 N N . ALA B 1 483 ? 6.91 -9.984 -14.68 1 91.69 483 ALA B N 1
ATOM 8306 C CA . ALA B 1 483 ? 5.965 -10.391 -15.719 1 91.69 483 ALA B CA 1
ATOM 8307 C C . ALA B 1 483 ? 6.602 -10.312 -17.109 1 91.69 483 ALA B C 1
ATOM 8309 O O . ALA B 1 483 ? 6.43 -11.219 -17.922 1 91.69 483 ALA B O 1
ATOM 8310 N N . MET B 1 484 ? 7.344 -9.258 -17.359 1 89.31 484 MET B N 1
ATOM 8311 C CA . MET B 1 484 ? 8.039 -9.109 -18.641 1 89.31 484 MET B CA 1
ATOM 8312 C C . MET B 1 484 ? 9.094 -10.188 -18.812 1 89.31 484 MET B C 1
ATOM 8314 O O . MET B 1 484 ? 9.227 -10.773 -19.891 1 89.31 484 MET B O 1
ATOM 8318 N N . GLY B 1 485 ? 9.836 -10.438 -17.734 1 85.94 485 GLY B N 1
ATOM 8319 C CA . GLY B 1 485 ? 10.812 -11.508 -17.797 1 85.94 485 GLY B CA 1
ATOM 8320 C C . GLY B 1 485 ? 10.203 -12.859 -18.109 1 85.94 485 GLY B C 1
ATOM 8321 O O . GLY B 1 485 ? 10.727 -13.617 -18.922 1 85.94 485 GLY B O 1
ATOM 8322 N N . ALA B 1 486 ? 9.086 -13.164 -17.422 1 88.62 486 ALA B N 1
ATOM 8323 C CA . ALA B 1 486 ? 8.375 -14.422 -17.656 1 88.62 486 ALA B CA 1
ATOM 8324 C C . ALA B 1 486 ? 7.867 -14.508 -19.094 1 88.62 486 ALA B C 1
ATOM 8326 O O . ALA B 1 486 ? 7.867 -15.578 -19.703 1 88.62 486 ALA B O 1
ATOM 8327 N N . SER B 1 487 ? 7.402 -13.344 -19.625 1 90.88 487 SER B N 1
ATOM 8328 C CA . SER B 1 487 ? 6.93 -13.297 -21 1 90.88 487 SER B CA 1
ATOM 8329 C C . SER B 1 487 ? 8.055 -13.594 -21.984 1 90.88 487 SER B C 1
ATOM 8331 O O . SER B 1 487 ? 7.871 -14.336 -22.953 1 90.88 487 SER B O 1
ATOM 8333 N N . LEU B 1 488 ? 9.211 -13.086 -21.75 1 88.38 488 LEU B N 1
ATOM 8334 C CA . LEU B 1 488 ? 10.359 -13.305 -22.625 1 88.38 488 LEU B CA 1
ATOM 8335 C C . LEU B 1 488 ? 10.789 -14.766 -22.594 1 88.38 488 LEU B C 1
ATOM 8337 O O . LEU B 1 488 ? 11.141 -15.328 -23.625 1 88.38 488 LEU B O 1
ATOM 8341 N N . GLU B 1 489 ? 10.727 -15.328 -21.453 1 87.62 489 GLU B N 1
ATOM 8342 C CA . GLU B 1 489 ? 11.094 -16.734 -21.297 1 87.62 489 GLU B CA 1
ATOM 8343 C C . GLU B 1 489 ? 10.07 -17.641 -21.969 1 87.62 489 GLU B C 1
ATOM 8345 O O . GLU B 1 489 ? 10.43 -18.578 -22.688 1 87.62 489 GLU B O 1
ATOM 8350 N N . ALA B 1 490 ? 8.805 -17.375 -21.734 1 89.88 490 ALA B N 1
ATOM 8351 C CA . ALA B 1 490 ? 7.73 -18.234 -22.219 1 89.88 490 ALA B CA 1
ATOM 8352 C C . ALA B 1 490 ? 7.617 -18.188 -23.734 1 89.88 490 ALA B C 1
ATOM 8354 O O . ALA B 1 490 ? 7.262 -19.188 -24.375 1 89.88 490 ALA B O 1
ATOM 8355 N N . THR B 1 491 ? 7.969 -17.078 -24.344 1 91.44 491 THR B N 1
ATOM 8356 C CA . THR B 1 491 ? 7.793 -16.906 -25.781 1 91.44 491 THR B CA 1
ATOM 8357 C C . THR B 1 491 ? 9.07 -17.281 -26.531 1 91.44 491 THR B C 1
ATOM 8359 O O . THR B 1 491 ? 9.07 -17.344 -27.766 1 91.44 491 THR B O 1
ATOM 8362 N N . GLY B 1 492 ? 10.164 -17.484 -25.766 1 88.94 492 GLY B N 1
ATOM 8363 C CA . GLY B 1 492 ? 11.438 -17.797 -26.391 1 88.94 492 GLY B CA 1
ATOM 8364 C C . GLY B 1 492 ? 12.203 -16.578 -26.844 1 88.94 492 GLY B C 1
ATOM 8365 O O . GLY B 1 492 ? 13.266 -16.688 -27.453 1 88.94 492 GLY B O 1
ATOM 8366 N N . ALA B 1 493 ? 11.727 -15.445 -26.531 1 89.38 493 ALA B N 1
ATOM 8367 C CA . ALA B 1 493 ? 12.383 -14.188 -26.906 1 89.38 493 ALA B CA 1
ATOM 8368 C C . ALA B 1 493 ? 13.75 -14.062 -26.234 1 89.38 493 ALA B C 1
ATOM 8370 O O . ALA B 1 493 ? 14.688 -13.531 -26.812 1 89.38 493 ALA B O 1
ATOM 8371 N N . ALA B 1 494 ? 13.875 -14.477 -25.016 1 85.62 494 ALA B N 1
ATOM 8372 C CA . ALA B 1 494 ? 15.156 -14.43 -24.312 1 85.62 494 ALA B CA 1
ATOM 8373 C C . ALA B 1 494 ? 16.219 -15.242 -25.047 1 85.62 494 ALA B C 1
ATOM 8375 O O . ALA B 1 494 ? 17.344 -14.789 -25.219 1 85.62 494 ALA B O 1
ATOM 8376 N N . ASP B 1 495 ? 15.859 -16.375 -25.484 1 88.19 495 ASP B N 1
ATOM 8377 C CA . ASP B 1 495 ? 16.766 -17.25 -26.219 1 88.19 495 ASP B CA 1
ATOM 8378 C C . ASP B 1 495 ? 17.156 -16.609 -27.562 1 88.19 495 ASP B C 1
ATOM 8380 O O . ASP B 1 495 ? 18.312 -16.719 -28 1 88.19 495 ASP B O 1
ATOM 8384 N N . PHE B 1 496 ? 16.203 -16.016 -28.141 1 87.75 496 PHE B N 1
ATOM 8385 C CA . PHE B 1 496 ? 16.453 -15.359 -29.422 1 87.75 496 PHE B CA 1
ATOM 8386 C C . PHE B 1 496 ? 17.469 -14.234 -29.281 1 87.75 496 PHE B C 1
ATOM 8388 O O . PHE B 1 496 ? 18.438 -14.164 -30.047 1 87.75 496 PHE B O 1
ATOM 8395 N N . VAL B 1 497 ? 17.266 -13.383 -28.344 1 85.5 497 VAL B N 1
ATOM 8396 C CA . VAL B 1 497 ? 18.172 -12.258 -28.109 1 85.5 497 VAL B CA 1
ATOM 8397 C C . VAL B 1 497 ? 19.547 -12.781 -27.719 1 85.5 497 VAL B C 1
ATOM 8399 O O . VAL B 1 497 ? 20.562 -12.258 -28.172 1 85.5 497 VAL B O 1
ATOM 8402 N N . ALA B 1 498 ? 19.578 -13.781 -26.891 1 84.62 498 ALA B N 1
ATOM 8403 C CA . ALA B 1 498 ? 20.828 -14.398 -26.469 1 84.62 498 ALA B CA 1
ATOM 8404 C C . ALA B 1 498 ? 21.594 -14.953 -27.656 1 84.62 498 ALA B C 1
ATOM 8406 O O . ALA B 1 498 ? 22.812 -14.773 -27.75 1 84.62 498 ALA B O 1
ATOM 8407 N N . GLN B 1 499 ? 20.906 -15.602 -28.531 1 86.19 499 GLN B N 1
ATOM 8408 C CA . GLN B 1 499 ? 21.531 -16.188 -29.719 1 86.19 499 GLN B CA 1
ATOM 8409 C C . GLN B 1 499 ? 22.141 -15.102 -30.609 1 86.19 499 GLN B C 1
ATOM 8411 O O . GLN B 1 499 ? 23.234 -15.266 -31.141 1 86.19 499 GLN B O 1
ATOM 8416 N N . LYS B 1 500 ? 21.453 -14.055 -30.719 1 84.06 500 LYS B N 1
ATOM 8417 C CA . LYS B 1 500 ? 21.953 -12.953 -31.547 1 84.06 500 LYS B CA 1
ATOM 8418 C C . LYS B 1 500 ? 23.203 -12.328 -30.906 1 84.06 500 LYS B C 1
ATOM 8420 O O . LYS B 1 500 ? 24.141 -11.961 -31.625 1 84.06 500 LYS B O 1
ATOM 8425 N N . ALA B 1 501 ? 23.141 -12.211 -29.641 1 80.31 501 ALA B N 1
ATOM 8426 C CA . ALA B 1 501 ? 24.297 -11.68 -28.922 1 80.31 501 ALA B CA 1
ATOM 8427 C C . ALA B 1 501 ? 25.516 -12.594 -29.078 1 80.31 501 ALA B C 1
ATOM 8429 O O . ALA B 1 501 ? 26.625 -12.125 -29.297 1 80.31 501 ALA B O 1
ATOM 8430 N N . VAL B 1 502 ? 25.281 -13.867 -28.953 1 82.88 502 VAL B N 1
ATOM 8431 C CA . VAL B 1 502 ? 26.344 -14.859 -29.078 1 82.88 502 VAL B CA 1
ATOM 8432 C C . VAL B 1 502 ? 26.906 -14.859 -30.484 1 82.88 502 VAL B C 1
ATOM 8434 O O . VAL B 1 502 ? 28.125 -14.922 -30.688 1 82.88 502 VAL B O 1
ATOM 8437 N N . ASP B 1 503 ? 26.047 -14.719 -31.453 1 85.44 503 ASP B N 1
ATOM 8438 C CA . ASP B 1 503 ? 26.469 -14.711 -32.844 1 85.44 503 ASP B CA 1
ATOM 8439 C C . ASP B 1 503 ? 27.422 -13.547 -33.125 1 85.44 503 ASP B C 1
ATOM 8441 O O . ASP B 1 503 ? 28.391 -13.703 -33.875 1 85.44 503 ASP B O 1
ATOM 8445 N N . ILE B 1 504 ? 27.188 -12.523 -32.5 1 80.81 504 ILE B N 1
ATOM 8446 C CA . ILE B 1 504 ? 27.969 -11.312 -32.75 1 80.81 504 ILE B CA 1
ATOM 8447 C C . ILE B 1 504 ? 29.281 -11.391 -31.984 1 80.81 504 ILE B C 1
ATOM 8449 O O . ILE B 1 504 ? 30.328 -10.984 -32.5 1 80.81 504 ILE B O 1
ATOM 8453 N N . ALA B 1 505 ? 29.312 -11.977 -30.828 1 79.75 505 ALA B N 1
ATOM 8454 C CA . ALA B 1 505 ? 30.469 -11.859 -29.938 1 79.75 505 ALA B CA 1
ATOM 8455 C C . ALA B 1 505 ? 31.281 -13.141 -29.938 1 79.75 505 ALA B C 1
ATOM 8457 O O . ALA B 1 505 ? 32.406 -13.164 -29.438 1 79.75 505 ALA B O 1
ATOM 8458 N N . ALA B 1 506 ? 30.734 -14.211 -30.469 1 76.88 506 ALA B N 1
ATOM 8459 C CA . ALA B 1 506 ? 31.344 -15.531 -30.422 1 76.88 506 ALA B CA 1
ATOM 8460 C C . ALA B 1 506 ? 32.781 -15.492 -30.938 1 76.88 506 ALA B C 1
ATOM 8462 O O . ALA B 1 506 ? 33.688 -16.078 -30.328 1 76.88 506 ALA B O 1
ATOM 8463 N N . PRO B 1 507 ? 33 -14.695 -31.969 1 80.81 507 PRO B N 1
ATOM 8464 C CA . PRO B 1 507 ? 34.375 -14.703 -32.5 1 80.81 507 PRO B CA 1
ATOM 8465 C C . PRO B 1 507 ? 35.375 -14.07 -31.531 1 80.81 507 PRO B C 1
ATOM 8467 O O . PRO B 1 507 ? 36.562 -14.344 -31.609 1 80.81 507 PRO B O 1
ATOM 8470 N N . TYR B 1 508 ? 34.969 -13.328 -30.625 1 86 508 TYR B N 1
ATOM 8471 C CA . TYR B 1 508 ? 35.875 -12.594 -29.734 1 86 508 TYR B CA 1
ATOM 8472 C C . TYR B 1 508 ? 35.969 -13.281 -28.375 1 86 508 TYR B C 1
ATOM 8474 O O . TYR B 1 508 ? 36.719 -12.812 -27.5 1 86 508 TYR B O 1
ATOM 8482 N N . GLY B 1 509 ? 35.312 -14.375 -28.188 1 86.88 509 GLY B N 1
ATOM 8483 C CA . GLY B 1 509 ? 35.438 -15.172 -26.984 1 86.88 509 GLY B CA 1
ATOM 8484 C C . GLY B 1 509 ? 34.438 -14.805 -25.906 1 86.88 509 GLY B C 1
ATOM 8485 O O . GLY B 1 509 ? 33.719 -13.82 -26.047 1 86.88 509 GLY B O 1
ATOM 8486 N N . PRO B 1 510 ? 34.438 -15.594 -24.859 1 88.75 510 PRO B N 1
ATOM 8487 C CA . PRO B 1 510 ? 33.469 -15.406 -23.797 1 88.75 510 PRO B CA 1
ATOM 8488 C C . PRO B 1 510 ? 33.656 -14.094 -23.047 1 88.75 510 PRO B C 1
ATOM 8490 O O . PRO B 1 510 ? 32.656 -13.492 -22.578 1 88.75 510 PRO B O 1
ATOM 8493 N N . LEU B 1 511 ? 34.875 -13.633 -22.906 1 91.19 511 LEU B N 1
ATOM 8494 C CA . LEU B 1 511 ? 35.125 -12.367 -22.219 1 91.19 511 LEU B CA 1
ATOM 8495 C C . LEU B 1 511 ? 34.5 -11.195 -22.984 1 91.19 511 LEU B C 1
ATOM 8497 O O . LEU B 1 511 ? 34 -10.258 -22.375 1 91.19 511 LEU B O 1
ATOM 8501 N N . ALA B 1 512 ? 34.594 -11.203 -24.25 1 90.88 512 ALA B N 1
ATOM 8502 C CA . ALA B 1 512 ? 34 -10.156 -25.078 1 90.88 512 ALA B CA 1
ATOM 8503 C C . ALA B 1 512 ? 32.5 -10.117 -24.922 1 90.88 512 ALA B C 1
ATOM 8505 O O . ALA B 1 512 ? 31.891 -9.047 -24.922 1 90.88 512 ALA B O 1
ATOM 8506 N N . ILE B 1 513 ? 31.938 -11.281 -24.797 1 91.44 513 ILE B N 1
ATOM 8507 C CA . ILE B 1 513 ? 30.5 -11.367 -24.625 1 91.44 513 ILE B CA 1
ATOM 8508 C C . ILE B 1 513 ? 30.094 -10.75 -23.281 1 91.44 513 ILE B C 1
ATOM 8510 O O . ILE B 1 513 ? 29.125 -9.992 -23.203 1 91.44 513 ILE B O 1
ATOM 8514 N N . LEU B 1 514 ? 30.844 -11.078 -22.25 1 93.25 514 LEU B N 1
ATOM 8515 C CA . LEU B 1 514 ? 30.562 -10.516 -20.938 1 93.25 514 LEU B CA 1
ATOM 8516 C C . LEU B 1 514 ? 30.719 -9 -20.953 1 93.25 514 LEU B C 1
ATOM 8518 O O . LEU B 1 514 ? 29.938 -8.281 -20.328 1 93.25 514 LEU B O 1
ATOM 8522 N N . SER B 1 515 ? 31.719 -8.57 -21.594 1 93.44 515 SER B N 1
ATOM 8523 C CA . SER B 1 515 ? 31.984 -7.137 -21.672 1 93.44 515 SER B CA 1
ATOM 8524 C C . SER B 1 515 ? 30.875 -6.402 -22.422 1 93.44 515 SER B C 1
ATOM 8526 O O . SER B 1 515 ? 30.453 -5.324 -22 1 93.44 515 SER B O 1
ATOM 8528 N N . ILE B 1 516 ? 30.438 -6.945 -23.484 1 91.81 516 ILE B N 1
ATOM 8529 C CA . ILE B 1 516 ? 29.375 -6.336 -24.281 1 91.81 516 ILE B CA 1
ATOM 8530 C C . ILE B 1 516 ? 28.078 -6.34 -23.469 1 91.81 516 ILE B C 1
ATOM 8532 O O . ILE B 1 516 ? 27.312 -5.375 -23.516 1 91.81 516 ILE B O 1
ATOM 8536 N N . LEU B 1 517 ? 27.828 -7.492 -22.859 1 93.06 517 LEU B N 1
ATOM 8537 C CA . LEU B 1 517 ? 26.656 -7.578 -21.984 1 93.06 517 LEU B CA 1
ATOM 8538 C C . LEU B 1 517 ? 26.688 -6.496 -20.922 1 93.06 517 LEU B C 1
ATOM 8540 O O . LEU B 1 517 ? 25.688 -5.828 -20.672 1 93.06 517 LEU B O 1
ATOM 8544 N N . PHE B 1 518 ? 27.828 -6.289 -20.328 1 95.81 518 PHE B N 1
ATOM 8545 C CA . PHE B 1 518 ? 27.984 -5.305 -19.266 1 95.81 518 PHE B CA 1
ATOM 8546 C C . PHE B 1 518 ? 27.672 -3.902 -19.766 1 95.81 518 PHE B C 1
ATOM 8548 O O . PHE B 1 518 ? 26.859 -3.189 -19.172 1 95.81 518 PHE B O 1
ATOM 8555 N N . ILE B 1 519 ? 28.266 -3.521 -20.812 1 94.31 519 ILE B N 1
ATOM 8556 C CA . ILE B 1 519 ? 28.141 -2.146 -21.281 1 94.31 519 ILE B CA 1
ATOM 8557 C C . ILE B 1 519 ? 26.703 -1.906 -21.766 1 94.31 519 ILE B C 1
ATOM 8559 O O . ILE B 1 519 ? 26.172 -0.813 -21.594 1 94.31 519 ILE B O 1
ATOM 8563 N N . THR B 1 520 ? 26.109 -2.883 -22.406 1 91.38 520 THR B N 1
ATOM 8564 C CA . THR B 1 520 ? 24.734 -2.758 -22.844 1 91.38 520 THR B CA 1
ATOM 8565 C C . THR B 1 520 ? 23.797 -2.547 -21.656 1 91.38 520 THR B C 1
ATOM 8567 O O . THR B 1 520 ? 22.969 -1.64 -21.672 1 91.38 520 THR B O 1
ATOM 8570 N N . ILE B 1 521 ? 23.969 -3.389 -20.641 1 94 521 ILE B N 1
ATOM 8571 C CA . ILE B 1 521 ? 23.141 -3.318 -19.453 1 94 521 ILE B CA 1
ATOM 8572 C C . ILE B 1 521 ? 23.391 -1.992 -18.734 1 94 521 ILE B C 1
ATOM 8574 O O . ILE B 1 521 ? 22.438 -1.337 -18.281 1 94 521 ILE B O 1
ATOM 8578 N N . ALA B 1 522 ? 24.672 -1.588 -18.656 1 94.88 522 ALA B N 1
ATOM 8579 C CA . ALA B 1 522 ? 25.047 -0.344 -17.984 1 94.88 522 ALA B CA 1
ATOM 8580 C C . ALA B 1 522 ? 24.406 0.861 -18.688 1 94.88 522 ALA B C 1
ATOM 8582 O O . ALA B 1 522 ? 24.031 1.832 -18.031 1 94.88 522 ALA B O 1
ATOM 8583 N N . LEU B 1 523 ? 24.281 0.801 -19.938 1 89.81 523 LEU B N 1
ATOM 8584 C CA . LEU B 1 523 ? 23.688 1.895 -20.688 1 89.81 523 LEU B CA 1
ATOM 8585 C C . LEU B 1 523 ? 22.172 1.901 -20.516 1 89.81 523 LEU B C 1
ATOM 8587 O O . LEU B 1 523 ? 21.562 2.957 -20.312 1 89.81 523 LEU B O 1
ATOM 8591 N N . VAL B 1 524 ? 21.625 0.75 -20.547 1 87.06 524 VAL B N 1
ATOM 8592 C CA . VAL B 1 524 ? 20.172 0.632 -20.484 1 87.06 524 VAL B CA 1
ATOM 8593 C C . VAL B 1 524 ? 19.688 1.017 -19.094 1 87.06 524 VAL B C 1
ATOM 8595 O O . VAL B 1 524 ? 18.625 1.644 -18.938 1 87.06 524 VAL B O 1
ATOM 8598 N N . THR B 1 525 ? 20.422 0.638 -18.094 1 91.62 525 THR B N 1
ATOM 8599 C CA . THR B 1 525 ? 20 0.906 -16.719 1 91.62 525 THR B CA 1
ATOM 8600 C C . THR B 1 525 ? 19.891 2.408 -16.469 1 91.62 525 THR B C 1
ATOM 8602 O O . THR B 1 525 ? 19.094 2.85 -15.641 1 91.62 525 THR B O 1
ATOM 8605 N N . ASN B 1 526 ? 20.688 3.227 -17.172 1 90.75 526 ASN B N 1
ATOM 8606 C CA . ASN B 1 526 ? 20.656 4.676 -17 1 90.75 526 ASN B CA 1
ATOM 8607 C C . ASN B 1 526 ? 19.438 5.285 -17.688 1 90.75 526 ASN B C 1
ATOM 8609 O O . ASN B 1 526 ? 19.109 6.453 -17.469 1 90.75 526 ASN B O 1
ATOM 8613 N N . LEU B 1 527 ? 18.781 4.469 -18.422 1 77.19 527 LEU B N 1
ATOM 8614 C CA . LEU B 1 527 ? 17.562 4.918 -19.078 1 77.19 527 LEU B CA 1
ATOM 8615 C C . LEU B 1 527 ? 16.328 4.34 -18.391 1 77.19 527 LEU B C 1
ATOM 8617 O O . LEU B 1 527 ? 15.266 4.953 -18.391 1 77.19 527 LEU B O 1
ATOM 8621 N N . LEU B 1 528 ? 16.438 3.188 -17.922 1 76 528 LEU B N 1
ATOM 8622 C CA . LEU B 1 528 ? 15.336 2.49 -17.281 1 76 528 LEU B CA 1
ATOM 8623 C C . LEU B 1 528 ? 15.469 2.561 -15.758 1 76 528 LEU B C 1
ATOM 8625 O O . LEU B 1 528 ? 16.016 3.527 -15.219 1 76 528 LEU B O 1
ATOM 8629 N N . SER B 1 529 ? 15.523 1.752 -14.906 1 77 529 SER B N 1
ATOM 8630 C CA . SER B 1 529 ? 15.812 1.566 -13.484 1 77 529 SER B CA 1
ATOM 8631 C C . SER B 1 529 ? 16.656 0.322 -13.25 1 77 529 SER B C 1
ATOM 8633 O O . SER B 1 529 ? 16.672 -0.592 -14.078 1 77 529 SER B O 1
ATOM 8635 N N . ASN B 1 530 ? 17.375 0.402 -12.188 1 88.06 530 ASN B N 1
ATOM 8636 C CA . ASN B 1 530 ? 18.281 -0.694 -11.844 1 88.06 530 ASN B CA 1
ATOM 8637 C C . ASN B 1 530 ? 17.531 -2.02 -11.727 1 88.06 530 ASN B C 1
ATOM 8639 O O . ASN B 1 530 ? 17.953 -3.023 -12.305 1 88.06 530 ASN B O 1
ATOM 8643 N N . SER B 1 531 ? 16.422 -1.99 -11.125 1 84.31 531 SER B N 1
ATOM 8644 C CA . SER B 1 531 ? 15.672 -3.217 -10.852 1 84.31 531 SER B CA 1
ATOM 8645 C C . SER B 1 531 ? 15.062 -3.787 -12.133 1 84.31 531 SER B C 1
ATOM 8647 O O . SER B 1 531 ? 15.141 -4.992 -12.383 1 84.31 531 SER B O 1
ATOM 8649 N N . ALA B 1 532 ? 14.539 -2.947 -12.922 1 81.44 532 ALA B N 1
ATOM 8650 C CA . ALA B 1 532 ? 13.914 -3.389 -14.164 1 81.44 532 ALA B CA 1
ATOM 8651 C C . ALA B 1 532 ? 14.953 -3.986 -15.117 1 81.44 532 ALA B C 1
ATOM 8653 O O . ALA B 1 532 ? 14.711 -5.023 -15.734 1 81.44 532 ALA B O 1
ATOM 8654 N N . 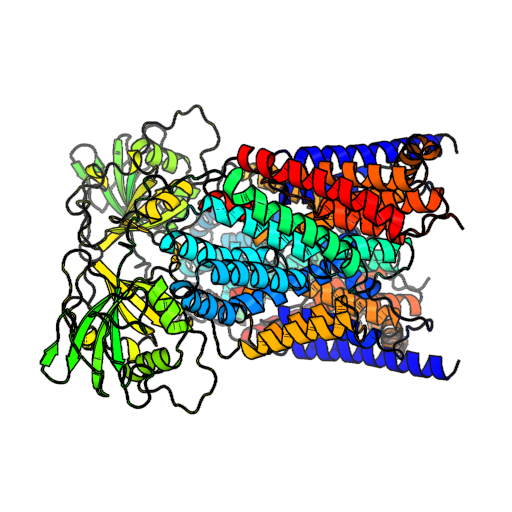THR B 1 533 ? 16.047 -3.326 -15.227 1 88.75 533 THR B N 1
ATOM 8655 C CA . THR B 1 533 ? 17.109 -3.793 -16.109 1 88.75 533 THR B CA 1
ATOM 8656 C C . THR B 1 533 ? 17.625 -5.156 -15.672 1 88.75 533 THR B C 1
ATOM 8658 O O . THR B 1 533 ? 17.828 -6.047 -16.5 1 88.75 533 THR B O 1
ATOM 8661 N N . ALA B 1 534 ? 17.797 -5.332 -14.398 1 90.88 534 ALA B N 1
ATOM 8662 C CA . ALA B 1 534 ? 18.297 -6.598 -13.875 1 90.88 534 ALA B CA 1
ATOM 8663 C C . ALA B 1 534 ? 17.344 -7.742 -14.195 1 90.88 534 ALA B C 1
ATOM 8665 O O . ALA B 1 534 ? 17.766 -8.836 -14.578 1 90.88 534 ALA B O 1
ATOM 8666 N N . ILE B 1 535 ? 16.125 -7.488 -14.102 1 84.12 535 ILE B N 1
ATOM 8667 C CA . ILE B 1 535 ? 15.125 -8.539 -14.281 1 84.12 535 ILE B CA 1
ATOM 8668 C C . ILE B 1 535 ? 15.031 -8.906 -15.758 1 84.12 535 ILE B C 1
ATOM 8670 O O . ILE B 1 535 ? 14.906 -10.086 -16.109 1 84.12 535 ILE B O 1
ATOM 8674 N N . ILE B 1 536 ? 15.117 -7.895 -16.609 1 82.44 536 ILE B N 1
ATOM 8675 C CA . ILE B 1 536 ? 14.945 -8.102 -18.047 1 82.44 536 ILE B CA 1
ATOM 8676 C C . ILE B 1 536 ? 16.172 -8.805 -18.609 1 82.44 536 ILE B C 1
ATOM 8678 O O . ILE B 1 536 ? 16.062 -9.695 -19.453 1 82.44 536 ILE B O 1
ATOM 8682 N N . PHE B 1 537 ? 17.312 -8.516 -18.125 1 92 537 PHE B N 1
ATOM 8683 C CA . PHE B 1 537 ? 18.531 -8.977 -18.781 1 92 537 PHE B CA 1
ATOM 8684 C C . PHE B 1 537 ? 19.031 -10.258 -18.125 1 92 537 PHE B C 1
ATOM 8686 O O . PHE B 1 537 ? 19.875 -10.953 -18.688 1 92 537 PHE B O 1
ATOM 8693 N N . THR B 1 538 ? 18.547 -10.57 -16.953 1 93.19 538 THR B N 1
ATOM 8694 C CA . THR B 1 538 ? 19.047 -11.766 -16.281 1 93.19 538 THR B CA 1
ATOM 8695 C C . THR B 1 538 ? 18.703 -13.023 -17.094 1 93.19 538 THR B C 1
ATOM 8697 O O . THR B 1 538 ? 19.578 -13.852 -17.344 1 93.19 538 THR B O 1
ATOM 8700 N N . PRO B 1 539 ? 17.438 -13.148 -17.516 1 89.38 539 PRO B N 1
ATOM 8701 C CA . PRO B 1 539 ? 17.156 -14.32 -18.344 1 89.38 539 PRO B CA 1
ATOM 8702 C C . PRO B 1 539 ? 17.953 -14.352 -19.625 1 89.38 539 PRO B C 1
ATOM 8704 O O . PRO B 1 539 ? 18.344 -15.43 -20.094 1 89.38 539 PRO B O 1
ATOM 8707 N N . ILE B 1 540 ? 18.203 -13.25 -20.203 1 90 540 ILE B N 1
ATOM 8708 C CA . ILE B 1 540 ? 19 -13.148 -21.422 1 90 540 ILE B CA 1
ATOM 8709 C C . ILE B 1 540 ? 20.438 -13.578 -21.125 1 90 540 ILE B C 1
ATOM 8711 O O . ILE B 1 540 ? 21.031 -14.336 -21.906 1 90 540 ILE B O 1
ATOM 8715 N N . ALA B 1 541 ? 20.969 -13.125 -20.031 1 94.62 541 ALA B N 1
ATOM 8716 C CA . ALA B 1 541 ? 22.312 -13.484 -19.625 1 94.62 541 ALA B CA 1
ATOM 8717 C C . ALA B 1 541 ? 22.438 -14.984 -19.359 1 94.62 541 ALA B C 1
ATOM 8719 O O . ALA B 1 541 ? 23.422 -15.609 -19.766 1 94.62 541 ALA B O 1
ATOM 8720 N N . ILE B 1 542 ? 21.484 -15.562 -18.734 1 93.44 542 ILE B N 1
ATOM 8721 C CA . ILE B 1 542 ? 21.484 -16.984 -18.438 1 93.44 542 ILE B CA 1
ATOM 8722 C C . ILE B 1 542 ? 21.375 -17.797 -19.734 1 93.44 542 ILE B C 1
ATOM 8724 O O . ILE B 1 542 ? 22.094 -18.781 -19.922 1 93.44 542 ILE B O 1
ATOM 8728 N N . ALA B 1 543 ? 20.5 -17.344 -20.625 1 91.44 543 ALA B N 1
ATOM 8729 C CA . ALA B 1 543 ? 20.359 -18 -21.922 1 91.44 543 ALA B CA 1
ATOM 8730 C C . ALA B 1 543 ? 21.656 -17.953 -22.703 1 91.44 543 ALA B C 1
ATOM 8732 O O . ALA B 1 543 ? 22.016 -18.922 -23.375 1 91.44 543 ALA B O 1
ATOM 8733 N N . THR B 1 544 ? 22.297 -16.875 -22.625 1 91.69 544 THR B N 1
ATOM 8734 C CA . THR B 1 544 ? 23.578 -16.719 -23.297 1 91.69 544 THR B CA 1
ATOM 8735 C C . THR B 1 544 ? 24.609 -17.703 -22.734 1 91.69 544 THR B C 1
ATOM 8737 O O . THR B 1 544 ? 25.344 -18.344 -23.5 1 91.69 544 THR B O 1
ATOM 8740 N N . ALA B 1 545 ? 24.688 -17.797 -21.453 1 92.88 545 ALA B N 1
ATOM 8741 C CA . ALA B 1 545 ? 25.594 -18.734 -20.812 1 92.88 545 ALA B CA 1
ATOM 8742 C C . ALA B 1 545 ? 25.297 -20.172 -21.234 1 92.88 545 ALA B C 1
ATOM 8744 O O . ALA B 1 545 ? 26.219 -20.953 -21.5 1 92.88 545 ALA B O 1
ATOM 8745 N N . ARG B 1 546 ? 24.047 -20.5 -21.344 1 90.88 546 ARG B N 1
ATOM 8746 C CA . ARG B 1 546 ? 23.625 -21.844 -21.734 1 90.88 546 ARG B CA 1
ATOM 8747 C C . ARG B 1 546 ? 24.047 -22.172 -23.156 1 90.88 546 ARG B C 1
ATOM 8749 O O . ARG B 1 546 ? 24.516 -23.281 -23.438 1 90.88 546 ARG B O 1
ATOM 8756 N N . GLN B 1 547 ? 23.875 -21.219 -23.953 1 87.62 547 GLN B N 1
ATOM 8757 C CA . GLN B 1 547 ? 24.234 -21.422 -25.359 1 87.62 547 GLN B CA 1
ATOM 8758 C C . GLN B 1 547 ? 25.734 -21.609 -25.516 1 87.62 547 GLN B C 1
ATOM 8760 O O . GLN B 1 547 ? 26.172 -22.328 -26.422 1 87.62 547 GLN B O 1
ATOM 8765 N N . LEU B 1 548 ? 26.484 -21.047 -24.656 1 89.31 548 LEU B N 1
ATOM 8766 C CA . LEU B 1 548 ? 27.938 -21.156 -24.703 1 89.31 548 LEU B CA 1
ATOM 8767 C C . LEU B 1 548 ? 28.422 -22.328 -23.859 1 89.31 548 LEU B C 1
ATOM 8769 O O . LEU B 1 548 ? 29.625 -22.609 -23.812 1 89.31 548 LEU B O 1
ATOM 8773 N N . ASN B 1 549 ? 27.484 -22.984 -23.219 1 89.69 549 ASN B N 1
ATOM 8774 C CA . ASN B 1 549 ? 27.797 -24.094 -22.312 1 89.69 549 ASN B CA 1
ATOM 8775 C C . ASN B 1 549 ? 28.75 -23.656 -21.203 1 89.69 549 ASN B C 1
ATOM 8777 O O . ASN B 1 549 ? 29.734 -24.328 -20.922 1 89.69 549 ASN B O 1
ATOM 8781 N N . LEU B 1 550 ? 28.578 -22.516 -20.75 1 91.88 550 LEU B N 1
ATOM 8782 C CA . LEU B 1 550 ? 29.359 -21.969 -19.656 1 91.88 550 LEU B CA 1
ATOM 8783 C C . LEU B 1 550 ? 28.516 -21.875 -18.375 1 91.88 550 LEU B C 1
ATOM 8785 O O . LEU B 1 550 ? 27.297 -22 -18.422 1 91.88 550 LEU B O 1
ATOM 8789 N N . ASP B 1 551 ? 29.234 -21.688 -17.25 1 93.81 551 ASP B N 1
ATOM 8790 C CA . ASP B 1 551 ? 28.547 -21.453 -15.984 1 93.81 551 ASP B CA 1
ATOM 8791 C C . ASP B 1 551 ? 27.766 -20.141 -16.016 1 93.81 551 ASP B C 1
ATOM 8793 O O . ASP B 1 551 ? 28.312 -19.094 -16.391 1 93.81 551 ASP B O 1
ATOM 8797 N N . PRO B 1 552 ? 26.5 -20.125 -15.656 1 94.75 552 PRO B N 1
ATOM 8798 C CA . PRO B 1 552 ? 25.672 -18.922 -15.719 1 94.75 552 PRO B CA 1
ATOM 8799 C C . PRO B 1 552 ? 26.016 -17.922 -14.625 1 94.75 552 PRO B C 1
ATOM 8801 O O . PRO B 1 552 ? 25.625 -16.75 -14.719 1 94.75 552 PRO B O 1
ATOM 8804 N N . THR B 1 553 ? 26.688 -18.297 -13.562 1 94.56 553 THR B N 1
ATOM 8805 C CA . THR B 1 553 ? 26.922 -17.469 -12.383 1 94.56 553 THR B CA 1
ATOM 8806 C C . THR B 1 553 ? 27.672 -16.203 -12.75 1 94.56 553 THR B C 1
ATOM 8808 O O . THR B 1 553 ? 27.25 -15.094 -12.398 1 94.56 553 THR B O 1
ATOM 8811 N N . PRO B 1 554 ? 28.766 -16.312 -13.562 1 94.88 554 PRO B N 1
ATOM 8812 C CA . PRO B 1 554 ? 29.469 -15.094 -13.945 1 94.88 554 PRO B CA 1
ATOM 8813 C C . PRO B 1 554 ? 28.609 -14.141 -14.766 1 94.88 554 PRO B C 1
ATOM 8815 O O . PRO B 1 554 ? 28.766 -12.914 -14.672 1 94.88 554 PRO B O 1
ATOM 8818 N N . PHE B 1 555 ? 27.734 -14.625 -15.531 1 95.12 555 PHE B N 1
ATOM 8819 C CA . PHE B 1 555 ? 26.859 -13.805 -16.359 1 95.12 555 PHE B CA 1
ATOM 8820 C C . PHE B 1 555 ? 25.844 -13.062 -15.492 1 95.12 555 PHE B C 1
ATOM 8822 O O . PHE B 1 555 ? 25.562 -11.883 -15.727 1 95.12 555 PHE B O 1
ATOM 8829 N N . VAL B 1 556 ? 25.328 -13.734 -14.516 1 95.88 556 VAL B N 1
ATOM 8830 C CA . VAL B 1 556 ? 24.375 -13.109 -13.602 1 95.88 556 VAL B CA 1
ATOM 8831 C C . VAL B 1 556 ? 25.078 -12.047 -12.766 1 95.88 556 VAL B C 1
ATOM 8833 O O . VAL B 1 556 ? 24.516 -10.969 -12.523 1 95.88 556 VAL B O 1
ATOM 8836 N N . LEU B 1 557 ? 26.297 -12.352 -12.336 1 96.38 557 LEU B N 1
ATOM 8837 C CA . LEU B 1 557 ? 27.078 -11.359 -11.602 1 96.38 557 LEU B CA 1
ATOM 8838 C C . LEU B 1 557 ? 27.328 -10.125 -12.461 1 96.38 557 LEU B C 1
ATOM 8840 O O . LEU B 1 557 ? 27.297 -9 -11.953 1 96.38 557 LEU B O 1
ATOM 8844 N N . THR B 1 558 ? 27.562 -10.359 -13.727 1 96.19 558 THR B N 1
ATOM 8845 C CA . THR B 1 558 ? 27.75 -9.25 -14.664 1 96.19 558 THR B CA 1
ATOM 8846 C C . THR B 1 558 ? 26.5 -8.375 -14.719 1 96.19 558 THR B C 1
ATOM 8848 O O . THR B 1 558 ? 26.594 -7.148 -14.711 1 96.19 558 THR B O 1
ATOM 8851 N N . VAL B 1 559 ? 25.344 -9 -14.75 1 96.31 559 VAL B N 1
ATOM 8852 C CA . VAL B 1 559 ? 24.078 -8.266 -14.766 1 96.31 559 VAL B CA 1
ATOM 8853 C C . VAL B 1 559 ? 23.953 -7.426 -13.5 1 96.31 559 VAL B C 1
ATOM 8855 O O . VAL B 1 559 ? 23.531 -6.27 -13.547 1 96.31 559 VAL B O 1
ATOM 8858 N N . ILE B 1 560 ? 24.328 -8 -12.375 1 96.81 560 ILE B N 1
ATOM 8859 C CA . ILE B 1 560 ? 24.203 -7.332 -11.086 1 96.81 560 ILE B CA 1
ATOM 8860 C C . ILE B 1 560 ? 25.078 -6.082 -11.062 1 96.81 560 ILE B C 1
ATOM 8862 O O . ILE B 1 560 ? 24.594 -4.98 -10.789 1 96.81 560 ILE B O 1
ATOM 8866 N N . TYR B 1 561 ? 26.328 -6.219 -11.422 1 97.44 561 TYR B N 1
ATOM 8867 C CA . TYR B 1 561 ? 27.25 -5.102 -11.367 1 97.44 561 TYR B CA 1
ATOM 8868 C C . TYR B 1 561 ? 26.891 -4.035 -12.391 1 97.44 561 TYR B C 1
ATOM 8870 O O . TYR B 1 561 ? 26.906 -2.838 -12.086 1 97.44 561 TYR B O 1
ATOM 8878 N N . ALA B 1 562 ? 26.547 -4.461 -13.578 1 96.81 562 ALA B N 1
ATOM 8879 C CA . ALA B 1 562 ? 26.234 -3.533 -14.664 1 96.81 562 ALA B CA 1
ATOM 8880 C C . ALA B 1 562 ? 24.953 -2.76 -14.375 1 96.81 562 ALA B C 1
ATOM 8882 O O . ALA B 1 562 ? 24.875 -1.559 -14.641 1 96.81 562 ALA B O 1
ATOM 8883 N N . SER B 1 563 ? 23.938 -3.424 -13.852 1 95.69 563 SER B N 1
ATOM 8884 C CA . SER B 1 563 ? 22.656 -2.785 -13.57 1 95.69 563 SER B CA 1
ATOM 8885 C C . SER B 1 563 ? 22.781 -1.767 -12.445 1 95.69 563 SER B C 1
ATOM 8887 O O . SER B 1 563 ? 22 -0.818 -12.367 1 95.69 563 SER B O 1
ATOM 8889 N N . ASN B 1 564 ? 23.766 -1.935 -11.609 1 95.75 564 ASN B N 1
ATOM 8890 C CA . ASN B 1 564 ? 23.969 -1.007 -10.5 1 95.75 564 ASN B CA 1
ATOM 8891 C C . ASN B 1 564 ? 24.75 0.223 -10.938 1 95.75 564 ASN B C 1
ATOM 8893 O O . ASN B 1 564 ? 24.922 1.167 -10.164 1 95.75 564 ASN B O 1
ATOM 8897 N N . CYS B 1 565 ? 25.219 0.276 -12.164 1 95.12 565 CYS B N 1
ATOM 8898 C CA . CYS B 1 565 ? 25.938 1.431 -12.68 1 95.12 565 CYS B CA 1
ATOM 8899 C C . CYS B 1 565 ? 24.984 2.523 -13.133 1 95.12 565 CYS B C 1
ATOM 8901 O O . CYS B 1 565 ? 25.078 3.01 -14.258 1 95.12 565 CYS B O 1
ATOM 8903 N N . ALA B 1 566 ? 24.109 2.848 -12.297 1 92.69 566 ALA B N 1
ATOM 8904 C CA . ALA B 1 566 ? 23.125 3.893 -12.57 1 92.69 566 ALA B CA 1
ATOM 8905 C C . ALA B 1 566 ? 23.625 5.254 -12.102 1 92.69 566 ALA B C 1
ATOM 8907 O O . ALA B 1 566 ? 23.062 5.852 -11.18 1 92.69 566 ALA B O 1
ATOM 8908 N N . PHE B 1 567 ? 24.578 5.852 -12.797 1 94.5 567 PHE B N 1
ATOM 8909 C CA . PHE B 1 567 ? 25.25 7.059 -12.336 1 94.5 567 PHE B CA 1
ATOM 8910 C C . PHE B 1 567 ? 25.047 8.203 -13.32 1 94.5 567 PHE B C 1
ATOM 8912 O O . PHE B 1 567 ? 25.109 9.375 -12.938 1 94.5 567 PHE B O 1
ATOM 8919 N N . ALA B 1 568 ? 24.703 7.965 -14.5 1 92.88 568 ALA B N 1
ATOM 8920 C CA . ALA B 1 568 ? 24.859 8.938 -15.578 1 92.88 568 ALA B CA 1
ATOM 8921 C C . ALA B 1 568 ? 23.609 9.805 -15.711 1 92.88 568 ALA B C 1
ATOM 8923 O O . ALA B 1 568 ? 23.625 10.844 -16.375 1 92.88 568 ALA B O 1
ATOM 8924 N N . THR B 1 569 ? 22.578 9.445 -15.125 1 87.38 569 THR B N 1
ATOM 8925 C CA . THR B 1 569 ? 21.359 10.234 -15.203 1 87.38 569 THR B CA 1
ATOM 8926 C C . THR B 1 569 ? 20.672 10.305 -13.844 1 87.38 569 THR B C 1
ATOM 8928 O O . THR B 1 569 ? 20.766 9.367 -13.047 1 87.38 569 THR B O 1
ATOM 8931 N N . PRO B 1 570 ? 19.984 11.453 -13.617 1 83.56 570 PRO B N 1
ATOM 8932 C CA . PRO B 1 570 ? 19.266 11.562 -12.352 1 83.56 570 PRO B CA 1
ATOM 8933 C C . PRO B 1 570 ? 18.078 10.602 -12.25 1 83.56 570 PRO B C 1
ATOM 8935 O O . PRO B 1 570 ? 17.672 10.219 -11.148 1 83.56 570 PRO B O 1
ATOM 8938 N N . ILE B 1 571 ? 17.578 10.086 -13.328 1 75.44 571 ILE B N 1
ATOM 8939 C CA . ILE B 1 571 ? 16.375 9.281 -13.359 1 75.44 571 ILE B CA 1
ATOM 8940 C C . ILE B 1 571 ? 16.719 7.805 -13.195 1 75.44 571 ILE B C 1
ATOM 8942 O O . ILE B 1 571 ? 15.852 6.98 -12.914 1 75.44 571 ILE B O 1
ATOM 8946 N N . ALA B 1 572 ? 17.969 7.434 -13.336 1 81.88 572 ALA B N 1
ATOM 8947 C CA . ALA B 1 572 ? 18.391 6.039 -13.352 1 81.88 572 ALA B CA 1
ATOM 8948 C C . ALA B 1 572 ? 18.172 5.383 -11.992 1 81.88 572 ALA B C 1
ATOM 8950 O O . ALA B 1 572 ? 17.969 4.168 -11.898 1 81.88 572 ALA B O 1
ATOM 8951 N N . TYR B 1 573 ? 18.203 6.145 -10.992 1 84.19 573 TYR B N 1
ATOM 8952 C CA . TYR B 1 573 ? 18.078 5.59 -9.648 1 84.19 573 TYR B CA 1
ATOM 8953 C C . TYR B 1 573 ? 17.469 6.605 -8.695 1 84.19 573 TYR B C 1
ATOM 8955 O O . TYR B 1 573 ? 17.703 7.809 -8.828 1 84.19 573 TYR B O 1
ATOM 8963 N N . GLN B 1 574 ? 16.734 6.203 -7.812 1 80.44 574 GLN B N 1
ATOM 8964 C CA . GLN B 1 574 ? 15.977 7.047 -6.895 1 80.44 574 GLN B CA 1
ATOM 8965 C C . GLN B 1 574 ? 16.906 7.926 -6.062 1 80.44 574 GLN B C 1
ATOM 8967 O O . GLN B 1 574 ? 16.578 9.07 -5.754 1 80.44 574 GLN B O 1
ATOM 8972 N N . THR B 1 575 ? 18.047 7.426 -5.66 1 87.44 575 THR B N 1
ATOM 8973 C CA . THR B 1 575 ? 18.938 8.195 -4.805 1 87.44 575 THR B CA 1
ATOM 8974 C C . THR B 1 575 ? 19.516 9.391 -5.555 1 87.44 575 THR B C 1
ATOM 8976 O O . THR B 1 575 ? 19.828 10.422 -4.953 1 87.44 575 THR B O 1
ATOM 8979 N N . ASN B 1 576 ? 19.656 9.328 -6.852 1 89.38 576 ASN B N 1
ATOM 8980 C CA . ASN B 1 576 ? 20.109 10.453 -7.668 1 89.38 576 ASN B CA 1
ATOM 8981 C C . ASN B 1 576 ? 19.078 11.594 -7.648 1 89.38 576 ASN B C 1
ATOM 8983 O O . ASN B 1 576 ? 19.453 12.766 -7.531 1 89.38 576 ASN B O 1
ATOM 8987 N N . LEU B 1 577 ? 17.922 11.258 -7.676 1 77.88 577 LEU B N 1
ATOM 8988 C CA . LEU B 1 577 ? 16.844 12.25 -7.668 1 77.88 577 LEU B CA 1
ATOM 8989 C C . LEU B 1 577 ? 16.734 12.922 -6.301 1 77.88 577 LEU B C 1
ATOM 8991 O O . LEU B 1 577 ? 16.438 14.117 -6.215 1 77.88 577 LEU B O 1
ATOM 8995 N N . LEU B 1 578 ? 16.984 12.18 -5.34 1 79.12 578 LEU B N 1
ATOM 8996 C CA . LEU B 1 578 ? 16.891 12.688 -3.975 1 79.12 578 LEU B CA 1
ATOM 8997 C C . LEU B 1 578 ? 17.906 13.805 -3.73 1 79.12 578 LEU B C 1
ATOM 8999 O O . LEU B 1 578 ? 17.641 14.734 -2.969 1 79.12 578 LEU B O 1
ATOM 9003 N N . VAL B 1 579 ? 19 13.695 -4.359 1 87.12 579 VAL B N 1
ATOM 9004 C CA . VAL B 1 579 ? 20.062 14.656 -4.07 1 87.12 579 VAL B CA 1
ATOM 9005 C C . VAL B 1 579 ? 20.031 15.797 -5.094 1 87.12 579 VAL B C 1
ATOM 9007 O O . VAL B 1 579 ? 20.672 16.828 -4.906 1 87.12 579 VAL B O 1
ATOM 9010 N N . MET B 1 580 ? 19.312 15.68 -6.125 1 81.94 580 MET B N 1
ATOM 9011 C CA . MET B 1 580 ? 19.297 16.656 -7.207 1 81.94 580 MET B CA 1
ATOM 9012 C C . MET B 1 580 ? 18.812 18.016 -6.707 1 81.94 580 MET B C 1
ATOM 9014 O O . MET B 1 580 ? 19.406 19.047 -7.02 1 81.94 580 MET B O 1
ATOM 9018 N N . GLY B 1 581 ? 17.766 17.984 -5.949 1 77.19 581 GLY B N 1
ATOM 9019 C CA . GLY B 1 581 ? 17.203 19.219 -5.414 1 77.19 581 GLY B CA 1
ATOM 9020 C C . GLY B 1 581 ? 18.125 19.922 -4.449 1 77.19 581 GLY B C 1
ATOM 9021 O O . GLY B 1 581 ? 18.625 21.016 -4.746 1 77.19 581 GLY B O 1
ATOM 9022 N N . PRO B 1 582 ? 18.406 19.25 -3.404 1 73.12 582 PRO B N 1
ATOM 9023 C CA . PRO B 1 582 ? 19.266 19.859 -2.389 1 73.12 582 PRO B CA 1
ATOM 9024 C C . PRO B 1 582 ? 20.641 20.25 -2.934 1 73.12 582 PRO B C 1
ATOM 9026 O O . PRO B 1 582 ? 21.266 21.188 -2.439 1 73.12 582 PRO B O 1
ATOM 9029 N N . GLY B 1 583 ? 21.125 19.547 -3.896 1 82.12 583 GLY B N 1
ATOM 9030 C CA . GLY B 1 583 ? 22.422 19.844 -4.477 1 82.12 583 GLY B CA 1
ATOM 9031 C C . GLY B 1 583 ? 22.344 20.828 -5.629 1 82.12 583 GLY B C 1
ATOM 9032 O O . GLY B 1 583 ? 23.375 21.281 -6.141 1 82.12 583 GLY B O 1
ATOM 9033 N N . HIS B 1 584 ? 21.078 21.156 -6.012 1 79.69 584 HIS B N 1
ATOM 9034 C CA . HIS B 1 584 ? 20.844 22.078 -7.121 1 79.69 584 HIS B CA 1
ATOM 9035 C C . HIS B 1 584 ? 21.531 21.594 -8.391 1 79.69 584 HIS B C 1
ATOM 9037 O O . HIS B 1 584 ? 22.219 22.359 -9.07 1 79.69 584 HIS B O 1
ATOM 9043 N N . TYR B 1 585 ? 21.469 20.359 -8.609 1 87.25 585 TYR B N 1
ATOM 9044 C CA . TYR B 1 585 ? 22.125 19.75 -9.766 1 87.25 585 TYR B CA 1
ATOM 9045 C C . TYR B 1 585 ? 21.25 19.859 -11.008 1 87.25 585 TYR B C 1
ATOM 9047 O O . TYR B 1 585 ? 20.016 19.953 -10.906 1 87.25 585 TYR B O 1
ATOM 9055 N N . ARG B 1 586 ? 21.938 19.938 -12.102 1 83.44 586 ARG B N 1
ATOM 9056 C CA . ARG B 1 586 ? 21.266 19.828 -13.398 1 83.44 586 ARG B CA 1
ATOM 9057 C C . ARG B 1 586 ? 21.547 18.469 -14.031 1 83.44 586 ARG B C 1
ATOM 9059 O O . ARG B 1 586 ? 22.422 17.734 -13.586 1 83.44 586 ARG B O 1
ATOM 9066 N N . PHE B 1 587 ? 20.734 18.125 -15.055 1 84.62 587 PHE B N 1
ATOM 9067 C CA . PHE B 1 587 ? 20.875 16.859 -15.766 1 84.62 587 PHE B CA 1
ATOM 9068 C C . PHE B 1 587 ? 22.297 16.688 -16.281 1 84.62 587 PHE B C 1
ATOM 9070 O O . PHE B 1 587 ? 22.875 15.602 -16.188 1 84.62 587 PHE B O 1
ATOM 9077 N N . GLY B 1 588 ? 22.828 17.672 -16.703 1 87.81 588 GLY B N 1
ATOM 9078 C CA . GLY B 1 588 ? 24.172 17.641 -17.281 1 87.81 588 GLY B CA 1
ATOM 9079 C C . GLY B 1 588 ? 25.25 17.328 -16.266 1 87.81 588 GLY B C 1
ATOM 9080 O O . GLY B 1 588 ? 26.281 16.75 -16.609 1 87.81 588 GLY B O 1
ATOM 9081 N N . ASP B 1 589 ? 25.047 17.641 -15.078 1 90.62 589 ASP B N 1
ATOM 9082 C CA . ASP B 1 589 ? 26.016 17.359 -14.031 1 90.62 589 ASP B CA 1
ATOM 9083 C C . ASP B 1 589 ? 26.188 15.859 -13.82 1 90.62 589 ASP B C 1
ATOM 9085 O O . ASP B 1 589 ? 27.297 15.383 -13.57 1 90.62 589 ASP B O 1
ATOM 9089 N N . TYR B 1 590 ? 25.125 15.117 -13.914 1 92.38 590 TYR B N 1
ATOM 9090 C CA . TYR B 1 590 ? 25.172 13.664 -13.773 1 92.38 590 TYR B CA 1
ATOM 9091 C C . TYR B 1 590 ? 25.891 13.023 -14.961 1 92.38 590 TYR B C 1
ATOM 9093 O O . TYR B 1 590 ? 26.656 12.07 -14.797 1 92.38 590 TYR B O 1
ATOM 9101 N N . VAL B 1 591 ? 25.625 13.562 -16.141 1 92 591 VAL B N 1
ATOM 9102 C CA . VAL B 1 591 ? 26.234 13.023 -17.344 1 92 591 VAL B CA 1
ATOM 9103 C C . VAL B 1 591 ? 27.734 13.25 -17.297 1 92 591 VAL B C 1
ATOM 9105 O O . VAL B 1 591 ? 28.516 12.344 -17.609 1 92 591 VAL B O 1
ATOM 9108 N N . LYS B 1 592 ? 28.109 14.422 -16.922 1 93.56 592 LYS B N 1
ATOM 9109 C CA . LYS B 1 592 ? 29.516 14.797 -16.922 1 93.56 592 LYS B CA 1
ATOM 9110 C C . LYS B 1 592 ? 30.297 14.008 -15.875 1 93.56 592 LYS B C 1
ATOM 9112 O O . LYS B 1 592 ? 31.422 13.594 -16.109 1 93.56 592 LYS B O 1
ATOM 9117 N N . PHE B 1 593 ? 29.75 13.773 -14.797 1 95.25 593 PHE B N 1
ATOM 9118 C CA . PHE B 1 593 ? 30.438 13.109 -13.695 1 95.25 593 PHE B CA 1
ATOM 9119 C C . PHE B 1 593 ? 30.172 11.617 -13.711 1 95.25 593 PHE B C 1
ATOM 9121 O O . PHE B 1 593 ? 31.062 10.812 -13.414 1 95.25 593 PHE B O 1
ATOM 9128 N N . GLY B 1 594 ? 29 11.195 -14.031 1 95.69 594 GLY B N 1
ATOM 9129 C CA . GLY B 1 594 ? 28.562 9.812 -13.93 1 95.69 594 GLY B CA 1
ATOM 9130 C C . GLY B 1 594 ? 28.984 8.977 -15.125 1 95.69 594 GLY B C 1
ATOM 9131 O O . GLY B 1 594 ? 29.328 7.801 -14.969 1 95.69 594 GLY B O 1
ATOM 9132 N N . THR B 1 595 ? 28.938 9.516 -16.344 1 95.38 595 THR B N 1
ATOM 9133 C CA . THR B 1 595 ? 29.25 8.758 -17.547 1 95.38 595 THR B CA 1
ATOM 9134 C C . THR B 1 595 ? 30.688 8.258 -17.531 1 95.38 595 THR B C 1
ATOM 9136 O O . THR B 1 595 ? 30.953 7.082 -17.812 1 95.38 595 THR B O 1
ATOM 9139 N N . PRO B 1 596 ? 31.656 9.117 -17.219 1 96.69 596 PRO B N 1
ATOM 9140 C CA . PRO B 1 596 ? 33.031 8.617 -17.125 1 96.69 596 PRO B CA 1
ATOM 9141 C C . PRO B 1 596 ? 33.188 7.512 -16.078 1 96.69 596 PRO B C 1
ATOM 9143 O O . PRO B 1 596 ? 33.969 6.594 -16.266 1 96.69 596 PRO B O 1
ATOM 9146 N N . LEU B 1 597 ? 32.469 7.621 -15.023 1 96.88 597 LEU B N 1
ATOM 9147 C CA . LEU B 1 597 ? 32.531 6.586 -14 1 96.88 597 LEU B CA 1
ATOM 9148 C C . LEU B 1 597 ? 31.984 5.262 -14.531 1 96.88 597 LEU B C 1
ATOM 9150 O O . LEU B 1 597 ? 32.562 4.203 -14.266 1 96.88 597 LEU B O 1
ATOM 9154 N N . VAL B 1 598 ? 30.875 5.246 -15.258 1 97.19 598 VAL B N 1
ATOM 9155 C CA . VAL B 1 598 ? 30.281 4.047 -15.852 1 97.19 598 VAL B CA 1
ATOM 9156 C C . VAL B 1 598 ? 31.297 3.385 -16.781 1 97.19 598 VAL B C 1
ATOM 9158 O O . VAL B 1 598 ? 31.484 2.168 -16.734 1 97.19 598 VAL B O 1
ATOM 9161 N N . LEU B 1 599 ? 31.922 4.203 -17.609 1 97.12 599 LEU B N 1
ATOM 9162 C CA . LEU B 1 599 ? 32.906 3.689 -18.547 1 97.12 599 LEU B CA 1
ATOM 9163 C C . LEU B 1 599 ? 34.125 3.119 -17.828 1 97.12 599 LEU B C 1
ATOM 9165 O O . LEU B 1 599 ? 34.656 2.078 -18.219 1 97.12 599 LEU B O 1
ATOM 9169 N N . LEU B 1 600 ? 34.531 3.834 -16.812 1 97.38 600 LEU B N 1
ATOM 9170 C CA . LEU B 1 600 ? 35.656 3.365 -16.016 1 97.38 600 LEU B CA 1
ATOM 9171 C C . LEU B 1 600 ? 35.344 2.018 -15.375 1 97.38 600 LEU B C 1
ATOM 9173 O O . LEU B 1 600 ? 36.188 1.104 -15.414 1 97.38 600 LEU B O 1
ATOM 9177 N N . ILE B 1 601 ? 34.25 1.858 -14.758 1 97.44 601 ILE B N 1
ATOM 9178 C CA . ILE B 1 601 ? 33.844 0.617 -14.102 1 97.44 601 ILE B CA 1
ATOM 9179 C C . ILE B 1 601 ? 33.719 -0.501 -15.133 1 97.44 601 ILE B C 1
ATOM 9181 O O . ILE B 1 601 ? 34.094 -1.647 -14.859 1 97.44 601 ILE B O 1
ATOM 9185 N N . TRP B 1 602 ? 33.219 -0.163 -16.328 1 97.31 602 TRP B N 1
ATOM 9186 C CA . TRP B 1 602 ? 33.094 -1.135 -17.406 1 97.31 602 TRP B CA 1
ATOM 9187 C C . TRP B 1 602 ? 34.469 -1.675 -17.797 1 97.31 602 TRP B C 1
ATOM 9189 O O . TRP B 1 602 ? 34.688 -2.889 -17.875 1 97.31 602 TRP B O 1
ATOM 9199 N N . ILE B 1 603 ? 35.438 -0.803 -17.984 1 97 603 ILE B N 1
ATOM 9200 C CA . ILE B 1 603 ? 36.781 -1.187 -18.375 1 97 603 ILE B CA 1
ATOM 9201 C C . ILE B 1 603 ? 37.438 -2.031 -17.281 1 97 603 ILE B C 1
ATOM 9203 O O . ILE B 1 603 ? 38 -3.084 -17.562 1 97 603 ILE B O 1
ATOM 9207 N N . VAL B 1 604 ? 37.312 -1.59 -16.078 1 96.94 604 VAL B N 1
ATOM 9208 C CA . VAL B 1 604 ? 37.938 -2.295 -14.961 1 96.94 604 VAL B CA 1
ATOM 9209 C C . VAL B 1 604 ? 37.25 -3.652 -14.773 1 96.94 604 VAL B C 1
ATOM 9211 O O . VAL B 1 604 ? 37.938 -4.648 -14.477 1 96.94 604 VAL B O 1
ATOM 9214 N N . PHE B 1 605 ? 35.969 -3.729 -14.891 1 97.06 605 PHE B N 1
ATOM 9215 C CA . PHE B 1 605 ? 35.219 -4.988 -14.773 1 97.06 605 PHE B CA 1
ATOM 9216 C C . PHE B 1 605 ? 35.719 -5.992 -15.812 1 97.06 605 PHE B C 1
ATOM 9218 O O . PHE B 1 605 ? 35.875 -7.176 -15.508 1 97.06 605 PHE B O 1
ATOM 9225 N N . THR B 1 606 ? 35.906 -5.492 -17.047 1 94.62 606 THR B N 1
ATOM 9226 C CA . THR B 1 606 ? 36.375 -6.363 -18.109 1 94.62 606 THR B CA 1
ATOM 9227 C C . THR B 1 606 ? 37.688 -7 -17.75 1 94.62 606 THR B C 1
ATOM 9229 O O . THR B 1 606 ? 37.906 -8.195 -17.984 1 94.62 606 THR B O 1
ATOM 9232 N N . PHE B 1 607 ? 38.531 -6.258 -17.109 1 94.69 607 PHE B N 1
ATOM 9233 C CA . PHE B 1 607 ? 39.844 -6.773 -16.703 1 94.69 607 PHE B CA 1
ATOM 9234 C C . PHE B 1 607 ? 39.688 -7.75 -15.547 1 94.69 607 PHE B C 1
ATOM 9236 O O . PHE B 1 607 ? 40.312 -8.812 -15.539 1 94.69 607 PHE B O 1
ATOM 9243 N N . ILE B 1 608 ? 38.875 -7.418 -14.633 1 94.75 608 ILE B N 1
ATOM 9244 C CA . ILE B 1 608 ? 38.656 -8.258 -13.453 1 94.75 608 ILE B CA 1
ATOM 9245 C C . ILE B 1 608 ? 38 -9.57 -13.867 1 94.75 608 ILE B C 1
ATOM 9247 O O . ILE B 1 608 ? 38.344 -10.641 -13.359 1 94.75 608 ILE B O 1
ATOM 9251 N N . ALA B 1 609 ? 37 -9.484 -14.727 1 93.06 609 ALA B N 1
ATOM 9252 C CA . ALA B 1 609 ? 36.25 -10.656 -15.18 1 93.06 609 ALA B CA 1
ATOM 9253 C C . ALA B 1 609 ? 37.156 -11.648 -15.883 1 93.06 609 ALA B C 1
ATOM 9255 O O . ALA B 1 609 ? 37 -12.859 -15.734 1 93.06 609 ALA B O 1
ATOM 9256 N N . GLY B 1 610 ? 38.156 -11.172 -16.688 1 87.75 610 GLY B N 1
ATOM 9257 C CA . GLY B 1 610 ? 39.094 -12.031 -17.359 1 87.75 610 GLY B CA 1
ATOM 9258 C C . GLY B 1 610 ? 40 -12.812 -16.391 1 87.75 610 GLY B C 1
ATOM 9259 O O . GLY B 1 610 ? 40.344 -13.953 -16.672 1 87.75 610 GLY B O 1
ATOM 9260 N N . TRP B 1 611 ? 40.156 -12.195 -15.242 1 86.94 611 TRP B N 1
ATOM 9261 C CA . TRP B 1 611 ? 41.062 -12.789 -14.25 1 86.94 611 TRP B CA 1
ATOM 9262 C C . TRP B 1 611 ? 40.281 -13.641 -13.258 1 86.94 611 TRP B C 1
ATOM 9264 O O . TRP B 1 611 ? 40.719 -14.727 -12.875 1 86.94 611 TRP B O 1
ATOM 9274 N N . GLN B 1 612 ? 39.094 -13.281 -12.883 1 84.69 612 GLN B N 1
ATOM 9275 C CA . GLN B 1 612 ? 38.406 -13.875 -11.75 1 84.69 612 GLN B CA 1
ATOM 9276 C C . GLN B 1 612 ? 37.438 -14.961 -12.219 1 84.69 612 GLN B C 1
ATOM 9278 O O . GLN B 1 612 ? 37.219 -15.938 -11.508 1 84.69 612 GLN B O 1
ATOM 9283 N N . PHE B 1 613 ? 36.844 -14.719 -13.391 1 88.56 613 PHE B N 1
ATOM 9284 C CA . PHE B 1 613 ? 35.812 -15.68 -13.82 1 88.56 613 PHE B CA 1
ATOM 9285 C C . PHE B 1 613 ? 36.438 -16.781 -14.68 1 88.56 613 PHE B C 1
ATOM 9287 O O . PHE B 1 613 ? 37.344 -16.516 -15.484 1 88.56 613 PHE B O 1
ATOM 9294 N N . ASP B 1 614 ? 36.156 -18 -14.336 1 79.75 614 ASP B N 1
ATOM 9295 C CA . ASP B 1 614 ? 36.594 -19.125 -15.164 1 79.75 614 ASP B CA 1
ATOM 9296 C C . ASP B 1 614 ? 35.719 -19.25 -16.406 1 79.75 614 ASP B C 1
ATOM 9298 O O . ASP B 1 614 ? 34.594 -19.75 -16.359 1 79.75 614 ASP B O 1
ATOM 9302 N N . LEU B 1 615 ? 36.188 -18.625 -17.469 1 78.12 615 LEU B N 1
ATOM 9303 C CA . LEU B 1 615 ? 35.406 -18.594 -18.703 1 78.12 615 LEU B CA 1
ATOM 9304 C C . LEU B 1 615 ? 35.906 -19.672 -19.672 1 78.12 615 LEU B C 1
ATOM 9306 O O . LEU B 1 615 ? 35.688 -19.562 -20.875 1 78.12 615 LEU B O 1
ATOM 9310 N N . SER B 1 616 ? 36.594 -20.656 -19.047 1 65.06 616 SER B N 1
ATOM 9311 C CA . SER B 1 616 ? 37.125 -21.75 -19.875 1 65.06 616 SER B CA 1
ATOM 9312 C C . SER B 1 616 ? 36.094 -22.844 -20.047 1 65.06 616 SER B C 1
ATOM 9314 O O . SER B 1 616 ? 35.375 -23.172 -19.109 1 65.06 616 SER B O 1
ATOM 9316 N N . GLY B 1 617 ? 35.062 -22.812 -20.953 1 55.06 617 GLY B N 1
ATOM 9317 C CA . GLY B 1 617 ? 34.062 -23.812 -21.328 1 55.06 617 GLY B CA 1
ATOM 9318 C C . GLY B 1 617 ? 34.281 -25.156 -20.656 1 55.06 617 GLY B C 1
ATOM 9319 O O . GLY B 1 617 ? 35.406 -25.5 -20.297 1 55.06 617 GLY B O 1
ATOM 9320 N N . ALA B 1 618 ? 33.281 -25.734 -19.984 1 41.62 618 ALA B N 1
ATOM 9321 C CA . ALA B 1 618 ? 33.344 -27.172 -19.719 1 41.62 618 ALA B CA 1
ATOM 9322 C C . ALA B 1 618 ? 33.438 -27.969 -21.016 1 41.62 618 ALA B C 1
ATOM 9324 O O . ALA B 1 618 ? 32.875 -27.578 -22.031 1 41.62 618 ALA B O 1
#

InterPro domains:
  IPR004680 Citrate transporter-like domain [PF03600] (34-545)
  IPR006037 Regulator of K+ conductance, C-terminal [PF02080] (239-304)
  IPR006037 Regulator of K+ conductance, C-terminal [PF02080] (335-402)
  IPR006037 Regulator of K+ conductance, C-terminal [PS51202] (226-310)
  IPR006037 Regulator of K+ conductance, C-terminal [PS51202] (323-407)
  IPR036721 Regulator of K+ conductance, C-terminal domain superfamily [G3DSA:3.30.70.1450] (234-309)
  IPR036721 Regulator of K+ conductance, C-terminal domain superfamily [G3DSA:3.30.70.1450] (334-406)
  IPR036721 Regulator of K+ conductance, C-terminal domain superfamily [SSF116726] (234-306)
  IPR036721 Regulator of K+ conductance, C-terminal domain superfamily [SSF116726] (331-409)
  IPR051679 Divalent Anion Sodium Symporter-Related Transporters [PTHR43652] (10-609)

Organism: Hirschia baltica (strain ATCC 49814 / DSM 5838 / IFAM 1418) (NCBI:txid582402)

Radius of gyration: 33.24 Å; Cα contacts (8 Å, |Δi|>4): 2175; chains: 2; bounding box: 84×94×81 Å

pLDDT: mean 79.45, std 14.83, range [30.19, 97.5]

Nearest PDB structures (foldseek):
  6ol1-assembly1_B  TM=7.251E-01  e=6.739E-13  Vibrio cholerae O1 biovar El Tor str. N16961
  6okz-assembly2_A  TM=7.574E-01  e=1.402E-11  Vibrio cholerae O1 biovar El Tor str. N16961
  6ol0-assembly2_B  TM=7.585E-01  e=3.545E-11  Vibrio cholerae O1 biovar El Tor str. N16961
  5uld-assembly2_D  TM=7.229E-01  e=1.344E-11  Vibrio cholerae O1 biovar El Tor str. N16961
  4f35-assembly1_D  TM=6.726E-01  e=1.976E-08  Vibrio cholerae

Solvent-accessible surface area (backbone atoms only — not comparable to full-atom values): 61247 Å² total; per-residue (Å²): 109,68,67,49,49,52,29,15,51,50,31,17,50,47,45,52,46,49,51,55,49,48,48,52,48,65,54,36,76,86,50,55,62,53,58,51,21,52,47,50,46,45,48,49,52,54,54,35,64,36,89,63,25,22,19,62,86,60,43,71,53,57,65,56,65,42,31,35,30,54,16,28,64,44,55,52,26,47,49,21,42,36,29,39,50,42,21,27,59,49,13,39,47,67,44,64,65,52,57,56,40,60,64,42,29,84,78,36,54,69,59,27,50,52,50,50,53,48,49,44,25,60,49,8,25,64,28,49,41,53,66,49,46,65,63,44,46,62,54,52,43,48,50,16,62,73,69,68,43,40,36,28,51,49,33,62,54,48,34,51,43,17,44,38,22,11,52,25,26,40,61,2,25,68,33,38,34,43,36,38,45,50,39,28,72,76,70,70,42,79,68,55,45,61,67,46,23,66,64,22,48,54,50,29,50,50,48,51,52,49,46,70,66,40,32,80,69,69,41,58,77,46,57,73,60,83,64,50,77,64,56,74,71,46,72,43,21,38,26,65,45,71,26,39,89,89,31,88,57,43,66,43,57,33,53,97,41,36,50,79,90,45,65,78,39,44,72,57,34,37,31,51,84,90,43,76,45,54,71,69,34,73,82,39,61,40,46,66,64,26,34,36,31,27,38,22,31,65,66,42,47,51,49,51,42,48,70,30,56,66,58,39,46,50,56,40,47,72,40,40,77,77,67,64,82,80,67,74,81,74,72,69,39,27,33,29,37,26,31,32,28,47,85,20,87,52,50,70,32,24,50,58,71,61,43,41,24,77,72,42,56,28,33,81,51,20,46,27,58,90,88,54,89,78,89,61,56,61,51,66,36,55,36,45,59,40,27,34,30,33,31,41,23,33,61,65,27,51,62,60,35,62,73,37,76,41,36,44,59,33,66,81,52,50,40,73,52,44,51,54,83,33,13,60,56,33,48,52,41,53,49,46,29,51,52,32,28,62,71,58,81,29,56,54,52,59,25,23,40,52,31,28,52,47,33,41,75,72,59,33,26,53,73,68,58,41,55,66,40,51,51,64,54,60,54,37,40,51,24,27,25,40,20,50,33,41,42,24,56,46,22,38,35,26,50,50,54,16,49,53,51,45,66,70,26,54,86,64,37,63,64,45,38,52,42,51,51,26,51,52,39,25,54,46,5,31,54,41,33,30,52,46,41,17,36,53,44,33,57,24,32,40,38,34,20,56,75,60,47,39,74,37,62,64,39,44,52,39,39,42,56,18,14,56,40,34,43,34,26,45,77,6,31,71,46,41,49,67,30,28,64,81,24,68,55,55,69,63,54,27,37,68,57,19,41,58,50,44,52,49,47,47,54,51,45,47,56,47,45,67,70,72,45,84,73,71,57,117,110,66,67,52,47,53,29,16,51,50,31,19,52,48,43,53,47,50,52,53,47,49,46,52,47,65,54,38,76,87,50,56,64,52,57,51,20,53,46,49,46,45,48,50,52,55,53,36,65,36,90,63,26,21,19,60,86,59,44,71,53,58,66,55,63,42,31,34,32,55,16,29,64,44,57,52,25,46,49,20,42,37,28,40,49,42,20,26,58,48,12,40,46,67,45,62,66,51,56,57,40,60,63,42,30,82,76,36,53,69,58,26,51,51,50,50,54,49,49,44,24,59,48,7,26,65,28,49,41,53,67,48,46,64,63,43,46,62,54,52,44,50,51,15,63,74,69,67,43,38,35,27,50,49,34,61,54,48,35,51,42,17,44,38,21,12,52,24,26,39,63,2,26,68,33,38,35,43,36,37,45,49,40,27,73,76,68,70,41,79,70,56,45,60,67,46,23,68,64,22,46,53,51,28,50,52,51,49,50,48,46,69,66,40,33,81,70,71,40,58,76,47,60,72,59,81,66,49,78,65,56,74,71,46,72,42,22,39,28,66,45,69,26,39,88,90,32,90,56,43,65,43,54,32,53,96,44,36,50,79,90,44,66,79,40,45,70,58,34,36,33,50,83,89,44,76,45,55,71,70,34,75,81,41,60,40,46,64,65,26,34,38,32,29,38,21,31,66,66,41,48,51,49,49,40,48,71,31,55,66,58,40,46,49,56,40,48,72,40,38,78,78,67,63,81,78,69,74,81,74,72,69,39,27,33,30,37,26,30,32,28,46,87,20,84,53,49,71,30,25,52,58,72,60,43,41,26,78,72,40,57,27,33,80,52,22,46,28,58,90,88,52,88,78,88,57,56,62,52,65,36,56,36,44,60,40,28,33,31,33,30,40,21,34,62,64,29,52,62,59,35,62,73,38,77,40,36,44,60,34,65,82,52,49,40,74,51,45,52,52,84,34,14,61,57,33,46,50,41,54,49,47,28,50,50,32,28,62,72,58,79,30,55,55,50,58,23,24,40,51,32,28,52,46,33,41,76,72,60,33,26,54,73,68,58,41,55,66,40,50,49,63,53,59,53,37,40,51,23,28,24,39,20,51,32,43,42,24,58,48,22,39,34,28,50,52,56,17,51,53,52,44,65,70,25,55,87,65,35,64,64,46,39,52,41,50,50,27,51,53,38,24,55,46,6,32,53,39,30,30,52,46,40,17,36,53,44,33,57,26,33,39,38,34,20,55,75,62,49,39,75,38,63,65,39,44,51,39,38,42,58,20,13,55,41,34,45,33,26,44,74,5,32,72,46,42,49,64,32,29,64,82,23,66,56,53,69,62,55,26,36,68,57,18,40,58,50,44,53,48,50,49,56,52,46,46,56,47,46,66,70,70,44,84,74,70,58,118

Sequence (1236 aa):
MLLTQITSALTMWISLGVVVLAIGFYMYERISMELVSVGIVTGLLFLFAMPFAVGADGKPIPPELLLNGFGNAALVTIMALLVVGQGMFQTGALDGPSQRLLKSYAVAPRLTLVAAFMAVFVTSAFVNNTPVVVMFLPIMSAIAGRTGAAPSKLLIPLSFVSVLAGMTTLIGSSTNLLAAESLLRLEGRELGFFELTPVGLMLAAVGLTYIIIFAPILLPSREAEGESSNKGTGKQFIAQIEVTHDHPMEGKQSVAGMFPDLPNMTVRMVQRGQDTILPPFEDLTLKPGDLIIVAATRKSLTEVLSRRPKLLRSIWRSGFEKYDEASGNPPPLSLSEAVVSPGSRLISRTIDQMGYANRSDAVVMGVQRRSRMIRARLGEIRLESGDTLLLCGTRQAFDEMRTDRDLLLLDWSRTDLPDLTKAIYARLIALAVVIFAATGLLNILHASLLGAVAMISFGCLNVRQAARALDLRIFLLIGAALAMGASLEATGAADFVAQKAVDIAAPYGPLAILSILFITIALVTNLLSNSATAIIFTPIAIATARQLNLDPTPFVLTVIYASNCAFATPIAYQTNLLVMGPGHYRFGDYVKFGTPLVLLIWIVFTFIAGWQFDLSGAMLLTQITSALTMWISLGVVVLAIGFYMYERISMELVSVGIVTGLLFLFAMPFAVGADGKPIPPELLLNGFGNAALVTIMALLVVGQGMFQTGALDGPSQRLLKSYAVAPRLTLVAAFMAVFVTSAFVNNTPVVVMFLPIMSAIAGRTGAAPSKLLIPLSFVSVLAGMTTLIGSSTNLLAAESLLRLEGRELGFFELTPVGLMLAAVGLTYIIIFAPILLPSREAEGESSNKGTGKQFIAQIEVTHDHPMEGKQSVAGMFPDLPNMTVRMVQRGQDTILPPFEDLTLKPGDLIIVAATRKSLTEVLSRRPKLLRSIWRSGFEKYDEASGNPPPLSLSEAVVSPGSRLISRTIDQMGYANRSDAVVMGVQRRSRMIRARLGEIRLESGDTLLLCGTRQAFDEMRTDRDLLLLDWSRTDLPDLTKAIYARLIALAVVIFAATGLLNILHASLLGAVAMISFGCLNVRQAARALDLRIFLLIGAALAMGASLEATGAADFVAQKAVDIAAPYGPLAILSILFITIALVTNLLSNSATAIIFTPIAIATARQLNLDPTPFVLTVIYASNCAFATPIAYQTNLLVMGPGHYRFGDYVKFGTPLVLLIWIVFTFIAGWQFDLSGA

Foldseek 3Di:
DVLLVVLLVVLLVVLVVLLVVLLVVLLVVVDDLLCSLVVSLVVVLVVLPDPSNAFPVSHRDDNCLLQCLLVALLLLLLLLLLLLLLLLVQQCLLVVQLVVLVVCCVPPVVVSLVSLLVSLLVCLLQHELASSLVVCLVSLVVSCVVVVAFSQLRQLSSSQSSLLSLLQFCNSYSLSSLLQSVCCVPPVDGDAGRNLNPLSVVLSVVLNVLSVPPSVPQTDRDHPPPVPCPVCCPQWFKFKFAAADVRPLAFQWDDQQHGPVQPQKAFAWKDDPPDIGGPSRDGDTDHHGIMTIITHHPVSVLVVCLVCVVRVVVQLCVLAVPPDPPPPQPAFKKKWKKFFAVVAPQAQPFLLRVSLCVPLVKHFGGKGDPPDDDPDDNRGDGDHGGIITIIMGHPRSVVVCCPPPRIPIDVVRIDTRNNNVCSVVSVVLSVQLVVCCNVVVDPNSVSSNVSSVSSCVSPSDPPVSSVVSRDSSSSSLSSSLLSSLSSNVRSVSLLVLLVVLCVVCVVVAPLSSLLVLLLVLLVSLLSHELNSSLSNCSSSLQSNCVVLQHDSVLSSSSSSVSSSLNQQALSSYVSSVVSCVVSVHDRRSSNSSSVVSSVSSSVVSSVVCVVPPDRPHD/DVLLVVLLVVLLVVLVVLLVVLLVVLLVVVDDLLCSLVVSLVVNLVVLPDPSNAFPVSHRDDNCLLQCLLVALLLLLLLLLLLLLLLLVQQCLLVVQLVVLVVCCVPPVVVSLVSLLVSLLVCLLQHELASSLVVCVVSLVVSCVVVVAFSQLRQLSSSQSSLLSLLQFCNSYSLSSLLQSVCCVPPVDGDAGRNLNPLSVVLSVVLNVLSVPPSVPQTDRDHPPPVPCPVCPPQWFKFKFAAADVRPLAFQWDDQQHGPLQPQKAFAWKDDPPDIGGPSRDGDTDHHGIMTIITHHPVSVLVVCLVCVVRVVVQLVVLAVPPDPPPPQPAFKKKWKKFFAVVAPQAQPFLLRVSLCVPLVKHFGGKGDDPDDDPDDNRGDGDHHGIITIIMGHPRSVVVCCPPPRIPIDVVRIDTRNNNVCSVVSVVLSVQLVVCCNVVVDPNSVSSNVSSVSSCVSPSDPPVSSVVSRDSSSSSLSSSLLSSLSSNVRSVSLLVLLVVLCVVCVVVAPLSSLLVLLLVLLVSLLSRELNSSLSNCSSSQQSNCVVLQHDSVLSSSSSSVSSSLNQQALSSYVSSVVSCVVSVHDRRSSNSSSVVSSVVSSVVSSVVCVVPPDRPHD